Protein AF-A0A1K2IQ61-F1 (afdb_monomer)

Nearest PDB structures (foldseek):
  8gl6-assembly1_D  TM=7.340E-01  e=4.105E-03  Flavobacterium johnsoniae
  5nok-assembly1_A  TM=5.825E-01  e=3.377E+00  Bacteroides cellulosilyticus DSM 14838
  5nok-assembly2_B  TM=5.721E-01  e=3.239E+00  Bacteroides cellulosilyticus DSM 14838
  7yld-assembly3_G  TM=4.915E-01  e=2.522E+00  Homo sapiens
  3q48-assembly2_B  TM=4.250E-01  e=4.159E+00  Pseudomonas aeruginosa

Structure (mmCIF, N/CA/C/O backbone):
data_AF-A0A1K2IQ61-F1
#
_entry.id   AF-A0A1K2IQ61-F1
#
loop_
_atom_site.group_PDB
_atom_site.id
_atom_site.type_symbol
_atom_site.label_atom_id
_atom_site.label_alt_id
_atom_site.label_comp_id
_atom_site.label_asym_id
_atom_site.label_entity_id
_atom_site.label_seq_id
_atom_site.pdbx_PDB_ins_code
_atom_site.Cartn_x
_atom_site.Cartn_y
_atom_site.Cartn_z
_atom_site.occupancy
_atom_site.B_iso_or_equiv
_atom_site.auth_seq_id
_atom_site.auth_comp_id
_atom_site.auth_asym_id
_atom_site.auth_atom_id
_atom_site.pdbx_PDB_model_num
ATOM 1 N N . MET A 1 1 ? 7.776 -4.752 -47.776 1.00 35.06 1 MET A N 1
ATOM 2 C CA . MET A 1 1 ? 7.217 -4.998 -49.136 1.00 35.06 1 MET A CA 1
ATOM 3 C C . MET A 1 1 ? 5.738 -4.569 -49.254 1.00 35.06 1 MET A C 1
ATOM 5 O O . MET A 1 1 ? 5.005 -5.123 -50.063 1.00 35.06 1 MET A O 1
ATOM 9 N N . ILE A 1 2 ? 5.310 -3.518 -48.534 1.00 29.36 2 ILE A N 1
ATOM 10 C CA . ILE A 1 2 ? 3.933 -2.976 -48.512 1.00 29.36 2 ILE A CA 1
ATOM 11 C C . ILE A 1 2 ? 3.989 -1.465 -48.834 1.00 29.36 2 ILE A C 1
ATOM 13 O O . ILE A 1 2 ? 3.544 -0.620 -48.082 1.00 29.36 2 ILE A O 1
ATOM 17 N N . LYS A 1 3 ? 4.608 -1.090 -49.963 1.00 29.34 3 LYS A N 1
ATOM 18 C CA . LYS A 1 3 ? 4.584 0.298 -50.493 1.00 29.34 3 LYS A CA 1
ATOM 19 C C . LYS A 1 3 ? 3.993 0.370 -51.911 1.00 29.34 3 LYS A C 1
ATOM 21 O O . LYS A 1 3 ? 4.302 1.260 -52.692 1.00 29.34 3 LYS A O 1
ATOM 26 N N . LYS A 1 4 ? 3.153 -0.603 -52.291 1.00 29.73 4 LYS A N 1
ATOM 27 C CA . LYS A 1 4 ? 2.570 -0.682 -53.649 1.00 29.73 4 LYS A CA 1
ATOM 28 C C . LYS A 1 4 ? 1.059 -0.916 -53.728 1.00 29.73 4 LYS A C 1
ATOM 30 O O . LYS A 1 4 ? 0.571 -1.181 -54.823 1.00 29.73 4 LYS A O 1
ATOM 35 N N . LEU A 1 5 ? 0.311 -0.776 -52.628 1.00 32.09 5 LEU A N 1
ATOM 36 C CA . LEU A 1 5 ? -1.132 -1.067 -52.629 1.00 32.09 5 LEU A CA 1
ATOM 37 C C . LEU A 1 5 ? -2.067 0.061 -52.155 1.00 32.09 5 LEU A C 1
ATOM 39 O O . LEU A 1 5 ? -3.242 -0.205 -51.941 1.00 32.09 5 LEU A O 1
ATOM 43 N N . GLN A 1 6 ? -1.613 1.316 -52.080 1.00 29.64 6 GLN A N 1
ATOM 44 C CA . GLN A 1 6 ? -2.497 2.457 -51.761 1.00 29.64 6 GLN A CA 1
ATOM 45 C C . GLN A 1 6 ? -2.588 3.547 -52.849 1.00 29.64 6 GLN A C 1
ATOM 47 O O . GLN A 1 6 ? -3.267 4.547 -52.665 1.00 29.64 6 GLN A O 1
ATOM 52 N N . CYS A 1 7 ? -2.050 3.308 -54.052 1.00 26.91 7 CYS A N 1
ATOM 53 C CA . CYS A 1 7 ? -2.221 4.193 -55.222 1.00 26.91 7 CYS A CA 1
ATOM 54 C C . CYS A 1 7 ? -3.225 3.657 -56.265 1.00 26.91 7 CYS A C 1
ATOM 56 O O . CYS A 1 7 ? -3.014 3.809 -57.468 1.00 26.91 7 CYS A O 1
ATOM 58 N N . VAL A 1 8 ? -4.311 2.995 -55.840 1.00 30.38 8 VAL A N 1
ATOM 59 C CA . VAL A 1 8 ? -5.312 2.413 -56.771 1.00 30.38 8 VAL A CA 1
ATOM 60 C C . VAL A 1 8 ? -6.677 3.120 -56.754 1.00 30.38 8 VAL A C 1
ATOM 62 O O . VAL A 1 8 ? -7.480 2.876 -57.650 1.00 30.38 8 VAL A O 1
ATOM 65 N N . PHE A 1 9 ? -6.940 4.085 -55.865 1.00 29.73 9 PHE A N 1
ATOM 66 C CA . PHE A 1 9 ? -8.240 4.785 -55.852 1.00 29.73 9 PHE A CA 1
ATOM 67 C C . PHE A 1 9 ? -8.291 6.173 -56.515 1.00 29.73 9 PHE A C 1
ATOM 69 O O . PHE A 1 9 ? -9.363 6.769 -56.568 1.00 29.73 9 PHE A O 1
ATOM 76 N N . LEU A 1 10 ? -7.203 6.651 -57.136 1.00 31.75 10 LEU A N 1
ATOM 77 C CA . LEU A 1 10 ? -7.174 7.962 -57.808 1.00 31.75 10 LEU A CA 1
ATOM 78 C C . LEU A 1 10 ? -6.989 7.899 -59.338 1.00 31.75 10 LEU A C 1
ATOM 80 O O . LEU A 1 10 ? -6.319 8.737 -59.931 1.00 31.75 10 LEU A O 1
ATOM 84 N N . PHE A 1 11 ? -7.591 6.917 -60.014 1.00 32.94 11 PHE A N 1
ATOM 85 C CA . PHE A 1 11 ? -7.691 6.911 -61.483 1.00 32.94 11 PHE A CA 1
ATOM 86 C C . PHE A 1 11 ? -9.113 6.595 -61.945 1.00 32.94 11 PHE A C 1
ATOM 88 O O . PHE A 1 11 ? -9.375 5.560 -62.550 1.00 32.94 11 PHE A O 1
ATOM 95 N N . LEU A 1 12 ? -10.049 7.510 -61.679 1.00 34.06 12 LEU A N 1
ATOM 96 C CA . LEU A 1 12 ? -11.372 7.466 -62.306 1.00 34.06 12 LEU A CA 1
ATOM 97 C C . LEU A 1 12 ? -12.008 8.842 -62.550 1.00 34.06 12 LEU A C 1
ATOM 99 O O . LEU A 1 12 ? -13.219 8.945 -62.534 1.00 34.06 12 LEU A O 1
ATOM 103 N N . PHE A 1 13 ? -11.236 9.887 -62.867 1.00 32.25 13 PHE A N 1
ATOM 104 C CA . PHE A 1 13 ? -11.772 11.061 -63.579 1.00 32.25 13 PHE A CA 1
ATOM 105 C C . PHE A 1 13 ? -10.695 11.699 -64.467 1.00 32.25 13 PHE A C 1
ATOM 107 O O . PHE A 1 13 ? -9.948 12.575 -64.049 1.00 32.25 13 PHE A O 1
ATOM 114 N N . ILE A 1 14 ? -10.630 11.275 -65.733 1.00 43.44 14 ILE A N 1
ATOM 115 C CA . ILE A 1 14 ? -10.022 12.091 -66.790 1.00 43.44 14 ILE A CA 1
ATOM 116 C C . ILE A 1 14 ? -11.156 12.888 -67.432 1.00 43.44 14 ILE A C 1
ATOM 118 O O . ILE A 1 14 ? -12.031 12.309 -68.073 1.00 43.44 14 ILE A O 1
ATOM 122 N N . GLY A 1 15 ? -11.093 14.214 -67.311 1.00 38.84 15 GLY A N 1
ATOM 123 C CA . GLY A 1 15 ? -11.747 15.120 -68.254 1.00 38.84 15 GLY A CA 1
ATOM 124 C C . GLY A 1 15 ? -12.815 16.040 -67.676 1.00 38.84 15 GLY A C 1
ATOM 125 O O . GLY A 1 15 ? -13.985 15.850 -67.964 1.00 38.84 15 GLY A O 1
ATOM 126 N N . THR A 1 16 ? -12.390 17.086 -66.967 1.00 33.09 16 THR A N 1
ATOM 127 C CA . THR A 1 16 ? -12.790 18.495 -67.171 1.00 33.09 16 THR A CA 1
ATOM 128 C C . THR A 1 16 ? -12.000 19.342 -66.183 1.00 33.09 16 THR A C 1
ATOM 130 O O . THR A 1 16 ? -11.941 18.997 -65.009 1.00 33.09 16 THR A O 1
ATOM 133 N N . GLY A 1 17 ? -11.371 20.422 -66.652 1.00 43.44 17 GLY A N 1
ATOM 134 C CA . GLY A 1 17 ? -10.613 21.334 -65.799 1.00 43.44 17 GLY A CA 1
ATOM 135 C C . GLY A 1 17 ? -11.488 21.914 -64.692 1.00 43.44 17 GLY A C 1
ATOM 136 O O . GLY A 1 17 ? -12.342 22.756 -64.956 1.00 43.44 17 GLY A O 1
ATOM 137 N N . ILE A 1 18 ? -11.256 21.451 -63.470 1.00 33.97 18 ILE A N 1
ATOM 138 C CA . ILE A 1 18 ? -11.694 22.073 -62.228 1.00 33.97 18 ILE A CA 1
ATOM 139 C C . ILE A 1 18 ? -10.451 22.052 -61.344 1.00 33.97 18 ILE A C 1
ATOM 141 O O . ILE A 1 18 ? -9.923 20.990 -61.032 1.00 33.97 18 ILE A O 1
ATOM 145 N N . THR A 1 19 ? -9.938 23.232 -61.019 1.00 42.03 19 THR A N 1
ATOM 146 C CA . THR A 1 19 ? -8.948 23.429 -59.962 1.00 42.03 19 THR A CA 1
ATOM 147 C C . THR A 1 19 ? -9.630 23.090 -58.640 1.00 42.03 19 THR A C 1
ATOM 149 O O . THR A 1 19 ? -10.346 23.922 -58.086 1.00 42.03 19 THR A O 1
ATOM 152 N N . THR A 1 20 ? -9.501 21.848 -58.183 1.00 39.09 20 THR A N 1
ATOM 153 C CA . THR A 1 20 ? -9.905 21.455 -56.834 1.00 39.09 20 THR A CA 1
ATOM 154 C C . THR A 1 20 ? -8.779 21.843 -55.888 1.00 39.09 20 THR A C 1
ATOM 156 O O . THR A 1 20 ? -7.676 21.313 -55.996 1.00 39.09 20 THR A O 1
ATOM 159 N N . GLN A 1 21 ? -9.061 22.808 -55.015 1.00 43.94 21 GLN A N 1
ATOM 160 C CA . GLN A 1 21 ? -8.278 23.115 -53.820 1.00 43.94 21 GLN A CA 1
ATOM 161 C C . GLN A 1 21 ? -8.022 21.795 -53.073 1.00 43.94 21 GLN A C 1
ATOM 163 O O . GLN A 1 21 ? -8.970 21.028 -52.882 1.00 43.94 21 GLN A O 1
ATOM 168 N N . ALA A 1 22 ? -6.769 21.485 -52.735 1.00 46.06 22 ALA A N 1
ATOM 169 C CA . ALA A 1 22 ? -6.463 20.304 -51.935 1.00 46.06 22 ALA A CA 1
ATOM 170 C C . ALA A 1 22 ? -7.167 20.459 -50.577 1.00 46.06 22 ALA A C 1
ATOM 172 O O . ALA A 1 22 ? -6.923 21.431 -49.866 1.00 46.06 22 ALA A O 1
ATOM 173 N N . GLN A 1 23 ? -8.106 19.566 -50.255 1.00 56.88 23 GLN A N 1
ATOM 174 C CA . GLN A 1 23 ? -8.672 19.494 -48.908 1.00 56.88 23 GLN A CA 1
ATOM 175 C C . GLN A 1 23 ? -7.599 18.937 -47.965 1.00 56.88 23 GLN A C 1
ATOM 177 O O . GLN A 1 23 ? -6.851 18.042 -48.363 1.00 56.88 23 GLN A O 1
ATOM 182 N N . CYS A 1 24 ? -7.529 19.482 -46.750 1.00 63.47 24 CYS A N 1
ATOM 183 C CA . CYS A 1 24 ? -6.672 18.988 -45.675 1.00 63.47 24 CYS A CA 1
ATOM 184 C C . CYS A 1 24 ? -6.886 17.487 -45.427 1.00 63.47 24 CYS A C 1
ATOM 186 O O . CYS A 1 24 ? -7.983 16.970 -45.654 1.00 63.47 24 CYS A O 1
ATOM 188 N N . LEU A 1 25 ? -5.818 16.795 -45.022 1.00 62.53 25 LEU A N 1
ATOM 189 C CA . LEU A 1 25 ? -5.772 15.337 -44.876 1.00 62.53 25 LEU A CA 1
ATOM 190 C C . LEU A 1 25 ? -6.834 14.801 -43.898 1.00 62.53 25 LEU A C 1
ATOM 192 O O . LEU A 1 25 ? -7.248 15.489 -42.967 1.00 62.53 25 LEU A O 1
ATOM 196 N N . PHE A 1 26 ? -7.263 13.554 -44.134 1.00 67.62 26 PHE A N 1
ATOM 197 C CA . PHE A 1 26 ? -8.270 12.839 -43.334 1.00 67.62 26 PHE A CA 1
ATOM 198 C C . PHE A 1 26 ? -7.672 11.711 -42.470 1.00 67.62 26 PHE A C 1
ATOM 200 O O . PHE A 1 26 ? -8.348 10.724 -42.181 1.00 67.62 26 PHE A O 1
ATOM 207 N N . SER A 1 27 ? -6.382 11.798 -42.156 1.00 76.69 27 SER A N 1
ATOM 208 C CA . SER A 1 27 ? -5.665 10.813 -41.350 1.00 76.69 27 SER A CA 1
ATOM 209 C C . SER A 1 27 ? -4.445 11.444 -40.695 1.00 76.69 27 SER A C 1
ATOM 211 O O . SER A 1 27 ? -3.959 12.477 -41.169 1.00 76.69 27 SER A O 1
ATOM 213 N N . ASP A 1 28 ? -3.906 10.758 -39.690 1.00 78.88 28 ASP A N 1
ATOM 214 C CA . ASP A 1 28 ? -2.618 11.087 -39.085 1.00 78.88 28 ASP A CA 1
ATOM 215 C C . ASP A 1 28 ? -1.526 11.230 -40.152 1.00 78.88 28 ASP A C 1
ATOM 217 O O . ASP A 1 28 ? -1.501 10.516 -41.165 1.00 78.88 28 ASP A O 1
ATOM 221 N N . THR A 1 29 ? -0.646 12.205 -39.946 1.00 85.50 29 THR A N 1
ATOM 222 C CA . THR A 1 29 ? 0.396 12.599 -40.893 1.00 85.50 29 THR A CA 1
ATOM 223 C C . THR A 1 29 ? 1.750 12.598 -40.202 1.00 85.50 29 THR A C 1
ATOM 225 O O . THR A 1 29 ? 1.953 13.342 -39.250 1.00 85.50 29 THR A O 1
ATOM 228 N N . THR A 1 30 ? 2.704 11.830 -40.726 1.00 88.31 30 THR A N 1
ATOM 229 C CA . THR A 1 30 ? 4.097 11.821 -40.254 1.00 88.31 30 THR A CA 1
ATOM 230 C C . THR A 1 30 ? 5.015 12.393 -41.332 1.00 88.31 30 THR A C 1
ATOM 232 O O . THR A 1 30 ? 5.005 11.926 -42.472 1.00 88.31 30 THR A O 1
ATOM 235 N N . LEU A 1 31 ? 5.800 13.409 -40.975 1.00 92.25 31 LEU A N 1
ATOM 236 C CA . LEU A 1 31 ? 6.810 14.051 -41.816 1.00 92.25 31 LEU A CA 1
ATOM 237 C C . LEU A 1 31 ? 8.199 13.621 -41.334 1.00 92.25 31 LEU A C 1
ATOM 239 O O . LEU A 1 31 ? 8.842 14.329 -40.565 1.00 92.25 31 LEU A O 1
ATOM 243 N N . GLU A 1 32 ? 8.629 12.436 -41.754 1.00 88.62 32 GLU A N 1
ATOM 244 C CA . GLU A 1 32 ? 9.798 11.736 -41.207 1.00 88.62 32 GLU A CA 1
ATOM 245 C C . GLU A 1 32 ? 11.143 12.318 -41.687 1.00 88.62 32 GLU A C 1
ATOM 247 O O . GLU A 1 32 ? 12.129 12.340 -40.946 1.00 88.62 32 GLU A O 1
ATOM 252 N N . THR A 1 33 ? 11.189 12.828 -42.919 1.00 90.94 33 THR A N 1
ATOM 253 C CA . THR A 1 33 ? 12.395 13.381 -43.556 1.00 90.94 33 THR A CA 1
ATOM 254 C C . THR A 1 33 ? 12.191 14.807 -44.055 1.00 90.94 33 THR A C 1
ATOM 256 O O . THR A 1 33 ? 11.065 15.271 -44.264 1.00 90.94 33 THR A O 1
ATOM 259 N N . GLN A 1 34 ? 13.287 15.518 -44.341 1.00 94.19 34 GLN A N 1
ATOM 260 C CA . GLN A 1 34 ? 13.197 16.849 -44.949 1.00 94.19 34 GLN A CA 1
ATOM 261 C C . GLN A 1 34 ? 12.491 16.825 -46.319 1.00 94.19 34 GLN A C 1
ATOM 263 O O . GLN A 1 34 ? 11.818 17.788 -46.704 1.00 94.19 34 GLN A O 1
ATOM 268 N N . ALA A 1 35 ? 12.619 15.726 -47.066 1.00 91.56 35 ALA A N 1
ATOM 269 C CA . ALA A 1 35 ? 11.886 15.522 -48.309 1.00 91.56 35 ALA A CA 1
ATOM 270 C C . ALA A 1 35 ? 10.364 15.469 -48.088 1.00 91.56 35 ALA A C 1
ATOM 272 O O . ALA A 1 35 ? 9.637 16.084 -48.870 1.00 91.56 35 ALA A O 1
ATOM 273 N N . ASP A 1 36 ? 9.897 14.827 -47.012 1.00 92.19 36 ASP A N 1
ATOM 274 C CA . ASP A 1 36 ? 8.468 14.727 -46.684 1.00 92.19 36 ASP A CA 1
ATOM 275 C C . ASP A 1 36 ? 7.877 16.096 -46.347 1.00 92.19 36 ASP A C 1
ATOM 277 O O . ASP A 1 36 ? 6.806 16.445 -46.841 1.00 92.19 36 ASP A O 1
ATOM 281 N N . VAL A 1 37 ? 8.607 16.923 -45.589 1.00 93.81 37 VAL A N 1
ATOM 282 C CA . VAL A 1 37 ? 8.202 18.311 -45.306 1.00 93.81 37 VAL A CA 1
ATOM 283 C C . VAL A 1 37 ? 8.076 19.110 -46.605 1.00 93.81 37 VAL A C 1
ATOM 285 O O . VAL A 1 37 ? 7.065 19.771 -46.842 1.00 93.81 37 VAL A O 1
ATOM 288 N N . ASN A 1 38 ? 9.072 19.022 -47.489 1.00 93.38 38 ASN A N 1
ATOM 289 C CA . ASN A 1 38 ? 9.058 19.732 -48.768 1.00 93.38 38 ASN A CA 1
ATOM 290 C C . ASN A 1 38 ? 7.908 19.270 -49.681 1.00 93.38 38 ASN A C 1
ATOM 292 O O . ASN A 1 38 ? 7.267 20.093 -50.343 1.00 93.38 38 ASN A O 1
ATOM 296 N N . GLU A 1 39 ? 7.639 17.962 -49.724 1.00 90.38 39 GLU A N 1
ATOM 297 C CA . GLU A 1 39 ? 6.533 17.388 -50.490 1.00 90.38 39 GLU A CA 1
ATOM 298 C C . GLU A 1 39 ? 5.183 17.825 -49.912 1.00 90.38 39 GLU A C 1
ATOM 300 O O . GLU A 1 39 ? 4.340 18.327 -50.662 1.00 90.38 39 GLU A O 1
ATOM 305 N N . PHE A 1 40 ? 5.011 17.742 -48.591 1.00 89.44 40 PHE A N 1
ATOM 306 C CA . PHE A 1 40 ? 3.809 18.181 -47.889 1.00 89.44 40 PHE A CA 1
ATOM 307 C C . PHE A 1 40 ? 3.491 19.651 -48.180 1.00 89.44 40 PHE A C 1
ATOM 309 O O . PHE A 1 40 ? 2.382 19.974 -48.609 1.00 89.44 40 PHE A O 1
ATOM 316 N N . VAL A 1 41 ? 4.482 20.538 -48.061 1.00 90.75 41 VAL A N 1
ATOM 317 C CA . VAL A 1 41 ? 4.333 21.969 -48.371 1.00 90.75 41 VAL A CA 1
ATOM 318 C C . VAL A 1 41 ? 3.923 22.181 -49.831 1.00 90.75 41 VAL A C 1
ATOM 320 O O . VAL A 1 41 ? 3.089 23.036 -50.118 1.00 90.75 41 VAL A O 1
ATOM 323 N N . SER A 1 42 ? 4.462 21.396 -50.769 1.00 87.38 42 SER A N 1
ATOM 324 C CA . SER A 1 42 ? 4.126 21.529 -52.194 1.00 87.38 42 SER A CA 1
ATOM 325 C C . SER A 1 42 ? 2.695 21.097 -52.541 1.00 87.38 42 SER A C 1
ATOM 327 O O . SER A 1 42 ? 2.127 21.589 -53.519 1.00 87.38 42 SER A O 1
ATOM 329 N N . LEU A 1 43 ? 2.122 20.181 -51.754 1.00 84.25 43 LEU A N 1
ATOM 330 C CA . LEU A 1 43 ? 0.809 19.581 -51.996 1.00 84.25 43 LEU A CA 1
ATOM 331 C C . LEU A 1 43 ? -0.312 20.250 -51.191 1.00 84.25 43 LEU A C 1
ATOM 333 O O . LEU A 1 43 ? -1.443 20.318 -51.676 1.00 84.25 43 LEU A O 1
ATOM 337 N N . TYR A 1 44 ? -0.002 20.758 -49.996 1.00 84.06 44 TYR A N 1
ATOM 338 C CA . TYR A 1 44 ? -0.985 21.203 -49.005 1.00 84.06 44 TYR A CA 1
ATOM 339 C C . TYR A 1 44 ? -0.779 22.650 -48.535 1.00 84.06 44 TYR A C 1
ATOM 341 O O . TYR A 1 44 ? -1.291 23.016 -47.486 1.00 84.06 44 TYR A O 1
ATOM 349 N N . SER A 1 45 ? -0.104 23.506 -49.314 1.00 81.94 45 SER A N 1
ATOM 350 C CA . SER A 1 45 ? 0.201 24.908 -48.947 1.00 81.94 45 SER A CA 1
ATOM 351 C C . SER A 1 45 ? -1.000 25.793 -48.572 1.00 81.94 45 SER A C 1
ATOM 353 O O . SER A 1 45 ? -0.810 26.885 -48.044 1.00 81.94 45 SER A O 1
ATOM 355 N N . ASP A 1 46 ? -2.224 25.355 -48.879 1.00 81.12 46 ASP A N 1
ATOM 356 C CA . ASP A 1 46 ? -3.476 26.054 -48.562 1.00 81.12 46 ASP A CA 1
ATOM 357 C C . ASP A 1 46 ? -4.187 25.470 -47.314 1.00 81.12 46 ASP A C 1
ATOM 359 O O . ASP A 1 46 ? -5.308 25.873 -47.000 1.00 81.12 46 ASP A O 1
ATOM 363 N N . CYS A 1 47 ? -3.574 24.505 -46.617 1.00 81.88 47 CYS A N 1
ATOM 364 C CA . CYS A 1 47 ? -4.174 23.765 -45.508 1.00 81.88 47 CYS A CA 1
ATOM 365 C C . CYS A 1 47 ? -3.853 24.388 -44.139 1.00 81.88 47 CYS A C 1
ATOM 367 O O . CYS A 1 47 ? -2.904 23.996 -43.467 1.00 81.88 47 CYS A O 1
ATOM 369 N N . SER A 1 48 ? -4.654 25.363 -43.707 1.00 87.81 48 SER A N 1
ATOM 370 C CA . SER A 1 48 ? -4.436 26.032 -42.415 1.00 87.81 48 SER A CA 1
ATOM 371 C C . SER A 1 48 ? -4.865 25.212 -41.191 1.00 87.81 48 SER A C 1
ATOM 373 O O . SER A 1 48 ? -4.416 25.503 -40.086 1.00 87.81 48 SER A O 1
ATOM 375 N N . THR A 1 49 ? -5.722 24.203 -41.362 1.00 89.06 49 THR A N 1
ATOM 376 C CA . THR A 1 49 ? -6.263 23.386 -40.263 1.00 89.06 49 THR A CA 1
ATOM 377 C C . THR A 1 49 ? -6.032 21.907 -40.544 1.00 89.06 49 THR A C 1
ATOM 379 O O . THR A 1 49 ? -6.557 21.377 -41.521 1.00 89.06 49 THR A O 1
ATOM 382 N N . MET A 1 50 ? -5.253 21.248 -39.692 1.00 87.25 50 MET A N 1
ATOM 383 C CA . MET A 1 50 ? -5.037 19.803 -39.719 1.00 87.25 50 MET A CA 1
ATOM 384 C C . MET A 1 50 ? -6.061 19.131 -38.809 1.00 87.25 50 MET A C 1
ATOM 386 O O . MET A 1 50 ? -6.124 19.468 -37.636 1.00 87.25 50 MET A O 1
ATOM 390 N N . ASN A 1 51 ? -6.848 18.191 -39.330 1.00 81.88 51 ASN A N 1
ATOM 391 C CA . ASN A 1 51 ? -7.942 17.571 -38.566 1.00 81.88 51 ASN A CA 1
ATOM 392 C C . ASN A 1 51 ? -7.506 16.354 -37.723 1.00 81.88 51 ASN A C 1
ATOM 394 O O . ASN A 1 51 ? -8.350 15.753 -37.081 1.00 81.88 51 ASN A O 1
ATOM 398 N N . TYR A 1 52 ? -6.240 15.938 -37.823 1.00 83.31 52 TYR A N 1
ATOM 399 C CA . TYR A 1 52 ? -5.698 14.702 -37.242 1.00 83.31 52 TYR A CA 1
ATOM 400 C C . TYR A 1 52 ? -4.272 14.933 -36.735 1.00 83.31 52 TYR A C 1
ATOM 402 O O . TYR A 1 52 ? -3.729 16.030 -36.927 1.00 83.31 52 TYR A O 1
ATOM 410 N N . ASN A 1 53 ? -3.648 13.904 -36.150 1.00 85.19 53 ASN A N 1
ATOM 411 C CA . ASN A 1 53 ? -2.310 14.021 -35.583 1.00 85.19 53 ASN A CA 1
ATOM 412 C C . ASN A 1 53 ? -1.273 14.432 -36.632 1.00 85.19 53 ASN A C 1
ATOM 414 O O . ASN A 1 53 ? -1.241 13.910 -37.754 1.00 85.19 53 ASN A O 1
ATOM 418 N N . LEU A 1 54 ? -0.385 15.346 -36.248 1.00 91.38 54 LEU A N 1
ATOM 419 C CA . LEU A 1 54 ? 0.795 15.705 -37.025 1.00 91.38 54 LEU A CA 1
ATOM 420 C C . LEU A 1 54 ? 2.052 15.321 -36.249 1.00 91.38 54 LEU A C 1
ATOM 422 O O . LEU A 1 54 ? 2.329 15.875 -35.190 1.00 91.38 54 LEU A O 1
ATOM 426 N N . THR A 1 55 ? 2.852 14.428 -36.817 1.00 91.25 55 THR A N 1
ATOM 427 C CA . THR A 1 55 ? 4.185 14.090 -36.318 1.00 91.25 55 THR A CA 1
ATOM 428 C C . THR A 1 55 ? 5.242 14.687 -37.242 1.00 91.25 55 THR A C 1
ATOM 430 O O . THR A 1 55 ? 5.208 14.471 -38.453 1.00 91.25 55 THR A O 1
ATOM 433 N N . ILE A 1 56 ? 6.192 15.433 -36.687 1.00 93.94 56 ILE A N 1
ATOM 434 C CA . ILE A 1 56 ? 7.341 16.000 -37.395 1.00 93.94 56 ILE A CA 1
ATOM 435 C C . ILE A 1 56 ? 8.600 15.300 -36.889 1.00 93.94 56 ILE A C 1
ATOM 437 O O . ILE A 1 56 ? 8.927 15.384 -35.708 1.00 93.94 56 ILE A O 1
ATOM 441 N N . GLY A 1 57 ? 9.315 14.654 -37.805 1.00 85.56 57 GLY A N 1
ATOM 442 C CA . GLY A 1 57 ? 10.502 13.860 -37.523 1.00 85.56 57 GLY A CA 1
ATOM 443 C C . GLY A 1 57 ? 10.232 12.360 -37.418 1.00 85.56 57 GLY A C 1
ATOM 444 O O . GLY A 1 57 ? 9.175 11.868 -37.819 1.00 85.56 57 GLY A O 1
ATOM 445 N N . SER A 1 58 ? 11.249 11.624 -36.982 1.00 78.00 58 SER A N 1
ATOM 446 C CA . SER A 1 58 ? 11.307 10.162 -37.079 1.00 78.00 58 SER A CA 1
ATOM 447 C C . SER A 1 58 ? 10.536 9.481 -35.954 1.00 78.00 58 SER A C 1
ATOM 449 O O . SER A 1 58 ? 10.651 9.891 -34.813 1.00 78.00 58 SER A O 1
ATOM 451 N N . ASN A 1 59 ? 9.815 8.394 -36.245 1.00 69.31 59 ASN A N 1
ATOM 452 C CA . ASN A 1 59 ? 9.262 7.513 -35.200 1.00 69.31 59 ASN A CA 1
ATOM 453 C C . ASN A 1 59 ? 10.289 6.473 -34.708 1.00 69.31 59 ASN A C 1
ATOM 455 O O . ASN A 1 59 ? 9.980 5.659 -33.846 1.00 69.31 59 ASN A O 1
ATOM 459 N N . SER A 1 60 ? 11.488 6.461 -35.298 1.00 65.75 60 SER A N 1
ATOM 460 C CA . SER A 1 60 ? 12.614 5.603 -34.926 1.00 65.75 60 SER A CA 1
ATOM 461 C C . SER A 1 60 ? 13.642 6.386 -34.118 1.00 65.75 60 SER A C 1
ATOM 463 O O . SER A 1 60 ? 14.062 7.469 -34.548 1.00 65.75 60 SER A O 1
ATOM 465 N N . ALA A 1 61 ? 14.120 5.781 -33.027 1.00 54.28 61 ALA A N 1
ATOM 466 C CA . ALA A 1 61 ? 15.124 6.360 -32.142 1.00 54.28 61 ALA A CA 1
ATOM 467 C C . ALA A 1 61 ? 16.509 6.551 -32.771 1.00 54.28 61 ALA A C 1
ATOM 469 O O . ALA A 1 61 ? 17.344 7.293 -32.260 1.00 54.28 61 ALA A O 1
ATOM 470 N N . GLN A 1 62 ? 16.732 5.929 -33.925 1.00 52.19 62 GLN A N 1
ATOM 471 C CA . GLN A 1 62 ? 17.970 6.022 -34.698 1.00 52.19 62 GLN A CA 1
ATOM 472 C C . GLN A 1 62 ? 18.037 7.296 -35.557 1.00 52.19 62 GLN A C 1
ATOM 474 O O . GLN A 1 62 ? 19.052 7.565 -36.202 1.00 52.19 62 GLN A O 1
ATOM 479 N N . GLY A 1 63 ? 16.936 8.057 -35.616 1.00 59.22 63 GLY A N 1
ATOM 480 C CA . GLY A 1 63 ? 16.746 9.139 -36.574 1.00 59.22 63 GLY A CA 1
ATOM 481 C C . GLY A 1 63 ? 16.677 8.635 -38.020 1.00 59.22 63 GLY A C 1
ATOM 482 O O . GLY A 1 63 ? 16.593 7.438 -38.301 1.00 59.22 63 GLY A O 1
ATOM 483 N N . THR A 1 64 ? 16.715 9.562 -38.973 1.00 68.00 64 THR A N 1
ATOM 484 C CA . THR A 1 64 ? 16.835 9.236 -40.399 1.00 68.00 64 THR A CA 1
ATOM 485 C C . THR A 1 64 ? 18.138 9.796 -40.962 1.00 68.00 64 THR A C 1
ATOM 487 O O . THR A 1 64 ? 18.711 10.740 -40.425 1.00 68.00 64 THR A O 1
ATOM 490 N N . ALA A 1 65 ? 18.622 9.245 -42.082 1.00 73.94 65 ALA A N 1
ATOM 491 C CA . ALA A 1 65 ? 19.801 9.784 -42.774 1.00 73.94 65 ALA A CA 1
ATOM 492 C C . ALA A 1 65 ? 19.579 11.199 -43.361 1.00 73.94 65 ALA A C 1
ATOM 494 O O . ALA A 1 65 ? 20.539 11.833 -43.800 1.00 73.94 65 ALA A O 1
ATOM 495 N N . ASP A 1 66 ? 18.327 11.666 -43.403 1.00 83.19 66 ASP A N 1
ATOM 496 C CA . ASP A 1 66 ? 17.904 12.988 -43.876 1.00 83.19 66 ASP A CA 1
ATOM 497 C C . ASP A 1 66 ? 16.883 13.587 -42.887 1.00 83.19 66 ASP A C 1
ATOM 499 O O . ASP A 1 66 ? 15.688 13.678 -43.201 1.00 83.19 66 ASP A O 1
ATOM 503 N N . PRO A 1 67 ? 17.324 13.928 -41.660 1.00 89.81 67 PRO A N 1
ATOM 504 C CA . PRO A 1 67 ? 16.421 14.380 -40.614 1.00 89.81 67 PRO A CA 1
ATOM 505 C C . PRO A 1 67 ? 15.786 15.717 -40.999 1.00 89.81 67 PRO A C 1
ATOM 507 O O . PRO A 1 67 ? 16.367 16.533 -41.722 1.00 89.81 67 PRO A O 1
ATOM 510 N N . VAL A 1 68 ? 14.588 15.970 -40.479 1.00 94.88 68 VAL A N 1
ATOM 511 C CA . VAL A 1 68 ? 13.927 17.267 -40.644 1.00 94.88 68 VAL A CA 1
ATOM 512 C C . VAL A 1 68 ? 14.784 18.353 -39.990 1.00 94.88 68 VAL A C 1
ATOM 514 O O . VAL A 1 68 ? 15.055 18.299 -38.795 1.00 94.88 68 VAL A O 1
ATOM 517 N N . THR A 1 69 ? 15.224 19.335 -40.775 1.00 95.56 69 THR A N 1
ATOM 518 C CA . THR A 1 69 ? 16.100 20.443 -40.340 1.00 95.56 69 THR A CA 1
ATOM 519 C C . THR A 1 69 ? 15.515 21.821 -40.657 1.00 95.56 69 THR A C 1
ATOM 521 O O . THR A 1 69 ? 15.983 22.826 -40.122 1.00 95.56 69 THR A O 1
ATOM 524 N N . ASP A 1 70 ? 14.476 21.887 -41.492 1.00 95.88 70 ASP A N 1
ATOM 525 C CA . ASP A 1 70 ? 13.779 23.110 -41.883 1.00 95.88 70 ASP A CA 1
ATOM 526 C C . ASP A 1 70 ? 12.272 22.851 -42.038 1.00 95.88 70 ASP A C 1
ATOM 528 O O . ASP A 1 70 ? 11.828 22.170 -42.964 1.00 95.88 70 ASP A O 1
ATOM 532 N N . ILE A 1 71 ? 11.471 23.441 -41.149 1.00 97.44 71 ILE A N 1
ATOM 533 C CA . ILE A 1 71 ? 10.002 23.410 -41.214 1.00 97.44 71 ILE A CA 1
ATOM 534 C C . ILE A 1 71 ? 9.390 24.759 -41.600 1.00 97.44 71 ILE A C 1
ATOM 536 O O . ILE A 1 71 ? 8.175 24.928 -41.523 1.00 97.44 71 ILE A O 1
ATOM 540 N N . SER A 1 72 ? 10.186 25.723 -42.070 1.00 95.31 72 SER A N 1
ATOM 541 C CA . SER A 1 72 ? 9.725 27.088 -42.374 1.00 95.31 72 SER A CA 1
ATOM 542 C C . SER A 1 72 ? 8.562 27.137 -43.378 1.00 95.31 72 SER A C 1
ATOM 544 O O . SER A 1 72 ? 7.706 28.031 -43.328 1.00 95.31 72 SER A O 1
ATOM 546 N N . GLY A 1 73 ? 8.489 26.137 -44.261 1.00 92.31 73 GLY A N 1
ATOM 547 C CA . GLY A 1 73 ? 7.403 25.952 -45.218 1.00 92.31 73 GLY A CA 1
ATOM 548 C C . GLY A 1 73 ? 6.038 25.641 -44.593 1.00 92.31 73 GLY A C 1
ATOM 549 O O . GLY A 1 73 ? 5.035 25.904 -45.249 1.00 92.31 73 GLY A O 1
ATOM 550 N N . LEU A 1 74 ? 5.970 25.156 -43.346 1.00 94.88 74 LEU A N 1
ATOM 551 C CA . LEU A 1 74 ? 4.724 24.806 -42.640 1.00 94.88 74 LEU A CA 1
ATOM 552 C C . LEU A 1 74 ? 3.982 26.013 -42.045 1.00 94.88 74 LEU A C 1
ATOM 554 O O . LEU A 1 74 ? 2.921 25.859 -41.446 1.00 94.88 74 LEU A O 1
ATOM 558 N N . SER A 1 75 ? 4.483 27.230 -42.267 1.00 94.81 75 SER A N 1
ATOM 559 C CA . SER A 1 75 ? 3.943 28.461 -41.668 1.00 94.81 75 SER A CA 1
ATOM 560 C C . SER A 1 75 ? 2.503 28.803 -42.040 1.00 94.81 75 SER A C 1
ATOM 562 O O . SER A 1 75 ? 1.937 29.736 -41.479 1.00 94.81 75 SER A O 1
ATOM 564 N N . PHE A 1 76 ? 1.888 28.086 -42.975 1.00 92.44 76 PHE A N 1
ATOM 565 C CA . PHE A 1 76 ? 0.471 28.237 -43.289 1.00 92.44 76 PHE A CA 1
ATOM 566 C C . PHE A 1 76 ? -0.454 27.519 -42.287 1.00 92.44 76 PHE A C 1
ATOM 568 O O . PHE A 1 76 ? -1.640 27.842 -42.264 1.00 92.44 76 PHE A O 1
ATOM 575 N N . ILE A 1 77 ? 0.058 26.589 -41.467 1.00 93.12 77 ILE A N 1
ATOM 576 C CA . ILE A 1 77 ? -0.721 25.861 -40.455 1.00 93.12 77 ILE A CA 1
ATOM 577 C C . ILE A 1 77 ? -1.021 26.790 -39.275 1.00 93.12 77 ILE A C 1
ATOM 579 O O . ILE A 1 77 ? -0.119 27.391 -38.691 1.00 93.12 77 ILE A O 1
ATOM 583 N N . THR A 1 78 ? -2.302 26.893 -38.926 1.00 94.50 78 THR A N 1
ATOM 584 C CA . THR A 1 78 ? -2.803 27.677 -37.792 1.00 94.50 78 THR A CA 1
ATOM 585 C C . THR A 1 78 ? -3.442 26.817 -36.708 1.00 94.50 78 THR A C 1
ATOM 587 O O . THR A 1 78 ? -3.447 27.215 -35.550 1.00 94.50 78 THR A O 1
ATOM 590 N N . THR A 1 79 ? -3.971 25.640 -37.044 1.00 93.62 79 THR A N 1
ATOM 591 C CA . THR A 1 79 ? -4.670 24.770 -36.084 1.00 93.62 79 THR A CA 1
ATOM 592 C C . THR A 1 79 ? -4.386 23.302 -36.372 1.00 93.62 79 THR A C 1
ATOM 594 O O . THR A 1 79 ? -4.366 22.902 -37.537 1.00 93.62 79 THR A O 1
ATOM 597 N N . ILE A 1 80 ? -4.218 22.511 -35.315 1.00 92.75 80 ILE A N 1
ATOM 598 C CA . ILE A 1 80 ? -4.208 21.045 -35.347 1.00 92.75 80 ILE A CA 1
ATOM 599 C C . ILE A 1 80 ? -5.324 20.579 -34.399 1.00 92.75 80 ILE A C 1
ATOM 601 O O . ILE A 1 80 ? -5.329 20.987 -33.244 1.00 92.75 80 ILE A O 1
ATOM 605 N N . GLU A 1 81 ? -6.309 19.826 -34.892 1.00 86.88 81 GLU A N 1
ATOM 606 C CA . GLU A 1 81 ? -7.514 19.430 -34.135 1.00 86.88 81 GLU A CA 1
ATOM 607 C C . GLU A 1 81 ? -7.310 18.208 -33.226 1.00 86.88 81 GLU A C 1
ATOM 609 O O . GLU A 1 81 ? -8.091 18.049 -32.292 1.00 86.88 81 GLU A O 1
ATOM 614 N N . ASP A 1 82 ? -6.255 17.415 -33.448 1.00 86.88 82 ASP A N 1
ATOM 615 C CA . ASP A 1 82 ? -5.819 16.326 -32.557 1.00 86.88 82 ASP A CA 1
ATOM 616 C C . ASP A 1 82 ? -4.439 16.690 -31.958 1.00 86.88 82 ASP A C 1
ATOM 618 O O . ASP A 1 82 ? -4.253 17.820 -31.493 1.00 86.88 82 ASP A O 1
ATOM 622 N N . GLY A 1 83 ? -3.456 15.786 -31.955 1.00 88.81 83 GLY A N 1
ATOM 623 C CA . GLY A 1 83 ? -2.132 15.988 -31.364 1.00 88.81 83 GLY A CA 1
ATOM 624 C C . GLY A 1 83 ? -1.042 16.494 -32.319 1.00 88.81 83 GLY A C 1
ATOM 625 O O . GLY A 1 83 ? -1.069 16.289 -33.536 1.00 88.81 83 GLY A O 1
ATOM 626 N N . LEU A 1 84 ? -0.025 17.142 -31.748 1.00 93.94 84 LEU A N 1
ATOM 627 C CA . LEU A 1 84 ? 1.226 17.503 -32.420 1.00 93.94 84 LEU A CA 1
ATOM 628 C C . LEU A 1 84 ? 2.391 16.802 -31.723 1.00 93.94 84 LEU A C 1
ATOM 630 O O . LEU A 1 84 ? 2.560 16.910 -30.513 1.00 93.94 84 LEU A O 1
ATOM 634 N N . THR A 1 85 ? 3.234 16.116 -32.483 1.00 91.31 85 THR A N 1
ATOM 635 C CA . THR A 1 85 ? 4.460 15.497 -31.971 1.00 91.31 85 THR A CA 1
ATOM 636 C C . THR A 1 85 ? 5.664 15.953 -32.780 1.00 91.31 85 THR A C 1
ATOM 638 O O . THR A 1 85 ? 5.626 15.936 -34.008 1.00 91.31 85 THR A O 1
ATOM 641 N N . ILE A 1 86 ? 6.742 16.354 -32.110 1.00 94.19 86 ILE A N 1
ATOM 642 C CA . ILE A 1 86 ? 8.013 16.733 -32.734 1.00 94.19 86 ILE A CA 1
ATOM 643 C C . ILE A 1 86 ? 9.118 15.892 -32.109 1.00 94.19 86 ILE A C 1
ATOM 645 O O . ILE A 1 86 ? 9.443 16.077 -30.936 1.00 94.19 86 ILE A O 1
ATOM 649 N N . GLN A 1 87 ? 9.698 14.979 -32.884 1.00 88.75 87 GLN A N 1
ATOM 650 C CA . GLN A 1 87 ? 10.654 14.013 -32.350 1.00 88.75 87 GLN A CA 1
ATOM 651 C C . GLN A 1 87 ? 11.795 13.670 -33.299 1.00 88.75 87 GLN A C 1
ATOM 653 O O . GLN A 1 87 ? 11.600 13.622 -34.513 1.00 88.75 87 GLN A O 1
ATOM 658 N N . TYR A 1 88 ? 12.988 13.415 -32.755 1.00 84.38 88 TYR A N 1
ATOM 659 C CA . TYR A 1 88 ? 14.158 12.963 -33.520 1.00 84.38 88 TYR A CA 1
ATOM 660 C C . TYR A 1 88 ? 14.462 13.833 -34.755 1.00 84.38 88 TYR A C 1
ATOM 662 O O . TYR A 1 88 ? 14.739 13.333 -35.852 1.00 84.38 88 TYR A O 1
ATOM 670 N N . THR A 1 89 ? 14.368 15.157 -34.602 1.00 91.56 89 THR A N 1
ATOM 671 C CA . THR A 1 89 ? 14.656 16.125 -35.670 1.00 91.56 89 THR A CA 1
ATOM 672 C C . THR A 1 89 ? 16.067 16.710 -35.552 1.00 91.56 89 THR A C 1
ATOM 674 O O . THR A 1 89 ? 16.676 16.730 -34.486 1.00 91.56 89 THR A O 1
ATOM 677 N N . GLY A 1 90 ? 16.580 17.260 -36.655 1.00 92.94 90 GLY A N 1
ATOM 678 C CA . GLY A 1 90 ? 17.775 18.111 -36.668 1.00 92.94 90 GLY A CA 1
ATOM 679 C C . GLY A 1 90 ? 17.447 19.602 -36.516 1.00 92.94 90 GLY A C 1
ATOM 680 O O . GLY A 1 90 ? 18.225 20.453 -36.954 1.00 92.94 90 GLY A O 1
ATOM 681 N N . LEU A 1 91 ? 16.268 19.942 -35.983 1.00 95.94 91 LEU A N 1
ATOM 682 C CA . LEU A 1 91 ? 15.831 21.324 -35.816 1.00 95.94 91 LEU A CA 1
ATOM 683 C C . LEU A 1 91 ? 16.605 21.999 -34.683 1.00 95.94 91 LEU A C 1
ATOM 685 O O . LEU A 1 91 ? 16.796 21.434 -33.616 1.00 95.94 91 LEU A O 1
ATOM 689 N N . THR A 1 92 ? 16.996 23.254 -34.905 1.00 95.56 92 THR A N 1
ATOM 690 C CA . THR A 1 92 ? 17.533 24.136 -33.848 1.00 95.56 92 THR A CA 1
ATOM 691 C C . THR A 1 92 ? 16.479 25.091 -33.291 1.00 95.56 92 THR A C 1
ATOM 693 O O . THR A 1 92 ? 16.652 25.664 -32.220 1.00 95.56 92 THR A O 1
ATOM 696 N N . SER A 1 93 ? 15.374 25.264 -34.023 1.00 96.19 93 SER A N 1
ATOM 697 C CA . SER A 1 93 ? 14.191 26.022 -33.619 1.00 96.19 93 SER A CA 1
ATOM 698 C C . SER A 1 93 ? 12.957 25.514 -34.360 1.00 96.19 93 SER A C 1
ATOM 700 O O . SER A 1 93 ? 13.086 24.833 -35.376 1.00 96.19 93 SER A O 1
ATOM 702 N N . LEU A 1 94 ? 11.769 25.914 -33.915 1.00 97.44 94 LEU A N 1
ATOM 703 C CA . LEU A 1 94 ? 10.483 25.555 -34.521 1.00 97.44 94 LEU A CA 1
ATOM 704 C C . LEU A 1 94 ? 9.965 26.620 -35.507 1.00 97.44 94 LEU A C 1
ATOM 706 O O . LEU A 1 94 ? 8.764 26.725 -35.771 1.00 97.44 94 LEU A O 1
ATOM 710 N N . ASN A 1 95 ? 10.873 27.430 -36.064 1.00 95.88 95 ASN A N 1
ATOM 711 C CA . ASN A 1 95 ? 10.552 28.439 -37.070 1.00 95.88 95 ASN A CA 1
ATOM 712 C C . ASN A 1 95 ? 9.926 27.763 -38.297 1.00 95.88 95 ASN A C 1
ATOM 714 O O . ASN A 1 95 ? 10.583 27.037 -39.038 1.00 95.88 95 ASN A O 1
ATOM 718 N N . GLY A 1 96 ? 8.642 28.022 -38.507 1.00 93.94 96 GLY A N 1
ATOM 719 C CA . GLY A 1 96 ? 7.759 27.238 -39.362 1.00 93.94 96 GLY A CA 1
ATOM 720 C C . GLY A 1 96 ? 6.385 27.036 -38.740 1.00 93.94 96 GLY A C 1
ATOM 721 O O . GLY A 1 96 ? 5.418 26.916 -39.477 1.00 93.94 96 GLY A O 1
ATOM 722 N N . LEU A 1 97 ? 6.271 27.097 -37.411 1.00 96.81 97 LEU A N 1
ATOM 723 C CA . LEU A 1 97 ? 4.998 26.994 -36.690 1.00 96.81 97 LEU A CA 1
ATOM 724 C C . LEU A 1 97 ? 4.479 28.340 -36.158 1.00 96.81 97 LEU A C 1
ATOM 726 O O . LEU A 1 97 ? 3.504 28.368 -35.419 1.00 96.81 97 LEU A O 1
ATOM 730 N N . GLN A 1 98 ? 5.062 29.475 -36.566 1.00 95.06 98 GLN A N 1
ATOM 731 C CA . GLN A 1 98 ? 4.784 30.800 -35.975 1.00 95.06 98 GLN A CA 1
ATOM 732 C C . GLN A 1 98 ? 3.330 31.283 -36.064 1.00 95.06 98 GLN A C 1
ATOM 734 O O . GLN A 1 98 ? 2.973 32.250 -35.393 1.00 95.06 98 GLN A O 1
ATOM 739 N N . ASN A 1 99 ? 2.513 30.654 -36.909 1.00 95.38 99 ASN A N 1
ATOM 740 C CA . ASN A 1 99 ? 1.095 30.968 -37.058 1.00 95.38 99 ASN A CA 1
ATOM 741 C C . ASN A 1 99 ? 0.175 29.938 -36.377 1.00 95.38 99 ASN A C 1
ATOM 743 O O . ASN A 1 99 ? -1.038 30.141 -36.400 1.00 95.38 99 ASN A O 1
ATOM 747 N N . LEU A 1 100 ? 0.718 28.870 -35.777 1.00 97.25 100 LEU A N 1
ATOM 748 C CA . LEU A 1 100 ? -0.031 27.863 -35.027 1.00 97.25 100 LEU A CA 1
ATOM 749 C C . LEU A 1 100 ? -0.600 28.495 -33.753 1.00 97.25 100 LEU A C 1
ATOM 751 O O . LEU A 1 100 ? 0.153 29.028 -32.944 1.00 97.25 100 LEU A O 1
ATOM 755 N N . THR A 1 101 ? -1.920 28.437 -33.580 1.00 97.06 101 THR A N 1
ATOM 756 C CA . THR A 1 101 ? -2.636 29.036 -32.446 1.00 97.06 101 THR A CA 1
ATOM 757 C C . THR A 1 101 ? -3.229 28.018 -31.484 1.00 97.06 101 THR A C 1
ATOM 759 O O . THR A 1 101 ? -3.410 28.353 -30.313 1.00 97.06 101 THR A O 1
ATOM 762 N N . SER A 1 102 ? -3.540 26.800 -31.942 1.00 95.50 102 SER A N 1
ATOM 763 C CA . SER A 1 102 ? -4.136 25.760 -31.096 1.00 95.50 102 SER A CA 1
ATOM 764 C C . SER A 1 102 ? -3.793 24.334 -31.533 1.00 95.50 102 SER A C 1
ATOM 766 O O . SER A 1 102 ? -3.713 24.054 -32.734 1.00 95.50 102 SER A O 1
ATOM 768 N N . VAL A 1 103 ? -3.656 23.456 -30.537 1.00 94.81 103 VAL A N 1
ATOM 769 C CA . VAL A 1 103 ? -3.577 21.990 -30.655 1.00 94.81 103 VAL A CA 1
ATOM 770 C C . VAL A 1 103 ? -4.776 21.384 -29.909 1.00 94.81 103 VAL A C 1
ATOM 772 O O . VAL A 1 103 ? -5.234 21.928 -28.898 1.00 94.81 103 VAL A O 1
ATOM 775 N N . GLY A 1 104 ? -5.361 20.318 -30.441 1.00 86.75 104 GLY A N 1
ATOM 776 C CA . GLY A 1 104 ? -6.595 19.739 -29.925 1.00 86.75 104 GLY A CA 1
ATOM 777 C C . GLY A 1 104 ? -6.405 18.767 -28.778 1.00 86.75 104 GLY A C 1
ATOM 778 O O . GLY A 1 104 ? -7.127 18.873 -27.796 1.00 86.75 104 GLY A O 1
ATOM 779 N N . GLU A 1 105 ? -5.422 17.883 -28.877 1.00 85.88 105 GLU A N 1
ATOM 780 C CA . GLU A 1 105 ? -5.062 16.911 -27.843 1.00 85.88 105 GLU A CA 1
ATOM 781 C C . GLU A 1 105 ? -3.710 17.295 -27.226 1.00 85.88 105 GLU A C 1
ATOM 783 O O . GLU A 1 105 ? -3.583 18.397 -26.690 1.00 85.88 105 GLU A O 1
ATOM 788 N N . SER A 1 106 ? -2.706 16.417 -27.307 1.00 85.31 106 SER A N 1
ATOM 789 C CA . SER A 1 106 ? -1.377 16.612 -26.726 1.00 85.31 106 SER A CA 1
ATOM 790 C C . SER A 1 106 ? -0.401 17.264 -27.699 1.00 85.31 106 SER A C 1
ATOM 792 O O . SER A 1 106 ? -0.398 16.992 -28.901 1.00 85.31 106 SER A O 1
ATOM 794 N N . PHE A 1 107 ? 0.471 18.109 -27.161 1.00 93.44 107 PHE A N 1
ATOM 795 C CA . PHE A 1 107 ? 1.626 18.650 -27.849 1.00 93.44 107 PHE A CA 1
ATOM 796 C C . PHE A 1 107 ? 2.910 18.152 -27.183 1.00 93.44 107 PHE A C 1
ATOM 798 O O . PHE A 1 107 ? 3.265 18.602 -26.096 1.00 93.44 107 PHE A O 1
ATOM 805 N N . ASN A 1 108 ? 3.614 17.253 -27.870 1.00 88.38 108 ASN A N 1
ATOM 806 C CA . ASN A 1 108 ? 4.819 16.599 -27.376 1.00 88.38 108 ASN A CA 1
ATOM 807 C C . ASN A 1 108 ? 6.052 16.981 -28.210 1.00 88.38 108 ASN A C 1
ATOM 809 O O . ASN A 1 108 ? 6.019 16.944 -29.442 1.00 88.38 108 ASN A O 1
ATOM 813 N N . ILE A 1 109 ? 7.152 17.318 -27.541 1.00 91.56 109 ILE A N 1
ATOM 814 C CA . ILE A 1 109 ? 8.458 17.625 -28.127 1.00 91.56 109 ILE A CA 1
ATOM 815 C C . ILE A 1 109 ? 9.503 16.787 -27.403 1.00 91.56 109 ILE A C 1
ATOM 817 O O . ILE A 1 109 ? 9.790 17.045 -26.232 1.00 91.56 109 ILE A O 1
ATOM 821 N N . TYR A 1 110 ? 10.096 15.810 -28.087 1.00 85.75 110 TYR A N 1
ATOM 822 C CA . TYR A 1 110 ? 11.040 14.922 -27.419 1.00 85.75 110 TYR A CA 1
ATOM 823 C C . TYR A 1 110 ? 12.128 14.310 -28.297 1.00 85.75 110 TYR A C 1
ATOM 825 O O . TYR A 1 110 ? 11.973 14.199 -29.506 1.00 85.75 110 TYR A O 1
ATOM 833 N N . TYR A 1 111 ? 13.265 13.958 -27.693 1.00 80.38 111 TYR A N 1
ATOM 834 C CA . TYR A 1 111 ? 14.474 13.478 -28.383 1.00 80.38 111 TYR A CA 1
ATOM 835 C C . TYR A 1 111 ? 14.941 14.397 -29.531 1.00 80.38 111 TYR A C 1
ATOM 837 O O . TYR A 1 111 ? 15.199 13.941 -30.646 1.00 80.38 111 TYR A O 1
ATOM 845 N N . ASN A 1 112 ? 15.034 15.712 -29.295 1.00 85.31 112 ASN A N 1
ATOM 846 C CA . ASN A 1 112 ? 15.587 16.658 -30.275 1.00 85.31 112 ASN A CA 1
ATOM 847 C C . ASN A 1 112 ? 16.920 17.241 -29.787 1.00 85.31 112 ASN A C 1
ATOM 849 O O . ASN A 1 112 ? 16.987 18.367 -29.294 1.00 85.31 112 ASN A O 1
ATOM 853 N N . ASP A 1 113 ? 18.006 16.496 -29.993 1.00 88.75 113 ASP A N 1
ATOM 854 C CA . ASP A 1 113 ? 19.352 16.808 -29.477 1.00 88.75 113 ASP A CA 1
ATOM 855 C C . ASP A 1 113 ? 19.935 18.148 -29.957 1.00 88.75 113 ASP A C 1
ATOM 857 O O . ASP A 1 113 ? 20.880 18.671 -29.370 1.00 88.75 113 ASP A O 1
ATOM 861 N N . SER A 1 114 ? 19.408 18.705 -31.052 1.00 94.06 114 SER A N 1
ATOM 862 C CA . SER A 1 114 ? 19.854 19.984 -31.625 1.00 94.06 114 SER A CA 1
ATOM 863 C C . SER A 1 114 ? 18.955 21.173 -31.271 1.00 94.06 114 SER A C 1
ATOM 865 O O . SER A 1 114 ? 19.305 22.310 -31.604 1.00 94.06 114 SER A O 1
ATOM 867 N N . LEU A 1 115 ? 17.805 20.940 -30.630 1.00 95.75 115 LEU A N 1
ATOM 868 C CA . LEU A 1 115 ? 16.777 21.956 -30.422 1.00 95.75 115 LEU A CA 1
ATOM 869 C C . LEU A 1 115 ? 17.156 22.879 -29.264 1.00 95.75 115 LEU A C 1
ATOM 871 O O . LEU A 1 115 ? 16.968 22.551 -28.099 1.00 95.75 115 LEU A O 1
ATOM 875 N N . THR A 1 116 ? 17.672 24.064 -29.589 1.00 94.19 116 THR A N 1
ATOM 876 C CA . THR A 1 116 ? 18.105 25.039 -28.577 1.00 94.19 116 THR A CA 1
ATOM 877 C C . THR A 1 116 ? 16.999 25.994 -28.146 1.00 94.19 116 THR A C 1
ATOM 879 O O . THR A 1 116 ? 17.118 26.640 -27.109 1.00 94.19 116 THR A O 1
ATOM 882 N N . SER A 1 117 ? 15.925 26.123 -28.933 1.00 94.81 117 SER A N 1
ATOM 883 C CA . SER A 1 117 ? 14.850 27.080 -28.666 1.00 94.81 117 SER A CA 1
ATOM 884 C C . SER A 1 117 ? 13.507 26.649 -29.251 1.00 94.81 117 SER A C 1
ATOM 886 O O . SER A 1 117 ? 13.427 26.180 -30.383 1.00 94.81 117 SER A O 1
ATOM 888 N N . LEU A 1 118 ? 12.423 26.950 -28.536 1.00 97.06 118 LEU A N 1
ATOM 889 C CA . LEU A 1 118 ? 11.041 26.782 -29.003 1.00 97.06 118 LEU A CA 1
ATOM 890 C C . LEU A 1 118 ? 10.538 27.924 -29.912 1.00 97.06 118 LEU A C 1
ATOM 892 O O . LEU A 1 118 ? 9.348 28.011 -30.225 1.00 97.06 118 LEU A O 1
ATOM 896 N N . ASN A 1 119 ? 11.430 28.824 -30.346 1.00 95.38 119 ASN A N 1
ATOM 897 C CA . ASN A 1 119 ? 11.098 29.911 -31.267 1.00 95.38 119 ASN A CA 1
ATOM 898 C C . ASN A 1 119 ? 10.340 29.390 -32.493 1.00 95.38 119 ASN A C 1
ATOM 900 O O . ASN A 1 119 ? 10.816 28.492 -33.180 1.00 95.38 119 ASN A O 1
ATOM 904 N N . GLY A 1 120 ? 9.182 29.984 -32.771 1.00 93.94 120 GLY A N 1
ATOM 905 C CA . GLY A 1 120 ? 8.194 29.455 -33.704 1.00 93.94 120 GLY A CA 1
ATOM 906 C C . GLY A 1 120 ? 6.866 29.119 -33.029 1.00 93.94 120 GLY A C 1
ATOM 907 O O . GLY A 1 120 ? 5.875 29.006 -33.725 1.00 93.94 120 GLY A O 1
ATOM 908 N N . LEU A 1 121 ? 6.800 29.028 -31.698 1.00 96.75 121 LEU A N 1
ATOM 909 C CA . LEU A 1 121 ? 5.549 28.760 -30.972 1.00 96.75 121 LEU A CA 1
ATOM 910 C C . LEU A 1 121 ? 4.882 29.997 -30.363 1.00 96.75 121 LEU A C 1
ATOM 912 O O . LEU A 1 121 ? 3.874 29.872 -29.678 1.00 96.75 121 LEU A O 1
ATOM 916 N N . GLN A 1 122 ? 5.367 31.206 -30.659 1.00 95.19 122 GLN A N 1
ATOM 917 C CA . GLN A 1 122 ? 4.843 32.434 -30.045 1.00 95.19 122 GLN A CA 1
ATOM 918 C C . GLN A 1 122 ? 3.368 32.712 -30.381 1.00 95.19 122 GLN A C 1
ATOM 920 O O . GLN A 1 122 ? 2.751 33.563 -29.745 1.00 95.19 122 GLN A O 1
ATOM 925 N N . GLY A 1 123 ? 2.803 32.052 -31.395 1.00 95.00 123 GLY A N 1
ATOM 926 C CA . GLY A 1 123 ? 1.383 32.136 -31.734 1.00 95.00 123 GLY A CA 1
ATOM 927 C C . GLY A 1 123 ? 0.478 31.199 -30.928 1.00 95.00 123 GLY A C 1
ATOM 928 O O . GLY A 1 123 ? -0.733 31.415 -30.938 1.00 95.00 123 GLY A O 1
ATOM 929 N N . LEU A 1 124 ? 1.031 30.185 -30.249 1.00 97.38 124 LEU A N 1
ATOM 930 C CA . LEU A 1 124 ? 0.268 29.110 -29.616 1.00 97.38 124 LEU A CA 1
ATOM 931 C C . LEU A 1 124 ? -0.431 29.618 -28.350 1.00 97.38 124 LEU A C 1
ATOM 933 O O . LEU A 1 124 ? 0.209 30.180 -27.466 1.00 97.38 124 LEU A O 1
ATOM 937 N N . THR A 1 125 ? -1.749 29.417 -28.279 1.00 96.81 125 THR A N 1
ATOM 938 C CA . THR A 1 125 ? -2.606 29.924 -27.191 1.00 96.81 125 THR A CA 1
ATOM 939 C C . THR A 1 125 ? -3.371 28.840 -26.437 1.00 96.81 125 THR A C 1
ATOM 941 O O . THR A 1 125 ? -3.754 29.067 -25.292 1.00 96.81 125 THR A O 1
ATOM 944 N N . ALA A 1 126 ? -3.582 27.659 -27.025 1.00 95.12 126 ALA A N 1
ATOM 945 C CA . ALA A 1 126 ? -4.339 26.583 -26.384 1.00 95.12 126 ALA A CA 1
ATOM 946 C C . ALA A 1 126 ? -3.862 25.186 -26.808 1.00 95.12 126 ALA A C 1
ATOM 948 O O . ALA A 1 126 ? -3.581 24.954 -27.986 1.00 95.12 126 ALA A O 1
ATOM 949 N N . ILE A 1 127 ? -3.831 24.266 -25.848 1.00 94.00 127 ILE A N 1
ATOM 950 C CA . ILE A 1 127 ? -3.679 22.813 -26.020 1.00 94.00 127 ILE A CA 1
ATOM 951 C C . ILE A 1 127 ? -4.909 22.164 -25.358 1.00 94.00 127 ILE A C 1
ATOM 953 O O . ILE A 1 127 ? -5.504 22.771 -24.467 1.00 94.00 127 ILE A O 1
ATOM 957 N N . GLY A 1 128 ? -5.344 20.983 -25.805 1.00 83.69 128 GLY A N 1
ATOM 958 C CA . GLY A 1 128 ? -6.532 20.337 -25.232 1.00 83.69 128 GLY A CA 1
ATOM 959 C C . GLY A 1 128 ? -7.867 20.921 -25.715 1.00 83.69 128 GLY A C 1
ATOM 960 O O . GLY A 1 128 ? -8.880 20.807 -25.031 1.00 83.69 128 GLY A O 1
ATOM 961 N N . THR A 1 129 ? -7.908 21.580 -26.880 1.00 81.12 129 THR A N 1
ATOM 962 C CA . THR A 1 129 ? -9.161 22.167 -27.407 1.00 81.12 129 THR A CA 1
ATOM 963 C C . THR A 1 129 ? -10.210 21.135 -27.855 1.00 81.12 129 THR A C 1
ATOM 965 O O . THR A 1 129 ? -11.366 21.505 -28.078 1.00 81.12 129 THR A O 1
ATOM 968 N N . ASN A 1 130 ? -9.844 19.852 -27.944 1.00 75.56 130 ASN A N 1
ATOM 969 C CA . ASN A 1 130 ? -10.743 18.742 -28.237 1.00 75.56 130 ASN A CA 1
ATOM 970 C C . ASN A 1 130 ? -11.240 18.080 -26.934 1.00 75.56 130 ASN A C 1
ATOM 972 O O . ASN A 1 130 ? -10.495 17.405 -26.235 1.00 75.56 130 ASN A O 1
ATOM 976 N N . THR A 1 131 ? -12.522 18.255 -26.599 1.00 61.75 131 THR A N 1
ATOM 977 C CA . THR A 1 131 ? -13.097 17.811 -25.313 1.00 61.75 131 THR A CA 1
ATOM 978 C C . THR A 1 131 ? -13.537 16.342 -25.289 1.00 61.75 131 THR A C 1
ATOM 980 O O . THR A 1 131 ? -14.201 15.931 -24.338 1.00 61.75 131 THR A O 1
ATOM 983 N N . SER A 1 132 ? -13.301 15.558 -26.350 1.00 56.56 132 SER A N 1
ATOM 984 C CA . SER A 1 132 ? -13.755 14.157 -26.406 1.00 56.56 132 SER A CA 1
ATOM 985 C C . SER A 1 132 ? -12.830 13.158 -25.710 1.00 56.56 132 SER A C 1
ATOM 987 O O . SER A 1 132 ? -13.213 11.997 -25.579 1.00 56.56 132 SER A O 1
ATOM 989 N N . ILE A 1 133 ? -11.639 13.578 -25.280 1.00 52.25 133 ILE A N 1
ATOM 990 C CA . ILE A 1 133 ? -10.611 12.714 -24.693 1.00 52.25 133 ILE A CA 1
ATOM 991 C C . ILE A 1 133 ? -10.060 13.425 -23.451 1.00 52.25 133 ILE A C 1
ATOM 993 O O . ILE A 1 133 ? -9.633 14.573 -23.537 1.00 52.25 133 ILE A O 1
ATOM 997 N N . ALA A 1 134 ? -10.108 12.769 -22.291 1.00 49.00 134 ALA A N 1
ATOM 998 C CA . ALA A 1 134 ? -9.365 13.218 -21.114 1.00 49.00 134 ALA A CA 1
ATOM 999 C C . ALA A 1 134 ? -7.884 12.851 -21.317 1.00 49.00 134 ALA A C 1
ATOM 1001 O O . ALA A 1 134 ? -7.639 11.766 -21.840 1.00 49.00 134 ALA A O 1
ATOM 1002 N N . ASN A 1 135 ? -6.941 13.707 -20.884 1.00 56.69 135 ASN A N 1
ATOM 1003 C CA . ASN A 1 135 ? -5.465 13.534 -20.907 1.00 56.69 135 ASN A CA 1
ATOM 1004 C C . ASN A 1 135 ? -4.684 14.322 -21.993 1.00 56.69 135 ASN A C 1
ATOM 1006 O O . ASN A 1 135 ? -3.711 13.808 -22.545 1.00 56.69 135 ASN A O 1
ATOM 1010 N N . SER A 1 136 ? -5.051 15.572 -22.299 1.00 62.31 136 SER A N 1
ATOM 1011 C CA . SER A 1 136 ? -4.166 16.471 -23.065 1.00 62.31 136 SER A CA 1
ATOM 1012 C C . SER A 1 136 ? -2.842 16.704 -22.317 1.00 62.31 136 SER A C 1
ATOM 1014 O O . SER A 1 136 ? -2.821 16.808 -21.094 1.00 62.31 136 SER A O 1
ATOM 1016 N N . ALA A 1 137 ? -1.720 16.809 -23.028 1.00 77.06 137 ALA A N 1
ATOM 1017 C CA . ALA A 1 137 ? -0.411 17.060 -22.419 1.00 77.06 137 ALA A CA 1
ATOM 1018 C C . ALA A 1 137 ? 0.387 18.127 -23.176 1.00 77.06 137 ALA A C 1
ATOM 1020 O O . ALA A 1 137 ? 0.373 18.173 -24.404 1.00 77.06 137 ALA A O 1
ATOM 1021 N N . LEU A 1 138 ? 1.113 18.965 -22.441 1.00 93.50 138 LEU A N 1
ATOM 1022 C CA . LEU A 1 138 ? 2.273 19.699 -22.930 1.00 93.50 138 LEU A CA 1
ATOM 1023 C C . LEU A 1 138 ? 3.519 18.925 -22.487 1.00 93.50 138 LEU A C 1
ATOM 1025 O O . LEU A 1 138 ? 3.953 19.062 -21.345 1.00 93.50 138 LEU A O 1
ATOM 1029 N N . GLY A 1 139 ? 4.062 18.098 -23.379 1.00 89.88 139 GLY A N 1
ATOM 1030 C CA . GLY A 1 139 ? 5.248 17.283 -23.129 1.00 89.88 139 GLY A CA 1
ATOM 1031 C C . GLY A 1 139 ? 6.505 17.888 -23.744 1.00 89.88 139 GLY A C 1
ATOM 1032 O O . GLY A 1 139 ? 6.573 18.097 -24.953 1.00 89.88 139 GLY A O 1
ATOM 1033 N N . ILE A 1 140 ? 7.522 18.145 -22.929 1.00 91.81 140 ILE A N 1
ATOM 1034 C CA . ILE A 1 140 ? 8.855 18.594 -23.338 1.00 91.81 140 ILE A CA 1
ATOM 1035 C C . ILE A 1 140 ? 9.860 17.701 -22.625 1.00 91.81 140 ILE A C 1
ATOM 1037 O O . ILE A 1 140 ? 10.216 17.962 -21.481 1.00 91.81 140 ILE A O 1
ATOM 1041 N N . PHE A 1 141 ? 10.310 16.631 -23.272 1.00 84.75 141 PHE A N 1
ATOM 1042 C CA . PHE A 1 141 ? 11.210 15.684 -22.616 1.00 84.75 141 PHE A CA 1
ATOM 1043 C C . PHE A 1 141 ? 12.374 15.246 -23.493 1.00 84.75 141 PHE A C 1
ATOM 1045 O O . PHE A 1 141 ? 12.232 15.080 -24.694 1.00 84.75 141 PHE A O 1
ATOM 1052 N N . THR A 1 142 ? 13.561 15.105 -22.912 1.00 81.62 142 THR A N 1
ATOM 1053 C CA . THR A 1 142 ? 14.789 14.743 -23.640 1.00 81.62 142 THR A CA 1
ATOM 1054 C C . THR A 1 142 ? 15.130 15.741 -24.756 1.00 81.62 142 THR A C 1
ATOM 1056 O O . THR A 1 142 ? 15.199 15.412 -25.942 1.00 81.62 142 THR A O 1
ATOM 1059 N N . ASN A 1 143 ? 15.331 17.002 -24.367 1.00 85.81 143 ASN A N 1
ATOM 1060 C CA . ASN A 1 143 ? 15.816 18.074 -25.243 1.00 85.81 143 ASN A CA 1
ATOM 1061 C C . ASN A 1 143 ? 17.043 18.734 -24.579 1.00 85.81 143 ASN A C 1
ATOM 1063 O O . ASN A 1 143 ? 16.943 19.846 -24.056 1.00 85.81 143 ASN A O 1
ATOM 1067 N N . PRO A 1 144 ? 18.206 18.057 -24.563 1.00 86.75 144 PRO A N 1
ATOM 1068 C CA . PRO A 1 144 ? 19.306 18.352 -23.635 1.00 86.75 144 PRO A CA 1
ATOM 1069 C C . PRO A 1 144 ? 19.938 19.742 -23.810 1.00 86.75 144 PRO A C 1
ATOM 1071 O O . PRO A 1 144 ? 20.555 20.266 -22.888 1.00 86.75 144 PRO A O 1
ATOM 1074 N N . VAL A 1 145 ? 19.784 20.371 -24.980 1.00 93.38 145 VAL A N 1
ATOM 1075 C CA . VAL A 1 145 ? 20.347 21.703 -25.283 1.00 93.38 145 VAL A CA 1
ATOM 1076 C C . VAL A 1 145 ? 19.308 22.832 -25.292 1.00 93.38 145 VAL A C 1
ATOM 1078 O O . VAL A 1 145 ? 19.650 23.963 -25.648 1.00 93.38 145 VAL A O 1
ATOM 1081 N N . LEU A 1 146 ? 18.053 22.552 -24.923 1.00 96.06 146 LEU A N 1
ATOM 1082 C CA . LEU A 1 146 ? 16.980 23.546 -24.865 1.00 96.06 146 LEU A CA 1
ATOM 1083 C C . LEU A 1 146 ? 17.189 24.493 -23.677 1.00 96.06 146 LEU A C 1
ATOM 1085 O O . LEU A 1 146 ? 17.244 24.052 -22.535 1.00 96.06 146 LEU A O 1
ATOM 1089 N N . THR A 1 147 ? 17.290 25.801 -23.933 1.00 92.19 147 THR A N 1
ATOM 1090 C CA . THR A 1 147 ? 17.700 26.762 -22.890 1.00 92.19 147 THR A CA 1
ATOM 1091 C C . THR A 1 147 ? 16.556 27.489 -22.187 1.00 92.19 147 THR A C 1
ATOM 1093 O O . THR A 1 147 ? 16.745 27.971 -21.070 1.00 92.19 147 THR A O 1
ATOM 1096 N N . ASP A 1 148 ? 15.396 27.636 -22.835 1.00 93.62 148 ASP A N 1
ATOM 1097 C CA . ASP A 1 148 ? 14.238 28.344 -22.276 1.00 93.62 148 ASP A CA 1
ATOM 1098 C C . ASP A 1 148 ? 12.909 27.958 -22.953 1.00 93.62 148 ASP A C 1
ATOM 1100 O O . ASP A 1 148 ? 12.886 27.471 -24.088 1.00 93.62 148 ASP A O 1
ATOM 1104 N N . LEU A 1 149 ? 11.798 28.227 -22.256 1.00 96.69 149 LEU A N 1
ATOM 1105 C CA . LEU A 1 149 ? 10.428 27.978 -22.721 1.00 96.69 149 LEU A CA 1
ATOM 1106 C C . LEU A 1 149 ? 9.693 29.259 -23.151 1.00 96.69 149 LEU A C 1
ATOM 1108 O O . LEU A 1 149 ? 8.487 29.227 -23.392 1.00 96.69 149 LEU A O 1
ATOM 1112 N N . THR A 1 150 ? 10.385 30.396 -23.293 1.00 94.94 150 THR A N 1
ATOM 1113 C CA . THR A 1 150 ? 9.746 31.721 -23.435 1.00 94.94 150 THR A CA 1
ATOM 1114 C C . THR A 1 150 ? 8.844 31.850 -24.661 1.00 94.94 150 THR A C 1
ATOM 1116 O O . THR A 1 150 ? 7.933 32.676 -24.681 1.00 94.94 150 THR A O 1
ATOM 1119 N N . ALA A 1 151 ? 9.038 31.012 -25.681 1.00 96.12 151 ALA A N 1
ATOM 1120 C CA . ALA A 1 151 ? 8.159 30.973 -26.844 1.00 96.12 151 ALA A CA 1
ATOM 1121 C C . ALA A 1 151 ? 6.718 30.536 -26.513 1.00 96.12 151 ALA A C 1
ATOM 1123 O O . ALA A 1 151 ? 5.823 30.835 -27.298 1.00 96.12 151 ALA A O 1
ATOM 1124 N N . LEU A 1 152 ? 6.485 29.883 -25.370 1.00 97.06 152 LEU A N 1
ATOM 1125 C CA . LEU A 1 152 ? 5.169 29.436 -24.908 1.00 97.06 152 LEU A CA 1
ATOM 1126 C C . LEU A 1 152 ? 4.404 30.496 -24.105 1.00 97.06 152 LEU A C 1
ATOM 1128 O O . LEU A 1 152 ? 3.267 30.248 -23.723 1.00 97.06 152 LEU A O 1
ATOM 1132 N N . GLN A 1 153 ? 4.959 31.701 -23.919 1.00 95.56 153 GLN A N 1
ATOM 1133 C CA . GLN A 1 153 ? 4.382 32.745 -23.057 1.00 95.56 153 GLN A CA 1
ATOM 1134 C C . GLN A 1 153 ? 2.923 33.130 -23.369 1.00 95.56 153 GLN A C 1
ATOM 1136 O O . GLN A 1 153 ? 2.282 33.778 -22.551 1.00 95.56 153 GLN A O 1
ATOM 1141 N N . ASN A 1 154 ? 2.401 32.818 -24.559 1.00 96.25 154 ASN A N 1
ATOM 1142 C CA . ASN A 1 154 ? 1.026 33.137 -24.951 1.00 96.25 154 ASN A CA 1
ATOM 1143 C C . ASN A 1 154 ? 0.050 31.960 -24.766 1.00 96.25 154 ASN A C 1
ATOM 1145 O O . ASN A 1 154 ? -1.136 32.132 -25.044 1.00 96.25 154 ASN A O 1
ATOM 1149 N N . LEU A 1 155 ? 0.520 30.799 -24.301 1.00 97.06 155 LEU A N 1
ATOM 1150 C CA . LEU A 1 155 ? -0.298 29.630 -23.993 1.00 97.06 155 LEU A CA 1
ATOM 1151 C C . LEU A 1 155 ? -1.133 29.903 -22.737 1.00 97.06 155 LEU A C 1
ATOM 1153 O O . LEU A 1 155 ? -0.586 30.237 -21.689 1.00 97.06 155 LEU A O 1
ATOM 1157 N N . THR A 1 156 ? -2.458 29.771 -22.849 1.00 95.81 156 THR A N 1
ATOM 1158 C CA . THR A 1 156 ? -3.393 30.144 -21.775 1.00 95.81 156 THR A CA 1
ATOM 1159 C C . THR A 1 156 ? -4.185 28.990 -21.177 1.00 95.81 156 THR A C 1
ATOM 1161 O O . THR A 1 156 ? -4.795 29.172 -20.133 1.00 95.81 156 THR A O 1
ATOM 1164 N N . THR A 1 157 ? -4.236 27.816 -21.807 1.00 93.19 157 THR A N 1
ATOM 1165 C CA . THR A 1 157 ? -5.039 26.694 -21.293 1.00 93.19 157 THR A CA 1
ATOM 1166 C C . THR A 1 157 ? -4.531 25.348 -21.797 1.00 93.19 157 THR A C 1
ATOM 1168 O O . THR A 1 157 ? -4.030 25.266 -22.925 1.00 93.19 157 THR A O 1
ATOM 1171 N N . LEU A 1 158 ? -4.686 24.318 -20.959 1.00 90.44 158 LEU A N 1
ATOM 1172 C CA . LEU A 1 158 ? -4.446 22.908 -21.288 1.00 90.44 158 LEU A CA 1
ATOM 1173 C C . LEU A 1 158 ? -5.721 22.044 -21.245 1.00 90.44 158 LEU A C 1
ATOM 1175 O O . LEU A 1 158 ? -5.662 20.883 -21.636 1.00 90.44 158 LEU A O 1
ATOM 1179 N N . ASN A 1 159 ? -6.852 22.603 -20.791 1.00 85.81 159 ASN A N 1
ATOM 1180 C CA . ASN A 1 159 ? -8.143 21.921 -20.621 1.00 85.81 159 ASN A CA 1
ATOM 1181 C C . ASN A 1 159 ? -8.058 20.589 -19.836 1.00 85.81 159 ASN A C 1
ATOM 1183 O O . ASN A 1 159 ? -8.299 19.523 -20.393 1.00 85.81 159 ASN A O 1
ATOM 1187 N N . GLU A 1 160 ? -7.718 20.668 -18.545 1.00 83.31 160 GLU A N 1
ATOM 1188 C CA . GLU A 1 160 ? -7.447 19.514 -17.662 1.00 83.31 160 GLU A CA 1
ATOM 1189 C C . GLU A 1 160 ? -6.252 18.661 -18.126 1.00 83.31 160 GLU A C 1
ATOM 1191 O O . GLU A 1 160 ? -6.268 17.430 -18.046 1.00 83.31 160 GLU A O 1
ATOM 1196 N N . GLY A 1 161 ? -5.203 19.331 -18.610 1.00 79.25 161 GLY A N 1
ATOM 1197 C CA . GLY A 1 161 ? -4.025 18.686 -19.181 1.00 79.25 161 GLY A CA 1
ATOM 1198 C C . GLY A 1 161 ? -2.791 18.671 -18.278 1.00 79.25 161 GLY A C 1
ATOM 1199 O O . GLY A 1 161 ? -2.716 19.382 -17.274 1.00 79.25 161 GLY A O 1
ATOM 1200 N N . THR A 1 162 ? -1.805 17.863 -18.659 1.00 85.62 162 THR A N 1
ATOM 1201 C CA . THR A 1 162 ? -0.533 17.680 -17.945 1.00 85.62 162 THR A CA 1
ATOM 1202 C C . THR A 1 162 ? 0.545 18.629 -18.467 1.00 85.62 162 THR A C 1
ATOM 1204 O O . THR A 1 162 ? 0.727 18.750 -19.677 1.00 85.62 162 THR A O 1
ATOM 1207 N N . ILE A 1 163 ? 1.310 19.259 -17.573 1.00 93.00 163 ILE A N 1
ATOM 1208 C CA . ILE A 1 163 ? 2.610 19.863 -17.900 1.00 93.00 163 ILE A CA 1
ATOM 1209 C C . ILE A 1 163 ? 3.684 18.819 -17.611 1.00 93.00 163 ILE A C 1
ATOM 1211 O O . ILE A 1 163 ? 3.786 18.367 -16.478 1.00 93.00 163 ILE A O 1
ATOM 1215 N N . SER A 1 164 ? 4.482 18.448 -18.611 1.00 89.88 164 SER A N 1
ATOM 1216 C CA . SER A 1 164 ? 5.562 17.469 -18.475 1.00 89.88 164 SER A CA 1
ATOM 1217 C C . SER A 1 164 ? 6.866 18.047 -19.030 1.00 89.88 164 SER A C 1
ATOM 1219 O O . SER A 1 164 ? 6.961 18.303 -20.229 1.00 89.88 164 SER A O 1
ATOM 1221 N N . VAL A 1 165 ? 7.856 18.295 -18.166 1.00 92.38 165 VAL A N 1
ATOM 1222 C CA . VAL A 1 165 ? 9.184 18.831 -18.517 1.00 92.38 165 VAL A CA 1
ATOM 1223 C C . VAL A 1 165 ? 10.269 17.935 -17.930 1.00 92.38 165 VAL A C 1
ATOM 1225 O O . VAL A 1 165 ? 10.460 17.900 -16.716 1.00 92.38 165 VAL A O 1
ATOM 1228 N N . GLN A 1 166 ? 10.977 17.190 -18.778 1.00 88.38 166 GLN A N 1
ATOM 1229 C CA . GLN A 1 166 ? 11.923 16.171 -18.312 1.00 88.38 166 GLN A CA 1
ATOM 1230 C C . GLN A 1 166 ? 13.218 16.154 -19.130 1.00 88.38 166 GLN A C 1
ATOM 1232 O O . GLN A 1 166 ? 13.211 16.535 -20.302 1.00 88.38 166 GLN A O 1
ATOM 1237 N N . TYR A 1 167 ? 14.336 15.703 -18.557 1.00 81.00 167 TYR A N 1
ATOM 1238 C CA . TYR A 1 167 ? 15.599 15.480 -19.289 1.00 81.00 167 TYR A CA 1
ATOM 1239 C C . TYR A 1 167 ? 16.002 16.649 -20.218 1.00 81.00 167 TYR A C 1
ATOM 1241 O O . TYR A 1 167 ? 16.370 16.461 -21.384 1.00 81.00 167 TYR A O 1
ATOM 1249 N N . SER A 1 168 ? 15.814 17.886 -19.753 1.00 87.19 168 SER A N 1
ATOM 1250 C CA . SER A 1 168 ? 16.144 19.109 -20.491 1.00 87.19 168 SER A CA 1
ATOM 1251 C C . SER A 1 168 ? 17.340 19.790 -19.829 1.00 87.19 168 SER A C 1
ATOM 1253 O O . SER A 1 168 ? 17.210 20.838 -19.204 1.00 87.19 168 SER A O 1
ATOM 1255 N N . ASP A 1 169 ? 18.513 19.166 -19.952 1.00 89.69 169 ASP A N 1
ATOM 1256 C CA . ASP A 1 169 ? 19.717 19.444 -19.154 1.00 89.69 169 ASP A CA 1
ATOM 1257 C C . ASP A 1 169 ? 20.176 20.909 -19.130 1.00 89.69 169 ASP A C 1
ATOM 1259 O O . ASP A 1 169 ? 20.733 21.362 -18.132 1.00 89.69 169 ASP A O 1
ATOM 1263 N N . ALA A 1 170 ? 19.971 21.656 -20.218 1.00 92.88 170 ALA A N 1
ATOM 1264 C CA . ALA A 1 170 ? 20.345 23.068 -20.329 1.00 92.88 170 ALA A CA 1
ATOM 1265 C C . ALA A 1 170 ? 19.250 24.052 -19.865 1.00 92.88 170 ALA A C 1
ATOM 1267 O O . ALA A 1 170 ? 19.465 25.272 -19.897 1.00 92.88 170 ALA A O 1
ATOM 1268 N N . LEU A 1 171 ? 18.073 23.559 -19.471 1.00 95.44 171 LEU A N 1
ATOM 1269 C CA . LEU A 1 171 ? 16.944 24.388 -19.073 1.00 95.44 171 LEU A CA 1
ATOM 1270 C C . LEU A 1 171 ? 17.154 24.902 -17.650 1.00 95.44 171 LEU A C 1
ATOM 1272 O O . LEU A 1 171 ? 17.234 24.135 -16.699 1.00 95.44 171 LEU A O 1
ATOM 1276 N N . THR A 1 172 ? 17.201 26.225 -17.499 1.00 94.31 172 THR A N 1
ATOM 1277 C CA . THR A 1 172 ? 17.442 26.862 -16.189 1.00 94.31 172 THR A CA 1
ATOM 1278 C C . THR A 1 172 ? 16.176 27.386 -15.520 1.00 94.31 172 THR A C 1
ATOM 1280 O O . THR A 1 172 ? 16.177 27.681 -14.324 1.00 94.31 172 THR A O 1
ATOM 1283 N N . SER A 1 173 ? 15.081 27.524 -16.276 1.00 94.44 173 SER A N 1
ATOM 1284 C CA . SER A 1 173 ? 13.827 28.081 -15.773 1.00 94.44 173 SER A CA 1
ATOM 1285 C C . SER A 1 173 ? 12.606 27.646 -16.585 1.00 94.44 173 SER A C 1
ATOM 1287 O O . SER A 1 173 ? 12.683 27.546 -17.808 1.00 94.44 173 SER A O 1
ATOM 1289 N N . LEU A 1 174 ? 11.457 27.509 -15.911 1.00 94.56 174 LEU A N 1
ATOM 1290 C CA . LEU A 1 174 ? 10.135 27.296 -16.526 1.00 94.56 174 LEU A CA 1
ATOM 1291 C C . LEU A 1 174 ? 9.449 28.588 -17.014 1.00 94.56 174 LEU A C 1
ATOM 1293 O O . LEU A 1 174 ? 8.269 28.576 -17.375 1.00 94.56 174 LEU A O 1
ATOM 1297 N N . ASN A 1 175 ? 10.169 29.715 -17.036 1.00 91.94 175 ASN A N 1
ATOM 1298 C CA . ASN A 1 175 ? 9.667 30.963 -17.607 1.00 91.94 175 ASN A CA 1
ATOM 1299 C C . ASN A 1 175 ? 9.224 30.750 -19.065 1.00 91.94 175 ASN A C 1
ATOM 1301 O O . ASN A 1 175 ? 9.952 30.180 -19.881 1.00 91.94 175 ASN A O 1
ATOM 1305 N N . GLY A 1 176 ? 8.040 31.249 -19.400 1.00 92.00 176 GLY A N 1
ATOM 1306 C CA . GLY A 1 176 ? 7.291 30.932 -20.611 1.00 92.00 176 GLY A CA 1
ATOM 1307 C C . GLY A 1 176 ? 5.977 30.193 -20.352 1.00 92.00 176 GLY A C 1
ATOM 1308 O O . GLY A 1 176 ? 5.120 30.203 -21.228 1.00 92.00 176 GLY A O 1
ATOM 1309 N N . LEU A 1 177 ? 5.778 29.584 -19.179 1.00 95.62 177 LEU A N 1
ATOM 1310 C CA . LEU A 1 177 ? 4.528 28.890 -18.835 1.00 95.62 177 LEU A CA 1
ATOM 1311 C C . LEU A 1 177 ? 3.548 29.748 -18.020 1.00 95.62 177 LEU A C 1
ATOM 1313 O O . LEU A 1 177 ? 2.479 29.272 -17.654 1.00 95.62 177 LEU A O 1
ATOM 1317 N N . GLU A 1 178 ? 3.866 31.010 -17.732 1.00 93.75 178 GLU A N 1
ATOM 1318 C CA . GLU A 1 178 ? 3.238 31.805 -16.666 1.00 93.75 178 GLU A CA 1
ATOM 1319 C C . GLU A 1 178 ? 1.753 32.116 -16.883 1.00 93.75 178 GLU A C 1
ATOM 1321 O O . GLU A 1 178 ? 1.052 32.404 -15.919 1.00 93.75 178 GLU A O 1
ATOM 1326 N N . ASN A 1 179 ? 1.275 32.090 -18.129 1.00 95.12 179 ASN A N 1
ATOM 1327 C CA . ASN A 1 179 ? -0.066 32.562 -18.486 1.00 95.12 179 ASN A CA 1
ATOM 1328 C C . ASN A 1 179 ? -1.110 31.443 -18.631 1.00 95.12 179 ASN A C 1
ATOM 1330 O O . ASN A 1 179 ? -2.246 31.733 -19.011 1.00 95.12 179 ASN A O 1
ATOM 1334 N N . ILE A 1 180 ? -0.746 30.192 -18.332 1.00 96.12 180 ILE A N 1
ATOM 1335 C CA . ILE A 1 180 ? -1.671 29.053 -18.347 1.00 96.12 180 ILE A CA 1
ATOM 1336 C C . ILE A 1 180 ? -2.651 29.179 -17.174 1.00 96.12 180 ILE A C 1
ATOM 1338 O O . ILE A 1 180 ? -2.244 29.382 -16.034 1.00 96.12 180 ILE A O 1
ATOM 1342 N N . GLU A 1 181 ? -3.949 29.048 -17.442 1.00 94.88 181 GLU A N 1
ATOM 1343 C CA . GLU A 1 181 ? -4.981 29.037 -16.408 1.00 94.88 181 GLU A CA 1
ATOM 1344 C C . GLU A 1 181 ? -4.770 27.843 -15.465 1.00 94.88 181 GLU A C 1
ATOM 1346 O O . GLU A 1 181 ? -4.841 26.692 -15.898 1.00 94.88 181 GLU A O 1
ATOM 1351 N N . ALA A 1 182 ? -4.539 28.115 -14.179 1.00 92.94 182 ALA A N 1
ATOM 1352 C CA . ALA A 1 182 ? -4.223 27.108 -13.164 1.00 92.94 182 ALA A CA 1
ATOM 1353 C C . ALA A 1 182 ? -5.258 25.974 -13.070 1.00 92.94 182 ALA A C 1
ATOM 1355 O O . ALA A 1 182 ? -4.890 24.808 -12.999 1.00 92.94 182 ALA A O 1
ATOM 1356 N N . SER A 1 183 ? -6.553 26.299 -13.159 1.00 90.19 183 SER A N 1
ATOM 1357 C CA . SER A 1 183 ? -7.660 25.324 -13.147 1.00 90.19 183 SER A CA 1
ATOM 1358 C C . SER A 1 183 ? -7.666 24.384 -14.357 1.00 90.19 183 SER A C 1
ATOM 1360 O O . SER A 1 183 ? -8.357 23.369 -14.344 1.00 90.19 183 SER A O 1
ATOM 1362 N N . SER A 1 184 ? -6.928 24.727 -15.415 1.00 90.69 184 SER A N 1
ATOM 1363 C CA . SER A 1 184 ? -6.792 23.896 -16.609 1.00 90.69 184 SER A CA 1
ATOM 1364 C C . SER A 1 184 ? -5.615 22.920 -16.530 1.00 90.69 184 SER A C 1
ATOM 1366 O O . SER A 1 184 ? -5.474 22.097 -17.433 1.00 90.69 184 SER A O 1
ATOM 1368 N N . ILE A 1 185 ? -4.790 23.000 -15.480 1.00 90.56 185 ILE A N 1
ATOM 1369 C CA . ILE A 1 185 ? -3.669 22.094 -15.223 1.00 90.56 185 ILE A CA 1
ATOM 1370 C C . ILE A 1 185 ? -4.174 20.963 -14.330 1.00 90.56 185 ILE A C 1
ATOM 1372 O O . ILE A 1 185 ? -4.571 21.182 -13.188 1.00 90.56 185 ILE A O 1
ATOM 1376 N N . ARG A 1 186 ? -4.152 19.742 -14.858 1.00 85.56 186 ARG A N 1
ATOM 1377 C CA . ARG A 1 186 ? -4.507 18.535 -14.111 1.00 85.56 186 ARG A CA 1
ATOM 1378 C C . ARG A 1 186 ? -3.295 17.883 -13.466 1.00 85.56 186 ARG A C 1
ATOM 1380 O O . ARG A 1 186 ? -3.429 17.305 -12.399 1.00 85.56 186 ARG A O 1
ATOM 1387 N N . SER A 1 187 ? -2.127 17.919 -14.097 1.00 83.88 187 SER A N 1
ATOM 1388 C CA . SER A 1 187 ? -0.930 17.249 -13.572 1.00 83.88 187 SER A CA 1
ATOM 1389 C C . SER A 1 187 ? 0.337 18.020 -13.913 1.00 83.88 187 SER A C 1
ATOM 1391 O O . SER A 1 187 ? 0.385 18.752 -14.904 1.00 83.88 187 SER A O 1
ATOM 1393 N N . ILE A 1 188 ? 1.354 17.855 -13.077 1.00 88.00 188 ILE A N 1
ATOM 1394 C CA . ILE A 1 188 ? 2.650 18.517 -13.160 1.00 88.00 188 ILE A CA 1
ATOM 1395 C C . ILE A 1 188 ? 3.717 17.434 -13.029 1.00 88.00 188 ILE A C 1
ATOM 1397 O O . ILE A 1 188 ? 3.799 16.769 -12.007 1.00 88.00 188 ILE A O 1
ATOM 1401 N N . VAL A 1 189 ? 4.552 17.278 -14.048 1.00 84.81 189 VAL A N 1
ATOM 1402 C CA . VAL A 1 189 ? 5.689 16.357 -14.049 1.00 84.81 189 VAL A CA 1
ATOM 1403 C C . VAL A 1 189 ? 6.931 17.149 -14.442 1.00 84.81 189 VAL A C 1
ATOM 1405 O O . VAL A 1 189 ? 7.049 17.594 -15.582 1.00 84.81 189 VAL A O 1
ATOM 1408 N N . ILE A 1 190 ? 7.843 17.382 -13.503 1.00 89.44 190 ILE A N 1
ATOM 1409 C CA . ILE A 1 190 ? 9.078 18.144 -13.711 1.00 89.44 190 ILE A CA 1
ATOM 1410 C C . ILE A 1 190 ? 10.224 17.359 -13.087 1.00 89.44 190 ILE A C 1
ATOM 1412 O O . ILE A 1 190 ? 10.411 17.407 -11.877 1.00 89.44 190 ILE A O 1
ATOM 1416 N N . ARG A 1 191 ? 11.000 16.633 -13.890 1.00 84.50 191 ARG A N 1
ATOM 1417 C CA . ARG A 1 191 ? 12.044 15.764 -13.335 1.00 84.50 191 ARG A CA 1
ATOM 1418 C C . ARG A 1 191 ? 13.271 15.606 -14.205 1.00 84.50 191 ARG A C 1
ATOM 1420 O O . ARG A 1 191 ? 13.182 15.740 -15.424 1.00 84.50 191 ARG A O 1
ATOM 1427 N N . TYR A 1 192 ? 14.406 15.301 -13.587 1.00 78.75 192 TYR A N 1
ATOM 1428 C CA . TYR A 1 192 ? 15.678 15.100 -14.284 1.00 78.75 192 TYR A CA 1
ATOM 1429 C C . TYR A 1 192 ? 16.100 16.315 -15.124 1.00 78.75 192 TYR A C 1
ATOM 1431 O O . TYR A 1 192 ? 16.524 16.177 -16.271 1.00 78.75 192 TYR A O 1
ATOM 1439 N N . ASN A 1 193 ? 15.965 17.527 -14.578 1.00 85.12 193 ASN A N 1
ATOM 1440 C CA . ASN A 1 193 ? 16.448 18.755 -15.218 1.00 85.12 193 ASN A CA 1
ATOM 1441 C C . ASN A 1 193 ? 17.586 19.363 -14.373 1.00 85.12 193 ASN A C 1
ATOM 1443 O O . ASN A 1 193 ? 17.352 20.283 -13.587 1.00 85.12 193 ASN A O 1
ATOM 1447 N N . PRO A 1 194 ? 18.836 18.887 -14.528 1.00 87.81 194 PRO A N 1
ATOM 1448 C CA . PRO A 1 194 ? 19.938 19.148 -13.591 1.00 87.81 194 PRO A CA 1
ATOM 1449 C C . PRO A 1 194 ? 20.423 20.606 -13.492 1.00 87.81 194 PRO A C 1
ATOM 1451 O O . PRO A 1 194 ? 21.289 20.894 -12.674 1.00 87.81 194 PRO A O 1
ATOM 1454 N N . GLN A 1 195 ? 19.937 21.526 -14.334 1.00 93.44 195 GLN A N 1
ATOM 1455 C CA . GLN A 1 195 ? 20.239 22.968 -14.241 1.00 93.44 195 GLN A CA 1
ATOM 1456 C C . GLN A 1 195 ? 19.004 23.819 -13.913 1.00 93.44 195 GLN A C 1
ATOM 1458 O O . GLN A 1 195 ? 19.091 25.053 -13.855 1.00 93.44 195 GLN A O 1
ATOM 1463 N N . LEU A 1 196 ? 17.845 23.182 -13.731 1.00 94.38 196 LEU A N 1
ATOM 1464 C CA . LEU A 1 196 ? 16.579 23.858 -13.514 1.00 94.38 196 LEU A CA 1
ATOM 1465 C C . LEU A 1 196 ? 16.502 24.330 -12.066 1.00 94.38 196 LEU A C 1
ATOM 1467 O O . LEU A 1 196 ? 16.277 23.535 -11.168 1.00 94.38 196 LEU A O 1
ATOM 1471 N N . THR A 1 197 ? 16.668 25.635 -11.855 1.00 91.06 197 THR A N 1
ATOM 1472 C CA . THR A 1 197 ? 16.670 26.262 -10.517 1.00 91.06 197 THR A CA 1
ATOM 1473 C C . THR A 1 197 ? 15.469 27.178 -10.284 1.00 91.06 197 THR A C 1
ATOM 1475 O O . THR A 1 197 ? 15.230 27.620 -9.162 1.00 91.06 197 THR A O 1
ATOM 1478 N N . ASN A 1 198 ? 14.712 27.522 -11.336 1.00 91.69 198 ASN A N 1
ATOM 1479 C CA . ASN A 1 198 ? 13.569 28.430 -11.239 1.00 91.69 198 ASN A CA 1
ATOM 1480 C C . ASN A 1 198 ? 12.277 27.853 -11.844 1.00 91.69 198 ASN A C 1
ATOM 1482 O O . ASN A 1 198 ? 12.035 27.972 -13.052 1.00 91.69 198 ASN A O 1
ATOM 1486 N N . CYS A 1 199 ? 11.407 27.358 -10.963 1.00 90.75 199 CYS A N 1
ATOM 1487 C CA . CYS A 1 199 ? 10.085 26.806 -11.270 1.00 90.75 199 CYS A CA 1
ATOM 1488 C C . CYS A 1 199 ? 8.942 27.732 -10.828 1.00 90.75 199 CYS A C 1
ATOM 1490 O O . CYS A 1 199 ? 7.789 27.327 -10.803 1.00 90.75 199 CYS A O 1
ATOM 1492 N N . SER A 1 200 ? 9.227 29.002 -10.519 1.00 88.31 200 SER A N 1
ATOM 1493 C CA . SER A 1 200 ? 8.236 29.970 -10.012 1.00 88.31 200 SER A CA 1
ATOM 1494 C C . SER A 1 200 ? 7.294 30.549 -11.088 1.00 88.31 200 SER A C 1
ATOM 1496 O O . SER A 1 200 ? 6.871 31.705 -11.013 1.00 88.31 200 SER A O 1
ATOM 1498 N N . ALA A 1 201 ? 6.962 29.766 -12.120 1.00 92.38 201 ALA A N 1
ATOM 1499 C CA . ALA A 1 201 ? 5.995 30.180 -13.132 1.00 92.38 201 ALA A CA 1
ATOM 1500 C C . ALA A 1 201 ? 4.622 30.412 -12.475 1.00 92.38 201 ALA A C 1
ATOM 1502 O O . ALA A 1 201 ? 4.137 29.559 -11.736 1.00 92.38 201 ALA A O 1
ATOM 1503 N N . GLN A 1 202 ? 3.985 31.560 -12.745 1.00 90.81 202 GLN A N 1
ATOM 1504 C CA . GLN A 1 202 ? 2.761 31.976 -12.039 1.00 90.81 202 GLN A CA 1
ATOM 1505 C C . GLN A 1 202 ? 1.637 30.932 -12.124 1.00 90.81 202 GLN A C 1
ATOM 1507 O O . GLN A 1 202 ? 1.012 30.632 -11.113 1.00 90.81 202 GLN A O 1
ATOM 1512 N N . SER A 1 203 ? 1.420 30.349 -13.300 1.00 93.25 203 SER A N 1
ATOM 1513 C CA . SER A 1 203 ? 0.459 29.264 -13.527 1.00 93.25 203 SER A CA 1
ATOM 1514 C C . SER A 1 203 ? 0.714 28.039 -12.648 1.00 93.25 203 SER A C 1
ATOM 1516 O O . SER A 1 203 ? -0.227 27.491 -12.082 1.00 93.25 203 SER A O 1
ATOM 1518 N N . LEU A 1 204 ? 1.980 27.643 -12.494 1.00 91.75 204 LEU A N 1
ATOM 1519 C CA . LEU A 1 204 ? 2.393 26.515 -11.668 1.00 91.75 204 LEU A CA 1
ATOM 1520 C C . LEU A 1 204 ? 2.173 26.822 -10.184 1.00 91.75 204 LEU A C 1
ATOM 1522 O O . LEU A 1 204 ? 1.570 26.031 -9.467 1.00 91.75 204 LEU A O 1
ATOM 1526 N N . CYS A 1 205 ? 2.580 28.015 -9.750 1.00 90.00 205 CYS A N 1
ATOM 1527 C CA . CYS A 1 205 ? 2.355 28.493 -8.390 1.00 90.00 205 CYS A CA 1
ATOM 1528 C C . CYS A 1 205 ? 0.865 28.568 -8.030 1.00 90.00 205 CYS A C 1
ATOM 1530 O O . CYS A 1 205 ? 0.471 28.227 -6.916 1.00 90.00 205 CYS A O 1
ATOM 1532 N N . GLU A 1 206 ? 0.024 29.045 -8.948 1.00 91.06 206 GLU A N 1
ATOM 1533 C CA . GLU A 1 206 ? -1.424 29.112 -8.748 1.00 91.06 206 GLU A CA 1
ATOM 1534 C C . GLU A 1 206 ? -2.056 27.714 -8.751 1.00 91.06 206 GLU A C 1
ATOM 1536 O O . GLU A 1 206 ? -2.914 27.461 -7.909 1.00 91.06 206 GLU A O 1
ATOM 1541 N N . ALA A 1 207 ? -1.607 26.805 -9.626 1.00 89.50 207 ALA A N 1
ATOM 1542 C CA . ALA A 1 207 ? -2.094 25.426 -9.712 1.00 89.50 207 ALA A CA 1
ATOM 1543 C C . ALA A 1 207 ? -1.794 24.621 -8.443 1.00 89.50 207 ALA A C 1
ATOM 1545 O O . ALA A 1 207 ? -2.703 24.019 -7.878 1.00 89.50 207 ALA A O 1
ATOM 1546 N N . LEU A 1 208 ? -0.557 24.685 -7.940 1.00 87.69 208 LEU A N 1
ATOM 1547 C CA . LEU A 1 208 ? -0.182 24.044 -6.677 1.00 87.69 208 LEU A CA 1
ATOM 1548 C C . LEU A 1 208 ? -1.002 24.605 -5.503 1.00 87.69 208 LEU A C 1
ATOM 1550 O O . LEU A 1 208 ? -1.466 23.848 -4.660 1.00 87.69 208 LEU A O 1
ATOM 1554 N N . ASN A 1 209 ? -1.264 25.919 -5.474 1.00 83.81 209 ASN A N 1
ATOM 1555 C CA . ASN A 1 209 ? -2.053 26.556 -4.410 1.00 83.81 209 ASN A CA 1
ATOM 1556 C C . ASN A 1 209 ? -3.540 26.171 -4.395 1.00 83.81 209 ASN A C 1
ATOM 1558 O O . ASN A 1 209 ? -4.139 26.143 -3.320 1.00 83.81 209 ASN A O 1
ATOM 1562 N N . ILE A 1 210 ? -4.163 25.954 -5.558 1.00 83.06 210 ILE A N 1
ATOM 1563 C CA . ILE A 1 210 ? -5.568 25.513 -5.630 1.00 83.06 210 ILE A CA 1
ATOM 1564 C C . ILE A 1 210 ? -5.715 23.988 -5.534 1.00 83.06 210 ILE A C 1
ATOM 1566 O O . ILE A 1 210 ? -6.843 23.514 -5.407 1.00 83.06 210 ILE A O 1
ATOM 1570 N N . GLY A 1 211 ? -4.597 23.257 -5.577 1.00 78.50 211 GLY A N 1
ATOM 1571 C CA . GLY A 1 211 ? -4.548 21.812 -5.757 1.00 78.50 211 GLY A CA 1
ATOM 1572 C C . GLY A 1 211 ? -4.806 21.422 -7.214 1.00 78.50 211 GLY A C 1
ATOM 1573 O O . GLY A 1 211 ? -5.713 21.945 -7.866 1.00 78.50 211 GLY A O 1
ATOM 1574 N N . VAL A 1 212 ? -4.020 20.483 -7.734 1.00 78.62 212 VAL A N 1
ATOM 1575 C CA . VAL A 1 212 ? -4.292 19.854 -9.034 1.00 78.62 212 VAL A CA 1
ATOM 1576 C C . VAL A 1 212 ? -5.017 18.525 -8.823 1.00 78.62 212 VAL A C 1
ATOM 1578 O O . VAL A 1 212 ? -4.850 17.871 -7.801 1.00 78.62 212 VAL A O 1
ATOM 1581 N N . SER A 1 213 ? -5.859 18.124 -9.776 1.00 73.56 213 SER A N 1
ATOM 1582 C CA . SER A 1 213 ? -6.677 16.902 -9.673 1.00 73.56 213 SER A CA 1
ATOM 1583 C C . SER A 1 213 ? -5.967 15.620 -10.131 1.00 73.56 213 SER A C 1
ATOM 1585 O O . SER A 1 213 ? -6.576 14.552 -10.167 1.00 73.56 213 SER A O 1
ATOM 1587 N N . GLY A 1 214 ? -4.707 15.717 -10.543 1.00 66.81 214 GLY A N 1
ATOM 1588 C CA . GLY A 1 214 ? -3.861 14.607 -10.972 1.00 66.81 214 GLY A CA 1
ATOM 1589 C C . GLY A 1 214 ? -2.462 14.697 -10.356 1.00 66.81 214 GLY A C 1
ATOM 1590 O O . GLY A 1 214 ? -2.275 15.350 -9.340 1.00 66.81 214 GLY A O 1
ATOM 1591 N N . ASN A 1 215 ? -1.483 14.013 -10.948 1.00 70.19 215 ASN A N 1
ATOM 1592 C CA . ASN A 1 215 ? -0.179 13.777 -10.320 1.00 70.19 215 ASN A CA 1
ATOM 1593 C C . ASN A 1 215 ? 0.702 15.047 -10.267 1.00 70.19 215 ASN A C 1
ATOM 1595 O O . ASN A 1 215 ? 0.771 15.789 -11.253 1.00 70.19 215 ASN A O 1
ATOM 1599 N N . ILE A 1 216 ? 1.378 15.267 -9.134 1.00 77.88 216 ILE A N 1
ATOM 1600 C CA . ILE A 1 216 ? 2.524 16.173 -8.994 1.00 77.88 216 ILE A CA 1
ATOM 1601 C C . ILE A 1 216 ? 3.770 15.302 -8.791 1.00 77.88 216 ILE A C 1
ATOM 1603 O O . ILE A 1 216 ? 3.923 14.668 -7.752 1.00 77.88 216 ILE A O 1
ATOM 1607 N N . ASN A 1 217 ? 4.666 15.289 -9.772 1.00 76.94 217 ASN A N 1
ATOM 1608 C CA . ASN A 1 217 ? 5.950 14.608 -9.689 1.00 76.94 217 ASN A CA 1
ATOM 1609 C C . ASN A 1 217 ? 7.055 15.617 -9.993 1.00 76.94 217 ASN A C 1
ATOM 1611 O O . ASN A 1 217 ? 7.258 16.002 -11.147 1.00 76.94 217 ASN A O 1
ATOM 1615 N N . ILE A 1 218 ? 7.719 16.087 -8.941 1.00 84.88 218 ILE A N 1
ATOM 1616 C CA . ILE A 1 218 ? 8.831 17.025 -9.027 1.00 84.88 218 ILE A CA 1
ATOM 1617 C C . ILE A 1 218 ? 9.996 16.399 -8.269 1.00 84.88 218 ILE A C 1
ATOM 1619 O O . ILE A 1 218 ? 9.923 16.322 -7.047 1.00 84.88 218 ILE A O 1
ATOM 1623 N N . THR A 1 219 ? 11.006 15.912 -8.991 1.00 79.88 219 THR A N 1
ATOM 1624 C CA . THR A 1 219 ? 12.178 15.217 -8.425 1.00 79.88 219 THR A CA 1
ATOM 1625 C C . THR A 1 219 ? 13.417 15.437 -9.289 1.00 79.88 219 THR A C 1
ATOM 1627 O O . THR A 1 219 ? 13.300 15.689 -10.489 1.00 79.88 219 THR A O 1
ATOM 1630 N N . ASP A 1 220 ? 14.614 15.287 -8.726 1.00 74.56 220 ASP A N 1
ATOM 1631 C CA . ASP A 1 220 ? 15.876 15.242 -9.478 1.00 74.56 220 ASP A CA 1
ATOM 1632 C C . ASP A 1 220 ? 16.106 16.486 -10.365 1.00 74.56 220 ASP A C 1
ATOM 1634 O O . ASP A 1 220 ? 16.520 16.400 -11.530 1.00 74.56 220 ASP A O 1
ATOM 1638 N N . ASN A 1 221 ? 15.800 17.668 -9.831 1.00 84.50 221 ASN A N 1
ATOM 1639 C CA . ASN A 1 221 ? 16.127 18.952 -10.457 1.00 84.50 221 ASN A CA 1
ATOM 1640 C C . ASN A 1 221 ? 17.186 19.684 -9.615 1.00 84.50 221 ASN A C 1
ATOM 1642 O O . ASN A 1 221 ? 17.634 19.205 -8.581 1.00 84.50 221 ASN A O 1
ATOM 1646 N N . ASP A 1 222 ? 17.635 20.859 -10.056 1.00 88.06 222 ASP A N 1
ATOM 1647 C CA . ASP A 1 222 ? 18.579 21.637 -9.248 1.00 88.06 222 ASP A CA 1
ATOM 1648 C C . ASP A 1 222 ? 17.856 22.349 -8.083 1.00 88.06 222 ASP A C 1
ATOM 1650 O O . ASP A 1 222 ? 16.634 22.552 -8.083 1.00 88.06 222 ASP A O 1
ATOM 1654 N N . ALA A 1 223 ? 18.627 22.764 -7.077 1.00 83.44 223 ALA A N 1
ATOM 1655 C CA . ALA A 1 223 ? 18.105 23.388 -5.867 1.00 83.44 223 ALA A CA 1
ATOM 1656 C C . ALA A 1 223 ? 17.202 24.598 -6.188 1.00 83.44 223 ALA A C 1
ATOM 1658 O O . ALA A 1 223 ? 17.598 25.534 -6.892 1.00 83.44 223 ALA A O 1
ATOM 1659 N N . GLY A 1 224 ? 15.987 24.595 -5.629 1.00 81.44 224 GLY A N 1
ATOM 1660 C CA . GLY A 1 224 ? 14.909 25.550 -5.929 1.00 81.44 224 GLY A CA 1
ATOM 1661 C C . GLY A 1 224 ? 13.772 24.964 -6.778 1.00 81.44 224 GLY A C 1
ATOM 1662 O O . GLY A 1 224 ? 12.695 25.560 -6.844 1.00 81.44 224 GLY A O 1
ATOM 1663 N N . CYS A 1 225 ? 13.992 23.794 -7.381 1.00 87.88 225 CYS A N 1
ATOM 1664 C CA . CYS A 1 225 ? 13.021 23.043 -8.178 1.00 87.88 225 CYS A CA 1
ATOM 1665 C C . CYS A 1 225 ? 13.006 21.544 -7.873 1.00 87.88 225 CYS A C 1
ATOM 1667 O O . CYS A 1 225 ? 12.341 20.800 -8.587 1.00 87.88 225 CYS A O 1
ATOM 1669 N N . ASP A 1 226 ? 13.773 21.085 -6.890 1.00 81.81 226 ASP A N 1
ATOM 1670 C CA . ASP A 1 226 ? 14.068 19.661 -6.742 1.00 81.81 226 ASP A CA 1
ATOM 1671 C C . ASP A 1 226 ? 12.873 18.858 -6.219 1.00 81.81 226 ASP A C 1
ATOM 1673 O O . ASP A 1 226 ? 12.695 17.709 -6.586 1.00 81.81 226 ASP A O 1
ATOM 1677 N N . ASN A 1 227 ? 11.990 19.488 -5.445 1.00 81.31 227 ASN A N 1
ATOM 1678 C CA . ASN A 1 227 ? 10.750 18.880 -4.976 1.00 81.31 227 ASN A CA 1
ATOM 1679 C C . ASN A 1 227 ? 9.606 19.902 -4.905 1.00 81.31 227 ASN A C 1
ATOM 1681 O O . ASN A 1 227 ? 9.812 21.116 -5.034 1.00 81.31 227 ASN A O 1
ATOM 1685 N N . GLU A 1 228 ? 8.384 19.416 -4.678 1.00 86.44 228 GLU A N 1
ATOM 1686 C CA . GLU A 1 228 ? 7.189 20.260 -4.562 1.00 86.44 228 GLU A CA 1
ATOM 1687 C C . GLU A 1 228 ? 7.352 21.359 -3.499 1.00 86.44 228 GLU A C 1
ATOM 1689 O O . GLU A 1 228 ? 7.043 22.524 -3.763 1.00 86.44 228 GLU A O 1
ATOM 1694 N N . LEU A 1 229 ? 7.909 21.029 -2.328 1.00 83.31 229 LEU A N 1
ATOM 1695 C CA . LEU A 1 229 ? 8.093 21.981 -1.227 1.00 83.31 229 LEU A CA 1
ATOM 1696 C C . LEU A 1 229 ? 9.004 23.152 -1.626 1.00 83.31 229 LEU A C 1
ATOM 1698 O O . LEU A 1 229 ? 8.695 24.310 -1.332 1.00 83.31 229 LEU A O 1
ATOM 1702 N N . GLN A 1 230 ? 10.099 22.888 -2.341 1.00 86.06 230 GLN A N 1
ATOM 1703 C CA . GLN A 1 230 ? 11.001 23.925 -2.845 1.00 86.06 230 GLN A CA 1
ATOM 1704 C C . GLN A 1 230 ? 10.342 24.804 -3.912 1.00 86.06 230 GLN A C 1
ATOM 1706 O O . GLN A 1 230 ? 10.534 26.029 -3.910 1.00 86.06 230 GLN A O 1
ATOM 1711 N N . VAL A 1 231 ? 9.539 24.211 -4.803 1.00 88.06 231 VAL A N 1
ATOM 1712 C CA . VAL A 1 231 ? 8.798 24.959 -5.828 1.00 88.06 231 VAL A CA 1
ATOM 1713 C C . VAL A 1 231 ? 7.775 25.881 -5.172 1.00 88.06 231 VAL A C 1
ATOM 1715 O O . VAL A 1 231 ? 7.752 27.078 -5.464 1.00 88.06 231 VAL A O 1
ATOM 1718 N N . VAL A 1 232 ? 6.987 25.377 -4.222 1.00 85.12 232 VAL A N 1
ATOM 1719 C CA . VAL A 1 232 ? 5.998 26.186 -3.497 1.00 85.12 232 VAL A CA 1
ATOM 1720 C C . VAL A 1 232 ? 6.670 27.264 -2.648 1.00 85.12 232 VAL A C 1
ATOM 1722 O O . VAL A 1 232 ? 6.219 28.413 -2.629 1.00 85.12 232 VAL A O 1
ATOM 1725 N N . GLY A 1 233 ? 7.793 26.948 -2.002 1.00 82.56 233 GLY A N 1
ATOM 1726 C CA . GLY A 1 233 ? 8.600 27.942 -1.299 1.00 82.56 233 GLY A CA 1
ATOM 1727 C C . GLY A 1 233 ? 9.061 29.072 -2.224 1.00 82.56 233 GLY A C 1
ATOM 1728 O O . GLY A 1 233 ? 8.925 30.254 -1.895 1.00 82.56 233 GLY A O 1
ATOM 1729 N N . SER A 1 234 ? 9.502 28.728 -3.435 1.00 83.56 234 SER A N 1
ATOM 1730 C CA . SER A 1 234 ? 9.847 29.697 -4.484 1.00 83.56 234 SER A CA 1
ATOM 1731 C C . SER A 1 234 ? 8.636 30.500 -4.984 1.00 83.56 234 SER A C 1
ATOM 1733 O O . SER A 1 234 ? 8.791 31.642 -5.420 1.00 83.56 234 SER A O 1
ATOM 1735 N N . CYS A 1 235 ? 7.426 29.948 -4.861 1.00 85.19 235 CYS A N 1
ATOM 1736 C CA . CYS A 1 235 ? 6.150 30.608 -5.150 1.00 85.19 235 CYS A CA 1
ATOM 1737 C C . CYS A 1 235 ? 5.644 31.537 -4.026 1.00 85.19 235 CYS A C 1
ATOM 1739 O O . CYS A 1 235 ? 4.588 32.155 -4.172 1.00 85.19 235 CYS A O 1
ATOM 1741 N N . GLY A 1 236 ? 6.385 31.684 -2.921 1.00 81.19 236 GLY A N 1
ATOM 1742 C CA . GLY A 1 236 ? 5.990 32.509 -1.775 1.00 81.19 236 GLY A CA 1
ATOM 1743 C C . GLY A 1 236 ? 5.209 31.763 -0.688 1.00 81.19 236 GLY A C 1
ATOM 1744 O O . GLY A 1 236 ? 4.712 32.417 0.234 1.00 81.19 236 GLY A O 1
ATOM 1745 N N . GLY A 1 237 ? 5.147 30.431 -0.778 1.00 82.75 237 GLY A N 1
ATOM 1746 C CA . GLY A 1 237 ? 4.514 29.537 0.190 1.00 82.75 237 GLY A CA 1
ATOM 1747 C C . GLY A 1 237 ? 2.985 29.473 0.093 1.00 82.75 237 GLY A C 1
ATOM 1748 O O . GLY A 1 237 ? 2.330 30.353 -0.471 1.00 82.75 237 GLY A O 1
ATOM 1749 N N . TYR A 1 238 ? 2.409 28.427 0.681 1.00 80.75 238 TYR A N 1
ATOM 1750 C CA . TYR A 1 238 ? 0.973 28.246 0.842 1.00 80.75 238 TYR A CA 1
ATOM 1751 C C . TYR A 1 238 ? 0.379 29.249 1.838 1.00 80.75 238 TYR A C 1
ATOM 1753 O O . TYR A 1 238 ? 1.012 29.694 2.800 1.00 80.75 238 TYR A O 1
ATOM 1761 N N . SER A 1 239 ? -0.900 29.579 1.637 1.00 74.38 239 SER A N 1
ATOM 1762 C CA . SER A 1 239 ? -1.638 30.484 2.532 1.00 74.38 239 SER A CA 1
ATOM 1763 C C . SER A 1 239 ? -2.101 29.855 3.858 1.00 74.38 239 SER A C 1
ATOM 1765 O O . SER A 1 239 ? -2.564 30.586 4.735 1.00 74.38 239 SER A O 1
ATOM 1767 N N . GLY A 1 240 ? -1.984 28.532 4.014 1.00 76.44 240 GLY A N 1
ATOM 1768 C CA . GLY A 1 240 ? -2.460 27.766 5.172 1.00 76.44 240 GLY A CA 1
ATOM 1769 C C . GLY A 1 240 ? -1.505 26.635 5.554 1.00 76.44 240 GLY A C 1
ATOM 1770 O O . GLY A 1 240 ? -0.436 26.522 4.970 1.00 76.44 240 GLY A O 1
ATOM 1771 N N . CYS A 1 241 ? -1.883 25.833 6.548 1.00 79.81 241 CYS A N 1
ATOM 1772 C CA . CYS A 1 241 ? -1.163 24.619 6.938 1.00 79.81 241 CYS A CA 1
ATOM 1773 C C . CYS A 1 241 ? -1.519 23.432 6.027 1.00 79.81 241 CYS A C 1
ATOM 1775 O O . CYS A 1 241 ? -2.612 23.432 5.457 1.00 79.81 241 CYS A O 1
ATOM 1777 N N . PRO A 1 242 ? -0.643 22.418 5.926 1.00 78.62 242 PRO A N 1
ATOM 1778 C CA . PRO A 1 242 ? -0.953 21.181 5.217 1.00 78.62 242 PRO A CA 1
ATOM 1779 C C . PRO A 1 242 ? -2.178 20.487 5.828 1.00 78.62 242 PRO A C 1
ATOM 1781 O O . PRO A 1 242 ? -2.357 20.488 7.048 1.00 78.62 242 PRO A O 1
ATOM 1784 N N . THR A 1 243 ? -3.013 19.900 4.968 1.00 71.56 243 THR A N 1
ATOM 1785 C CA . THR A 1 243 ? -4.198 19.109 5.354 1.00 71.56 243 THR A CA 1
ATOM 1786 C C . THR A 1 243 ? -4.028 17.609 5.113 1.00 71.56 243 THR A C 1
ATOM 1788 O O . THR A 1 243 ? -4.861 16.830 5.565 1.00 71.56 243 THR A O 1
ATOM 1791 N N . GLU A 1 244 ? -2.967 17.207 4.412 1.00 74.88 244 GLU A N 1
ATOM 1792 C CA . GLU A 1 244 ? -2.641 15.821 4.053 1.00 74.88 244 GLU A CA 1
ATOM 1793 C C . GLU A 1 244 ? -1.399 15.328 4.803 1.00 74.88 244 GLU A C 1
ATOM 1795 O O . GLU A 1 244 ? -0.654 16.128 5.364 1.00 74.88 244 GLU A O 1
ATOM 1800 N N . ASN A 1 245 ? -1.168 14.013 4.812 1.00 81.88 245 ASN A N 1
ATOM 1801 C CA . ASN A 1 245 ? 0.000 13.413 5.461 1.00 81.88 245 ASN A CA 1
ATOM 1802 C C . ASN A 1 245 ? 1.303 13.900 4.821 1.00 81.88 245 ASN A C 1
ATOM 1804 O O . ASN A 1 245 ? 1.378 14.082 3.610 1.00 81.88 245 ASN A O 1
ATOM 1808 N N . ILE A 1 246 ? 2.345 14.049 5.634 1.00 84.19 246 ILE A N 1
ATOM 1809 C CA . ILE A 1 246 ? 3.653 14.516 5.177 1.00 84.19 246 ILE A CA 1
ATOM 1810 C C . ILE A 1 246 ? 4.685 13.418 5.359 1.00 84.19 246 ILE A C 1
ATOM 1812 O O . ILE A 1 246 ? 4.823 12.880 6.457 1.00 84.19 246 ILE A O 1
ATOM 1816 N N . ALA A 1 247 ? 5.440 13.146 4.297 1.00 85.81 247 ALA A N 1
ATOM 1817 C CA . ALA A 1 247 ? 6.680 12.387 4.337 1.00 85.81 247 ALA A CA 1
ATOM 1818 C C . ALA A 1 247 ? 7.856 13.322 4.025 1.00 85.81 247 ALA A C 1
ATOM 1820 O O . ALA A 1 247 ? 7.822 14.057 3.043 1.00 85.81 247 ALA A O 1
ATOM 1821 N N . LEU A 1 248 ? 8.860 13.325 4.900 1.00 88.19 248 LEU A N 1
ATOM 1822 C CA . LEU A 1 248 ? 10.129 14.028 4.737 1.00 88.19 248 LEU A CA 1
ATOM 1823 C C . LEU A 1 248 ? 11.218 12.960 4.699 1.00 88.19 248 LEU A C 1
ATOM 1825 O O . LEU A 1 248 ? 11.396 12.235 5.686 1.00 88.19 248 LEU A O 1
ATOM 1829 N N . GLU A 1 249 ? 11.911 12.847 3.572 1.00 84.88 249 GLU A N 1
ATOM 1830 C CA . GLU A 1 249 ? 12.862 11.759 3.331 1.00 84.88 249 GLU A CA 1
ATOM 1831 C C . GLU A 1 249 ? 14.313 12.241 3.258 1.00 84.88 249 GLU A C 1
ATOM 1833 O O . GLU A 1 249 ? 15.238 11.507 3.609 1.00 84.88 249 GLU A O 1
ATOM 1838 N N . THR A 1 250 ? 14.500 13.509 2.898 1.00 85.06 250 THR A N 1
ATOM 1839 C CA . THR A 1 250 ? 15.801 14.165 2.741 1.00 85.06 250 THR A CA 1
ATOM 1840 C C . THR A 1 250 ? 15.922 15.397 3.639 1.00 85.06 250 THR A C 1
ATOM 1842 O O . THR A 1 250 ? 14.926 15.958 4.114 1.00 85.06 250 THR A O 1
ATOM 1845 N N . GLN A 1 251 ? 17.150 15.882 3.858 1.00 86.31 251 GLN A N 1
ATOM 1846 C CA . GLN A 1 251 ? 17.345 17.160 4.557 1.00 86.31 251 GLN A CA 1
ATOM 1847 C C . GLN A 1 251 ? 16.713 18.328 3.777 1.00 86.31 251 GLN A C 1
ATOM 1849 O O . GLN A 1 251 ? 16.201 19.278 4.374 1.00 86.31 251 GLN A O 1
ATOM 1854 N N . ALA A 1 252 ? 16.691 18.237 2.446 1.00 82.25 252 ALA A N 1
ATOM 1855 C CA . ALA A 1 252 ? 16.067 19.226 1.578 1.00 82.25 252 ALA A CA 1
ATOM 1856 C C . ALA A 1 252 ? 14.544 19.334 1.785 1.00 82.25 252 ALA A C 1
ATOM 1858 O O . ALA A 1 252 ? 13.998 20.435 1.674 1.00 82.25 252 ALA A O 1
ATOM 1859 N N . ASP A 1 253 ? 13.860 18.239 2.128 1.00 84.56 253 ASP A N 1
ATOM 1860 C CA . ASP A 1 253 ? 12.423 18.255 2.438 1.00 84.56 253 ASP A CA 1
ATOM 1861 C C . ASP A 1 253 ? 12.142 19.018 3.735 1.00 84.56 253 ASP A C 1
ATOM 1863 O O . ASP A 1 253 ? 11.248 19.867 3.794 1.00 84.56 253 ASP A O 1
ATOM 1867 N N . VAL A 1 254 ? 12.948 18.763 4.770 1.00 88.25 254 VAL A N 1
ATOM 1868 C CA . VAL A 1 254 ? 12.835 19.440 6.069 1.00 88.25 254 VAL A CA 1
ATOM 1869 C C . VAL A 1 254 ? 13.088 20.942 5.928 1.00 88.25 254 VAL A C 1
ATOM 1871 O O . VAL A 1 254 ? 12.318 21.758 6.444 1.00 88.25 254 VAL A O 1
ATOM 1874 N N . ASP A 1 255 ? 14.134 21.318 5.193 1.00 85.38 255 ASP A N 1
ATOM 1875 C CA . ASP A 1 255 ? 14.485 22.716 4.939 1.00 85.38 255 ASP A CA 1
ATOM 1876 C C . ASP A 1 255 ? 13.449 23.406 4.032 1.00 85.38 255 ASP A C 1
ATOM 1878 O O . ASP A 1 255 ? 13.142 24.590 4.206 1.00 85.38 255 ASP A O 1
ATOM 1882 N N . GLY A 1 256 ? 12.876 22.669 3.076 1.00 83.06 256 GLY A N 1
ATOM 1883 C CA . GLY A 1 256 ? 11.831 23.146 2.171 1.00 83.06 256 GLY A CA 1
ATOM 1884 C C . GLY A 1 256 ? 10.493 23.389 2.870 1.00 83.06 256 GLY A C 1
ATOM 1885 O O . GLY A 1 256 ? 9.769 24.322 2.510 1.00 83.06 256 GLY A O 1
ATOM 1886 N N . PHE A 1 257 ? 10.182 22.619 3.915 1.00 86.69 257 PHE A N 1
ATOM 1887 C CA . PHE A 1 257 ? 8.904 22.692 4.621 1.00 86.69 257 PHE A CA 1
ATOM 1888 C C . PHE A 1 257 ? 8.583 24.099 5.156 1.00 86.69 257 PHE A C 1
ATOM 1890 O O . PHE A 1 257 ? 7.476 24.606 4.959 1.00 86.69 257 PHE A O 1
ATOM 1897 N N . VAL A 1 258 ? 9.550 24.783 5.780 1.00 82.88 258 VAL A N 1
ATOM 1898 C CA . VAL A 1 258 ? 9.343 26.144 6.321 1.00 82.88 258 VAL A CA 1
ATOM 1899 C C . VAL A 1 258 ? 9.133 27.187 5.221 1.00 82.88 258 VAL A C 1
ATOM 1901 O O . VAL A 1 258 ? 8.410 28.165 5.416 1.00 82.88 258 VAL A O 1
ATOM 1904 N N . ALA A 1 259 ? 9.749 26.987 4.053 1.00 80.88 259 ALA A N 1
ATOM 1905 C CA . ALA A 1 259 ? 9.569 27.865 2.905 1.00 80.88 259 ALA A CA 1
ATOM 1906 C C . ALA A 1 259 ? 8.192 27.658 2.259 1.00 80.88 259 ALA A C 1
ATOM 1908 O O . ALA A 1 259 ? 7.549 28.636 1.875 1.00 80.88 259 ALA A O 1
ATOM 1909 N N . ALA A 1 260 ? 7.729 26.407 2.184 1.00 83.69 260 ALA A N 1
ATOM 1910 C CA . ALA A 1 260 ? 6.415 26.050 1.663 1.00 83.69 260 ALA A CA 1
ATOM 1911 C C . ALA A 1 260 ? 5.277 26.492 2.594 1.00 83.69 260 ALA A C 1
ATOM 1913 O O . ALA A 1 260 ? 4.249 26.962 2.117 1.00 83.69 260 ALA A O 1
ATOM 1914 N N . TYR A 1 261 ? 5.463 26.418 3.914 1.00 85.25 261 TYR A N 1
ATOM 1915 C CA . TYR A 1 261 ? 4.423 26.710 4.906 1.00 85.25 261 TYR A CA 1
ATOM 1916 C C . TYR A 1 261 ? 4.842 27.793 5.916 1.00 85.25 261 TYR A C 1
ATOM 1918 O O . TYR A 1 261 ? 4.812 27.549 7.122 1.00 85.25 261 TYR A O 1
ATOM 1926 N N . PRO A 1 262 ? 5.187 29.020 5.480 1.00 82.94 262 PRO A N 1
ATOM 1927 C CA . PRO A 1 262 ? 5.835 30.031 6.327 1.00 82.94 262 PRO A CA 1
ATOM 1928 C C . PRO A 1 262 ? 4.932 30.632 7.418 1.00 82.94 262 PRO A C 1
ATOM 1930 O O . PRO A 1 262 ? 5.403 31.382 8.273 1.00 82.94 262 PRO A O 1
ATOM 1933 N N . ASN A 1 263 ? 3.623 30.361 7.374 1.00 80.75 263 ASN A N 1
ATOM 1934 C CA . ASN A 1 263 ? 2.632 30.844 8.339 1.00 80.75 263 ASN A CA 1
ATOM 1935 C C . ASN A 1 263 ? 1.866 29.687 9.004 1.00 80.75 263 ASN A C 1
ATOM 1937 O O . ASN A 1 263 ? 0.680 29.845 9.298 1.00 80.75 263 ASN A O 1
ATOM 1941 N N . CYS A 1 264 ? 2.517 28.539 9.230 1.00 80.62 264 CYS A N 1
ATOM 1942 C CA . CYS A 1 264 ? 1.883 27.355 9.811 1.00 80.62 264 CYS A CA 1
ATOM 1943 C C . CYS A 1 264 ? 2.334 27.081 11.264 1.00 80.62 264 CYS A C 1
ATOM 1945 O O . CYS A 1 264 ? 3.235 26.278 11.495 1.00 80.62 264 CYS A O 1
ATOM 1947 N N . PRO A 1 265 ? 1.725 27.736 12.275 1.00 76.12 265 PRO A N 1
ATOM 1948 C CA . PRO A 1 265 ? 2.093 27.528 13.675 1.00 76.12 265 PRO A CA 1
ATOM 1949 C C . PRO A 1 265 ? 1.418 26.310 14.324 1.00 76.12 265 PRO A C 1
ATOM 1951 O O . PRO A 1 265 ? 1.830 25.897 15.408 1.00 76.12 265 PRO A O 1
ATOM 1954 N N . SER A 1 266 ? 0.348 25.781 13.729 1.00 73.44 266 SER A N 1
ATOM 1955 C CA . SER A 1 266 ? -0.437 24.659 14.257 1.00 73.44 266 SER A CA 1
ATOM 1956 C C . SER A 1 266 ? -1.296 24.051 13.154 1.00 73.44 266 SER A C 1
ATOM 1958 O O . SER A 1 266 ? -1.926 24.798 12.406 1.00 73.44 266 SER A O 1
ATOM 1960 N N . ILE A 1 267 ? -1.391 22.727 13.109 1.00 71.50 267 ILE A N 1
ATOM 1961 C CA . ILE A 1 267 ? -2.351 22.006 12.268 1.00 71.50 267 ILE A CA 1
ATOM 1962 C C . ILE A 1 267 ? -3.565 21.748 13.166 1.00 71.50 267 ILE A C 1
ATOM 1964 O O . ILE A 1 267 ? -3.432 21.073 14.185 1.00 71.50 267 ILE A O 1
ATOM 1968 N N . GLU A 1 268 ? -4.713 22.378 12.884 1.00 58.28 268 GLU A N 1
ATOM 1969 C CA . GLU A 1 268 ? -5.930 22.134 13.672 1.00 58.28 268 GLU A CA 1
ATOM 1970 C C . GLU A 1 268 ? -6.297 20.651 13.545 1.00 58.28 268 GLU A C 1
ATOM 1972 O O . GLU A 1 268 ? -6.440 20.152 12.432 1.00 58.28 268 GLU A O 1
ATOM 1977 N N . ALA A 1 269 ? -6.382 19.966 14.688 1.00 48.09 269 ALA A N 1
ATOM 1978 C CA . ALA A 1 269 ? -6.512 18.522 14.840 1.00 48.09 269 ALA A CA 1
ATOM 1979 C C . ALA A 1 269 ? -7.584 17.897 13.926 1.00 48.09 269 ALA A C 1
ATOM 1981 O O . ALA A 1 269 ? -8.748 17.749 14.298 1.00 48.09 269 ALA A O 1
ATOM 1982 N N . ALA A 1 270 ? -7.173 17.480 12.729 1.00 49.22 270 ALA A N 1
ATOM 1983 C CA . ALA A 1 270 ? -7.780 16.353 12.051 1.00 49.22 270 ALA A CA 1
ATOM 1984 C C . ALA A 1 270 ? -7.168 15.113 12.705 1.00 49.22 270 ALA A C 1
ATOM 1986 O O . ALA A 1 270 ? -5.951 14.938 12.669 1.00 49.22 270 ALA A O 1
ATOM 1987 N N . SER A 1 271 ? -7.991 14.254 13.303 1.00 52.94 271 SER A N 1
ATOM 1988 C CA . SER A 1 271 ? -7.614 13.018 14.013 1.00 52.94 271 SER A CA 1
ATOM 1989 C C . SER A 1 271 ? -6.877 11.965 13.157 1.00 52.94 271 SER A C 1
ATOM 1991 O O . SER A 1 271 ? -6.797 10.802 13.545 1.00 52.94 271 SER A O 1
ATOM 1993 N N . LEU A 1 272 ? -6.355 12.358 11.990 1.00 66.69 272 LEU A N 1
ATOM 1994 C CA . LEU A 1 272 ? -5.778 11.519 10.945 1.00 66.69 272 LEU A CA 1
ATOM 1995 C C . LEU A 1 272 ? -4.442 12.043 10.384 1.00 66.69 272 LEU A C 1
ATOM 1997 O O . LEU A 1 272 ? -3.869 11.356 9.544 1.00 66.69 272 LEU A O 1
ATOM 2001 N N . PHE A 1 273 ? -3.932 13.214 10.797 1.00 80.44 273 PHE A N 1
ATOM 2002 C CA . PHE A 1 273 ? -2.706 13.772 10.202 1.00 80.44 273 PHE A CA 1
ATOM 2003 C C . PHE A 1 273 ? -1.451 12.989 10.627 1.00 80.44 273 PHE A C 1
ATOM 2005 O O . PHE A 1 273 ? -1.184 12.824 11.821 1.00 80.44 273 PHE A O 1
ATOM 2012 N N . ARG A 1 274 ? -0.660 12.521 9.656 1.00 87.06 274 ARG A N 1
ATOM 2013 C CA . ARG A 1 274 ? 0.557 11.724 9.877 1.00 87.06 274 ARG A CA 1
ATOM 2014 C C 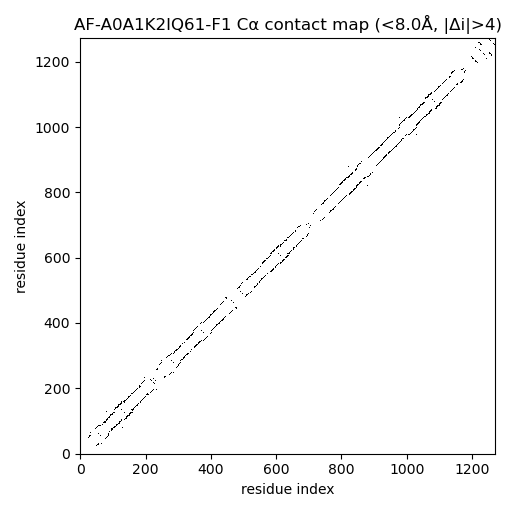. ARG A 1 274 ? 1.801 12.460 9.393 1.00 87.06 274 ARG A C 1
ATOM 2016 O O . ARG A 1 274 ? 1.811 12.995 8.288 1.00 87.06 274 ARG A O 1
ATOM 2023 N N . LEU A 1 275 ? 2.849 12.430 10.211 1.00 90.50 275 LEU A N 1
ATOM 2024 C CA . LEU A 1 275 ? 4.170 12.967 9.909 1.00 90.50 275 LEU A CA 1
ATOM 2025 C C . LEU A 1 275 ? 5.196 11.828 9.906 1.00 90.50 275 LEU A C 1
ATOM 2027 O O . LEU A 1 275 ? 5.475 11.219 10.941 1.00 90.50 275 LEU A O 1
ATOM 2031 N N . TYR A 1 276 ? 5.755 11.554 8.735 1.00 90.44 276 TYR A N 1
ATOM 2032 C CA . TYR A 1 276 ? 6.799 10.566 8.507 1.00 90.44 276 TYR A CA 1
ATOM 2033 C C . TYR A 1 276 ? 8.121 11.286 8.241 1.00 90.44 276 TYR A C 1
ATOM 2035 O O . TYR A 1 276 ? 8.218 12.098 7.330 1.00 90.44 276 TYR A O 1
ATOM 2043 N N . ILE A 1 277 ? 9.136 10.996 9.047 1.00 92.88 277 ILE A N 1
ATOM 2044 C CA . ILE A 1 277 ? 10.505 11.495 8.921 1.00 92.88 277 ILE A CA 1
ATOM 2045 C C . ILE A 1 277 ? 11.381 10.254 8.761 1.00 92.88 277 ILE A C 1
ATOM 2047 O O . ILE A 1 277 ? 11.607 9.523 9.726 1.00 92.88 277 ILE A O 1
ATOM 2051 N N . SER A 1 278 ? 11.808 9.951 7.540 1.00 85.25 278 SER A N 1
ATOM 2052 C CA . SER A 1 278 ? 12.457 8.672 7.246 1.00 85.25 278 SER A CA 1
ATOM 2053 C C . SER A 1 278 ? 13.617 8.847 6.284 1.00 85.25 278 SER A C 1
ATOM 2055 O O . SER A 1 278 ? 13.384 9.120 5.119 1.00 85.25 278 SER A O 1
ATOM 2057 N N . GLY A 1 279 ? 14.852 8.606 6.726 1.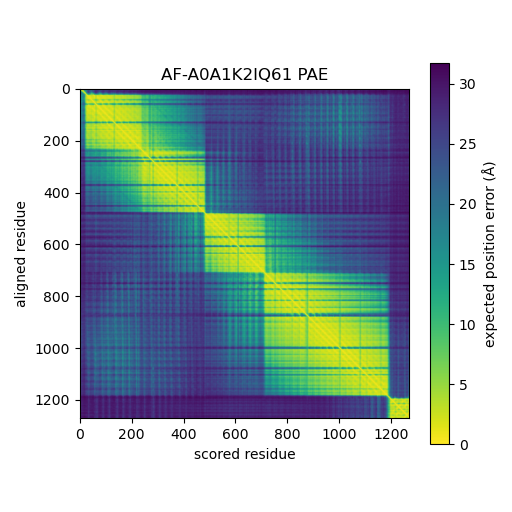00 70.69 279 GLY A N 1
ATOM 2058 C CA . GLY A 1 279 ? 15.979 8.550 5.791 1.00 70.69 279 GLY A CA 1
ATOM 2059 C C . GLY A 1 279 ? 15.887 7.319 4.880 1.00 70.69 279 GLY A C 1
ATOM 2060 O O . GLY A 1 279 ? 15.522 6.229 5.332 1.00 70.69 279 GLY A O 1
ATOM 2061 N N . GLN A 1 280 ? 16.211 7.471 3.597 1.00 56.94 280 GLN A N 1
ATOM 2062 C CA . GLN A 1 280 ? 16.333 6.344 2.667 1.00 56.94 280 GLN A CA 1
ATOM 2063 C C . GLN A 1 280 ? 17.679 5.626 2.871 1.00 56.94 280 GLN A C 1
ATOM 2065 O O . GLN A 1 280 ? 18.717 6.252 3.053 1.00 56.94 280 GLN A O 1
ATOM 2070 N N . TYR A 1 281 ? 17.689 4.289 2.812 1.00 44.59 281 TYR A N 1
ATOM 2071 C CA . TYR A 1 281 ? 18.904 3.466 2.994 1.00 44.59 281 TYR A CA 1
ATOM 2072 C C . TYR A 1 281 ? 19.880 3.538 1.798 1.00 44.59 281 TYR A C 1
ATOM 2074 O O . TYR A 1 281 ? 20.886 2.825 1.778 1.00 44.59 281 TYR A O 1
ATOM 2082 N N . VAL A 1 282 ? 19.541 4.324 0.773 1.00 42.59 282 VAL A N 1
ATOM 2083 C CA . VAL A 1 282 ? 20.121 4.250 -0.575 1.00 42.59 282 VAL A CA 1
ATOM 2084 C C . VAL A 1 282 ? 20.924 5.482 -0.993 1.00 42.59 282 VAL A C 1
ATOM 2086 O O . VAL A 1 282 ? 21.761 5.327 -1.877 1.00 42.59 282 VAL A O 1
ATOM 2089 N N . ASP A 1 283 ? 20.793 6.623 -0.307 1.00 46.75 283 ASP A N 1
ATOM 2090 C CA . ASP A 1 283 ? 21.504 7.863 -0.647 1.00 46.75 283 ASP A CA 1
ATOM 2091 C C . ASP A 1 283 ? 22.247 8.448 0.567 1.00 46.75 283 ASP A C 1
ATOM 2093 O O . ASP A 1 283 ? 21.772 8.384 1.698 1.00 46.75 283 ASP A O 1
ATOM 2097 N N . ASP A 1 284 ? 23.422 9.045 0.342 1.00 52.94 284 ASP A N 1
ATOM 2098 C CA . ASP A 1 284 ? 24.270 9.678 1.373 1.00 52.94 284 ASP A CA 1
ATOM 2099 C C . ASP A 1 284 ? 23.651 10.974 1.987 1.00 52.94 284 ASP A C 1
ATOM 2101 O O . ASP A 1 284 ? 24.359 11.734 2.654 1.00 52.94 284 ASP A O 1
ATOM 2105 N N . ASP A 1 285 ? 22.354 11.249 1.779 1.00 64.12 285 ASP A N 1
ATOM 2106 C CA . ASP A 1 285 ? 21.641 12.473 2.199 1.00 64.12 285 ASP A CA 1
ATOM 2107 C C . ASP A 1 285 ? 20.702 12.239 3.397 1.00 64.12 285 ASP A C 1
ATOM 2109 O O . ASP A 1 285 ? 19.483 12.410 3.339 1.00 64.12 285 ASP A O 1
ATOM 2113 N N . PHE A 1 286 ? 21.275 11.798 4.518 1.00 77.88 286 PHE A N 1
ATOM 2114 C CA . PHE A 1 286 ? 20.511 11.576 5.745 1.00 77.88 286 PHE A CA 1
ATOM 2115 C C . PHE A 1 286 ? 19.960 12.886 6.329 1.00 77.88 286 PHE A C 1
ATOM 2117 O O . PHE A 1 286 ? 20.651 13.904 6.400 1.00 77.88 286 PHE A O 1
ATOM 2124 N N . ILE A 1 287 ? 18.743 12.824 6.875 1.00 90.12 287 ILE A N 1
ATOM 2125 C CA . ILE A 1 287 ? 18.185 13.898 7.705 1.00 90.12 287 ILE A CA 1
ATOM 2126 C C . ILE A 1 287 ? 19.057 14.051 8.961 1.00 90.12 287 ILE A C 1
ATOM 2128 O O . ILE A 1 287 ? 19.196 13.111 9.749 1.00 90.12 287 ILE A O 1
ATOM 2132 N N . THR A 1 288 ? 19.633 15.239 9.144 1.00 92.12 288 THR A N 1
ATOM 2133 C CA . THR A 1 288 ? 20.575 15.576 10.229 1.00 92.12 288 THR A CA 1
ATOM 2134 C C . THR A 1 288 ? 20.086 16.716 11.123 1.00 92.12 288 THR A C 1
ATOM 2136 O O . THR A 1 288 ? 20.600 16.877 12.233 1.00 92.12 288 THR A O 1
ATOM 2139 N N . ASP A 1 289 ? 19.088 17.487 10.684 1.00 91.88 289 ASP A N 1
ATOM 2140 C CA . ASP A 1 289 ? 18.516 18.614 11.422 1.00 91.88 289 ASP A CA 1
ATOM 2141 C C . ASP A 1 289 ? 17.002 18.733 11.180 1.00 91.88 289 ASP A C 1
ATOM 2143 O O . ASP A 1 289 ? 16.554 18.728 10.037 1.00 91.88 289 ASP A O 1
ATOM 2147 N N . LEU A 1 290 ? 16.212 18.887 12.252 1.00 95.12 290 LEU A N 1
ATOM 2148 C CA . LEU A 1 290 ? 14.760 19.114 12.192 1.00 95.12 290 LEU A CA 1
ATOM 2149 C C . LEU A 1 290 ? 14.365 20.580 12.419 1.00 95.12 290 LEU A C 1
ATOM 2151 O O . LEU A 1 290 ? 13.177 20.887 12.550 1.00 95.12 290 LEU A O 1
ATOM 2155 N N . SER A 1 291 ? 15.320 21.513 12.451 1.00 91.62 291 SER A N 1
ATOM 2156 C CA . SER A 1 291 ? 15.050 22.922 12.760 1.00 91.62 291 SER A CA 1
ATOM 2157 C C . SER A 1 291 ? 14.011 23.584 11.839 1.00 91.62 291 SER A C 1
ATOM 2159 O O . SER A 1 291 ? 13.284 24.478 12.293 1.00 91.62 291 SER A O 1
ATOM 2161 N N . GLY A 1 292 ? 13.851 23.098 10.601 1.00 87.44 292 GLY A N 1
ATOM 2162 C CA . GLY A 1 292 ? 12.793 23.501 9.664 1.00 87.44 292 GLY A CA 1
ATOM 2163 C C . GLY A 1 292 ? 11.360 23.265 10.170 1.00 87.44 292 GLY A C 1
ATOM 2164 O O . GLY A 1 292 ? 10.427 23.930 9.723 1.00 87.44 292 GLY A O 1
ATOM 2165 N N . LEU A 1 293 ? 11.171 22.395 11.166 1.00 90.75 293 LEU A N 1
ATOM 2166 C CA . LEU A 1 293 ? 9.867 22.079 11.765 1.00 90.75 293 LEU A CA 1
ATOM 2167 C C . LEU A 1 293 ? 9.566 22.889 13.039 1.00 90.75 293 LEU A C 1
ATOM 2169 O O . LEU A 1 293 ? 8.443 22.865 13.541 1.00 90.75 293 LEU A O 1
ATOM 2173 N N . SER A 1 294 ? 10.526 23.689 13.522 1.00 89.19 294 SER A N 1
ATOM 2174 C CA . SER A 1 294 ? 10.426 24.433 14.793 1.00 89.19 294 SER A CA 1
ATOM 2175 C C . SER A 1 294 ? 9.332 25.509 14.841 1.00 89.19 294 SER A C 1
ATOM 2177 O O . SER A 1 294 ? 9.099 26.114 15.890 1.00 89.19 294 SER A O 1
ATOM 2179 N N . GLN A 1 295 ? 8.653 25.768 13.720 1.00 85.69 295 GLN A N 1
ATOM 2180 C CA . GLN A 1 295 ? 7.511 26.678 13.661 1.00 85.69 295 GLN A CA 1
ATOM 2181 C C . GLN A 1 295 ? 6.247 26.124 14.332 1.00 85.69 295 GLN A C 1
ATOM 2183 O O . GLN A 1 295 ? 5.375 26.912 14.707 1.00 85.69 295 GLN A O 1
ATOM 2188 N N . PHE A 1 296 ? 6.139 24.802 14.513 1.00 85.56 296 PHE A N 1
ATOM 2189 C CA . PHE A 1 296 ? 4.998 24.211 15.201 1.00 85.56 296 PHE A CA 1
ATOM 2190 C C . PHE A 1 296 ? 4.980 24.612 16.679 1.00 85.56 296 PHE A C 1
ATOM 2192 O O . PHE A 1 296 ? 5.985 24.533 17.382 1.00 85.56 296 PHE A O 1
ATOM 2199 N N . THR A 1 297 ? 3.812 25.030 17.164 1.00 83.38 297 THR A N 1
ATOM 2200 C CA . THR A 1 297 ? 3.612 25.446 18.561 1.00 83.38 297 THR A CA 1
ATOM 2201 C C . THR A 1 297 ? 2.689 24.512 19.325 1.00 83.38 297 THR A C 1
ATOM 2203 O O . THR A 1 297 ? 2.923 24.300 20.508 1.00 83.38 297 THR A O 1
ATOM 2206 N N . ASN A 1 298 ? 1.686 23.945 18.649 1.00 82.81 298 ASN A N 1
ATOM 2207 C CA . ASN A 1 298 ? 0.756 22.959 19.188 1.00 82.81 298 ASN A CA 1
ATOM 2208 C C . ASN A 1 298 ? 0.372 21.998 18.051 1.00 82.81 298 ASN A C 1
ATOM 2210 O O . ASN A 1 298 ? -0.370 22.390 17.148 1.00 82.81 298 ASN A O 1
ATOM 2214 N N . LEU A 1 299 ? 0.903 20.781 18.062 1.00 86.44 299 LEU A N 1
ATOM 2215 C CA . LEU A 1 299 ? 0.705 19.781 17.021 1.00 86.44 299 LEU A CA 1
ATOM 2216 C C . LEU A 1 299 ? 0.166 18.491 17.648 1.00 86.44 299 LEU A C 1
ATOM 2218 O O . LEU A 1 299 ? 0.797 17.917 18.538 1.00 86.44 299 LEU A O 1
ATOM 2222 N N . GLU A 1 300 ? -1.006 18.073 17.178 1.00 87.56 300 GLU A N 1
ATOM 2223 C CA . GLU A 1 300 ? -1.660 16.812 17.533 1.00 87.56 300 GLU A CA 1
ATOM 2224 C C . GLU A 1 300 ? -1.644 15.902 16.297 1.00 87.56 300 GLU A C 1
ATOM 2226 O O . GLU A 1 300 ? -2.037 16.336 15.213 1.00 87.56 300 GLU A O 1
ATOM 2231 N N . LEU A 1 301 ? -1.148 14.670 16.434 1.00 87.31 301 LEU A N 1
ATOM 2232 C CA . LEU A 1 301 ? -0.883 13.764 15.307 1.00 87.31 301 LEU A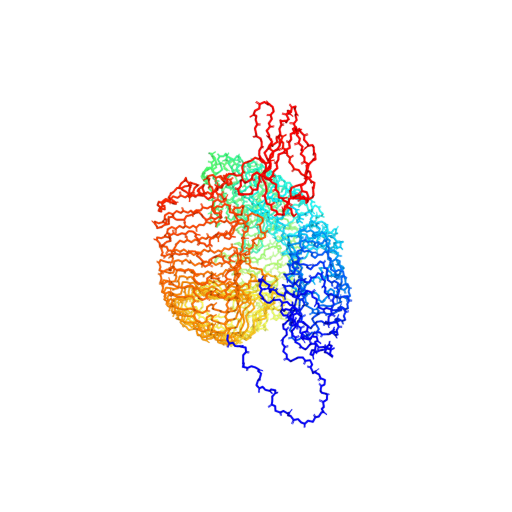 CA 1
ATOM 2233 C C . LEU A 1 301 ? -1.695 12.463 15.410 1.00 87.31 301 LEU A C 1
ATOM 2235 O O . LEU A 1 301 ? -1.941 11.949 16.495 1.00 87.31 301 LEU A O 1
ATOM 2239 N N . ASP A 1 302 ? -2.047 11.845 14.286 1.00 87.06 302 ASP A N 1
ATOM 2240 C CA . ASP A 1 302 ? -2.390 10.416 14.287 1.00 87.06 302 ASP A CA 1
ATOM 2241 C C . ASP A 1 302 ? -1.111 9.578 14.401 1.00 87.06 302 ASP A C 1
ATOM 2243 O O . ASP A 1 302 ? -1.018 8.683 15.234 1.00 87.06 302 ASP A O 1
ATOM 2247 N N . ASN A 1 303 ? -0.080 9.888 13.615 1.00 88.62 303 ASN A N 1
ATOM 2248 C CA . ASN A 1 303 ? 1.180 9.149 13.658 1.00 88.62 303 ASN A CA 1
ATOM 2249 C C . ASN A 1 303 ? 2.388 10.073 13.474 1.00 88.62 303 ASN A C 1
ATOM 2251 O O . ASN A 1 303 ? 2.418 10.858 12.530 1.00 88.62 303 ASN A O 1
ATOM 2255 N N . LEU A 1 304 ? 3.388 9.934 14.343 1.00 94.75 304 LEU A N 1
ATOM 2256 C CA . LEU A 1 304 ? 4.739 10.453 14.162 1.00 94.75 304 LEU A CA 1
ATOM 2257 C C . LEU A 1 304 ? 5.695 9.275 13.987 1.00 94.75 304 LEU A C 1
ATOM 2259 O O . LEU A 1 304 ? 5.912 8.517 14.926 1.00 94.75 304 LEU A O 1
ATOM 2263 N N . THR A 1 305 ? 6.298 9.121 12.815 1.00 94.31 305 THR A N 1
ATOM 2264 C CA . THR A 1 305 ? 7.336 8.106 12.591 1.00 94.31 305 THR A CA 1
ATOM 2265 C C . THR A 1 305 ? 8.666 8.787 12.302 1.00 94.31 305 THR A C 1
ATOM 2267 O O . THR A 1 305 ? 8.727 9.637 11.424 1.00 94.31 305 THR A O 1
ATOM 2270 N N . ILE A 1 306 ? 9.718 8.418 13.035 1.00 95.88 306 ILE A N 1
ATOM 2271 C CA . ILE A 1 306 ? 11.092 8.899 12.865 1.00 95.88 306 ILE A CA 1
ATOM 2272 C C . ILE A 1 306 ? 12.013 7.690 12.752 1.00 95.88 306 ILE A C 1
ATOM 2274 O O . ILE A 1 306 ? 12.215 6.966 13.733 1.00 95.88 306 ILE A O 1
ATOM 2278 N N . GLN A 1 307 ? 12.579 7.459 11.571 1.00 92.69 307 GLN A N 1
ATOM 2279 C CA . GLN A 1 307 ? 13.423 6.290 11.348 1.00 92.69 307 GLN A CA 1
ATOM 2280 C C . GLN A 1 307 ? 14.564 6.512 10.362 1.00 92.69 307 GLN A C 1
ATOM 2282 O O . GLN A 1 307 ? 14.481 7.360 9.481 1.00 92.69 307 GLN A O 1
ATOM 2287 N N . TYR A 1 308 ? 15.632 5.725 10.509 1.00 89.88 308 TYR A N 1
ATOM 2288 C CA . TYR A 1 308 ? 16.778 5.725 9.591 1.00 89.88 308 TYR A CA 1
ATOM 2289 C C . TYR A 1 308 ? 17.415 7.114 9.380 1.00 89.88 308 TYR A C 1
ATOM 2291 O O . TYR A 1 308 ? 17.937 7.407 8.309 1.00 89.88 308 TYR A O 1
ATOM 2299 N N . THR A 1 309 ? 17.380 7.977 10.400 1.00 91.69 309 THR A N 1
ATOM 2300 C CA . THR A 1 309 ? 17.969 9.326 10.348 1.00 91.69 309 THR A CA 1
ATOM 2301 C C . THR A 1 309 ? 19.382 9.363 10.940 1.00 91.69 309 THR A C 1
ATOM 2303 O O . THR A 1 309 ? 19.773 8.479 11.711 1.00 91.69 309 THR A O 1
ATOM 2306 N N . ASP A 1 310 ? 20.132 10.428 10.638 1.00 92.25 310 ASP A N 1
ATOM 2307 C CA . ASP A 1 310 ? 21.430 10.738 11.258 1.00 92.25 310 ASP A CA 1
ATOM 2308 C C . ASP A 1 310 ? 21.300 11.817 12.359 1.00 92.25 310 ASP A C 1
ATOM 2310 O O . ASP A 1 310 ? 22.229 12.562 12.678 1.00 92.25 310 ASP A O 1
ATOM 2314 N N . LEU A 1 311 ? 20.109 11.915 12.959 1.00 94.56 311 LEU A N 1
ATOM 2315 C CA . LEU A 1 311 ? 19.798 12.859 14.028 1.00 94.56 311 LEU A CA 1
ATOM 2316 C C . LEU A 1 311 ? 20.515 12.501 15.336 1.00 94.56 311 LEU A C 1
ATOM 2318 O O . LEU A 1 311 ? 20.657 11.333 15.696 1.00 94.56 311 LEU A O 1
ATOM 2322 N N . THR A 1 312 ? 20.899 13.528 16.101 1.00 93.88 312 THR A N 1
ATOM 2323 C CA . THR A 1 312 ? 21.459 13.373 17.464 1.00 93.88 312 THR A CA 1
ATOM 2324 C C . THR A 1 312 ? 20.474 13.747 18.576 1.00 93.88 312 THR A C 1
ATOM 2326 O O . THR A 1 312 ? 20.588 13.217 19.689 1.00 93.88 312 THR A O 1
ATOM 2329 N N . SER A 1 313 ? 19.493 14.595 18.251 1.00 95.31 313 SER A N 1
ATOM 2330 C CA . SER A 1 313 ? 18.296 14.955 19.021 1.00 95.31 313 SER A CA 1
ATOM 2331 C C . SER A 1 313 ? 17.119 15.159 18.051 1.00 95.31 313 SER A C 1
ATOM 2333 O O . SER A 1 313 ? 17.296 15.114 16.835 1.00 95.31 313 SER A O 1
ATOM 2335 N N . LEU A 1 314 ? 15.920 15.396 18.575 1.00 96.94 314 LEU A N 1
ATOM 2336 C CA . LEU A 1 314 ? 14.701 15.697 17.813 1.00 96.94 314 LEU A CA 1
ATOM 2337 C C . LEU A 1 314 ? 14.376 17.204 17.811 1.00 96.94 314 LEU A C 1
ATOM 2339 O O . LEU A 1 314 ? 13.216 17.606 17.661 1.00 96.94 314 LEU A O 1
ATOM 2343 N N . ASP A 1 315 ? 15.389 18.050 18.030 1.00 95.00 315 ASP A N 1
ATOM 2344 C CA . ASP A 1 315 ? 15.225 19.497 18.114 1.00 95.00 315 ASP A CA 1
ATOM 2345 C C . ASP A 1 315 ? 14.615 20.046 16.819 1.00 95.00 315 ASP A C 1
ATOM 2347 O O . ASP A 1 315 ? 15.197 19.960 15.744 1.00 95.00 315 ASP A O 1
ATOM 2351 N N . GLY A 1 316 ? 13.425 20.628 16.940 1.00 92.12 316 GLY A N 1
ATOM 2352 C CA . GLY A 1 316 ? 12.567 20.995 15.815 1.00 92.12 316 GLY A CA 1
ATOM 2353 C C . GLY A 1 316 ? 11.119 20.565 16.033 1.00 92.12 316 GLY A C 1
ATOM 2354 O O . GLY A 1 316 ? 10.208 21.195 15.512 1.00 92.12 316 GLY A O 1
ATOM 2355 N N . LEU A 1 317 ? 10.887 19.546 16.867 1.00 94.75 317 LEU A N 1
ATOM 2356 C CA . LEU A 1 317 ? 9.552 19.003 17.145 1.00 94.75 317 LEU A CA 1
ATOM 2357 C C . LEU A 1 317 ? 8.906 19.529 18.437 1.00 94.75 317 LEU A C 1
ATOM 2359 O O . LEU A 1 317 ? 7.939 18.942 18.924 1.00 94.75 317 LEU A O 1
ATOM 2363 N N . GLN A 1 318 ? 9.386 20.650 18.991 1.00 91.81 318 GLN A N 1
ATOM 2364 C CA . GLN A 1 318 ? 8.973 21.122 20.327 1.00 91.81 318 GLN A CA 1
ATOM 2365 C C . GLN A 1 318 ? 7.477 21.444 20.431 1.00 91.81 318 GLN A C 1
ATOM 2367 O O . GLN A 1 318 ? 6.939 21.503 21.537 1.00 91.81 318 GLN A O 1
ATOM 2372 N N . GLY A 1 319 ? 6.812 21.652 19.293 1.00 90.00 319 GLY A N 1
ATOM 2373 C CA . GLY A 1 319 ? 5.375 21.872 19.205 1.00 90.00 319 GLY A CA 1
ATOM 2374 C C . GLY A 1 319 ? 4.509 20.615 19.292 1.00 90.00 319 GLY A C 1
ATOM 2375 O O . GLY A 1 319 ? 3.298 20.775 19.365 1.00 90.00 319 GLY A O 1
ATOM 2376 N N . VAL A 1 320 ? 5.057 19.393 19.265 1.00 92.12 320 VAL A N 1
ATOM 2377 C CA . VAL A 1 320 ? 4.261 18.153 19.368 1.00 92.12 320 VAL A CA 1
ATOM 2378 C C . VAL A 1 320 ? 3.709 18.007 20.786 1.00 92.12 320 VAL A C 1
ATOM 2380 O O . VAL A 1 320 ? 4.481 17.929 21.737 1.00 92.12 320 VAL A O 1
ATOM 2383 N N . ILE A 1 321 ? 2.379 17.962 20.926 1.00 91.25 321 ILE A N 1
ATOM 2384 C CA . ILE A 1 321 ? 1.679 17.894 22.224 1.00 91.25 321 ILE A CA 1
ATOM 2385 C C . ILE A 1 321 ? 1.032 16.533 22.460 1.00 91.25 321 ILE A C 1
ATOM 2387 O O . ILE A 1 321 ? 1.032 16.048 23.596 1.00 91.25 321 ILE A O 1
ATOM 2391 N N . SER A 1 322 ? 0.502 15.903 21.414 1.00 90.94 322 SER A N 1
ATOM 2392 C CA . SER A 1 322 ? -0.102 14.574 21.498 1.00 90.94 322 SER A CA 1
ATOM 2393 C C . SER A 1 322 ? -0.004 13.823 20.171 1.00 90.94 322 SER A C 1
ATOM 2395 O O . SER A 1 322 ? 0.134 14.433 19.108 1.00 90.94 322 SER A O 1
ATOM 2397 N N . ALA A 1 323 ? -0.065 12.491 20.223 1.00 91.06 323 ALA A N 1
ATOM 2398 C CA . ALA A 1 323 ? -0.177 11.662 19.024 1.00 91.06 323 ALA A CA 1
ATOM 2399 C C . ALA A 1 323 ? -0.946 10.355 19.287 1.00 91.06 323 ALA A C 1
ATOM 2401 O O . ALA A 1 323 ? -0.872 9.830 20.395 1.00 91.06 323 ALA A O 1
ATOM 2402 N N . ASN A 1 324 ? -1.623 9.752 18.302 1.00 88.38 324 ASN A N 1
ATOM 2403 C CA . ASN A 1 324 ? -2.102 8.373 18.486 1.00 88.38 324 ASN A CA 1
ATOM 2404 C C . ASN A 1 324 ? -0.917 7.396 18.501 1.00 88.38 324 ASN A C 1
ATOM 2406 O O . ASN A 1 324 ? -0.847 6.537 19.376 1.00 88.38 324 ASN A O 1
ATOM 2410 N N . ARG A 1 325 ? 0.037 7.537 17.579 1.00 91.38 325 ARG A N 1
ATOM 2411 C CA . ARG A 1 325 ? 1.241 6.700 17.496 1.00 91.38 325 ARG A CA 1
ATOM 2412 C C . ARG A 1 325 ? 2.508 7.542 17.389 1.00 91.38 325 ARG A C 1
ATOM 2414 O O . ARG A 1 325 ? 2.525 8.533 16.665 1.00 91.38 325 ARG A O 1
ATOM 2421 N N . ILE A 1 326 ? 3.564 7.137 18.087 1.00 96.00 326 ILE A N 1
ATOM 2422 C CA . ILE A 1 326 ? 4.918 7.676 17.945 1.00 96.00 326 ILE A CA 1
ATOM 2423 C C . ILE A 1 326 ? 5.886 6.505 17.813 1.00 96.00 326 ILE A C 1
ATOM 2425 O O . ILE A 1 326 ? 6.046 5.733 18.755 1.00 96.00 326 ILE A O 1
ATOM 2429 N N . ASN A 1 327 ? 6.562 6.417 16.673 1.00 94.69 327 ASN A N 1
ATOM 2430 C CA . ASN A 1 327 ? 7.534 5.377 16.361 1.00 94.69 327 ASN A CA 1
ATOM 2431 C C . ASN A 1 327 ? 8.901 6.012 16.103 1.00 94.69 327 ASN A C 1
ATOM 2433 O O . ASN A 1 327 ? 9.092 6.668 15.085 1.00 94.69 327 ASN A O 1
ATOM 2437 N N . ILE A 1 328 ? 9.858 5.809 17.005 1.00 97.06 328 ILE A N 1
ATOM 2438 C CA . ILE A 1 328 ? 11.240 6.290 16.894 1.00 97.06 328 ILE A CA 1
ATOM 2439 C C . ILE A 1 328 ? 12.144 5.064 16.797 1.00 97.06 328 ILE A C 1
ATOM 2441 O O . ILE A 1 328 ? 12.467 4.426 17.803 1.00 97.06 328 ILE A O 1
ATOM 2445 N N . LEU A 1 329 ? 12.507 4.704 15.569 1.00 91.62 329 LEU A N 1
ATOM 2446 C CA . LEU A 1 329 ? 13.073 3.400 15.239 1.00 91.62 329 LEU A CA 1
ATOM 2447 C C . LEU A 1 329 ? 14.359 3.521 14.424 1.00 91.62 329 LEU A C 1
ATOM 2449 O O . LEU A 1 329 ? 14.415 4.298 13.485 1.00 91.62 329 LEU A O 1
ATOM 2453 N N . ASN A 1 330 ? 15.368 2.693 14.691 1.00 87.69 330 ASN A N 1
ATOM 2454 C CA . ASN A 1 330 ? 16.558 2.586 13.831 1.00 87.69 330 ASN A CA 1
ATOM 2455 C C . ASN A 1 330 ? 17.316 3.915 13.606 1.00 87.69 330 ASN A C 1
ATOM 2457 O O . ASN A 1 330 ? 17.782 4.170 12.496 1.00 87.69 330 ASN A O 1
ATOM 2461 N N . ASN A 1 331 ? 17.466 4.758 14.635 1.00 91.88 331 ASN A N 1
ATOM 2462 C CA . ASN A 1 331 ? 18.262 5.990 14.552 1.00 91.88 331 ASN A CA 1
ATOM 2463 C C . ASN A 1 331 ? 19.597 5.793 15.299 1.00 91.88 331 ASN A C 1
ATOM 2465 O O . ASN A 1 331 ? 19.662 5.963 16.523 1.00 91.88 331 ASN A O 1
ATOM 2469 N N . PRO A 1 332 ? 20.679 5.384 14.606 1.00 90.25 332 PRO A N 1
ATOM 2470 C CA . PRO A 1 332 ? 21.908 4.921 15.251 1.00 90.25 332 PRO A CA 1
ATOM 2471 C C . PRO A 1 332 ? 22.645 6.000 16.049 1.00 90.25 332 PRO A C 1
ATOM 2473 O O . PRO A 1 332 ? 23.362 5.654 16.990 1.00 90.25 332 PRO A O 1
ATOM 2476 N N . ASN A 1 333 ? 22.466 7.278 15.704 1.00 94.12 333 ASN A N 1
ATOM 2477 C CA . ASN A 1 333 ? 23.183 8.405 16.307 1.00 94.12 333 ASN A CA 1
ATOM 2478 C C . ASN A 1 333 ? 22.338 9.242 17.281 1.00 94.12 333 ASN A C 1
ATOM 2480 O O . ASN A 1 333 ? 22.870 10.160 17.906 1.00 94.12 333 ASN A O 1
ATOM 2484 N N . LEU A 1 334 ? 21.066 8.882 17.487 1.00 95.88 334 LEU A N 1
ATOM 2485 C CA . LEU A 1 334 ? 20.162 9.594 18.387 1.00 95.88 334 LEU A CA 1
ATOM 2486 C C . LEU A 1 334 ? 20.582 9.378 19.847 1.00 95.88 334 LEU A C 1
ATOM 2488 O O . LEU A 1 334 ? 20.693 8.239 20.300 1.00 95.88 334 LEU A O 1
ATOM 2492 N N . THR A 1 335 ? 20.831 10.464 20.584 1.00 94.06 335 THR A N 1
ATOM 2493 C CA . THR A 1 335 ? 21.352 10.414 21.968 1.00 94.06 335 THR A CA 1
ATOM 2494 C C . THR A 1 335 ? 20.343 10.832 23.035 1.00 94.06 335 THR A C 1
ATOM 2496 O O . THR A 1 335 ? 20.465 10.387 24.182 1.00 94.06 335 THR A O 1
ATOM 2499 N N . SER A 1 336 ? 19.343 11.637 22.663 1.00 94.25 336 SER A N 1
ATOM 2500 C CA . SER A 1 336 ? 18.195 12.037 23.487 1.00 94.25 336 SER A CA 1
ATOM 2501 C C . SER A 1 336 ? 16.946 12.229 22.617 1.00 94.25 336 SER A C 1
ATOM 2503 O O . SER A 1 336 ? 17.034 12.265 21.390 1.00 94.25 336 SER A O 1
ATOM 2505 N N . LEU A 1 337 ? 15.783 12.375 23.256 1.00 97.38 337 LEU A N 1
ATOM 2506 C CA . LEU A 1 337 ? 14.515 12.740 22.609 1.00 97.38 337 LEU A CA 1
ATOM 2507 C C . LEU A 1 337 ? 14.224 14.243 22.757 1.00 97.38 337 LEU A C 1
ATOM 2509 O O . LEU A 1 337 ? 13.073 14.675 22.635 1.00 97.38 337 LEU A O 1
ATOM 2513 N N . ASP A 1 338 ? 15.256 15.041 23.064 1.00 95.50 338 ASP A N 1
ATOM 2514 C CA . ASP A 1 338 ? 15.126 16.489 23.189 1.00 95.50 338 ASP A CA 1
ATOM 2515 C C . ASP A 1 338 ? 14.561 17.031 21.879 1.00 95.50 338 ASP A C 1
ATOM 2517 O O . ASP A 1 338 ? 15.083 16.737 20.812 1.00 95.50 338 ASP A O 1
ATOM 2521 N N . GLY A 1 339 ? 13.452 17.753 21.962 1.00 93.94 339 GLY A N 1
ATOM 2522 C CA . GLY A 1 339 ? 12.586 18.027 20.828 1.00 93.94 339 GLY A CA 1
ATOM 2523 C C . GLY A 1 339 ? 11.139 17.671 21.123 1.00 93.94 339 GLY A C 1
ATOM 2524 O O . GLY A 1 339 ? 10.261 18.351 20.631 1.00 93.94 339 GLY A O 1
ATOM 2525 N N . LEU A 1 340 ? 10.862 16.686 21.982 1.00 96.56 340 LEU A N 1
ATOM 2526 C CA . LEU A 1 340 ? 9.490 16.289 22.335 1.00 96.56 340 LEU A CA 1
ATOM 2527 C C . LEU A 1 340 ? 8.986 16.872 23.663 1.00 96.56 340 LEU A C 1
ATOM 2529 O O . LEU A 1 340 ? 8.023 16.365 24.230 1.00 96.56 340 LEU A O 1
ATOM 2533 N N . GLN A 1 341 ? 9.585 17.960 24.167 1.00 93.75 341 GLN A N 1
ATOM 2534 C CA . GLN A 1 341 ? 9.262 18.493 25.503 1.00 93.75 341 GLN A CA 1
ATOM 2535 C C . GLN A 1 341 ? 7.807 18.961 25.645 1.00 93.75 341 GLN A C 1
ATOM 2537 O O . GLN A 1 341 ? 7.325 19.106 26.770 1.00 93.75 341 GLN A O 1
ATOM 2542 N N . GLY A 1 342 ? 7.115 19.222 24.533 1.00 93.12 342 GLY A N 1
ATOM 2543 C CA . GLY A 1 342 ? 5.690 19.543 24.509 1.00 93.12 342 GLY A CA 1
ATOM 2544 C C . GLY A 1 342 ? 4.764 18.336 24.692 1.00 93.12 342 GLY A C 1
ATOM 2545 O O . GLY A 1 342 ? 3.597 18.540 25.017 1.00 93.12 342 GLY A O 1
ATOM 2546 N N . LEU A 1 343 ? 5.258 17.104 24.520 1.00 95.50 343 LEU A N 1
ATOM 2547 C CA . LEU A 1 343 ? 4.442 15.894 24.466 1.00 95.50 343 LEU A CA 1
ATOM 2548 C C . LEU A 1 343 ? 3.837 15.573 25.839 1.00 95.50 343 LEU A C 1
ATOM 2550 O O . LEU A 1 343 ? 4.553 15.404 26.826 1.00 95.50 343 LEU A O 1
ATOM 2554 N N . THR A 1 344 ? 2.510 15.454 25.889 1.00 93.75 344 THR A N 1
ATOM 2555 C CA . THR A 1 344 ? 1.736 15.223 27.121 1.00 93.75 344 THR A CA 1
ATOM 2556 C C . THR A 1 344 ? 0.906 13.940 27.107 1.00 93.75 344 THR A C 1
ATOM 2558 O O . THR A 1 344 ? 0.666 13.381 28.184 1.00 93.75 344 THR A O 1
ATOM 2561 N N . SER A 1 345 ? 0.504 13.431 25.935 1.00 91.94 345 SER A N 1
ATOM 2562 C CA . SER A 1 345 ? -0.276 12.190 25.804 1.00 91.94 345 SER A CA 1
ATOM 2563 C C . SER A 1 345 ? 0.016 11.419 24.512 1.00 91.94 345 SER A C 1
ATOM 2565 O O . SER A 1 345 ? 0.293 12.016 23.472 1.00 91.94 345 SER A O 1
ATOM 2567 N N . VAL A 1 346 ? -0.101 10.089 24.570 1.00 92.88 346 VAL A N 1
ATOM 2568 C CA . VAL A 1 346 ? -0.113 9.198 23.397 1.00 92.88 346 VAL A CA 1
ATOM 2569 C C . VAL A 1 346 ? -1.346 8.284 23.449 1.00 92.88 346 VAL A C 1
ATOM 2571 O O . VAL A 1 346 ? -1.635 7.717 24.497 1.00 92.88 346 VAL A O 1
ATOM 2574 N N . ASN A 1 347 ? -2.092 8.111 22.355 1.00 86.88 347 ASN A N 1
ATOM 2575 C CA . ASN A 1 347 ? -3.394 7.412 22.409 1.00 86.88 347 ASN A CA 1
ATOM 2576 C C . ASN A 1 347 ? -3.383 5.949 21.911 1.00 86.88 347 ASN A C 1
ATOM 2578 O O . ASN A 1 347 ? -4.421 5.293 21.872 1.00 86.88 347 ASN A O 1
ATOM 2582 N N . LYS A 1 348 ? -2.258 5.411 21.438 1.00 87.12 348 LYS A N 1
ATOM 2583 C CA . LYS A 1 348 ? -2.150 4.004 21.003 1.00 87.12 348 LYS A CA 1
ATOM 2584 C C . LYS A 1 348 ? -0.758 3.460 21.285 1.00 87.12 348 LYS A C 1
ATOM 2586 O O . LYS A 1 348 ? -0.608 2.604 22.147 1.00 87.12 348 LYS A O 1
ATOM 2591 N N . GLU A 1 349 ? 0.262 3.944 20.588 1.00 90.69 349 GLU A N 1
ATOM 2592 C CA . GLU A 1 349 ? 1.577 3.289 20.566 1.00 90.69 349 GLU A CA 1
ATOM 2593 C C . GLU A 1 349 ? 2.699 4.312 20.754 1.00 90.69 349 GLU A C 1
ATOM 2595 O O . GLU A 1 349 ? 2.758 5.308 20.040 1.00 90.69 349 GLU A O 1
ATOM 2600 N N . LEU A 1 350 ? 3.596 4.063 21.706 1.00 95.50 350 LEU A N 1
ATOM 2601 C CA . LEU A 1 350 ? 4.883 4.737 21.833 1.00 95.50 350 LEU A CA 1
ATOM 2602 C C . LEU A 1 350 ? 5.979 3.678 21.713 1.00 95.50 350 LEU A C 1
ATOM 2604 O O . LEU A 1 350 ? 6.200 2.899 22.641 1.00 95.50 350 LEU A O 1
ATOM 2608 N N . ILE A 1 351 ? 6.645 3.652 20.565 1.00 94.25 351 ILE A N 1
ATOM 2609 C CA . ILE A 1 351 ? 7.723 2.719 20.253 1.00 94.25 351 ILE A CA 1
ATOM 2610 C C . ILE A 1 351 ? 9.024 3.511 20.144 1.00 94.25 351 ILE A C 1
ATOM 2612 O O . ILE A 1 351 ? 9.153 4.388 19.292 1.00 94.25 351 ILE A O 1
ATOM 2616 N N . ILE A 1 352 ? 9.997 3.205 21.000 1.00 96.88 352 ILE A N 1
ATOM 2617 C CA . ILE A 1 352 ? 11.335 3.804 20.991 1.00 96.88 352 ILE A CA 1
ATOM 2618 C C . ILE A 1 352 ? 12.342 2.659 20.986 1.00 96.88 352 ILE A C 1
ATOM 2620 O O . ILE A 1 352 ? 12.816 2.234 22.042 1.00 96.88 352 ILE A O 1
ATOM 2624 N N . SER A 1 353 ? 12.663 2.148 19.798 1.00 90.81 353 SER A N 1
ATOM 2625 C CA . SER A 1 353 ? 13.389 0.879 19.672 1.00 90.81 353 SER A CA 1
ATOM 2626 C C . SER A 1 353 ? 14.509 0.932 18.635 1.00 90.81 353 SER A C 1
ATOM 2628 O O . SER A 1 353 ? 14.452 1.688 17.672 1.00 90.81 353 SER A O 1
ATOM 2630 N N . TYR A 1 354 ? 15.562 0.136 18.823 1.00 88.88 354 TYR A N 1
ATOM 2631 C CA . TYR A 1 354 ? 16.739 0.118 17.939 1.00 88.88 354 TYR A CA 1
ATOM 2632 C C . TYR A 1 354 ? 17.467 1.477 17.811 1.00 88.88 354 TYR A C 1
ATOM 2634 O O . TYR A 1 354 ? 17.957 1.823 16.735 1.00 88.88 354 TYR A O 1
ATOM 2642 N N . ASN A 1 355 ? 17.594 2.238 18.907 1.00 92.50 355 ASN A N 1
ATOM 2643 C CA . ASN A 1 355 ? 18.370 3.488 18.954 1.00 92.50 355 ASN A CA 1
ATOM 2644 C C . ASN A 1 355 ? 19.631 3.293 19.828 1.00 92.50 355 ASN A C 1
ATOM 2646 O O . ASN A 1 355 ? 19.649 3.651 21.008 1.00 92.50 355 ASN A O 1
ATOM 2650 N N . PRO A 1 356 ? 20.710 2.683 19.296 1.00 92.06 356 PRO A N 1
ATOM 2651 C CA . PRO A 1 356 ? 21.842 2.201 20.092 1.00 92.06 356 PRO A CA 1
ATOM 2652 C C . PRO A 1 356 ? 22.636 3.274 20.846 1.00 92.06 356 PRO A C 1
ATOM 2654 O O . PRO A 1 356 ? 23.309 2.931 21.819 1.00 92.06 356 PRO A O 1
ATOM 2657 N N . SER A 1 357 ? 22.567 4.540 20.424 1.00 95.75 357 SER A N 1
ATOM 2658 C CA . SER A 1 357 ? 23.265 5.664 21.069 1.00 95.75 357 SER A CA 1
ATOM 2659 C C . SER A 1 357 ? 22.429 6.400 22.122 1.00 95.75 357 SER A C 1
ATOM 2661 O O . SER A 1 357 ? 22.955 7.289 22.795 1.00 95.75 357 SER A O 1
ATOM 2663 N N . LEU A 1 358 ? 21.157 6.028 22.291 1.00 96.38 358 LEU A N 1
ATOM 2664 C CA . LEU A 1 358 ? 20.217 6.720 23.164 1.00 96.38 358 LEU A CA 1
ATOM 2665 C C . LEU A 1 358 ? 20.596 6.500 24.633 1.00 96.38 358 LEU A C 1
ATOM 2667 O O . LEU A 1 358 ? 20.672 5.364 25.104 1.00 96.38 358 LEU A O 1
ATOM 2671 N N . LEU A 1 359 ? 20.866 7.591 25.356 1.00 91.75 359 LEU A N 1
ATOM 2672 C CA . LEU A 1 359 ? 21.349 7.533 26.742 1.00 91.75 359 LEU A CA 1
ATOM 2673 C C . LEU A 1 359 ? 20.219 7.676 27.761 1.00 91.75 359 LEU A C 1
ATOM 2675 O O . LEU A 1 359 ? 20.261 7.053 28.822 1.00 91.75 359 LEU A O 1
ATOM 2679 N N . THR A 1 360 ? 19.228 8.512 27.458 1.00 90.31 360 THR A N 1
ATOM 2680 C CA . THR A 1 360 ? 18.050 8.776 28.292 1.00 90.31 360 THR A CA 1
ATOM 2681 C C . THR A 1 360 ? 16.850 9.079 27.397 1.00 90.31 360 THR A C 1
ATOM 2683 O O . THR A 1 360 ? 17.009 9.430 26.228 1.00 90.31 360 THR A O 1
ATOM 2686 N N . PHE A 1 361 ? 15.645 9.023 27.963 1.00 94.75 361 PHE A N 1
ATOM 2687 C CA . PHE A 1 361 ? 14.438 9.561 27.327 1.00 94.75 361 PHE A CA 1
ATOM 2688 C C . PHE A 1 361 ? 14.194 11.043 27.662 1.00 94.75 361 PHE A C 1
ATOM 2690 O O . PHE A 1 361 ? 13.051 11.494 27.650 1.00 94.75 361 PHE A O 1
ATOM 2697 N N . SER A 1 362 ? 15.252 11.810 27.970 1.00 90.69 362 SER A N 1
ATOM 2698 C CA . SER A 1 362 ? 15.148 13.275 28.104 1.00 90.69 362 SER A CA 1
ATOM 2699 C C . SER A 1 362 ? 14.424 13.835 26.892 1.00 90.69 362 SER A C 1
ATOM 2701 O O . SER A 1 362 ? 14.764 13.469 25.766 1.00 90.69 362 SER A O 1
ATOM 2703 N N . GLY A 1 363 ? 13.418 14.671 27.129 1.00 92.44 363 GLY A N 1
ATOM 2704 C CA . GLY A 1 363 ? 12.560 15.188 26.075 1.00 92.44 363 GLY A CA 1
ATOM 2705 C C . GLY A 1 363 ? 11.102 14.784 26.230 1.00 92.44 363 GLY A C 1
ATOM 2706 O O . GLY A 1 363 ? 10.257 15.591 25.893 1.00 92.44 363 GLY A O 1
ATOM 2707 N N . ILE A 1 364 ? 10.774 13.622 26.805 1.00 96.19 364 ILE A N 1
ATOM 2708 C CA . ILE A 1 364 ? 9.370 13.212 27.045 1.00 96.19 364 ILE A CA 1
ATOM 2709 C C . ILE A 1 364 ? 8.947 13.335 28.515 1.00 96.19 364 ILE A C 1
ATOM 2711 O O . ILE A 1 364 ? 7.972 12.726 28.945 1.00 96.19 364 ILE A O 1
ATOM 2715 N N . ASP A 1 365 ? 9.654 14.161 29.289 1.00 93.81 365 ASP A N 1
ATOM 2716 C CA . ASP A 1 365 ? 9.449 14.339 30.731 1.00 93.81 365 ASP A CA 1
ATOM 2717 C C . ASP A 1 365 ? 8.030 14.795 31.112 1.00 93.81 365 ASP A C 1
ATOM 2719 O O . ASP A 1 365 ? 7.603 14.605 32.247 1.00 93.81 365 ASP A O 1
ATOM 2723 N N . ASN A 1 366 ? 7.291 15.411 30.186 1.00 94.56 366 ASN A N 1
ATOM 2724 C CA . ASN A 1 366 ? 5.929 15.904 30.409 1.00 94.56 366 ASN A CA 1
ATOM 2725 C C . ASN A 1 366 ? 4.833 14.902 30.003 1.00 94.56 366 ASN A C 1
ATOM 2727 O O . ASN A 1 366 ? 3.650 15.225 30.132 1.00 94.56 366 ASN A O 1
ATOM 2731 N N . LEU A 1 367 ? 5.195 13.699 29.546 1.00 95.12 367 LEU A N 1
ATOM 2732 C CA . LEU A 1 367 ? 4.238 12.669 29.154 1.00 95.12 367 LEU A CA 1
ATOM 2733 C C . LEU A 1 367 ? 3.474 12.155 30.383 1.00 95.12 367 LEU A C 1
ATOM 2735 O O . LEU A 1 367 ? 4.068 11.664 31.341 1.00 95.12 367 LEU A O 1
ATOM 2739 N N . THR A 1 368 ? 2.144 12.252 30.348 1.00 92.25 368 THR A N 1
ATOM 2740 C CA . THR A 1 368 ? 1.263 11.890 31.476 1.00 92.25 368 THR A CA 1
ATOM 2741 C C . THR A 1 368 ? 0.371 10.683 31.209 1.00 92.25 368 THR A C 1
ATOM 2743 O O . THR A 1 368 ? -0.112 10.060 32.163 1.00 92.25 368 THR A O 1
ATOM 2746 N N . SER A 1 369 ? 0.151 10.330 29.938 1.00 89.69 369 SER A N 1
ATOM 2747 C CA . SER A 1 369 ? -0.749 9.238 29.565 1.00 89.69 369 SER A CA 1
ATOM 2748 C C . SER A 1 369 ? -0.349 8.487 28.295 1.00 89.69 369 SER A C 1
ATOM 2750 O O . SER A 1 369 ? 0.149 9.089 27.343 1.00 89.69 369 SER A O 1
ATOM 2752 N N . ILE A 1 370 ? -0.605 7.171 28.300 1.00 89.81 370 ILE A N 1
ATOM 2753 C CA . ILE A 1 370 ? -0.577 6.292 27.122 1.00 89.81 370 ILE A CA 1
ATOM 2754 C C . ILE A 1 370 ? -1.853 5.433 27.153 1.00 89.81 370 ILE A C 1
ATOM 2756 O O . ILE A 1 370 ? -1.935 4.482 27.932 1.00 89.81 370 ILE A O 1
ATOM 2760 N N . ASN A 1 371 ? -2.871 5.782 26.362 1.00 80.12 371 ASN A N 1
ATOM 2761 C CA . ASN A 1 371 ? -4.232 5.244 26.516 1.00 80.12 371 ASN A CA 1
ATOM 2762 C C . ASN A 1 371 ? -4.842 4.806 25.196 1.00 80.12 371 ASN A C 1
ATOM 2764 O O . ASN A 1 371 ? -5.023 5.662 24.351 1.00 80.12 371 ASN A O 1
ATOM 2768 N N . ALA A 1 372 ? -5.300 3.563 25.064 1.00 67.06 372 ALA A N 1
ATOM 2769 C CA . ALA A 1 372 ? -6.035 3.146 23.874 1.00 67.06 372 ALA A CA 1
ATOM 2770 C C . ALA A 1 372 ? -7.464 3.729 23.812 1.00 67.06 372 ALA A C 1
ATOM 2772 O O . ALA A 1 372 ? -8.192 3.722 24.809 1.00 67.06 372 ALA A O 1
ATOM 2773 N N . GLU A 1 373 ? -7.901 4.170 22.629 1.00 59.44 373 GLU A N 1
ATOM 2774 C CA . GLU A 1 373 ? -9.311 4.493 22.370 1.00 59.44 373 GLU A CA 1
ATOM 2775 C C . GLU A 1 373 ? -10.133 3.214 22.114 1.00 59.44 373 GLU A C 1
ATOM 2777 O O . GLU A 1 373 ? -9.835 2.430 21.208 1.00 59.44 373 GLU A O 1
ATOM 2782 N N . GLY A 1 374 ? -11.190 3.007 22.907 1.00 53.84 374 GLY A N 1
ATOM 2783 C CA . GLY A 1 374 ? -12.114 1.871 22.785 1.00 53.84 374 GLY A CA 1
ATOM 2784 C C . GLY A 1 374 ? -11.838 0.721 23.764 1.00 53.84 374 GLY A C 1
ATOM 2785 O O . GLY A 1 374 ? -10.721 0.508 24.223 1.00 53.84 374 GLY A O 1
ATOM 2786 N N . THR A 1 375 ? -12.875 -0.050 24.106 1.00 44.72 375 THR A N 1
ATOM 2787 C CA . THR A 1 375 ? -12.823 -1.079 25.169 1.00 44.72 375 THR A CA 1
ATOM 2788 C C . THR A 1 375 ? -12.048 -2.351 24.798 1.00 44.72 375 THR A C 1
ATOM 2790 O O . THR A 1 375 ? -11.836 -3.188 25.669 1.00 44.72 375 THR A O 1
ATOM 2793 N N . ASN A 1 376 ? -11.628 -2.501 23.533 1.00 51.78 376 ASN A N 1
ATOM 2794 C CA . ASN A 1 376 ? -10.909 -3.675 23.008 1.00 51.78 376 ASN A CA 1
ATOM 2795 C C . ASN A 1 376 ? -9.548 -3.335 22.365 1.00 51.78 376 ASN A C 1
ATOM 2797 O O . ASN A 1 376 ? -8.883 -4.227 21.843 1.00 51.78 376 ASN A O 1
ATOM 2801 N N . SER A 1 377 ? -9.135 -2.067 22.377 1.00 60.00 377 SER A N 1
ATOM 2802 C CA . SER A 1 377 ? -7.869 -1.615 21.789 1.00 60.00 377 SER A CA 1
ATOM 2803 C C . SER A 1 377 ? -6.773 -1.670 22.849 1.00 60.00 377 SER A C 1
ATOM 2805 O O . SER A 1 377 ? -7.012 -1.208 23.961 1.00 60.00 377 SER A O 1
ATOM 2807 N N . SER A 1 378 ? -5.602 -2.237 22.549 1.00 71.31 378 SER A N 1
ATOM 2808 C CA . SER A 1 378 ? -4.452 -2.249 23.467 1.00 71.31 378 SER A CA 1
ATOM 2809 C C . SER A 1 378 ? -3.471 -1.135 23.131 1.00 71.31 378 SER A C 1
ATOM 2811 O O . SER A 1 378 ? -3.120 -0.970 21.964 1.00 71.31 378 SER A O 1
ATOM 2813 N N . ALA A 1 379 ? -3.003 -0.414 24.146 1.00 84.94 379 ALA A N 1
ATOM 2814 C CA . ALA A 1 379 ? -1.910 0.529 23.996 1.00 84.94 379 ALA A CA 1
ATOM 2815 C C . ALA A 1 379 ? -0.556 -0.186 24.126 1.00 84.94 379 ALA A C 1
ATOM 2817 O O . ALA A 1 379 ? -0.463 -1.234 24.769 1.00 84.94 379 ALA A O 1
ATOM 2818 N N . LEU A 1 380 ? 0.502 0.376 23.548 1.00 88.75 380 LEU A N 1
ATOM 2819 C CA . LEU A 1 380 ? 1.849 -0.196 23.574 1.00 88.75 380 LEU A CA 1
ATOM 2820 C C . LEU A 1 380 ? 2.879 0.852 24.001 1.00 88.75 380 LEU A C 1
ATOM 2822 O O . LEU A 1 380 ? 2.947 1.927 23.414 1.00 88.75 380 LEU A O 1
ATOM 2826 N N . LEU A 1 381 ? 3.697 0.506 24.991 1.00 94.38 381 LEU A N 1
ATOM 2827 C CA . LEU A 1 381 ? 4.952 1.170 25.322 1.00 94.38 381 LEU A CA 1
ATOM 2828 C C . LEU A 1 381 ? 6.088 0.172 25.081 1.00 94.38 381 LEU A C 1
ATOM 2830 O O . LEU A 1 381 ? 6.319 -0.727 25.892 1.00 94.38 381 LEU A O 1
ATOM 2834 N N . ASP A 1 382 ? 6.771 0.325 23.956 1.00 91.62 382 ASP A N 1
ATOM 2835 C CA . ASP A 1 382 ? 7.848 -0.557 23.507 1.00 91.62 382 ASP A CA 1
ATOM 2836 C C . ASP A 1 382 ? 9.180 0.198 23.561 1.00 91.62 382 ASP A C 1
ATOM 2838 O O . ASP A 1 382 ? 9.325 1.282 22.996 1.00 91.62 382 ASP A O 1
ATOM 2842 N N . MET A 1 383 ? 10.131 -0.349 24.317 1.00 94.69 383 MET A N 1
ATOM 2843 C CA . MET A 1 383 ? 11.441 0.250 24.570 1.00 94.69 383 MET A CA 1
ATOM 2844 C C . MET A 1 383 ? 12.544 -0.787 24.341 1.00 94.69 383 MET A C 1
ATOM 2846 O O . MET A 1 383 ? 13.376 -1.037 25.221 1.00 94.69 383 MET A O 1
ATOM 2850 N N . GLU A 1 384 ? 12.518 -1.457 23.191 1.00 90.12 384 GLU A N 1
ATOM 2851 C CA . GLU A 1 384 ? 13.429 -2.558 22.880 1.00 90.12 384 GLU A CA 1
ATOM 2852 C C . GLU A 1 384 ? 14.749 -2.120 22.216 1.00 90.12 384 GLU A C 1
ATOM 2854 O O . GLU A 1 384 ? 14.803 -1.210 21.395 1.00 90.12 384 GLU A O 1
ATOM 2859 N N . TYR A 1 385 ? 15.852 -2.816 22.510 1.00 87.56 385 TYR A N 1
ATOM 2860 C CA . TYR A 1 385 ? 17.140 -2.640 21.816 1.00 87.56 385 TYR A CA 1
ATOM 2861 C C . TYR A 1 385 ? 17.744 -1.217 21.892 1.00 87.56 385 TYR A C 1
ATOM 2863 O O . TYR A 1 385 ? 18.302 -0.722 20.908 1.00 87.56 385 TYR A O 1
ATOM 2871 N N . ASN A 1 386 ? 17.727 -0.583 23.072 1.00 91.00 386 ASN A N 1
ATOM 2872 C CA . ASN A 1 386 ? 18.484 0.649 23.357 1.00 91.00 386 ASN A CA 1
ATOM 2873 C C . ASN A 1 386 ? 19.623 0.358 24.363 1.00 91.00 386 ASN A C 1
ATOM 2875 O O . ASN A 1 386 ? 19.548 0.722 25.539 1.00 91.00 386 ASN A O 1
ATOM 2879 N N . PRO A 1 387 ? 20.703 -0.337 23.949 1.00 89.88 387 PRO A N 1
ATOM 2880 C CA . PRO A 1 387 ? 21.701 -0.911 24.856 1.00 89.88 387 PRO A CA 1
ATOM 2881 C C . PRO A 1 387 ? 22.408 0.088 25.786 1.00 89.88 387 PRO A C 1
ATOM 2883 O O . PRO A 1 387 ? 22.875 -0.327 26.847 1.00 89.88 387 PRO A O 1
ATOM 2886 N N . LEU A 1 388 ? 22.502 1.374 25.422 1.00 93.12 388 LEU A N 1
ATOM 2887 C CA . LEU A 1 388 ? 23.160 2.415 26.227 1.00 93.12 388 LEU A CA 1
ATOM 2888 C C . LEU A 1 388 ? 22.214 3.209 27.146 1.00 93.12 388 LEU A C 1
ATOM 2890 O O . LEU A 1 388 ? 22.694 4.081 27.875 1.00 93.12 388 LEU A O 1
ATOM 2894 N N . LEU A 1 389 ? 20.918 2.886 27.164 1.00 95.38 389 LEU A N 1
ATOM 2895 C CA . LEU A 1 389 ? 19.918 3.570 27.981 1.00 95.38 389 LEU A CA 1
ATOM 2896 C C . LEU A 1 389 ? 20.231 3.412 29.479 1.00 95.38 389 LEU A C 1
ATOM 2898 O O . LEU A 1 389 ? 20.313 2.299 30.002 1.00 95.38 389 LEU A O 1
ATOM 2902 N N . LEU A 1 390 ? 20.432 4.534 30.175 1.00 89.25 390 LEU A N 1
ATOM 2903 C CA . LEU A 1 390 ? 20.908 4.563 31.563 1.00 89.25 390 LEU A CA 1
ATOM 2904 C C . LEU A 1 390 ? 19.773 4.461 32.590 1.00 89.25 390 LEU A C 1
ATOM 2906 O O . LEU A 1 390 ? 19.914 3.772 33.606 1.00 89.25 390 LEU A O 1
ATOM 2910 N N . GLU A 1 391 ? 18.672 5.170 32.334 1.00 89.88 391 GLU A N 1
ATOM 2911 C CA . GLU A 1 391 ? 17.546 5.365 33.252 1.00 89.88 391 GLU A CA 1
ATOM 2912 C C . GLU A 1 391 ? 16.256 5.723 32.496 1.00 89.88 391 GLU A C 1
ATOM 2914 O O . GLU A 1 391 ? 16.296 6.125 31.333 1.00 89.88 391 GLU A O 1
ATOM 2919 N N . LEU A 1 392 ? 15.113 5.582 33.175 1.00 93.50 392 LEU A N 1
ATOM 2920 C CA . LEU A 1 392 ? 13.772 5.843 32.628 1.00 93.50 392 LEU A CA 1
ATOM 2921 C C . LEU A 1 392 ? 13.107 7.091 33.232 1.00 93.50 392 LEU A C 1
ATOM 2923 O O . LEU A 1 392 ? 11.904 7.265 33.080 1.00 93.50 392 LEU A O 1
ATOM 2927 N N . ASP A 1 393 ? 13.849 7.938 33.949 1.00 89.56 393 ASP A N 1
ATOM 2928 C CA . ASP A 1 393 ? 13.300 8.992 34.821 1.00 89.56 393 ASP A CA 1
ATOM 2929 C C . ASP A 1 393 ? 12.353 9.980 34.114 1.00 89.56 393 ASP A C 1
ATOM 2931 O O . ASP A 1 393 ? 11.422 10.489 34.744 1.00 89.56 393 ASP A O 1
ATOM 2935 N N . ALA A 1 394 ? 12.518 10.186 32.805 1.00 91.50 394 ALA A N 1
ATOM 2936 C CA . ALA A 1 394 ? 11.611 11.002 31.995 1.00 91.50 394 ALA A CA 1
ATOM 2937 C C . ALA A 1 394 ? 10.167 10.460 31.954 1.00 91.50 394 ALA A C 1
ATOM 2939 O O . ALA A 1 394 ? 9.222 11.217 31.782 1.00 91.50 394 ALA A O 1
ATOM 2940 N N . LEU A 1 395 ? 9.952 9.164 32.190 1.00 93.56 395 LEU A N 1
ATOM 2941 C CA . LEU A 1 395 ? 8.613 8.567 32.246 1.00 93.56 395 LEU A CA 1
ATOM 2942 C C . LEU A 1 395 ? 7.928 8.739 33.610 1.00 93.56 395 LEU A C 1
ATOM 2944 O O . LEU A 1 395 ? 6.796 8.302 33.788 1.00 93.56 395 LEU A O 1
ATOM 2948 N N . SER A 1 396 ? 8.572 9.395 34.581 1.00 90.38 396 SER A N 1
ATOM 2949 C CA . SER A 1 396 ? 8.057 9.502 35.955 1.00 90.38 396 SER A CA 1
ATOM 2950 C C . SER A 1 396 ? 6.728 10.252 36.089 1.00 90.38 396 SER A C 1
ATOM 2952 O O . SER A 1 396 ? 6.037 10.071 37.092 1.00 90.38 396 SER A O 1
ATOM 2954 N N . ASN A 1 397 ? 6.333 11.055 35.100 1.00 89.12 397 ASN A N 1
ATOM 2955 C CA . ASN A 1 397 ? 5.031 11.724 35.081 1.00 89.12 397 ASN A CA 1
ATOM 2956 C C . ASN A 1 397 ? 3.910 10.885 34.440 1.00 89.12 397 ASN A C 1
ATOM 2958 O O . ASN A 1 397 ? 2.745 11.275 34.541 1.00 89.12 397 ASN A O 1
ATOM 2962 N N . LEU A 1 398 ? 4.226 9.724 33.853 1.00 89.56 398 LEU A N 1
ATOM 2963 C CA . LEU A 1 398 ? 3.250 8.817 33.251 1.00 89.56 398 LEU A CA 1
ATOM 2964 C C . LEU A 1 398 ? 2.397 8.157 34.345 1.00 89.56 398 LEU A C 1
ATOM 2966 O O . LEU A 1 398 ? 2.916 7.428 35.191 1.00 89.56 398 LEU A O 1
ATOM 2970 N N . GLN A 1 399 ? 1.088 8.424 34.327 1.00 83.81 399 GLN A N 1
ATOM 2971 C CA . GLN A 1 399 ? 0.150 7.969 35.362 1.00 83.81 399 GLN A CA 1
ATOM 2972 C C . GLN A 1 399 ? -1.069 7.248 34.788 1.00 83.81 399 GLN A C 1
ATOM 2974 O O . GLN A 1 399 ? -1.426 6.174 35.267 1.00 83.81 399 GLN A O 1
ATOM 2979 N N . THR A 1 400 ? -1.714 7.826 33.770 1.00 74.06 400 THR A N 1
ATOM 2980 C CA . THR A 1 400 ? -2.979 7.300 33.230 1.00 74.06 400 THR A CA 1
ATOM 2981 C C . THR A 1 400 ? -2.700 6.347 32.077 1.00 74.06 400 THR A C 1
ATOM 2983 O O . THR A 1 400 ? -2.096 6.757 31.084 1.00 74.06 400 THR A O 1
ATOM 2986 N N . VAL A 1 401 ? -3.132 5.093 32.208 1.00 76.31 401 VAL A N 1
ATOM 2987 C CA . VAL A 1 401 ? -2.983 4.067 31.170 1.00 76.31 401 VAL A CA 1
ATOM 2988 C C . VAL A 1 401 ? -4.257 3.229 31.059 1.00 76.31 401 VAL A C 1
ATOM 2990 O O . VAL A 1 401 ? -4.947 3.008 32.054 1.00 76.31 401 VAL A O 1
ATOM 2993 N N . ASN A 1 402 ? -4.571 2.748 29.857 1.00 74.19 402 ASN A N 1
ATOM 2994 C CA . ASN A 1 402 ? -5.684 1.832 29.610 1.00 74.19 402 ASN A CA 1
ATOM 2995 C C . ASN A 1 402 ? -5.267 0.772 28.586 1.00 74.19 402 ASN A C 1
ATOM 2997 O O . ASN A 1 402 ? -4.815 1.114 27.492 1.00 74.19 402 ASN A O 1
ATOM 3001 N N . ASN A 1 403 ? -5.435 -0.502 28.948 1.00 80.56 403 ASN A N 1
ATOM 3002 C CA . ASN A 1 403 ? -5.085 -1.669 28.137 1.00 80.56 403 ASN A CA 1
ATOM 3003 C C . ASN A 1 403 ? -3.634 -1.652 27.592 1.00 80.56 403 ASN A C 1
ATOM 3005 O O . ASN A 1 403 ? -3.376 -2.024 26.450 1.00 80.56 403 ASN A O 1
ATOM 3009 N N . LEU A 1 404 ? -2.683 -1.171 28.393 1.00 86.00 404 LEU A N 1
ATOM 3010 C CA . LEU A 1 404 ? -1.283 -0.953 28.053 1.00 86.00 404 LEU A CA 1
ATOM 3011 C C . LEU A 1 404 ? -0.447 -2.234 28.162 1.00 86.00 404 LEU A C 1
ATOM 3013 O O . LEU A 1 404 ? -0.452 -2.945 29.168 1.00 86.00 404 LEU A O 1
ATOM 3017 N N . THR A 1 405 ? 0.342 -2.478 27.127 1.00 89.00 405 THR A N 1
ATOM 3018 C CA . THR A 1 405 ? 1.435 -3.445 27.102 1.00 89.00 405 THR A CA 1
ATOM 3019 C C . THR A 1 405 ? 2.761 -2.706 27.226 1.00 89.00 405 THR A C 1
ATOM 3021 O O . THR A 1 405 ? 3.004 -1.768 26.476 1.00 89.00 405 THR A O 1
ATOM 3024 N N . ILE A 1 406 ? 3.616 -3.123 28.160 1.00 92.12 406 ILE A N 1
ATOM 3025 C CA . ILE A 1 406 ? 4.935 -2.529 28.405 1.00 92.12 406 ILE A CA 1
ATOM 3026 C C . ILE A 1 406 ? 6.021 -3.565 28.108 1.00 92.12 406 ILE A C 1
ATOM 3028 O O . ILE A 1 406 ? 6.048 -4.623 28.746 1.00 92.12 406 ILE A O 1
ATOM 3032 N N . TRP A 1 407 ? 6.948 -3.231 27.208 1.00 91.81 407 TRP A N 1
ATOM 3033 C CA . TRP A 1 407 ? 8.142 -4.025 26.910 1.00 91.81 407 TRP A CA 1
ATOM 3034 C C . TRP A 1 407 ? 9.418 -3.236 27.204 1.00 91.81 407 TRP A C 1
ATOM 3036 O O . TRP A 1 407 ? 9.675 -2.191 26.612 1.00 91.81 407 TRP A O 1
ATOM 3046 N N . VAL A 1 408 ? 10.241 -3.759 28.118 1.00 93.31 408 VAL A N 1
ATOM 3047 C CA . VAL A 1 408 ? 11.588 -3.245 28.418 1.00 93.31 408 VAL A CA 1
ATOM 3048 C C . VAL A 1 408 ? 12.597 -4.353 28.145 1.00 93.31 408 VAL A C 1
ATOM 3050 O O . VAL A 1 408 ? 12.928 -5.146 29.034 1.00 93.31 408 VAL A O 1
ATOM 3053 N N . VAL A 1 409 ? 13.064 -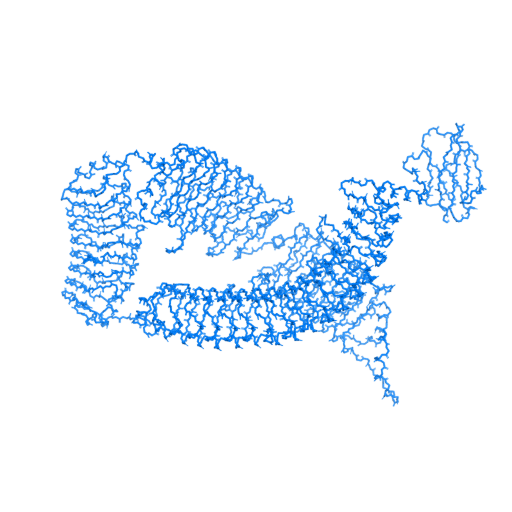4.442 26.900 1.00 89.81 409 VAL A N 1
ATOM 3054 C CA . VAL A 1 409 ? 13.880 -5.575 26.442 1.00 89.81 409 VAL A CA 1
ATOM 3055 C C . VAL A 1 409 ? 15.208 -5.113 25.845 1.00 89.81 409 VAL A C 1
ATOM 3057 O O . VAL A 1 409 ? 15.267 -4.122 25.129 1.00 89.81 409 VAL A O 1
ATOM 3060 N N . ALA A 1 410 ? 16.294 -5.836 26.127 1.00 86.12 410 ALA A N 1
ATOM 3061 C CA . ALA A 1 410 ? 17.615 -5.601 25.531 1.00 86.12 410 ALA A CA 1
ATOM 3062 C C . ALA A 1 410 ? 18.193 -4.183 25.774 1.00 86.12 410 ALA A C 1
ATOM 3064 O O . ALA A 1 410 ? 18.836 -3.595 24.903 1.00 86.12 410 ALA A O 1
ATOM 3065 N N . ASN A 1 411 ? 18.002 -3.648 26.986 1.00 89.25 411 ASN A N 1
ATOM 3066 C CA . ASN A 1 411 ? 18.611 -2.400 27.464 1.00 89.25 411 ASN A CA 1
ATOM 3067 C C . ASN A 1 411 ? 19.767 -2.725 28.427 1.00 89.25 411 ASN A C 1
ATOM 3069 O O . ASN A 1 411 ? 19.609 -2.723 29.648 1.00 89.25 411 ASN A O 1
ATOM 3073 N N . ASP A 1 412 ? 20.929 -3.078 27.874 1.00 87.62 412 ASP A N 1
ATOM 3074 C CA . ASP A 1 412 ? 22.045 -3.690 28.611 1.00 87.62 412 ASP A CA 1
ATOM 3075 C C . ASP A 1 412 ? 22.562 -2.874 29.803 1.00 87.62 412 ASP A C 1
ATOM 3077 O O . ASP A 1 412 ? 22.940 -3.453 30.828 1.00 87.62 412 ASP A O 1
ATOM 3081 N N . VAL A 1 413 ? 22.610 -1.544 29.678 1.00 91.81 413 VAL A N 1
ATOM 3082 C CA . VAL A 1 413 ? 23.155 -0.658 30.719 1.00 91.81 413 VAL A CA 1
ATOM 3083 C C . VAL A 1 413 ? 22.114 -0.274 31.778 1.00 91.81 413 VAL A C 1
ATOM 3085 O O . VAL A 1 413 ? 22.507 0.048 32.905 1.00 91.81 413 VAL A O 1
ATOM 3088 N N . LEU A 1 414 ? 20.819 -0.383 31.467 1.00 93.88 414 LEU A N 1
ATOM 3089 C CA . LEU A 1 414 ? 19.724 0.028 32.341 1.00 93.88 414 LEU A CA 1
ATOM 3090 C C . LEU A 1 414 ? 19.789 -0.715 33.679 1.00 93.88 414 LEU A C 1
ATOM 3092 O O . LEU A 1 414 ? 19.780 -1.943 33.728 1.00 93.88 414 LEU A O 1
ATOM 3096 N N . SER A 1 415 ? 19.854 0.035 34.781 1.00 89.06 415 SER A N 1
ATOM 3097 C CA . SER A 1 415 ? 20.040 -0.542 36.124 1.00 89.06 415 SER A CA 1
ATOM 3098 C C . SER A 1 415 ? 18.773 -0.568 36.983 1.00 89.06 415 SER A C 1
ATOM 3100 O O . SER A 1 415 ? 18.681 -1.361 37.928 1.00 89.06 415 SER A O 1
ATOM 3102 N N . SER A 1 416 ? 17.795 0.278 36.650 1.00 89.56 416 SER A N 1
ATOM 3103 C CA . SER A 1 416 ? 16.575 0.503 37.422 1.00 89.56 416 SER A CA 1
ATOM 3104 C C . SER A 1 416 ? 15.404 0.886 36.520 1.00 89.56 416 SER A C 1
ATOM 3106 O O . SER A 1 416 ? 15.587 1.604 35.543 1.00 89.56 416 SER A O 1
ATOM 3108 N N . MET A 1 417 ? 14.194 0.473 36.895 1.00 89.75 417 MET A N 1
ATOM 3109 C CA . MET A 1 417 ? 12.939 0.867 36.241 1.00 89.75 417 MET A CA 1
ATOM 3110 C C . MET A 1 417 ? 12.240 2.069 36.897 1.00 89.75 417 MET A C 1
ATOM 3112 O O . MET A 1 417 ? 11.087 2.338 36.575 1.00 89.75 417 MET A O 1
ATOM 3116 N N . ALA A 1 418 ? 12.885 2.769 37.838 1.00 85.25 418 ALA A N 1
ATOM 3117 C CA . ALA A 1 418 ? 12.255 3.766 38.721 1.00 85.25 418 ALA A CA 1
ATOM 3118 C C . ALA A 1 418 ? 11.335 4.793 38.025 1.00 85.25 418 ALA A C 1
ATOM 3120 O O . ALA A 1 418 ? 10.323 5.181 38.604 1.00 85.25 418 ALA A O 1
ATOM 3121 N N . GLY A 1 419 ? 11.632 5.183 36.785 1.00 84.19 419 GLY A N 1
ATOM 3122 C CA . GLY A 1 419 ? 10.778 6.070 35.993 1.00 84.19 419 GLY A CA 1
ATOM 3123 C C . GLY A 1 419 ? 9.362 5.552 35.711 1.00 84.19 419 GLY A C 1
ATOM 3124 O O . GLY A 1 419 ? 8.468 6.348 35.489 1.00 84.19 419 GLY A O 1
ATOM 3125 N N . LEU A 1 420 ? 9.106 4.245 35.791 1.00 90.31 420 LEU A N 1
ATOM 3126 C CA . LEU A 1 420 ? 7.781 3.655 35.547 1.00 90.31 420 LEU A CA 1
ATOM 3127 C C . LEU A 1 420 ? 6.918 3.557 36.815 1.00 90.31 420 LEU A C 1
ATOM 3129 O O . LEU A 1 420 ? 5.842 2.966 36.788 1.00 90.31 420 LEU A O 1
ATOM 3133 N N . ASN A 1 421 ? 7.381 4.078 37.954 1.00 83.50 421 ASN A N 1
ATOM 3134 C CA . ASN A 1 421 ? 6.790 3.809 39.267 1.00 83.50 421 ASN A CA 1
ATOM 3135 C C . ASN A 1 421 ? 5.358 4.341 39.457 1.00 83.50 421 ASN A C 1
ATOM 3137 O O . ASN A 1 421 ? 4.648 3.826 40.313 1.00 83.50 421 ASN A O 1
ATOM 3141 N N . ASN A 1 422 ? 4.946 5.350 38.686 1.00 80.50 422 ASN A N 1
ATOM 3142 C CA . ASN A 1 422 ? 3.695 6.085 38.905 1.00 80.50 422 ASN A CA 1
ATOM 3143 C C . ASN A 1 422 ? 2.533 5.646 37.993 1.00 80.50 422 ASN A C 1
ATOM 3145 O O . ASN A 1 422 ? 1.464 6.248 38.055 1.00 80.50 422 ASN A O 1
ATOM 3149 N N . ILE A 1 423 ? 2.729 4.603 37.181 1.00 84.75 423 ILE A N 1
ATOM 3150 C CA . ILE A 1 423 ? 1.730 4.082 36.238 1.00 84.75 423 ILE A CA 1
ATOM 3151 C C . ILE A 1 423 ? 0.612 3.329 36.980 1.00 84.75 423 ILE A C 1
ATOM 3153 O O . ILE A 1 423 ? 0.901 2.489 37.836 1.00 84.75 423 ILE A O 1
ATOM 3157 N N . ASP A 1 424 ? -0.652 3.582 36.616 1.00 78.19 424 ASP A N 1
ATOM 3158 C CA . ASP A 1 424 ? -1.818 2.809 37.071 1.00 78.19 424 ASP A CA 1
ATOM 3159 C C . ASP A 1 424 ? -1.726 1.333 36.632 1.00 78.19 424 ASP A C 1
ATOM 3161 O O . ASP A 1 424 ? -1.817 1.005 35.450 1.00 78.19 424 ASP A O 1
ATOM 3165 N N . ALA A 1 425 ? -1.573 0.425 37.600 1.00 76.06 425 ALA A N 1
ATOM 3166 C CA . ALA A 1 425 ? -1.442 -1.011 37.365 1.00 76.06 425 ALA A CA 1
ATOM 3167 C C . ALA A 1 425 ? -2.688 -1.672 36.741 1.00 76.06 425 ALA A C 1
ATOM 3169 O O . ALA A 1 425 ? -2.549 -2.699 36.079 1.00 76.06 425 ALA A O 1
ATOM 3170 N N . ASN A 1 426 ? -3.891 -1.110 36.911 1.00 71.88 426 ASN A N 1
ATOM 3171 C CA . ASN A 1 426 ? -5.125 -1.693 36.363 1.00 71.88 426 ASN A CA 1
ATOM 3172 C C . ASN A 1 426 ? -5.246 -1.522 34.856 1.00 71.88 426 ASN A C 1
ATOM 3174 O O . ASN A 1 426 ? -5.938 -2.294 34.194 1.00 71.88 426 ASN A O 1
ATOM 3178 N N . GLY A 1 427 ? -4.599 -0.495 34.316 1.00 75.44 427 GLY A N 1
ATOM 3179 C CA . GLY A 1 427 ? -4.547 -0.292 32.885 1.00 75.44 427 GLY A CA 1
ATOM 3180 C C . GLY A 1 427 ? -3.467 -1.125 32.206 1.00 75.44 427 GLY A C 1
ATOM 3181 O O . GLY A 1 427 ? -3.326 -0.977 31.004 1.00 75.44 427 GLY A O 1
ATOM 3182 N N . ILE A 1 428 ? -2.708 -1.974 32.914 1.00 82.88 428 ILE A N 1
ATOM 3183 C CA . ILE A 1 428 ? -1.634 -2.797 32.336 1.00 82.88 428 ILE A CA 1
ATOM 3184 C C . ILE A 1 428 ? -2.144 -4.214 32.050 1.00 82.88 428 ILE A C 1
ATOM 3186 O O . ILE A 1 428 ? -2.620 -4.903 32.947 1.00 82.88 428 ILE A O 1
ATOM 3190 N N . VAL A 1 429 ? -1.975 -4.687 30.813 1.00 82.44 429 VAL A N 1
ATOM 3191 C CA . VAL A 1 429 ? -2.353 -6.052 30.388 1.00 82.44 429 VAL A CA 1
ATOM 3192 C C . VAL A 1 429 ? -1.145 -6.946 30.153 1.00 82.44 429 VAL A C 1
ATOM 3194 O O . VAL A 1 429 ? -1.216 -8.156 30.374 1.00 82.44 429 VAL A O 1
ATOM 3197 N N . THR A 1 430 ? -0.007 -6.376 29.765 1.00 84.75 430 THR A N 1
ATOM 3198 C CA . THR A 1 430 ? 1.258 -7.114 29.687 1.00 84.75 430 THR A CA 1
ATOM 3199 C C . THR A 1 430 ? 2.396 -6.259 30.224 1.00 84.75 430 THR A C 1
ATOM 3201 O O . THR A 1 430 ? 2.509 -5.091 29.867 1.00 84.75 430 THR A O 1
ATOM 3204 N N . TYR A 1 431 ? 3.248 -6.840 31.070 1.00 89.25 431 TYR A N 1
ATOM 3205 C CA . TYR A 1 431 ? 4.465 -6.192 31.565 1.00 89.25 431 TYR A CA 1
ATOM 3206 C C . TYR A 1 431 ? 5.639 -7.160 31.418 1.00 89.25 431 TYR A C 1
ATOM 3208 O O . TYR A 1 431 ? 5.775 -8.137 32.164 1.00 89.25 431 TYR A O 1
ATOM 3216 N N . GLY A 1 432 ? 6.475 -6.902 30.417 1.00 88.94 432 GLY A N 1
ATOM 3217 C CA . GLY A 1 432 ? 7.622 -7.727 30.078 1.00 88.94 432 GLY A CA 1
ATOM 3218 C C . GLY A 1 432 ? 8.944 -6.999 30.264 1.00 88.94 432 GLY A C 1
ATOM 3219 O O . GLY A 1 432 ? 9.157 -5.920 29.715 1.00 88.94 432 GLY A O 1
ATOM 3220 N N . ILE A 1 433 ? 9.857 -7.625 31.003 1.00 91.44 433 ILE A N 1
ATOM 3221 C CA . ILE A 1 433 ? 11.259 -7.214 31.096 1.00 91.44 433 ILE A CA 1
ATOM 3222 C C . ILE A 1 433 ? 12.160 -8.363 30.655 1.00 91.44 433 ILE A C 1
ATOM 3224 O O . ILE A 1 433 ? 11.962 -9.509 31.063 1.00 91.44 433 ILE A O 1
ATOM 3228 N N . GLY A 1 434 ? 13.170 -8.102 29.833 1.00 87.75 434 GLY A N 1
ATOM 3229 C CA . GLY A 1 434 ? 14.005 -9.195 29.342 1.00 87.75 434 GLY A CA 1
ATOM 3230 C C . GLY A 1 434 ? 15.352 -8.774 28.795 1.00 87.75 434 GLY A C 1
ATOM 3231 O O . GLY A 1 434 ? 15.480 -7.708 28.209 1.00 87.75 434 GLY A O 1
ATOM 3232 N N . PHE A 1 435 ? 16.357 -9.637 28.927 1.00 85.50 435 PHE A N 1
ATOM 3233 C CA . PHE A 1 435 ? 17.668 -9.427 28.302 1.00 85.50 435 PHE A CA 1
ATOM 3234 C C . PHE A 1 435 ? 18.346 -8.093 28.697 1.00 85.50 435 PHE A C 1
ATOM 3236 O O . PHE A 1 435 ? 19.168 -7.574 27.947 1.00 85.50 435 PHE A O 1
ATOM 3243 N N . CYS A 1 436 ? 18.021 -7.521 29.864 1.00 88.12 436 CYS A N 1
ATOM 3244 C CA . CYS A 1 436 ? 18.625 -6.293 30.391 1.00 88.12 436 CYS A CA 1
ATOM 3245 C C . CYS A 1 436 ? 19.711 -6.655 31.420 1.00 88.12 436 CYS A C 1
ATOM 3247 O O . CYS A 1 436 ? 19.445 -6.817 32.616 1.00 88.12 436 CYS A O 1
ATOM 3249 N N . ASN A 1 437 ? 20.956 -6.796 30.955 1.00 86.06 437 ASN A N 1
ATOM 3250 C CA . ASN A 1 437 ? 22.061 -7.391 31.720 1.00 86.06 437 ASN A CA 1
ATOM 3251 C C . ASN A 1 437 ? 22.390 -6.708 33.067 1.00 86.06 437 ASN A C 1
ATOM 3253 O O . ASN A 1 437 ? 22.866 -7.385 33.982 1.00 86.06 437 ASN A O 1
ATOM 3257 N N . ASN A 1 438 ? 22.142 -5.400 33.214 1.00 90.06 438 ASN A N 1
ATOM 3258 C CA . ASN A 1 438 ? 22.399 -4.647 34.451 1.00 90.06 438 ASN A CA 1
ATOM 3259 C C . ASN A 1 438 ? 21.148 -4.359 35.296 1.00 90.06 438 ASN A C 1
ATOM 3261 O O . ASN A 1 438 ? 21.280 -3.799 36.390 1.00 90.06 438 ASN A O 1
ATOM 3265 N N . LEU A 1 439 ? 19.955 -4.744 34.835 1.00 91.62 439 LEU A N 1
ATOM 3266 C CA . LEU A 1 439 ? 18.699 -4.392 35.490 1.00 91.62 439 LEU A CA 1
ATOM 3267 C C . LEU A 1 439 ? 18.528 -5.201 36.778 1.00 91.62 439 LEU A C 1
ATOM 3269 O O . LEU A 1 439 ? 18.147 -6.368 36.735 1.00 91.62 439 LEU A O 1
ATOM 3273 N N . ALA A 1 440 ? 18.828 -4.580 37.922 1.00 85.12 440 ALA A N 1
ATOM 3274 C CA . ALA A 1 440 ? 18.771 -5.208 39.247 1.00 85.12 440 ALA A CA 1
ATOM 3275 C C . ALA A 1 440 ? 17.690 -4.603 40.163 1.00 85.12 440 ALA A C 1
ATOM 3277 O O . ALA A 1 440 ? 17.423 -5.148 41.235 1.00 85.12 440 ALA A O 1
ATOM 3278 N N . VAL A 1 441 ? 17.079 -3.480 39.761 1.00 86.69 441 VAL A N 1
ATOM 3279 C CA . VAL A 1 441 ? 16.020 -2.777 40.504 1.00 86.69 441 VAL A CA 1
ATOM 3280 C C . VAL A 1 441 ? 14.766 -2.643 39.631 1.00 86.69 441 VAL A C 1
ATOM 3282 O O . VAL A 1 441 ? 14.608 -1.698 38.866 1.00 86.69 441 VAL A O 1
ATOM 3285 N N . CYS A 1 442 ? 13.863 -3.609 39.745 1.00 84.31 442 CYS A N 1
ATOM 3286 C CA . CYS A 1 442 ? 12.594 -3.696 39.001 1.00 84.31 442 CYS A CA 1
ATOM 3287 C C . CYS A 1 442 ? 11.376 -3.740 39.931 1.00 84.31 442 CYS A C 1
ATOM 3289 O O . CYS A 1 442 ? 10.246 -3.849 39.467 1.00 84.31 442 CYS A O 1
ATOM 3291 N N . ASN A 1 443 ? 11.590 -3.646 41.247 1.00 81.00 443 ASN A N 1
ATOM 3292 C CA . ASN A 1 443 ? 10.547 -3.583 42.269 1.00 81.00 443 ASN A CA 1
ATOM 3293 C C . ASN A 1 443 ? 9.900 -2.189 42.335 1.00 81.00 443 ASN A C 1
ATOM 3295 O O . ASN A 1 443 ? 9.775 -1.597 43.407 1.00 81.00 443 ASN A O 1
ATOM 3299 N N . VAL A 1 444 ? 9.548 -1.643 41.176 1.00 84.25 444 VAL A N 1
ATOM 3300 C CA . VAL A 1 444 ? 8.773 -0.407 41.078 1.00 84.25 444 VAL A CA 1
ATOM 3301 C C . VAL A 1 444 ? 7.315 -0.699 41.391 1.00 84.25 444 VAL A C 1
ATOM 3303 O O . VAL A 1 444 ? 6.818 -1.779 41.077 1.00 84.25 444 VAL A O 1
ATOM 3306 N N . GLN A 1 445 ? 6.637 0.263 42.004 1.00 77.50 445 GLN A N 1
ATOM 3307 C CA . GLN A 1 445 ? 5.280 0.127 42.517 1.00 77.50 445 GLN A CA 1
ATOM 3308 C C . GLN A 1 445 ? 4.308 -0.349 41.433 1.00 77.50 445 GLN A C 1
ATOM 3310 O O . GLN A 1 445 ? 3.592 -1.310 41.672 1.00 77.50 445 GLN A O 1
ATOM 3315 N N . SER A 1 446 ? 4.371 0.209 40.221 1.00 81.44 446 SER A N 1
ATOM 3316 C CA . SER A 1 446 ? 3.543 -0.231 39.087 1.00 81.44 446 SER A CA 1
ATOM 3317 C C . SER A 1 446 ? 3.740 -1.704 38.710 1.00 81.44 446 SER A C 1
ATOM 3319 O O . SER A 1 446 ? 2.770 -2.395 38.432 1.00 81.44 446 SER A O 1
ATOM 3321 N N . PHE A 1 447 ? 4.969 -2.232 38.748 1.00 84.19 447 PHE A N 1
ATOM 3322 C CA . PHE A 1 447 ? 5.223 -3.657 38.506 1.00 84.19 447 PHE A CA 1
ATOM 3323 C C . PHE A 1 447 ? 4.756 -4.492 39.706 1.00 84.19 447 PHE A C 1
ATOM 3325 O O . PHE A 1 447 ? 4.113 -5.528 39.543 1.00 84.19 447 PHE A O 1
ATOM 3332 N N . CYS A 1 448 ? 5.058 -4.040 40.925 1.00 79.75 448 CYS A N 1
ATOM 3333 C CA . CYS A 1 448 ? 4.691 -4.730 42.157 1.00 79.75 448 CYS A CA 1
ATOM 3334 C C . CYS A 1 448 ? 3.173 -4.820 42.364 1.00 79.75 448 CYS A C 1
ATOM 3336 O O . CYS A 1 448 ? 2.709 -5.847 42.851 1.00 79.75 448 CYS A O 1
ATOM 3338 N N . ASP A 1 449 ? 2.414 -3.802 41.957 1.00 76.75 449 ASP A N 1
ATOM 3339 C CA . ASP A 1 449 ? 0.954 -3.736 42.067 1.00 76.75 449 ASP A CA 1
ATOM 3340 C C . ASP A 1 449 ? 0.240 -4.635 41.048 1.00 76.75 449 ASP A C 1
ATOM 3342 O O . ASP A 1 449 ? -0.897 -5.032 41.291 1.00 76.75 449 ASP A O 1
ATOM 3346 N N . VAL A 1 450 ? 0.914 -5.044 39.964 1.00 76.38 450 VAL A N 1
ATOM 3347 C CA . VAL A 1 450 ? 0.388 -6.025 38.996 1.00 76.38 450 VAL A CA 1
ATOM 3348 C C . VAL A 1 450 ? 0.545 -7.473 39.493 1.00 76.38 450 VAL A C 1
ATOM 3350 O O . VAL A 1 450 ? -0.258 -8.343 39.157 1.00 76.38 450 VAL A O 1
ATOM 3353 N N . ILE A 1 451 ? 1.542 -7.763 40.342 1.00 72.38 451 ILE A N 1
ATOM 3354 C CA . ILE A 1 451 ? 1.824 -9.129 40.837 1.00 72.38 451 ILE A CA 1
ATOM 3355 C C . ILE A 1 451 ? 0.630 -9.767 41.590 1.00 72.38 451 ILE A C 1
ATOM 3357 O O . ILE A 1 451 ? 0.395 -10.961 41.410 1.00 72.38 451 ILE A O 1
ATOM 3361 N N . PRO A 1 452 ? -0.150 -9.056 42.427 1.00 59.19 452 PRO A N 1
ATOM 3362 C CA . PRO A 1 452 ? -1.340 -9.614 43.075 1.00 59.19 452 PRO A CA 1
ATOM 3363 C C . PRO A 1 452 ? -2.529 -9.864 42.133 1.00 59.19 452 PRO A C 1
ATOM 3365 O O . PRO A 1 452 ? -3.419 -10.629 42.495 1.00 59.19 452 PRO A O 1
ATOM 3368 N N . VAL A 1 453 ? -2.555 -9.246 40.945 1.00 55.03 453 VAL A N 1
ATOM 3369 C CA . VAL A 1 453 ? -3.691 -9.251 39.994 1.00 55.03 453 VAL A CA 1
ATOM 3370 C C . VAL A 1 453 ? -3.622 -10.440 39.011 1.00 55.03 453 VAL A C 1
ATOM 3372 O O . VAL A 1 453 ? -4.450 -10.584 38.118 1.00 55.03 453 VAL A O 1
ATOM 3375 N N . LEU A 1 454 ? -2.672 -11.363 39.215 1.00 51.66 454 LEU A N 1
ATOM 3376 C CA . LEU A 1 454 ? -2.354 -12.514 38.349 1.00 51.66 454 LEU A CA 1
ATOM 3377 C C . LEU A 1 454 ? -3.505 -13.503 38.053 1.00 51.66 454 LEU A C 1
ATOM 3379 O O . LEU A 1 454 ? -3.310 -14.423 37.260 1.00 51.66 454 LEU A O 1
ATOM 3383 N N . GLU A 1 455 ? -4.683 -13.357 38.666 1.00 48.25 455 GLU A N 1
ATOM 3384 C CA . GLU A 1 455 ? -5.848 -14.210 38.387 1.00 48.25 455 GLU A CA 1
ATOM 3385 C C . GLU A 1 455 ? -6.793 -13.651 37.300 1.00 48.25 455 GLU A C 1
ATOM 3387 O O . GLU A 1 455 ? -7.657 -14.388 36.825 1.00 48.25 455 GLU A O 1
ATOM 3392 N N . GLU A 1 456 ? -6.609 -12.406 36.835 1.00 50.62 456 GLU A N 1
ATOM 3393 C CA . GLU A 1 456 ? -7.447 -11.782 35.797 1.00 50.62 456 GLU A CA 1
ATOM 3394 C C . GLU A 1 456 ? -6.598 -11.182 34.652 1.00 50.62 456 GLU A C 1
ATOM 3396 O O . GLU A 1 456 ? -6.180 -10.035 34.708 1.00 50.62 456 GLU A O 1
ATOM 3401 N N . ASN A 1 457 ? -6.366 -11.948 33.578 1.00 59.09 457 ASN A N 1
ATOM 3402 C CA . ASN A 1 457 ? -5.941 -11.478 32.241 1.00 59.09 457 ASN A CA 1
ATOM 3403 C C . ASN A 1 457 ? -4.613 -10.690 32.078 1.00 59.09 457 ASN A C 1
ATOM 3405 O O . ASN A 1 457 ? -4.335 -10.265 30.958 1.00 59.09 457 ASN A O 1
ATOM 3409 N N . VAL A 1 458 ? -3.764 -10.538 33.103 1.00 67.62 458 VAL A N 1
ATOM 3410 C CA . VAL A 1 458 ? -2.455 -9.859 32.972 1.00 67.62 458 VAL A CA 1
ATOM 3411 C C . VAL A 1 458 ? -1.300 -10.844 32.742 1.00 67.62 458 VAL A C 1
ATOM 3413 O O . VAL A 1 458 ? -1.132 -11.809 33.491 1.00 67.62 458 VAL A O 1
ATOM 3416 N N . THR A 1 459 ? -0.463 -10.589 31.730 1.00 79.75 459 THR A N 1
ATOM 3417 C CA . THR A 1 459 ? 0.726 -11.403 31.416 1.00 79.75 459 THR A CA 1
ATOM 3418 C C . THR A 1 459 ? 2.005 -10.732 31.923 1.00 79.75 459 THR A C 1
ATOM 3420 O O . THR A 1 459 ? 2.381 -9.657 31.465 1.00 79.75 459 THR A O 1
ATOM 3423 N N . LEU A 1 460 ? 2.713 -11.385 32.851 1.00 83.19 460 LEU A N 1
ATOM 3424 C CA . LEU A 1 460 ? 4.016 -10.931 33.348 1.00 83.19 460 LEU A CA 1
ATOM 3425 C C . LEU A 1 460 ? 5.157 -11.783 32.789 1.00 83.19 460 LEU A C 1
ATOM 3427 O O . LEU A 1 460 ? 5.106 -13.014 32.844 1.00 83.19 460 LEU A O 1
ATOM 3431 N N . PHE A 1 461 ? 6.227 -11.133 32.335 1.00 82.81 461 PHE A N 1
ATOM 3432 C CA . PHE A 1 461 ? 7.436 -11.808 31.872 1.00 82.81 461 PHE A CA 1
ATOM 3433 C C . PHE A 1 461 ? 8.698 -11.146 32.435 1.00 82.81 461 PHE A C 1
ATOM 3435 O O . PHE A 1 461 ? 8.843 -9.929 32.402 1.00 82.81 461 PHE A O 1
ATOM 3442 N N . ALA A 1 462 ? 9.613 -11.960 32.965 1.00 87.06 462 ALA A N 1
ATOM 3443 C CA . ALA A 1 462 ? 10.946 -11.536 33.381 1.00 87.06 462 ALA A CA 1
ATOM 3444 C C . ALA A 1 462 ? 11.944 -12.652 33.071 1.00 87.06 462 ALA A C 1
ATOM 3446 O O . ALA A 1 462 ? 11.783 -13.766 33.581 1.00 87.06 462 ALA A O 1
ATOM 3447 N N . VAL A 1 463 ? 12.945 -12.369 32.238 1.00 87.44 463 VAL A N 1
ATOM 3448 C CA . VAL A 1 463 ? 13.967 -13.344 31.828 1.00 87.44 463 VAL A CA 1
ATOM 3449 C C . VAL A 1 463 ? 15.317 -12.670 31.606 1.00 87.44 463 VAL A C 1
ATOM 3451 O O . VAL A 1 463 ? 15.366 -11.534 31.150 1.00 87.44 463 VAL A O 1
ATOM 3454 N N . ASP A 1 464 ? 16.411 -13.382 31.869 1.00 83.75 464 ASP A N 1
ATOM 3455 C CA . ASP A 1 464 ? 17.768 -12.990 31.462 1.00 83.75 464 ASP A CA 1
ATOM 3456 C C . ASP A 1 464 ? 18.143 -11.534 31.831 1.00 83.75 464 ASP A C 1
ATOM 3458 O O . ASP A 1 464 ? 18.753 -10.810 31.047 1.00 83.75 464 ASP A O 1
ATOM 3462 N N . ASN A 1 465 ? 17.783 -11.113 33.050 1.00 88.31 465 ASN A N 1
ATOM 3463 C CA . ASN A 1 465 ? 18.160 -9.822 33.647 1.00 88.31 465 ASN A CA 1
ATOM 3464 C C . ASN A 1 465 ? 19.172 -10.025 34.795 1.00 88.31 465 ASN A C 1
ATOM 3466 O O . ASN A 1 465 ? 19.509 -11.156 35.163 1.00 88.31 465 ASN A O 1
ATOM 3470 N N . ALA A 1 466 ? 19.648 -8.944 35.423 1.00 86.50 466 ALA A N 1
ATOM 3471 C CA . ALA A 1 466 ? 20.513 -9.067 36.598 1.00 86.50 466 ALA A CA 1
ATOM 3472 C C . ALA A 1 466 ? 19.773 -9.697 37.808 1.00 86.50 466 ALA A C 1
ATOM 3474 O O . ALA A 1 466 ? 18.543 -9.606 37.919 1.00 86.50 466 ALA A O 1
ATOM 3475 N N . PRO A 1 467 ? 20.501 -10.324 38.760 1.00 85.19 467 PRO A N 1
ATOM 3476 C CA . PRO A 1 467 ? 19.901 -10.873 39.976 1.00 85.19 467 PRO A CA 1
ATOM 3477 C C . PRO A 1 467 ? 19.082 -9.828 40.746 1.00 85.19 467 PRO A C 1
ATOM 3479 O O . PRO A 1 467 ? 19.586 -8.749 41.053 1.00 85.19 467 PRO A O 1
ATOM 3482 N N . GLY A 1 468 ? 17.845 -10.177 41.094 1.00 79.44 468 GLY A N 1
ATOM 3483 C CA . GLY A 1 468 ? 16.826 -9.265 41.623 1.00 79.44 468 GLY A CA 1
ATOM 3484 C C . GLY A 1 468 ? 15.663 -9.055 40.648 1.00 79.44 468 GLY A C 1
ATOM 3485 O O . GLY A 1 468 ? 14.545 -8.821 41.098 1.00 79.44 468 GLY A O 1
ATOM 3486 N N . CYS A 1 469 ? 15.907 -9.226 39.342 1.00 88.81 469 CYS A N 1
ATOM 3487 C CA . CYS A 1 469 ? 14.933 -9.020 38.262 1.00 88.81 469 CYS A CA 1
ATOM 3488 C C . CYS A 1 469 ? 14.932 -10.124 37.199 1.00 88.81 469 CYS A C 1
ATOM 3490 O O . CYS A 1 469 ? 14.249 -10.017 36.181 1.00 88.81 469 CYS A O 1
ATOM 3492 N N . ASN A 1 470 ? 15.702 -11.193 37.409 1.00 84.12 470 ASN A N 1
ATOM 3493 C CA . ASN A 1 470 ? 15.952 -12.222 36.399 1.00 84.12 470 ASN A CA 1
ATOM 3494 C C . ASN A 1 470 ? 14.785 -13.207 36.205 1.00 84.12 470 ASN A C 1
ATOM 3496 O O . ASN A 1 470 ? 14.776 -14.020 35.287 1.00 84.12 470 ASN A O 1
ATOM 3500 N N . SER A 1 471 ? 13.803 -13.185 37.101 1.00 86.94 471 SER A N 1
ATOM 3501 C CA . SER A 1 471 ? 12.579 -13.970 36.979 1.00 86.94 471 SER A CA 1
ATOM 3502 C C . SER A 1 471 ? 11.471 -13.322 37.787 1.00 86.94 471 SER A C 1
ATOM 3504 O O . SER A 1 471 ? 11.752 -12.653 38.780 1.00 86.94 471 SER A O 1
ATOM 3506 N N . ILE A 1 472 ? 10.213 -13.607 37.447 1.00 84.81 472 ILE A N 1
ATOM 3507 C CA . ILE A 1 472 ? 9.062 -13.107 38.213 1.00 84.81 472 ILE A CA 1
ATOM 3508 C C . ILE A 1 472 ? 9.173 -13.481 39.696 1.00 84.81 472 ILE A C 1
ATOM 3510 O O . ILE A 1 472 ? 8.820 -12.687 40.554 1.00 84.81 472 ILE A O 1
ATOM 3514 N N . THR A 1 473 ? 9.762 -14.636 40.027 1.00 82.62 473 THR A N 1
ATOM 3515 C CA . THR A 1 473 ? 10.004 -15.030 41.426 1.00 82.62 473 THR A CA 1
ATOM 3516 C C . THR A 1 473 ? 10.960 -14.083 42.160 1.00 82.62 473 THR A C 1
ATOM 3518 O O . THR A 1 473 ? 10.743 -13.788 43.334 1.00 82.62 473 THR A O 1
ATOM 3521 N N . GLU A 1 474 ? 12.016 -13.610 41.495 1.00 84.56 474 GLU A N 1
ATOM 3522 C CA . GLU A 1 474 ? 12.944 -12.630 42.071 1.00 84.56 474 GLU A CA 1
ATOM 3523 C C . GLU A 1 474 ? 12.279 -11.259 42.214 1.00 84.56 474 GLU A C 1
ATOM 3525 O O . GLU A 1 474 ? 12.376 -10.663 43.287 1.00 84.56 474 GLU A O 1
ATOM 3530 N N . VAL A 1 475 ? 11.520 -10.825 41.199 1.00 83.50 475 VAL A N 1
ATOM 3531 C CA . VAL A 1 475 ? 10.762 -9.565 41.249 1.00 83.50 475 VAL A CA 1
ATOM 3532 C C . VAL A 1 475 ? 9.752 -9.584 42.401 1.00 83.50 475 VAL A C 1
ATOM 3534 O O . VAL A 1 475 ? 9.749 -8.686 43.240 1.00 83.50 475 VAL A O 1
ATOM 3537 N N . SER A 1 476 ? 8.958 -10.654 42.533 1.00 77.50 476 SER A N 1
ATOM 3538 C CA . SER A 1 476 ? 8.008 -10.822 43.643 1.00 77.50 476 SER A CA 1
ATOM 3539 C C . SER A 1 476 ? 8.690 -10.832 45.016 1.00 77.50 476 SER A C 1
ATOM 3541 O O . SER A 1 476 ? 8.108 -10.378 46.000 1.00 77.50 476 SER A O 1
ATOM 3543 N N . ALA A 1 477 ? 9.921 -11.342 45.118 1.00 72.88 477 ALA A N 1
ATOM 3544 C CA . ALA A 1 477 ? 10.688 -11.300 46.361 1.00 72.88 477 ALA A CA 1
ATOM 3545 C C . ALA A 1 477 ? 11.217 -9.888 46.676 1.00 72.88 477 ALA A C 1
ATOM 3547 O O . ALA A 1 477 ? 11.285 -9.522 47.849 1.00 72.88 477 ALA A O 1
ATOM 3548 N N . ALA A 1 478 ? 11.564 -9.102 45.653 1.00 73.12 478 ALA A N 1
ATOM 3549 C CA . ALA A 1 478 ? 12.042 -7.726 45.777 1.00 73.12 478 ALA A CA 1
ATOM 3550 C C . ALA A 1 478 ? 10.917 -6.715 46.079 1.00 73.12 478 ALA A C 1
ATOM 3552 O O . ALA A 1 478 ? 11.152 -5.749 46.800 1.00 73.12 478 ALA A O 1
ATOM 3553 N N . CYS A 1 479 ? 9.687 -6.968 45.616 1.00 75.31 479 CYS A N 1
ATOM 3554 C CA . CYS A 1 479 ? 8.490 -6.174 45.933 1.00 75.31 479 CYS A CA 1
ATOM 3555 C C . CYS A 1 479 ? 8.030 -6.269 47.405 1.00 75.31 479 CYS A C 1
ATOM 3557 O O . CYS A 1 479 ? 7.152 -5.528 47.836 1.00 75.31 479 CYS A O 1
ATOM 3559 N N . ASN A 1 480 ? 8.613 -7.165 48.209 1.00 65.06 480 ASN A N 1
ATOM 3560 C CA . ASN A 1 480 ? 8.203 -7.409 49.596 1.00 65.06 480 ASN A CA 1
ATOM 3561 C C . ASN A 1 480 ? 8.880 -6.478 50.620 1.00 65.06 480 ASN A C 1
ATOM 3563 O O . ASN A 1 480 ? 9.547 -6.937 51.554 1.00 65.06 480 ASN A O 1
ATOM 3567 N N . THR A 1 481 ? 8.648 -5.171 50.504 1.00 51.50 481 THR A N 1
ATOM 3568 C CA . THR A 1 481 ? 8.889 -4.219 51.600 1.00 51.50 481 THR A CA 1
ATOM 3569 C C . THR A 1 481 ? 7.638 -3.373 51.843 1.00 51.50 481 THR A C 1
ATOM 3571 O O . THR A 1 481 ? 7.361 -2.455 51.084 1.00 51.50 481 THR A O 1
ATOM 3574 N N . ASP A 1 482 ? 6.926 -3.709 52.929 1.00 53.84 482 ASP A N 1
ATOM 3575 C CA . ASP A 1 482 ? 5.762 -3.029 53.532 1.00 53.84 482 ASP A CA 1
ATOM 3576 C C . ASP A 1 482 ? 4.382 -3.246 52.863 1.00 53.84 482 ASP A C 1
ATOM 3578 O O . ASP A 1 482 ? 3.730 -2.324 52.387 1.00 53.84 482 ASP A O 1
ATOM 3582 N N . LEU A 1 483 ? 3.904 -4.499 52.910 1.00 63.22 483 LEU A N 1
ATOM 3583 C CA . LEU A 1 483 ? 2.578 -4.940 52.449 1.00 63.22 483 LEU A CA 1
ATOM 3584 C C . LEU A 1 483 ? 1.399 -4.259 53.169 1.00 63.22 483 LEU A C 1
ATOM 3586 O O . LEU A 1 483 ? 1.317 -4.264 54.403 1.00 63.22 483 LEU A O 1
ATOM 3590 N N . CYS A 1 484 ? 0.415 -3.832 52.370 1.00 71.94 484 CYS A N 1
ATOM 3591 C CA . CYS A 1 484 ? -0.984 -3.714 52.775 1.00 71.94 484 CYS A CA 1
ATOM 3592 C C . CYS A 1 484 ? -1.463 -4.990 53.496 1.00 71.94 484 CYS A C 1
ATOM 3594 O O . CYS A 1 484 ? -1.001 -6.093 53.185 1.00 71.94 484 CYS A O 1
ATOM 3596 N N . PRO A 1 485 ? -2.397 -4.889 54.453 1.00 79.62 485 PRO A N 1
ATOM 3597 C CA . PRO A 1 485 ? -2.954 -6.073 55.095 1.00 79.62 485 PRO A CA 1
ATOM 3598 C C . PRO A 1 485 ? -3.615 -7.003 54.054 1.00 79.62 485 PRO A C 1
ATOM 3600 O O . PRO A 1 485 ? -4.344 -6.523 53.187 1.00 79.62 485 PRO A O 1
ATOM 3603 N N . PRO A 1 486 ? -3.370 -8.328 54.116 1.00 73.00 486 PRO A N 1
ATOM 3604 C CA . PRO A 1 486 ? -3.983 -9.276 53.192 1.00 73.00 486 PRO A CA 1
ATOM 3605 C C . PRO A 1 486 ? -5.477 -9.460 53.496 1.00 73.00 486 PRO A C 1
ATOM 3607 O O . PRO A 1 486 ? -5.858 -9.592 54.662 1.00 73.00 486 PRO A O 1
ATOM 3610 N N . GLY A 1 487 ? -6.297 -9.567 52.448 1.00 81.12 487 GLY A N 1
ATOM 3611 C CA . GLY A 1 487 ? -7.747 -9.758 52.545 1.00 81.12 487 GLY A CA 1
ATOM 3612 C C . GLY A 1 487 ? -8.524 -8.480 52.882 1.00 81.12 487 GLY A C 1
ATOM 3613 O O . GLY A 1 487 ? -8.101 -7.378 52.539 1.00 81.12 487 GLY A O 1
ATOM 3614 N N . ASP A 1 488 ? -9.681 -8.651 53.526 1.00 86.62 488 ASP A N 1
ATOM 3615 C CA . ASP A 1 488 ? -10.607 -7.558 53.838 1.00 86.62 488 ASP A CA 1
ATOM 3616 C C . ASP A 1 488 ? -10.074 -6.631 54.941 1.00 86.62 488 ASP A C 1
ATOM 3618 O O . ASP A 1 488 ? -9.558 -7.073 55.975 1.00 86.62 488 ASP A O 1
ATOM 3622 N N . VAL A 1 489 ? -10.290 -5.331 54.760 1.00 93.81 489 VAL A N 1
ATOM 3623 C CA . VAL A 1 489 ? -9.978 -4.275 55.723 1.00 93.81 489 VAL A CA 1
ATOM 3624 C C . VAL A 1 489 ? -11.276 -3.749 56.319 1.00 93.81 489 VAL A C 1
ATOM 3626 O O . VAL A 1 489 ? -12.098 -3.158 55.626 1.00 93.81 489 VAL A O 1
ATOM 3629 N N . ILE A 1 490 ? -11.453 -3.940 57.627 1.00 94.88 490 ILE A N 1
ATOM 3630 C CA . ILE A 1 490 ? -12.643 -3.496 58.361 1.00 94.88 490 ILE A CA 1
ATOM 3631 C C . ILE A 1 490 ? -12.221 -2.472 59.417 1.00 94.88 490 ILE A C 1
ATOM 3633 O O . ILE A 1 490 ? -11.450 -2.796 60.319 1.00 94.88 490 ILE A O 1
ATOM 3637 N N . LEU A 1 491 ? -12.743 -1.250 59.316 1.00 96.19 491 LEU A N 1
ATOM 3638 C CA . LEU A 1 491 ? -12.426 -0.115 60.182 1.00 96.19 491 LEU A CA 1
ATOM 3639 C C . LEU A 1 491 ? -13.706 0.393 60.842 1.00 96.19 491 LEU A C 1
ATOM 3641 O O . LEU A 1 491 ? -14.642 0.815 60.169 1.00 96.19 491 LEU A O 1
ATOM 3645 N N . THR A 1 492 ? -13.754 0.353 62.170 1.00 95.88 492 THR A N 1
ATOM 3646 C CA . THR A 1 492 ? -14.971 0.605 62.956 1.00 95.88 492 THR A CA 1
ATOM 3647 C C . THR A 1 492 ? -14.913 1.827 63.868 1.00 95.88 492 THR A C 1
ATOM 3649 O O . THR A 1 492 ? -15.886 2.144 64.552 1.00 95.88 492 THR A O 1
ATOM 3652 N N . SER A 1 493 ? -13.780 2.532 63.889 1.00 96.62 493 SER A N 1
ATOM 3653 C CA . SER A 1 493 ? -13.593 3.762 64.665 1.00 96.62 493 SER A CA 1
ATOM 3654 C C . SER A 1 493 ? -12.572 4.695 64.019 1.00 96.62 493 SER A C 1
ATOM 3656 O O . SER A 1 493 ? -11.722 4.247 63.247 1.00 96.62 493 SER A O 1
ATOM 3658 N N . GLN A 1 494 ? -12.591 5.986 64.370 1.00 96.50 494 GLN A N 1
ATOM 3659 C CA . GLN A 1 494 ? -11.612 6.946 63.833 1.00 96.50 494 GLN A CA 1
ATOM 3660 C C . GLN A 1 494 ? -10.181 6.567 64.231 1.00 96.50 494 GLN A C 1
ATOM 3662 O O . GLN A 1 494 ? -9.250 6.734 63.452 1.00 96.50 494 GLN A O 1
ATOM 3667 N N . ALA A 1 495 ? -10.001 5.992 65.423 1.00 94.94 495 ALA A N 1
ATOM 3668 C CA . ALA A 1 495 ? -8.694 5.528 65.873 1.00 94.94 495 ALA A CA 1
ATOM 3669 C C . ALA A 1 495 ? -8.131 4.397 64.995 1.00 94.94 495 ALA A C 1
ATOM 3671 O O . ALA A 1 495 ? -6.918 4.316 64.831 1.00 94.94 495 ALA A O 1
ATOM 3672 N N . GLU A 1 496 ? -8.986 3.531 64.441 1.00 96.62 496 GLU A N 1
ATOM 3673 C CA . GLU A 1 496 ? -8.573 2.465 63.518 1.00 96.62 496 GLU A CA 1
ATOM 3674 C C . GLU A 1 496 ? -8.220 3.023 62.137 1.00 96.62 496 GLU A C 1
ATOM 3676 O O . GLU A 1 496 ? -7.220 2.600 61.566 1.00 96.62 496 GLU A O 1
ATOM 3681 N N . VAL A 1 497 ? -8.968 4.017 61.646 1.00 95.56 497 VAL A N 1
ATOM 3682 C CA . VAL A 1 497 ? -8.640 4.750 60.410 1.00 95.56 497 VAL A CA 1
ATOM 3683 C C . VAL A 1 497 ? -7.277 5.440 60.536 1.00 95.56 497 VAL A C 1
ATOM 3685 O O . VAL A 1 497 ? -6.401 5.249 59.694 1.00 95.56 497 VAL A O 1
ATOM 3688 N N . ASP A 1 498 ? -7.053 6.174 61.627 1.00 93.75 498 ASP A N 1
ATOM 3689 C CA . ASP A 1 498 ? -5.786 6.868 61.882 1.00 93.75 498 ASP A CA 1
ATOM 3690 C C . ASP A 1 498 ? -4.625 5.870 62.067 1.00 93.75 498 ASP A C 1
ATOM 3692 O O . ASP A 1 498 ? -3.504 6.094 61.599 1.00 93.75 498 ASP A O 1
ATOM 3696 N N . ALA A 1 499 ? -4.881 4.745 62.746 1.00 90.94 499 ALA A N 1
ATOM 3697 C CA . ALA A 1 499 ? -3.889 3.695 62.952 1.00 90.94 499 ALA A CA 1
ATOM 3698 C C . ALA A 1 499 ? -3.545 2.956 61.656 1.00 90.94 499 ALA A C 1
ATOM 3700 O O . ALA A 1 499 ? -2.391 2.553 61.503 1.00 90.94 499 ALA A O 1
ATOM 3701 N N . PHE A 1 500 ? -4.496 2.790 60.734 1.00 92.94 500 PHE A N 1
ATOM 3702 C CA . PHE A 1 500 ? -4.249 2.181 59.431 1.00 92.94 500 PHE A CA 1
ATOM 3703 C C . PHE A 1 500 ? -3.210 2.991 58.654 1.00 92.94 500 PHE A C 1
ATOM 3705 O O . PHE A 1 500 ? -2.165 2.443 58.313 1.00 92.94 500 PHE A O 1
ATOM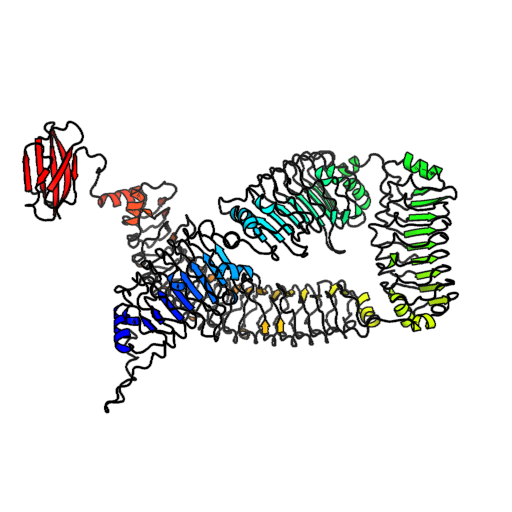 3712 N N . GLY A 1 501 ? -3.412 4.304 58.504 1.00 85.69 501 GLY A N 1
ATOM 3713 C CA . GLY A 1 501 ? -2.456 5.183 57.817 1.00 85.69 501 GLY A CA 1
ATOM 3714 C C . GLY A 1 501 ? -1.094 5.284 58.514 1.00 85.69 501 GLY A C 1
ATOM 3715 O O . GLY A 1 501 ? -0.071 5.478 57.863 1.00 85.69 501 GLY A O 1
ATOM 3716 N N . ALA A 1 502 ? -1.041 5.099 59.837 1.00 83.19 502 ALA A N 1
ATOM 3717 C CA . ALA A 1 502 ? 0.222 5.044 60.579 1.00 83.19 502 ALA A CA 1
ATOM 3718 C C . ALA A 1 502 ? 0.948 3.689 60.463 1.00 83.19 502 ALA A C 1
ATOM 3720 O O . ALA A 1 502 ? 2.174 3.640 60.572 1.00 83.19 502 ALA A O 1
ATOM 3721 N N . THR A 1 503 ? 0.202 2.594 60.295 1.00 82.44 503 THR A N 1
ATOM 3722 C CA . THR A 1 503 ? 0.731 1.217 60.250 1.00 82.44 503 THR A CA 1
ATOM 3723 C C . THR A 1 503 ? 1.092 0.796 58.828 1.00 82.44 503 THR A C 1
ATOM 3725 O O . THR A 1 503 ? 2.072 0.081 58.639 1.00 82.44 503 THR A O 1
ATOM 3728 N N . TYR A 1 504 ? 0.336 1.278 57.843 1.00 83.69 504 TYR A N 1
ATOM 3729 C CA . TYR A 1 504 ? 0.475 0.974 56.423 1.00 83.69 504 TYR A CA 1
ATOM 3730 C C . TYR A 1 504 ? 0.605 2.268 55.598 1.00 83.69 504 TYR A C 1
ATOM 3732 O O . TYR A 1 504 ? -0.210 2.521 54.712 1.00 83.69 504 TYR A O 1
ATOM 3740 N N . PRO A 1 505 ? 1.613 3.117 55.878 1.00 79.38 505 PRO A N 1
ATOM 3741 C CA . PRO A 1 505 ? 1.708 4.456 55.292 1.00 79.38 505 PRO A CA 1
ATOM 3742 C C . PRO A 1 505 ? 1.896 4.459 53.770 1.00 79.38 505 PRO A C 1
ATOM 3744 O O . PRO A 1 505 ? 1.577 5.456 53.134 1.00 79.38 505 PRO A O 1
ATOM 3747 N N . ASN A 1 506 ? 2.377 3.355 53.190 1.00 75.44 506 ASN A N 1
ATOM 3748 C CA . ASN A 1 506 ? 2.614 3.202 51.750 1.00 75.44 506 ASN A CA 1
ATOM 3749 C C . ASN A 1 506 ? 1.592 2.271 51.078 1.00 75.44 506 ASN A C 1
ATOM 3751 O O . ASN A 1 506 ? 1.832 1.798 49.974 1.00 75.44 506 ASN A O 1
ATOM 3755 N N . CYS A 1 507 ? 0.488 1.940 51.753 1.00 81.69 507 CYS A N 1
ATOM 3756 C CA . CYS A 1 507 ? -0.497 1.028 51.190 1.00 81.69 507 CYS A CA 1
ATOM 3757 C C . CYS A 1 507 ? -1.338 1.717 50.112 1.00 81.69 507 CYS A C 1
ATOM 3759 O O . CYS A 1 507 ? -1.994 2.714 50.410 1.00 81.69 507 CYS A O 1
ATOM 3761 N N . THR A 1 508 ? -1.324 1.158 48.897 1.00 81.94 508 THR A N 1
ATOM 3762 C CA . THR A 1 508 ? -2.045 1.674 47.722 1.00 81.94 508 THR A CA 1
ATOM 3763 C C . THR A 1 508 ? -3.183 0.779 47.235 1.00 81.94 508 THR A C 1
ATOM 3765 O O . THR A 1 508 ? -4.106 1.265 46.580 1.00 81.94 508 THR A O 1
ATOM 3768 N N . SER A 1 509 ? -3.166 -0.513 47.580 1.00 79.75 509 SER A N 1
ATOM 3769 C CA . SER A 1 509 ? -4.123 -1.504 47.075 1.00 79.75 509 SER A CA 1
ATOM 3770 C C . SER A 1 509 ? -4.601 -2.472 48.159 1.00 79.75 509 SER A C 1
ATOM 3772 O O . SER A 1 509 ? -3.807 -3.012 48.930 1.00 79.75 509 SER A O 1
ATOM 3774 N N . ILE A 1 510 ? -5.911 -2.725 48.215 1.00 82.88 510 ILE A N 1
ATOM 3775 C CA . ILE A 1 510 ? -6.519 -3.701 49.129 1.00 82.88 510 ILE A CA 1
ATOM 3776 C C . ILE A 1 510 ? -7.000 -4.911 48.322 1.00 82.88 510 ILE A C 1
ATOM 3778 O O . ILE A 1 510 ? -7.911 -4.822 47.503 1.00 82.88 510 ILE A O 1
ATOM 3782 N N . SER A 1 511 ? -6.410 -6.074 48.610 1.00 79.06 511 SER A N 1
ATOM 3783 C CA . SER A 1 511 ? -6.736 -7.361 47.963 1.00 79.06 511 SER A CA 1
ATOM 3784 C C . SER A 1 511 ? -8.133 -7.931 48.284 1.00 79.06 511 SER A C 1
ATOM 3786 O O . SER A 1 511 ? -8.508 -8.966 47.741 1.00 79.06 511 SER A O 1
ATOM 3788 N N . GLY A 1 512 ? -8.890 -7.297 49.184 1.00 83.50 512 GLY A N 1
ATOM 3789 C CA . GLY A 1 512 ? -10.251 -7.675 49.587 1.00 83.50 512 GLY A CA 1
ATOM 3790 C C . GLY A 1 512 ? -11.193 -6.469 49.669 1.00 83.50 512 GLY A C 1
ATOM 3791 O O . GLY A 1 512 ? -10.959 -5.444 49.030 1.00 83.50 512 GLY A O 1
ATOM 3792 N N . ALA A 1 513 ? -12.265 -6.579 50.453 1.00 88.31 513 ALA A N 1
ATOM 3793 C CA . ALA A 1 513 ? -13.217 -5.488 50.670 1.00 88.31 513 ALA A CA 1
ATOM 3794 C C . ALA A 1 513 ? -12.687 -4.437 51.664 1.00 88.31 513 ALA A C 1
ATOM 3796 O O . ALA A 1 513 ? -12.019 -4.777 52.641 1.00 88.31 513 ALA A O 1
ATOM 3797 N N . LEU A 1 514 ? -13.043 -3.166 51.465 1.00 93.69 514 LEU A N 1
ATOM 3798 C CA . LEU A 1 514 ? -12.844 -2.083 52.431 1.00 93.69 514 LEU A CA 1
ATOM 3799 C C . LEU A 1 514 ? -14.185 -1.715 53.065 1.00 93.69 514 LEU A C 1
ATOM 3801 O O . LEU A 1 514 ? -15.033 -1.092 52.428 1.00 93.69 514 LEU A O 1
ATOM 3805 N N . ALA A 1 515 ? -14.359 -2.067 54.337 1.00 95.50 515 ALA A N 1
ATOM 3806 C CA . ALA A 1 515 ? -15.549 -1.753 55.116 1.00 95.50 515 ALA A CA 1
ATOM 3807 C C . ALA A 1 515 ? -15.249 -0.716 56.205 1.00 95.50 515 ALA A C 1
ATOM 3809 O O . ALA A 1 515 ? -14.484 -0.967 57.134 1.00 95.50 515 ALA A O 1
ATOM 3810 N N . ILE A 1 516 ? -15.900 0.439 56.127 1.00 95.62 516 ILE A N 1
ATOM 3811 C CA . ILE A 1 516 ? -15.777 1.560 57.057 1.00 95.62 516 ILE A CA 1
ATOM 3812 C C . ILE A 1 516 ? -17.115 1.716 57.778 1.00 95.62 516 ILE A C 1
ATOM 3814 O O . ILE A 1 516 ? -18.110 2.071 57.155 1.00 95.62 516 ILE A O 1
ATOM 3818 N N . ASN A 1 517 ? -17.163 1.435 59.081 1.00 95.50 517 ASN A N 1
ATOM 3819 C CA . ASN A 1 517 ? -18.411 1.426 59.845 1.00 95.50 517 ASN A CA 1
ATOM 3820 C C . ASN A 1 517 ? -18.236 1.908 61.287 1.00 95.50 517 ASN A C 1
ATOM 3822 O O . ASN A 1 517 ? -17.979 1.110 62.188 1.00 95.50 517 ASN A O 1
ATOM 3826 N N . GLY A 1 518 ? -18.410 3.208 61.525 1.00 94.75 518 GLY A N 1
ATOM 3827 C CA . GLY A 1 518 ? -18.200 3.778 62.853 1.00 94.75 518 GLY A CA 1
ATOM 3828 C C . GLY A 1 518 ? -18.754 5.185 63.008 1.00 94.75 518 GLY A C 1
ATOM 3829 O O . GLY A 1 518 ? -18.372 6.106 62.291 1.00 94.75 518 GLY A O 1
ATOM 3830 N N . THR A 1 519 ? -19.607 5.377 64.015 1.00 92.25 519 THR A N 1
ATOM 3831 C CA . THR A 1 519 ? -20.251 6.676 64.269 1.00 92.25 519 THR A CA 1
ATOM 3832 C C . THR A 1 519 ? -19.285 7.760 64.735 1.00 92.25 519 THR A C 1
ATOM 3834 O O . THR A 1 519 ? -19.671 8.918 64.783 1.00 92.25 519 THR A O 1
ATOM 3837 N N . ASP A 1 520 ? -18.061 7.428 65.135 1.00 94.62 520 ASP A N 1
ATOM 3838 C CA . ASP A 1 520 ? -17.019 8.392 65.501 1.00 94.62 520 ASP A CA 1
ATOM 3839 C C . ASP A 1 520 ? -16.078 8.740 64.335 1.00 94.62 520 ASP A C 1
ATOM 3841 O O . ASP A 1 520 ? -15.244 9.629 64.498 1.00 94.62 520 ASP A O 1
ATOM 3845 N N . ILE A 1 521 ? -16.226 8.092 63.172 1.00 96.88 521 ILE A N 1
ATOM 3846 C CA . ILE A 1 521 ? -15.431 8.358 61.968 1.00 96.88 521 ILE A CA 1
ATOM 3847 C C . ILE A 1 521 ? -15.915 9.662 61.324 1.00 96.88 521 ILE A C 1
ATOM 3849 O O . ILE A 1 521 ? -17.068 9.769 60.901 1.00 96.88 521 ILE A O 1
ATOM 3853 N N . ILE A 1 522 ? -15.031 10.657 61.269 1.00 94.75 522 ILE A N 1
ATOM 3854 C CA . ILE A 1 522 ? -15.290 12.016 60.769 1.00 94.75 522 ILE A CA 1
ATOM 3855 C C . ILE A 1 522 ? -14.419 12.395 59.564 1.00 94.75 522 ILE A C 1
ATOM 3857 O O . ILE A 1 522 ? -14.710 13.395 58.914 1.00 94.75 522 ILE A O 1
ATOM 3861 N N . ASN A 1 523 ? -13.351 11.642 59.283 1.00 93.44 523 ASN A N 1
ATOM 3862 C CA . ASN A 1 523 ? -12.496 11.804 58.103 1.00 93.44 523 ASN A CA 1
ATOM 3863 C C . ASN A 1 523 ? -11.850 10.461 57.728 1.00 93.44 523 ASN A C 1
ATOM 3865 O O . ASN A 1 523 ? -11.725 9.584 58.588 1.00 93.44 523 ASN A O 1
ATOM 3869 N N . LEU A 1 524 ? -11.409 10.324 56.476 1.00 93.94 524 LEU A N 1
ATOM 3870 C CA . LEU A 1 524 ? -10.738 9.119 55.968 1.00 93.94 524 LEU A CA 1
ATOM 3871 C C . LEU A 1 524 ? -9.270 9.369 55.616 1.00 93.94 524 LEU A C 1
ATOM 3873 O O . LEU A 1 524 ? -8.680 8.594 54.876 1.00 93.94 524 LEU A O 1
ATOM 3877 N N . SER A 1 525 ? -8.655 10.418 56.168 1.00 91.06 525 SER A N 1
ATOM 3878 C CA . SER A 1 525 ? -7.283 10.824 55.820 1.00 91.06 525 SER A CA 1
ATOM 3879 C C . SER A 1 525 ? -6.231 9.719 56.007 1.00 91.06 525 SER A C 1
ATOM 3881 O O . SER A 1 525 ? -5.243 9.683 55.280 1.00 91.06 525 SER A O 1
ATOM 3883 N N . GLY A 1 526 ? -6.459 8.773 56.926 1.00 89.81 526 GLY A N 1
ATOM 3884 C CA . GLY A 1 526 ? -5.619 7.582 57.101 1.00 89.81 526 GLY A CA 1
ATOM 3885 C C . GLY A 1 526 ? -5.689 6.556 55.958 1.00 89.81 526 GLY A C 1
ATOM 3886 O O . GLY A 1 526 ? -4.910 5.609 55.964 1.00 89.81 526 GLY A O 1
ATOM 3887 N N . LEU A 1 527 ? -6.595 6.736 54.992 1.00 91.62 527 LEU A N 1
ATOM 3888 C CA . LEU A 1 527 ? -6.817 5.880 53.817 1.00 91.62 527 LEU A CA 1
ATOM 3889 C C . LEU A 1 527 ? -6.522 6.602 52.497 1.00 91.62 527 LEU A C 1
ATOM 3891 O O . LEU A 1 527 ? -6.789 6.051 51.434 1.00 91.62 527 LEU A O 1
ATOM 3895 N N . ALA A 1 528 ? -5.963 7.813 52.551 1.00 87.31 528 ALA A N 1
ATOM 3896 C CA . ALA A 1 528 ? -5.800 8.677 51.381 1.00 87.31 528 ALA A CA 1
ATOM 3897 C C . ALA A 1 528 ? -4.917 8.098 50.264 1.00 87.31 528 ALA A C 1
ATOM 3899 O O . ALA A 1 528 ? -5.013 8.545 49.126 1.00 87.31 528 ALA A O 1
ATOM 3900 N N . ASN A 1 529 ? -4.084 7.104 50.579 1.00 83.38 529 ASN A N 1
ATOM 3901 C CA . ASN A 1 529 ? -3.208 6.447 49.611 1.00 83.38 529 ASN A CA 1
ATOM 3902 C C . ASN A 1 529 ? -3.872 5.254 48.902 1.00 83.38 529 ASN A C 1
ATOM 3904 O O . ASN A 1 529 ? -3.263 4.692 48.004 1.00 83.38 529 ASN A O 1
ATOM 3908 N N . ILE A 1 530 ? -5.091 4.846 49.283 1.00 85.06 530 ILE A N 1
ATOM 3909 C CA . ILE A 1 530 ? -5.774 3.698 48.671 1.00 85.06 530 ILE A CA 1
ATOM 3910 C C . ILE A 1 530 ? -6.388 4.098 47.327 1.00 85.06 530 ILE A C 1
ATOM 3912 O O . ILE A 1 530 ? -7.304 4.922 47.278 1.00 85.06 530 ILE A O 1
ATOM 3916 N N . HIS A 1 531 ? -5.922 3.449 46.260 1.00 81.50 531 HIS A N 1
ATOM 3917 C CA . HIS A 1 531 ? -6.345 3.695 44.882 1.00 81.50 531 HIS A CA 1
ATOM 3918 C C . HIS A 1 531 ? -7.100 2.513 44.260 1.00 81.50 531 HIS A C 1
ATOM 3920 O O . HIS A 1 531 ? -7.962 2.732 43.407 1.00 81.50 531 HIS A O 1
ATOM 3926 N N . TYR A 1 532 ? -6.836 1.278 44.705 1.00 76.81 532 TYR A N 1
ATOM 3927 C CA . TYR A 1 532 ? -7.385 0.066 44.083 1.00 76.81 532 TYR A CA 1
ATOM 3928 C C . TYR A 1 532 ? -7.953 -0.926 45.093 1.00 76.81 532 TYR A C 1
ATOM 3930 O O . TYR A 1 532 ? -7.360 -1.166 46.149 1.00 76.81 532 TYR A O 1
ATOM 3938 N N . LEU A 1 533 ? -9.093 -1.532 44.744 1.00 81.56 533 LEU A N 1
ATOM 3939 C CA . LEU A 1 533 ? -9.726 -2.585 45.533 1.00 81.56 533 LEU A CA 1
ATOM 3940 C C . LEU A 1 533 ? -10.164 -3.761 44.664 1.00 81.56 533 LEU A C 1
ATOM 3942 O O . LEU A 1 533 ? -10.917 -3.601 43.702 1.00 81.56 533 LEU A O 1
ATOM 3946 N N . SER A 1 534 ? -9.757 -4.966 45.064 1.00 79.25 534 SER A N 1
ATOM 3947 C CA . SER A 1 534 ? -10.231 -6.212 44.449 1.00 79.25 534 SER A CA 1
ATOM 3948 C C . SER A 1 534 ? -11.624 -6.640 44.939 1.00 79.25 534 SER A C 1
ATOM 3950 O O . SER A 1 534 ? -12.200 -7.559 44.367 1.00 79.25 534 SER A O 1
ATOM 3952 N N . GLY A 1 535 ? -12.158 -6.016 45.997 1.00 83.06 535 GLY A N 1
ATOM 3953 C CA . GLY A 1 535 ? -13.465 -6.328 46.589 1.00 83.06 535 GLY A CA 1
ATOM 3954 C C . GLY A 1 535 ? -14.398 -5.119 46.707 1.00 83.06 535 GLY A C 1
ATOM 3955 O O . GLY A 1 535 ? -14.254 -4.129 45.993 1.00 83.06 535 GLY A O 1
ATOM 3956 N N . ASP A 1 536 ? -15.375 -5.209 47.613 1.00 87.94 536 ASP A N 1
ATOM 3957 C CA . ASP A 1 536 ? -16.394 -4.172 47.817 1.00 87.94 536 ASP A CA 1
ATOM 3958 C C . ASP A 1 536 ? -15.841 -2.927 48.537 1.00 87.94 536 ASP A C 1
ATOM 3960 O O . ASP A 1 536 ? -14.996 -3.027 49.430 1.00 87.94 536 ASP A O 1
ATOM 3964 N N . VAL A 1 537 ? -16.390 -1.753 48.221 1.00 91.69 537 VAL A N 1
ATOM 3965 C CA . VAL A 1 537 ? -16.235 -0.522 49.010 1.00 91.69 537 VAL A CA 1
ATOM 3966 C C . VAL A 1 537 ? -17.522 -0.288 49.790 1.00 91.69 537 VAL A C 1
ATOM 3968 O O . VAL A 1 537 ? -18.552 0.053 49.212 1.00 91.69 537 VAL A O 1
ATOM 3971 N N . ILE A 1 538 ? -17.463 -0.457 51.111 1.00 93.56 538 ILE A N 1
ATOM 3972 C CA . ILE A 1 538 ? -18.613 -0.371 52.016 1.00 93.56 538 ILE A CA 1
ATOM 3973 C C . ILE A 1 538 ? -18.371 0.765 53.016 1.00 93.56 538 ILE A C 1
ATOM 3975 O O . ILE A 1 538 ? -17.517 0.653 53.891 1.00 93.56 538 ILE A O 1
ATOM 3979 N N . ILE A 1 539 ? -19.128 1.859 52.933 1.00 94.81 539 ILE A N 1
ATOM 3980 C CA . ILE A 1 539 ? -19.009 3.019 53.832 1.00 94.81 539 ILE A CA 1
ATOM 3981 C C . ILE A 1 539 ? -20.337 3.252 54.533 1.00 94.81 539 ILE A C 1
ATOM 3983 O O . ILE A 1 539 ? -21.314 3.682 53.916 1.00 94.81 539 ILE A O 1
ATOM 3987 N N . GLN A 1 540 ? -20.379 2.988 55.839 1.00 95.44 540 GLN A N 1
ATOM 3988 C CA . GLN A 1 540 ? -21.623 2.970 56.589 1.00 95.44 540 GLN A CA 1
ATOM 3989 C C . GLN A 1 540 ? -21.577 3.671 57.947 1.00 95.44 540 GLN A C 1
ATOM 3991 O O . GLN A 1 540 ? -20.579 3.633 58.658 1.00 95.44 540 GLN A O 1
ATOM 3996 N N . ASN A 1 541 ? -22.708 4.250 58.358 1.00 95.31 541 ASN A N 1
ATOM 3997 C CA . ASN A 1 541 ? -22.933 4.784 59.710 1.00 95.31 541 ASN A CA 1
ATOM 3998 C C . ASN A 1 541 ? -21.839 5.746 60.219 1.00 95.31 541 ASN A C 1
ATOM 4000 O O . ASN A 1 541 ? -21.502 5.724 61.407 1.00 95.31 541 ASN A O 1
ATOM 4004 N N . THR A 1 542 ? -21.273 6.580 59.344 1.00 95.81 542 THR A N 1
ATOM 4005 C CA . THR A 1 542 ? -20.219 7.540 59.709 1.00 95.81 542 THR A CA 1
ATOM 4006 C C . THR A 1 542 ? -20.768 8.947 59.972 1.00 95.81 542 THR A C 1
ATOM 4008 O O . THR A 1 542 ? -21.936 9.251 59.721 1.00 95.81 542 THR A O 1
ATOM 4011 N N . GLN A 1 543 ? -19.909 9.838 60.473 1.00 95.25 543 GLN A N 1
ATOM 4012 C CA . GLN A 1 543 ? -20.155 11.283 60.540 1.00 95.25 543 GLN A CA 1
ATOM 4013 C C . GLN A 1 543 ? -19.421 12.052 59.424 1.00 95.25 543 GLN A C 1
ATOM 4015 O O . GLN A 1 543 ? -19.189 13.255 59.560 1.00 95.25 543 GLN A O 1
ATOM 4020 N N . LEU A 1 544 ? -19.051 11.376 58.329 1.00 93.94 544 LEU A N 1
ATOM 4021 C CA . LEU A 1 544 ? -18.397 12.000 57.180 1.00 93.94 544 LEU A CA 1
ATOM 4022 C C . LEU A 1 544 ? -19.316 13.036 56.526 1.00 93.94 544 LEU A C 1
ATOM 4024 O O . LEU A 1 544 ? -20.511 12.803 56.343 1.00 93.94 544 LEU A O 1
ATOM 4028 N N . THR A 1 545 ? -18.742 14.173 56.139 1.00 92.12 545 THR A N 1
ATOM 4029 C CA . THR A 1 545 ? -19.427 15.192 55.328 1.00 92.12 545 THR A CA 1
ATOM 4030 C C . THR A 1 545 ? -19.111 15.078 53.840 1.00 92.12 545 THR A C 1
ATOM 4032 O O . THR A 1 545 ? -19.831 15.642 53.013 1.00 92.12 545 THR A O 1
ATOM 4035 N N . SER A 1 546 ? -18.053 14.342 53.500 1.00 90.06 546 SER A N 1
ATOM 4036 C CA . SER A 1 546 ? -17.539 14.120 52.151 1.00 90.06 546 SER A CA 1
ATOM 4037 C C . SER A 1 546 ? -16.654 12.864 52.138 1.00 90.06 546 SER A C 1
ATOM 4039 O O . SER A 1 546 ? -16.091 12.500 53.171 1.00 90.06 546 SER A O 1
ATOM 4041 N N . LEU A 1 547 ? -16.536 12.213 50.975 1.00 89.44 547 LEU A N 1
ATOM 4042 C CA . LEU A 1 547 ? -15.607 11.098 50.739 1.00 89.44 547 LEU A CA 1
ATOM 4043 C C . LEU A 1 547 ? -14.278 11.538 50.103 1.00 89.44 547 LEU A C 1
ATOM 4045 O O . LEU A 1 547 ? -13.513 10.696 49.655 1.00 89.44 547 LEU A O 1
ATOM 4049 N N . ASN A 1 548 ? -13.983 12.840 50.061 1.00 84.00 548 ASN A N 1
ATOM 4050 C CA . ASN A 1 548 ? -12.856 13.374 49.291 1.00 84.00 548 ASN A CA 1
ATOM 4051 C C . ASN A 1 548 ? -11.467 12.941 49.781 1.00 84.00 548 ASN A C 1
ATOM 4053 O O . ASN A 1 548 ? -10.482 13.156 49.084 1.00 84.00 548 ASN A O 1
ATOM 4057 N N . ASP A 1 549 ? -11.394 12.359 50.974 1.00 85.19 549 ASP A N 1
ATOM 4058 C CA . ASP A 1 549 ? -10.179 11.752 51.507 1.00 85.19 549 ASP A CA 1
ATOM 4059 C C . ASP A 1 549 ? -9.869 10.381 50.861 1.00 85.19 549 ASP A C 1
ATOM 4061 O O . ASP A 1 549 ? -8.851 9.788 51.192 1.00 85.19 549 ASP A O 1
ATOM 4065 N N . LEU A 1 550 ? -10.734 9.860 49.980 1.00 84.69 550 LEU A N 1
ATOM 4066 C CA . LEU A 1 550 ? -10.492 8.678 49.145 1.00 84.69 550 LEU A CA 1
ATOM 4067 C C . LEU A 1 550 ? -10.221 9.105 47.696 1.00 84.69 550 LEU A C 1
ATOM 4069 O O . LEU A 1 550 ? -10.814 10.071 47.220 1.00 84.69 550 LEU A O 1
ATOM 4073 N N . ALA A 1 551 ? -9.366 8.359 46.995 1.00 77.75 551 ALA A N 1
ATOM 4074 C CA . ALA A 1 551 ? -9.037 8.568 45.583 1.00 77.75 551 ALA A CA 1
ATOM 4075 C C . ALA A 1 551 ? -9.010 7.216 44.852 1.00 77.75 551 ALA A C 1
ATOM 4077 O O . ALA A 1 551 ? -7.952 6.748 44.427 1.00 77.75 551 ALA A O 1
ATOM 4078 N N . ILE A 1 552 ? -10.169 6.551 44.796 1.00 79.31 552 ILE A N 1
ATOM 4079 C CA . ILE A 1 552 ? -10.289 5.191 44.271 1.00 79.31 552 ILE A CA 1
ATOM 4080 C C . ILE A 1 552 ? -10.465 5.247 42.753 1.00 79.31 552 ILE A C 1
ATOM 4082 O O . ILE A 1 552 ? -11.456 5.770 42.245 1.00 79.31 552 ILE A O 1
ATOM 4086 N N . ASN A 1 553 ? -9.512 4.650 42.043 1.00 72.31 553 ASN A N 1
ATOM 4087 C CA . ASN A 1 553 ? -9.460 4.607 40.585 1.00 72.31 553 ASN A CA 1
ATOM 4088 C C . ASN A 1 553 ? -10.000 3.283 40.015 1.00 72.31 553 ASN A C 1
ATOM 4090 O O . ASN A 1 553 ? -10.359 3.237 38.843 1.00 72.31 553 ASN A O 1
ATOM 4094 N N . GLY A 1 554 ? -10.103 2.218 40.825 1.00 74.38 554 GLY A N 1
ATOM 4095 C CA . GLY A 1 554 ? -10.620 0.917 40.382 1.00 74.38 554 GLY A CA 1
ATOM 4096 C C . GLY A 1 554 ? -11.242 0.074 41.498 1.00 74.38 554 GLY A C 1
ATOM 4097 O O . GLY A 1 554 ? -10.677 -0.040 42.589 1.00 74.38 554 GLY A O 1
ATOM 4098 N N . ILE A 1 555 ? -12.404 -0.528 41.208 1.00 80.12 555 ILE A N 1
ATOM 4099 C CA . ILE A 1 555 ? -13.181 -1.381 42.123 1.00 80.12 555 ILE A CA 1
ATOM 4100 C C . ILE A 1 555 ? -13.635 -2.644 41.378 1.00 80.12 555 ILE A C 1
ATOM 4102 O O . ILE A 1 555 ? -14.418 -2.559 40.434 1.00 80.12 555 ILE A O 1
ATOM 4106 N N . ASN A 1 556 ? -13.201 -3.821 41.837 1.00 76.88 556 ASN A N 1
ATOM 4107 C CA . ASN A 1 556 ? -13.606 -5.125 41.288 1.00 76.88 556 ASN A CA 1
ATOM 4108 C C . ASN A 1 556 ? -14.768 -5.773 42.081 1.00 76.88 556 ASN A C 1
ATOM 4110 O O . ASN A 1 556 ? -14.855 -6.991 42.221 1.00 76.88 556 ASN A O 1
ATOM 4114 N N . GLY A 1 557 ? -15.663 -4.948 42.630 1.00 82.88 557 GLY A N 1
ATOM 4115 C CA . GLY A 1 557 ? -16.754 -5.352 43.520 1.00 82.88 557 GLY A CA 1
ATOM 4116 C C . GLY A 1 557 ? -17.910 -4.348 43.537 1.00 82.88 557 GLY A C 1
ATOM 4117 O O . GLY A 1 557 ? -18.168 -3.660 42.548 1.00 82.88 557 GLY A O 1
ATOM 4118 N N . SER A 1 558 ? -18.632 -4.292 44.654 1.00 87.25 558 SER A N 1
ATOM 4119 C CA . SER A 1 558 ? -19.783 -3.413 44.885 1.00 87.25 558 SER A CA 1
ATOM 4120 C C . SER A 1 558 ? -19.369 -2.075 45.496 1.00 87.25 558 SER A C 1
ATOM 4122 O O . SER A 1 558 ? -18.406 -1.995 46.255 1.00 87.25 558 SER A O 1
ATOM 4124 N N . ILE A 1 559 ? -20.157 -1.035 45.238 1.00 91.25 559 ILE A N 1
ATOM 4125 C CA . ILE A 1 559 ? -20.115 0.234 45.967 1.00 91.25 559 ILE A CA 1
ATOM 4126 C C . ILE A 1 559 ? -21.358 0.300 46.856 1.00 91.25 559 ILE A C 1
ATOM 4128 O O . ILE A 1 559 ? -22.481 0.346 46.356 1.00 91.25 559 ILE A O 1
ATOM 4132 N N . GLU A 1 560 ? -21.166 0.333 48.173 1.00 92.69 560 GLU A N 1
ATOM 4133 C CA . GLU A 1 560 ? -22.234 0.485 49.159 1.00 92.69 560 GLU A CA 1
ATOM 4134 C C . GLU A 1 560 ? -21.954 1.676 50.080 1.00 92.69 560 GLU A C 1
ATOM 4136 O O . GLU A 1 560 ? -21.054 1.652 50.916 1.00 92.69 560 GLU A O 1
ATOM 4141 N N . ILE A 1 561 ? -22.757 2.731 49.958 1.00 94.12 561 ILE A N 1
ATOM 4142 C CA . ILE A 1 561 ? -22.665 3.934 50.788 1.00 94.12 561 ILE A CA 1
ATOM 4143 C C . ILE A 1 561 ? -23.977 4.065 51.550 1.00 94.12 561 ILE A C 1
ATOM 4145 O O . ILE A 1 561 ? -24.996 4.433 50.958 1.00 94.12 561 ILE A O 1
ATOM 4149 N N . SER A 1 562 ? -23.976 3.775 52.859 1.00 94.94 562 SER A N 1
ATOM 4150 C CA . SER A 1 562 ? -25.230 3.775 53.617 1.00 94.94 562 SER A CA 1
ATOM 4151 C C . SER A 1 562 ? -25.231 4.356 55.029 1.00 94.94 562 SER A C 1
ATOM 4153 O O . SER A 1 562 ? -24.411 3.996 55.862 1.00 94.94 562 SER A O 1
ATOM 4155 N N . GLY A 1 563 ? -26.231 5.161 55.383 1.00 94.38 563 GLY A N 1
ATOM 4156 C CA . GLY A 1 563 ? -26.386 5.660 56.756 1.00 94.38 563 GLY A CA 1
ATOM 4157 C C . GLY A 1 563 ? -25.391 6.756 57.141 1.00 94.38 563 GLY A C 1
ATOM 4158 O O . GLY A 1 563 ? -25.142 6.967 58.328 1.00 94.38 563 GLY A O 1
ATOM 4159 N N . ASN A 1 564 ? -24.815 7.457 56.160 1.00 95.12 564 ASN A N 1
ATOM 4160 C CA . ASN A 1 564 ? -23.919 8.591 56.380 1.00 95.12 564 ASN A CA 1
ATOM 4161 C C . ASN A 1 564 ? -24.727 9.893 56.284 1.00 95.12 564 ASN A C 1
ATOM 4163 O O . ASN A 1 564 ? -24.621 10.655 55.329 1.00 95.12 564 ASN A O 1
ATOM 4167 N N . THR A 1 565 ? -25.567 10.164 57.283 1.00 93.12 565 THR A N 1
ATOM 4168 C CA . THR A 1 565 ? -26.595 11.225 57.221 1.00 93.12 565 THR A CA 1
ATOM 4169 C C . THR A 1 565 ? -26.043 12.657 57.129 1.00 93.12 565 THR A C 1
ATOM 4171 O O . THR A 1 565 ? -26.813 13.599 56.964 1.00 93.12 565 THR A O 1
ATOM 4174 N N . GLN A 1 566 ? -24.729 12.853 57.293 1.00 94.56 566 GLN A N 1
ATOM 4175 C CA . GLN A 1 566 ? -24.051 14.150 57.142 1.00 94.56 566 GLN A CA 1
ATOM 4176 C C . GLN A 1 566 ? -23.327 14.304 55.793 1.00 94.56 566 GLN A C 1
ATOM 4178 O O . GLN A 1 566 ? -22.818 15.389 55.510 1.00 94.56 566 GLN A O 1
ATOM 4183 N N . LEU A 1 567 ? -23.294 13.254 54.963 1.00 94.31 567 LEU A N 1
ATOM 4184 C CA . LEU A 1 567 ? -22.546 13.203 53.711 1.00 94.31 567 LEU A CA 1
ATOM 4185 C C . LEU A 1 567 ? -23.219 14.065 52.639 1.00 94.31 567 LEU A C 1
ATOM 4187 O O . LEU A 1 567 ? -24.345 13.790 52.244 1.00 94.31 567 LEU A O 1
ATOM 4191 N N . THR A 1 568 ? -22.527 15.100 52.158 1.00 91.38 568 THR A N 1
ATOM 4192 C CA . THR A 1 568 ? -23.075 16.047 51.166 1.00 91.38 568 THR A CA 1
ATOM 4193 C C . THR A 1 568 ? -22.580 15.803 49.739 1.00 91.38 568 THR A C 1
ATOM 4195 O O . THR A 1 568 ? -23.195 16.306 48.801 1.00 91.38 568 THR A O 1
ATOM 4198 N N . SER A 1 569 ? -21.490 15.045 49.548 1.00 86.81 569 SER A N 1
ATOM 4199 C CA . SER A 1 569 ? -20.901 14.772 48.227 1.00 86.81 569 SER A CA 1
ATOM 4200 C C . SER A 1 569 ? -20.032 13.507 48.203 1.00 86.81 569 SER A C 1
ATOM 4202 O O . SER A 1 569 ? -19.349 13.208 49.188 1.00 86.81 569 SER A O 1
ATOM 4204 N N . ILE A 1 570 ? -20.016 12.826 47.049 1.00 87.56 570 ILE A N 1
ATOM 4205 C CA . ILE A 1 570 ? -19.133 11.694 46.703 1.00 87.56 570 ILE A CA 1
ATOM 4206 C C . ILE A 1 570 ? -18.166 12.021 45.533 1.00 87.56 570 ILE A C 1
ATOM 4208 O O . ILE A 1 570 ? -17.396 11.164 45.109 1.00 87.56 570 ILE A O 1
ATOM 4212 N N . ALA A 1 571 ? -18.157 13.277 45.057 1.00 72.69 571 ALA A N 1
ATOM 4213 C CA . ALA A 1 571 ? -17.657 13.714 43.741 1.00 72.69 571 ALA A CA 1
ATOM 4214 C C . ALA A 1 571 ? -16.146 13.653 43.477 1.00 72.69 571 ALA A C 1
ATOM 4216 O O . ALA A 1 571 ? -15.723 13.942 42.361 1.00 72.69 571 ALA A O 1
ATOM 4217 N N . THR A 1 572 ? -15.319 13.292 44.457 1.00 65.69 572 THR A N 1
ATOM 4218 C CA . THR A 1 572 ? -13.877 13.084 44.221 1.00 65.69 572 THR A CA 1
ATOM 4219 C C . THR A 1 572 ? -13.381 11.705 44.634 1.00 65.69 572 THR A C 1
ATOM 4221 O O . THR A 1 572 ? -12.220 11.405 44.401 1.00 65.69 572 THR A O 1
ATOM 4224 N N . ALA A 1 573 ? -14.230 10.868 45.235 1.00 62.34 573 ALA A N 1
ATOM 4225 C CA . ALA A 1 573 ? -13.812 9.551 45.708 1.00 62.34 573 ALA A CA 1
ATOM 4226 C C . ALA A 1 573 ? -13.780 8.486 44.606 1.00 62.34 573 ALA A C 1
ATOM 4228 O O . ALA A 1 573 ? -13.050 7.509 44.737 1.00 62.34 573 ALA A O 1
ATOM 4229 N N . LEU A 1 574 ? -14.603 8.665 43.567 1.00 69.56 574 LEU A N 1
ATOM 4230 C CA . LEU A 1 574 ? -14.946 7.646 42.566 1.00 69.56 574 LEU A CA 1
ATOM 4231 C C . LEU A 1 574 ? -14.855 8.177 41.118 1.00 69.56 574 LEU A C 1
ATOM 4233 O O . LEU A 1 574 ? -15.247 7.494 40.175 1.00 69.56 574 LEU A O 1
ATOM 4237 N N . SER A 1 575 ? -14.383 9.416 40.936 1.00 58.06 575 SER A N 1
ATOM 4238 C CA . SER A 1 575 ? -14.800 10.265 39.816 1.00 58.06 575 SER A CA 1
ATOM 4239 C C . SER A 1 575 ? -13.977 10.177 38.530 1.00 58.06 575 SER A C 1
ATOM 4241 O O . SER A 1 575 ? -14.339 10.858 37.574 1.00 58.06 575 SER A O 1
ATOM 4243 N N . THR A 1 576 ? -12.910 9.372 38.445 1.00 57.38 576 THR A N 1
ATOM 4244 C CA . THR A 1 576 ? -11.991 9.491 37.293 1.00 57.38 576 THR A CA 1
ATOM 4245 C C . THR A 1 576 ? -11.820 8.266 36.397 1.00 57.38 576 THR A C 1
ATOM 4247 O O . THR A 1 576 ? -11.684 8.501 35.207 1.00 57.38 576 THR A O 1
ATOM 4250 N N . ASN A 1 577 ? -11.924 7.004 36.854 1.00 64.62 577 ASN A N 1
ATOM 4251 C CA . ASN A 1 577 ? -11.549 5.849 35.996 1.00 64.62 577 ASN A CA 1
ATOM 4252 C C . ASN A 1 577 ? -12.436 4.576 36.075 1.00 64.62 577 ASN A C 1
ATOM 4254 O O . ASN A 1 577 ? -12.135 3.580 35.420 1.00 64.62 577 ASN A O 1
ATOM 4258 N N . ILE A 1 578 ? -13.545 4.559 36.828 1.00 75.31 578 ILE A N 1
ATOM 4259 C CA . ILE A 1 578 ? -14.347 3.328 37.008 1.00 75.31 578 ILE A CA 1
ATOM 4260 C C . ILE A 1 578 ? -15.409 3.189 35.903 1.00 75.31 578 ILE A C 1
ATOM 4262 O O . ILE A 1 578 ? -16.504 3.734 36.021 1.00 75.31 578 ILE A O 1
ATOM 4266 N N . ALA A 1 579 ? -15.109 2.425 34.845 1.00 77.88 579 ALA A N 1
ATOM 4267 C CA . ALA A 1 579 ? -16.040 2.188 33.730 1.00 77.88 579 ALA A CA 1
ATOM 4268 C C . ALA A 1 579 ? -17.055 1.048 33.969 1.00 77.88 579 ALA A C 1
ATOM 4270 O O . ALA A 1 579 ? -18.147 1.051 33.397 1.00 77.88 579 ALA A O 1
ATOM 4271 N N . SER A 1 580 ? -16.720 0.057 34.803 1.00 82.94 580 SER A N 1
ATOM 4272 C CA . SER A 1 580 ? -17.575 -1.106 35.081 1.00 82.94 580 SER A CA 1
ATOM 4273 C C . SER A 1 580 ? -17.430 -1.579 36.526 1.00 82.94 580 SER A C 1
ATOM 4275 O O . SER A 1 580 ? -16.320 -1.654 37.041 1.00 82.94 580 SER A O 1
ATOM 4277 N N . LEU A 1 581 ? -18.542 -1.990 37.141 1.00 83.94 581 LEU A N 1
ATOM 4278 C CA . LEU A 1 581 ? -18.581 -2.686 38.431 1.00 83.94 581 LEU A CA 1
ATOM 4279 C C . LEU A 1 581 ? -18.866 -4.180 38.226 1.00 83.94 581 LEU A C 1
ATOM 4281 O O . LEU A 1 581 ? -19.672 -4.536 37.365 1.00 83.94 581 LEU A O 1
ATOM 4285 N N . LYS A 1 582 ? -18.236 -5.050 39.030 1.00 79.69 582 LYS A N 1
ATOM 4286 C CA . LYS A 1 582 ? -18.563 -6.494 39.121 1.00 79.69 582 LYS A CA 1
ATOM 4287 C C . LYS A 1 582 ? -19.490 -6.836 40.300 1.00 79.69 582 LYS A C 1
ATOM 4289 O O . LYS A 1 582 ? -19.719 -8.011 40.602 1.00 79.69 582 LYS A O 1
ATOM 4294 N N . GLY A 1 583 ? -20.019 -5.808 40.960 1.00 80.88 583 GLY A N 1
ATOM 4295 C CA . GLY A 1 583 ? -20.996 -5.905 42.037 1.00 80.88 583 GLY A CA 1
ATOM 4296 C C . GLY A 1 583 ? -22.070 -4.823 41.941 1.00 80.88 583 GLY A C 1
ATOM 4297 O O . GLY A 1 583 ? -22.336 -4.283 40.870 1.00 80.88 583 GLY A O 1
ATOM 4298 N N . ASN A 1 584 ? -22.702 -4.511 43.070 1.00 86.06 584 ASN A N 1
ATOM 4299 C CA . ASN A 1 584 ? -23.887 -3.650 43.127 1.00 86.06 584 ASN A CA 1
ATOM 4300 C C . ASN A 1 584 ? -23.501 -2.174 43.298 1.00 86.06 584 ASN A C 1
ATOM 4302 O O . ASN A 1 584 ? -22.436 -1.870 43.830 1.00 86.06 584 ASN A O 1
ATOM 4306 N N . LEU A 1 585 ? -24.405 -1.257 42.947 1.00 91.12 585 LEU A N 1
ATOM 4307 C CA . LEU A 1 585 ? -24.291 0.160 43.305 1.00 91.12 585 LEU A CA 1
ATOM 4308 C C . LEU A 1 585 ? -25.450 0.532 44.235 1.00 91.12 585 LEU A C 1
ATOM 4310 O O . LEU A 1 585 ? -26.601 0.609 43.806 1.00 91.12 585 LEU A O 1
ATOM 4314 N N . SER A 1 586 ? -25.144 0.746 45.513 1.00 91.94 586 SER A N 1
ATOM 4315 C CA . SER A 1 586 ? -26.122 0.987 46.574 1.00 91.94 586 SER A CA 1
ATOM 4316 C C . SER A 1 586 ? -25.815 2.282 47.326 1.00 91.94 586 SER A C 1
ATOM 4318 O O . SER A 1 586 ? -24.774 2.409 47.970 1.00 91.94 586 SER A O 1
ATOM 4320 N N . ILE A 1 587 ? -26.731 3.250 47.261 1.00 94.12 587 ILE A N 1
ATOM 4321 C CA . ILE A 1 587 ? -26.646 4.539 47.958 1.00 94.12 587 ILE A CA 1
ATOM 4322 C C . ILE A 1 587 ? -27.918 4.715 48.785 1.00 94.12 587 ILE A C 1
ATOM 4324 O O . ILE A 1 587 ? -28.983 5.041 48.257 1.00 94.12 587 ILE A O 1
ATOM 4328 N N . VAL A 1 588 ? -27.812 4.467 50.092 1.00 95.25 588 VAL A N 1
ATOM 4329 C CA . VAL A 1 588 ? -28.975 4.323 50.981 1.00 95.25 588 VAL A CA 1
ATOM 4330 C C . VAL A 1 588 ? -28.861 5.195 52.233 1.00 95.25 588 VAL A C 1
ATOM 4332 O O . VAL A 1 588 ? -27.862 5.126 52.931 1.00 95.25 588 VAL A O 1
ATOM 4335 N N . ASN A 1 589 ? -29.885 5.949 52.632 1.00 95.19 589 ASN A N 1
ATOM 4336 C CA . ASN A 1 589 ? -29.893 6.670 53.920 1.00 95.19 589 ASN A CA 1
ATOM 4337 C C . ASN A 1 589 ? -28.737 7.694 54.058 1.00 95.19 589 ASN A C 1
ATOM 4339 O O . ASN A 1 589 ? -28.028 7.731 55.071 1.00 95.19 589 ASN A O 1
ATOM 4343 N N . ASN A 1 590 ? -28.504 8.505 53.020 1.00 95.19 590 ASN A N 1
ATOM 4344 C CA . ASN A 1 590 ? -27.536 9.610 53.027 1.00 95.19 590 ASN A CA 1
ATOM 4345 C C . ASN A 1 590 ? -28.262 10.951 52.824 1.00 95.19 590 ASN A C 1
ATOM 4347 O O . ASN A 1 590 ? -28.036 11.659 51.846 1.00 95.19 590 ASN A O 1
ATOM 4351 N N . ASP A 1 591 ? -29.142 11.305 53.766 1.00 92.25 591 ASP A N 1
ATOM 4352 C CA . ASP A 1 591 ? -30.078 12.440 53.682 1.00 92.25 591 ASP A CA 1
ATOM 4353 C C . ASP A 1 591 ? -29.482 13.772 53.206 1.00 92.25 591 ASP A C 1
ATOM 4355 O O . ASP A 1 591 ? -30.193 14.573 52.606 1.00 92.25 591 ASP A O 1
ATOM 4359 N N . ALA A 1 592 ? -28.209 14.061 53.493 1.00 94.75 592 ALA A N 1
ATOM 4360 C CA . ALA A 1 592 ? -27.563 15.327 53.144 1.00 94.75 592 ALA A CA 1
ATOM 4361 C C . ALA A 1 592 ? -27.023 15.394 51.696 1.00 94.75 592 ALA A C 1
ATOM 4363 O O . ALA A 1 592 ? -26.606 16.473 51.266 1.00 94.75 592 ALA A O 1
ATOM 4364 N N . LEU A 1 593 ? -27.042 14.286 50.948 1.00 93.94 593 LEU A N 1
ATOM 4365 C CA . LEU A 1 593 ? -26.515 14.185 49.586 1.00 93.94 593 LEU A CA 1
ATOM 4366 C C . LEU A 1 593 ? -27.470 14.848 48.582 1.00 93.94 593 LEU A C 1
ATOM 4368 O O . LEU A 1 593 ? -28.655 14.530 48.560 1.00 93.94 593 LEU A O 1
ATOM 4372 N N . THR A 1 594 ? -26.969 15.756 47.735 1.00 92.69 594 THR A N 1
ATOM 4373 C CA . THR A 1 594 ? -27.805 16.502 46.765 1.00 92.69 594 THR A CA 1
ATOM 4374 C C . THR A 1 594 ? -27.660 16.053 45.311 1.00 92.69 594 THR A C 1
ATOM 4376 O O . THR A 1 594 ? -28.551 16.329 44.502 1.00 92.69 594 THR A O 1
ATOM 4379 N N . SER A 1 595 ? -26.571 15.355 44.980 1.00 91.69 595 SER A N 1
ATOM 4380 C CA . SER A 1 595 ? -26.265 14.817 43.646 1.00 91.69 595 SER A CA 1
ATOM 4381 C C . SER A 1 595 ? -25.422 13.546 43.760 1.00 91.69 595 SER A C 1
ATOM 4383 O O . SER A 1 595 ? -24.786 13.330 44.793 1.00 91.69 595 SER A O 1
ATOM 4385 N N . LEU A 1 596 ? -25.373 12.754 42.690 1.00 91.94 596 LEU A N 1
ATOM 4386 C CA . LEU A 1 596 ? -24.506 11.573 42.570 1.00 91.94 596 LEU A CA 1
ATOM 4387 C C . LEU A 1 596 ? -23.212 11.861 41.800 1.00 91.94 596 LEU A C 1
ATOM 4389 O O . LEU A 1 596 ? -22.608 10.934 41.266 1.00 91.94 596 LEU A O 1
ATOM 4393 N N . SER A 1 597 ? -22.808 13.133 41.701 1.00 88.00 597 SER A N 1
ATOM 4394 C CA . SER A 1 597 ? -21.543 13.495 41.061 1.00 88.00 597 SER A CA 1
ATOM 4395 C C . SER A 1 597 ? -20.404 12.671 41.645 1.00 88.00 597 SER A C 1
ATOM 4397 O O . SER A 1 597 ? -20.334 12.514 42.866 1.00 88.00 597 SER A O 1
ATOM 4399 N N . GLY A 1 598 ? -19.536 12.155 40.781 1.00 81.19 598 GLY A N 1
ATOM 4400 C CA . GLY A 1 598 ? -18.534 11.133 41.073 1.00 81.19 598 GLY A CA 1
ATOM 4401 C C . GLY A 1 598 ? -18.817 9.757 40.464 1.00 81.19 598 GLY A C 1
ATOM 4402 O O . GLY A 1 598 ? -17.984 8.874 40.627 1.00 81.19 598 GLY A O 1
ATOM 4403 N N . LEU A 1 599 ? -19.956 9.554 39.793 1.00 88.94 599 LEU A N 1
ATOM 4404 C CA . LEU A 1 599 ? -20.333 8.290 39.137 1.00 88.94 599 LEU A CA 1
ATOM 4405 C C . LEU A 1 599 ? -20.403 8.385 37.598 1.00 88.94 599 LEU A C 1
ATOM 4407 O O . LEU A 1 599 ? -20.857 7.442 36.955 1.00 88.94 599 LEU A O 1
ATOM 4411 N N . GLU A 1 600 ? -19.940 9.495 37.011 1.00 88.31 600 GLU A N 1
ATOM 4412 C CA . GLU A 1 600 ? -20.132 9.886 35.602 1.00 88.31 600 GLU A CA 1
ATOM 4413 C C . GLU A 1 600 ? -19.624 8.864 34.581 1.00 88.31 600 GLU A C 1
ATOM 4415 O O . GLU A 1 600 ? -20.140 8.807 33.467 1.00 88.31 600 GLU A O 1
ATOM 4420 N N . ASN A 1 601 ? -18.631 8.059 34.956 1.00 83.12 601 ASN A N 1
ATOM 4421 C CA . ASN A 1 601 ? -17.952 7.136 34.049 1.00 83.12 601 ASN A CA 1
ATOM 4422 C C . ASN A 1 601 ? -18.486 5.697 34.114 1.00 83.12 601 ASN A C 1
ATOM 4424 O O . ASN A 1 601 ? -18.085 4.876 33.290 1.00 83.12 601 ASN A O 1
ATOM 4428 N N . ILE A 1 602 ? -19.384 5.367 35.053 1.00 86.00 602 ILE A N 1
ATOM 4429 C CA . ILE A 1 602 ? -19.863 3.989 35.228 1.00 86.00 602 ILE A CA 1
ATOM 4430 C C . ILE A 1 602 ? -20.834 3.633 34.097 1.00 86.00 602 ILE A C 1
ATOM 4432 O O . ILE A 1 602 ? -21.982 4.074 34.093 1.00 86.00 602 ILE A O 1
ATOM 4436 N N . LYS A 1 603 ? -20.383 2.777 33.174 1.00 86.81 603 LYS A N 1
ATOM 4437 C CA . LYS A 1 603 ? -21.183 2.263 32.054 1.00 86.81 603 LYS A CA 1
ATOM 4438 C C . LYS A 1 603 ? -21.907 0.962 32.365 1.00 86.81 603 LYS A C 1
ATOM 4440 O O . LYS A 1 603 ? -23.022 0.748 31.903 1.00 86.81 603 LYS A O 1
ATOM 4445 N N . ASN A 1 604 ? -21.291 0.079 33.149 1.00 84.50 604 ASN A N 1
ATOM 4446 C CA . ASN A 1 604 ? -21.798 -1.279 33.350 1.00 84.50 604 ASN A CA 1
ATOM 4447 C C . ASN A 1 604 ? -21.835 -1.669 34.831 1.00 84.50 604 ASN A C 1
ATOM 4449 O O . ASN A 1 604 ? -20.852 -1.497 35.551 1.00 84.50 604 ASN A O 1
ATOM 4453 N N . ILE A 1 605 ? -22.952 -2.250 35.273 1.00 86.25 605 ILE A N 1
ATOM 4454 C CA . ILE A 1 605 ? -23.108 -2.884 36.588 1.00 86.25 605 ILE A CA 1
ATOM 4455 C C . ILE A 1 605 ? -23.380 -4.370 36.350 1.00 86.25 605 ILE A C 1
ATOM 4457 O O . ILE A 1 605 ? -24.471 -4.762 35.934 1.00 86.25 605 ILE A O 1
ATOM 4461 N N . ASN A 1 606 ? -22.372 -5.200 36.608 1.00 75.44 606 ASN A N 1
ATOM 4462 C CA . ASN A 1 606 ? -22.427 -6.643 36.413 1.00 75.44 606 ASN A CA 1
ATOM 4463 C C . ASN A 1 606 ? -22.539 -7.332 37.766 1.00 75.44 606 ASN A C 1
ATOM 4465 O O . ASN A 1 606 ? -21.680 -7.129 38.611 1.00 75.44 606 ASN A O 1
ATOM 4469 N N . THR A 1 607 ? -23.544 -8.179 37.980 1.00 62.66 607 THR A N 1
ATOM 4470 C CA . THR A 1 607 ? -23.667 -8.946 39.228 1.00 62.66 607 THR A CA 1
ATOM 4471 C C . THR A 1 607 ? -23.428 -10.430 38.977 1.00 62.66 607 THR A C 1
ATOM 4473 O O . THR A 1 607 ? -23.766 -10.977 37.925 1.00 62.66 607 THR A O 1
ATOM 4476 N N . SER A 1 608 ? -22.820 -11.126 39.944 1.00 56.94 608 SER A N 1
ATOM 4477 C CA . SER A 1 608 ? -22.818 -12.591 39.907 1.00 56.94 608 SER A CA 1
ATOM 4478 C C . SER A 1 608 ? -24.249 -13.096 40.128 1.00 56.94 608 SER A C 1
ATOM 4480 O O . SER A 1 608 ? -24.976 -12.550 40.959 1.00 56.94 608 SER A O 1
ATOM 4482 N N . ALA A 1 609 ? -24.641 -14.171 39.435 1.00 51.62 609 ALA A N 1
ATOM 4483 C CA . ALA A 1 609 ? -26.003 -14.729 39.394 1.00 51.62 609 ALA A CA 1
ATOM 4484 C C . ALA A 1 609 ? -26.621 -15.160 40.755 1.00 51.62 609 ALA A C 1
ATOM 4486 O O . ALA A 1 609 ? -27.672 -15.802 40.782 1.00 51.62 609 ALA A O 1
ATOM 4487 N N . ALA A 1 610 ? -25.975 -14.859 41.886 1.00 46.66 610 ALA A N 1
ATOM 4488 C CA . ALA A 1 610 ? -26.346 -15.272 43.233 1.00 46.66 610 ALA A CA 1
ATOM 4489 C C . ALA A 1 610 ? -26.813 -14.131 44.169 1.00 46.66 610 ALA A C 1
ATOM 4491 O O . ALA A 1 610 ? -27.237 -14.441 45.284 1.00 46.66 610 ALA A O 1
ATOM 4492 N N . VAL A 1 611 ? -26.767 -12.850 43.767 1.00 51.62 611 VAL A N 1
ATOM 4493 C CA . VAL A 1 611 ? -27.121 -11.704 44.639 1.00 51.62 611 VAL A CA 1
ATOM 4494 C C . VAL A 1 611 ? -28.227 -10.841 44.016 1.00 51.62 611 VAL A C 1
ATOM 4496 O O . VAL A 1 611 ? -28.192 -10.527 42.835 1.00 51.62 611 VAL A O 1
ATOM 4499 N N . THR A 1 612 ? -29.233 -10.469 44.813 1.00 51.84 612 THR A N 1
ATOM 4500 C CA . THR A 1 612 ? -30.443 -9.735 44.392 1.00 51.84 612 THR A CA 1
ATOM 4501 C C . THR A 1 612 ? -30.359 -8.223 44.631 1.00 51.84 612 THR A C 1
ATOM 4503 O O . THR A 1 612 ? -31.261 -7.665 45.244 1.00 51.84 612 THR A O 1
ATOM 4506 N N . ALA A 1 613 ? -29.308 -7.527 44.203 1.00 56.62 613 ALA A N 1
ATOM 4507 C CA . ALA A 1 613 ? -29.352 -6.060 44.233 1.00 56.62 613 ALA A CA 1
ATOM 4508 C C . ALA A 1 613 ? -28.598 -5.465 43.047 1.00 56.62 613 ALA A C 1
ATOM 4510 O O . ALA A 1 613 ? -27.509 -5.906 42.742 1.00 56.62 613 ALA A O 1
ATOM 4511 N N . GLY A 1 614 ? -29.210 -4.503 42.356 1.00 80.06 614 GLY A N 1
ATOM 4512 C CA . GLY A 1 614 ? -28.619 -3.772 41.235 1.00 80.06 614 GLY A CA 1
ATOM 4513 C C . GLY A 1 614 ? -28.311 -2.340 41.613 1.00 80.06 614 GLY A C 1
ATOM 4514 O O . GLY A 1 614 ? -27.641 -2.094 42.613 1.00 80.06 614 GLY A O 1
ATOM 4515 N N . LEU A 1 615 ? -28.831 -1.398 40.831 1.00 91.81 615 LEU A N 1
ATOM 4516 C CA . LEU A 1 615 ? -28.803 0.015 41.183 1.00 91.81 615 LEU A CA 1
ATOM 4517 C C . LEU A 1 615 ? -29.878 0.295 42.243 1.00 91.81 615 LEU A C 1
ATOM 4519 O O . LEU A 1 615 ? -31.074 0.252 41.951 1.00 91.81 615 LEU A O 1
ATOM 4523 N N . THR A 1 616 ? -29.447 0.591 43.469 1.00 92.88 616 THR A N 1
ATOM 4524 C CA . THR A 1 616 ? -30.324 0.968 44.586 1.00 92.88 616 THR A CA 1
ATOM 4525 C C . THR A 1 616 ? -30.005 2.379 45.053 1.00 92.88 616 THR A C 1
ATOM 4527 O O . THR A 1 616 ? -28.898 2.659 45.505 1.00 92.88 616 THR A O 1
ATOM 4530 N N . ILE A 1 617 ? -30.995 3.263 44.983 1.00 94.88 617 ILE A N 1
ATOM 4531 C CA . ILE A 1 617 ? -30.925 4.623 45.513 1.00 94.88 617 ILE A CA 1
ATOM 4532 C C . ILE A 1 617 ? -32.138 4.807 46.413 1.00 94.88 617 ILE A C 1
ATOM 4534 O O . ILE A 1 617 ? -33.261 4.972 45.922 1.00 94.88 617 ILE A O 1
ATOM 4538 N N . SER A 1 618 ? -31.935 4.758 47.730 1.00 95.25 618 SER A N 1
ATOM 4539 C CA . SER A 1 618 ? -33.042 4.929 48.669 1.00 95.25 618 SER A CA 1
ATOM 4540 C C . SER A 1 618 ? -32.755 5.821 49.862 1.00 95.25 618 SER A C 1
ATOM 4542 O O . SER A 1 618 ? -31.621 5.936 50.308 1.00 95.25 618 SER A O 1
ATOM 4544 N N . ASP A 1 619 ? -33.794 6.454 50.403 1.00 95.31 619 ASP A N 1
ATOM 4545 C CA . ASP A 1 619 ? -33.692 7.255 51.629 1.00 95.31 619 ASP A CA 1
ATOM 4546 C C . ASP A 1 619 ? -32.621 8.368 51.531 1.00 95.31 619 ASP A C 1
ATOM 4548 O O . ASP A 1 619 ? -31.864 8.607 52.466 1.00 95.31 619 ASP A O 1
ATOM 4552 N N . ASN A 1 620 ? -32.490 9.032 50.376 1.00 96.06 620 ASN A N 1
ATOM 4553 C CA . ASN A 1 620 ? -31.610 10.197 50.212 1.00 96.06 620 ASN A CA 1
ATOM 4554 C C . ASN A 1 620 ? -32.473 11.453 50.028 1.00 96.06 620 ASN A C 1
ATOM 4556 O O . ASN A 1 620 ? -32.671 11.948 48.917 1.00 96.06 620 ASN A O 1
ATOM 4560 N N . ASP A 1 621 ? -33.037 11.958 51.128 1.00 92.75 621 ASP A N 1
ATOM 4561 C CA . ASP A 1 621 ? -34.116 12.956 51.109 1.00 92.75 621 ASP A CA 1
ATOM 4562 C C . ASP A 1 621 ? -33.797 14.257 50.348 1.00 92.75 621 ASP A C 1
ATOM 4564 O O . ASP A 1 621 ? -34.707 14.837 49.749 1.00 92.75 621 ASP A O 1
ATOM 4568 N N . ASN A 1 622 ? -32.538 14.717 50.336 1.00 95.56 622 ASN A N 1
ATOM 4569 C CA . ASN A 1 622 ? -32.124 15.936 49.625 1.00 95.56 622 ASN A CA 1
ATOM 4570 C C . ASN A 1 622 ? -31.571 15.694 48.206 1.00 95.56 622 ASN A C 1
ATOM 4572 O O . ASN A 1 622 ? -31.157 16.662 47.562 1.00 95.56 622 ASN A O 1
ATOM 4576 N N . LEU A 1 623 ? -31.582 14.456 47.696 1.00 96.12 623 LEU A N 1
ATOM 4577 C CA . LEU A 1 623 ? -31.057 14.131 46.368 1.00 96.12 623 LEU A CA 1
ATOM 4578 C C . LEU A 1 623 ? -31.947 14.738 45.276 1.00 96.12 623 LEU A C 1
ATOM 4580 O O . LEU A 1 623 ? -33.136 14.439 45.196 1.00 96.12 623 LEU A O 1
ATOM 4584 N N . THR A 1 624 ? -31.371 15.592 44.428 1.00 93.56 624 THR A N 1
ATOM 4585 C CA . THR A 1 624 ? -32.106 16.315 43.369 1.00 93.56 624 THR A CA 1
ATOM 4586 C C . THR A 1 624 ? -31.685 15.943 41.950 1.00 93.56 624 THR A C 1
ATOM 4588 O O . THR A 1 624 ? -32.459 16.183 41.024 1.00 93.56 624 THR A O 1
ATOM 4591 N N . ASP A 1 625 ? -30.495 15.360 41.780 1.00 87.62 625 ASP A N 1
ATOM 4592 C CA . ASP A 1 625 ? -29.852 15.152 40.481 1.00 87.62 625 ASP A CA 1
ATOM 4593 C C . ASP A 1 625 ? -29.219 13.752 40.372 1.00 87.62 625 ASP A C 1
ATOM 4595 O O . ASP A 1 625 ? -28.440 13.344 41.237 1.00 87.62 625 ASP A O 1
ATOM 4599 N N . MET A 1 626 ? -29.557 13.038 39.293 1.00 92.94 626 MET A N 1
ATOM 4600 C CA . MET A 1 626 ? -29.046 11.709 38.932 1.00 92.94 626 MET A CA 1
ATOM 4601 C C . MET A 1 626 ? -28.304 11.688 37.582 1.00 92.94 626 MET A C 1
ATOM 4603 O O . MET A 1 626 ? -27.943 10.618 37.100 1.00 92.94 626 MET A O 1
ATOM 4607 N N . THR A 1 627 ? -28.056 12.842 36.956 1.00 91.69 627 THR A N 1
ATOM 4608 C CA . THR A 1 627 ? -27.441 12.935 35.614 1.00 91.69 627 THR A CA 1
ATOM 4609 C C . THR A 1 627 ? -26.025 12.362 35.541 1.00 91.69 627 THR A C 1
ATOM 4611 O O . THR A 1 627 ? -25.589 11.941 34.470 1.00 91.69 627 THR A O 1
ATOM 4614 N N . ALA A 1 628 ? -25.350 12.237 36.686 1.00 90.50 628 ALA A N 1
ATOM 4615 C CA . ALA A 1 628 ? -24.085 11.520 36.813 1.00 90.50 628 ALA A CA 1
ATOM 4616 C C . ALA A 1 628 ? -24.177 10.028 36.435 1.00 90.50 628 ALA A C 1
ATOM 4618 O O . ALA A 1 628 ? -23.155 9.382 36.312 1.00 90.50 628 ALA A O 1
ATOM 4619 N N . LEU A 1 629 ? -25.368 9.464 36.220 1.00 92.56 629 LEU A N 1
ATOM 4620 C CA . LEU A 1 629 ? -25.531 8.094 35.719 1.00 92.56 629 LEU A CA 1
ATOM 4621 C C . LEU A 1 629 ? -25.710 8.015 34.197 1.00 92.56 629 LEU A C 1
ATOM 4623 O O . LEU A 1 629 ? -25.966 6.939 33.678 1.00 92.56 629 LEU A O 1
ATOM 4627 N N . SER A 1 630 ? -25.589 9.125 33.463 1.00 90.25 630 SER A N 1
ATOM 4628 C CA . SER A 1 630 ? -25.911 9.173 32.026 1.00 90.25 630 SER A CA 1
ATOM 4629 C C . SER A 1 630 ? -25.068 8.253 31.134 1.00 90.25 630 SER A C 1
ATOM 4631 O O . SER A 1 630 ? -25.528 7.898 30.050 1.00 90.25 630 SER A O 1
ATOM 4633 N N . ALA A 1 631 ? -23.880 7.832 31.576 1.00 87.06 631 ALA A N 1
ATOM 4634 C CA . ALA A 1 631 ? -23.070 6.831 30.882 1.00 87.06 631 ALA A CA 1
ATOM 4635 C C . ALA A 1 631 ? -23.533 5.381 31.123 1.00 87.06 631 ALA A C 1
ATOM 4637 O O . ALA A 1 631 ? -23.049 4.484 30.444 1.00 87.06 631 ALA A O 1
ATOM 4638 N N . LEU A 1 632 ? -24.441 5.136 32.075 1.00 89.06 632 LEU A N 1
ATOM 4639 C CA . LEU A 1 632 ? -24.872 3.798 32.475 1.00 89.06 632 LEU A CA 1
ATOM 4640 C C . LEU A 1 632 ? -25.739 3.140 31.391 1.00 89.06 632 LEU A C 1
ATOM 4642 O O . LEU A 1 632 ? -26.822 3.623 31.059 1.00 89.06 632 LEU A O 1
ATOM 4646 N N . GLU A 1 633 ? -25.280 1.992 30.902 1.00 87.19 633 GLU A N 1
ATOM 4647 C CA . GLU A 1 633 ? -25.877 1.213 29.817 1.00 87.19 633 GLU A CA 1
ATOM 4648 C C . GLU A 1 633 ? -26.462 -0.117 30.326 1.00 87.19 633 GLU A C 1
ATOM 4650 O O . GLU A 1 633 ? -27.593 -0.465 29.987 1.00 87.19 633 GLU A O 1
ATOM 4655 N N . THR A 1 634 ? -25.756 -0.871 31.182 1.00 83.81 634 THR A N 1
ATOM 4656 C CA . THR A 1 634 ? -26.191 -2.225 31.599 1.00 83.81 634 THR A CA 1
ATOM 4657 C C . THR A 1 634 ? -26.298 -2.418 33.119 1.00 83.81 634 THR A C 1
ATOM 4659 O O . THR A 1 634 ? -25.489 -1.906 33.891 1.00 83.81 634 THR A O 1
ATOM 4662 N N . LEU A 1 635 ? -27.295 -3.211 33.551 1.00 84.25 635 LEU A N 1
ATOM 4663 C CA . LEU A 1 635 ? -27.500 -3.672 34.942 1.00 84.25 635 LEU A CA 1
ATOM 4664 C C . LEU A 1 635 ? -27.440 -5.210 35.124 1.00 84.25 635 LEU A C 1
ATOM 4666 O O . LEU A 1 635 ? -27.631 -5.713 36.233 1.00 84.25 635 LEU A O 1
ATOM 4670 N N . ASN A 1 636 ? -27.260 -5.955 34.026 1.00 69.94 636 ASN A N 1
ATOM 4671 C CA . ASN A 1 636 ? -27.117 -7.414 33.907 1.00 69.94 636 ASN A CA 1
ATOM 4672 C C . ASN A 1 636 ? -27.785 -8.283 34.996 1.00 69.94 636 ASN A C 1
ATOM 4674 O O . ASN A 1 636 ? -27.124 -9.018 35.723 1.00 69.94 636 ASN A O 1
ATOM 4678 N N . GLY A 1 637 ? -29.124 -8.259 35.057 1.00 60.56 637 GLY A N 1
ATOM 4679 C CA . GLY A 1 637 ? -29.925 -9.189 35.871 1.00 60.56 637 GLY A CA 1
ATOM 4680 C C . GLY A 1 637 ? -30.350 -8.650 37.239 1.00 60.56 637 GLY A C 1
ATOM 4681 O O . GLY A 1 637 ? -30.930 -9.386 38.044 1.00 60.56 637 GLY A O 1
ATOM 4682 N N . SER A 1 638 ? -30.124 -7.364 37.493 1.00 70.38 638 SER A N 1
ATOM 4683 C CA . SER A 1 638 ? -30.227 -6.775 38.828 1.00 70.38 638 SER A CA 1
ATOM 4684 C C . SER A 1 638 ? -31.457 -5.863 38.991 1.00 70.38 638 SER A C 1
ATOM 4686 O O . SER A 1 638 ? -32.033 -5.387 38.011 1.00 70.38 638 SER A O 1
ATOM 4688 N N . GLU A 1 639 ? -31.911 -5.651 40.232 1.00 86.19 639 GLU A N 1
ATOM 4689 C CA . GLU A 1 639 ? -33.073 -4.793 40.522 1.00 86.19 639 GLU A CA 1
ATOM 4690 C C . GLU A 1 639 ? -32.719 -3.304 40.353 1.00 86.19 639 GLU A C 1
ATOM 4692 O O . GLU A 1 639 ? -31.639 -2.878 40.763 1.00 86.19 639 GLU A O 1
ATOM 4697 N N . LEU A 1 640 ? -33.638 -2.511 39.786 1.00 92.69 640 LEU A N 1
ATOM 4698 C CA . LEU A 1 640 ? -33.549 -1.048 39.745 1.00 92.69 640 LEU A CA 1
ATOM 4699 C C . LEU A 1 640 ? -34.516 -0.466 40.780 1.00 92.69 640 LEU A C 1
ATOM 4701 O O . LEU A 1 640 ? -35.735 -0.486 40.583 1.00 92.69 640 LEU A O 1
ATOM 4705 N N . ILE A 1 641 ? -33.972 0.040 41.886 1.00 93.44 641 ILE A N 1
ATOM 4706 C CA . ILE A 1 641 ? -34.743 0.513 43.040 1.00 93.44 641 ILE A CA 1
ATOM 4707 C C . ILE A 1 641 ? -34.458 1.992 43.284 1.00 93.44 641 ILE A C 1
ATOM 4709 O O . ILE A 1 641 ? -33.355 2.359 43.677 1.00 93.44 641 ILE A O 1
ATOM 4713 N N . ILE A 1 642 ? -35.486 2.825 43.122 1.00 95.56 642 ILE A N 1
ATOM 4714 C CA . ILE A 1 642 ? -35.496 4.241 43.493 1.00 95.56 642 ILE A CA 1
ATOM 4715 C C . ILE A 1 642 ? -36.617 4.451 44.517 1.00 95.56 642 ILE A C 1
ATOM 4717 O O . ILE A 1 642 ? -37.794 4.524 44.148 1.00 95.56 642 ILE A O 1
ATOM 4721 N N . ASP A 1 643 ? -36.284 4.516 45.807 1.00 95.38 643 ASP A N 1
ATOM 4722 C CA . ASP A 1 643 ? -37.282 4.569 46.889 1.00 95.38 643 ASP A CA 1
ATOM 4723 C C . ASP A 1 643 ? -37.023 5.697 47.896 1.00 95.38 643 ASP A C 1
ATOM 4725 O O . ASP A 1 643 ? -35.905 5.891 48.343 1.00 95.38 643 ASP A O 1
ATOM 4729 N N . ASN A 1 644 ? -38.055 6.430 48.302 1.00 95.44 644 ASN A N 1
ATOM 4730 C CA . ASN A 1 644 ? -37.970 7.430 49.375 1.00 95.44 644 ASN A CA 1
ATOM 4731 C C . ASN A 1 644 ? -36.866 8.503 49.185 1.00 95.44 644 ASN A C 1
ATOM 4733 O O . ASN A 1 644 ? -36.151 8.849 50.119 1.00 95.44 644 ASN A O 1
ATOM 4737 N N . ASN A 1 645 ? -36.719 9.060 47.979 1.00 96.19 645 ASN A N 1
ATOM 4738 C CA . ASN A 1 645 ? -35.841 10.209 47.721 1.00 96.19 645 ASN A CA 1
ATOM 4739 C C . ASN A 1 645 ? -36.704 11.462 47.518 1.00 96.19 645 ASN A C 1
ATOM 4741 O O . ASN A 1 645 ? -37.141 11.777 46.406 1.00 96.19 645 ASN A O 1
ATOM 4745 N N . ALA A 1 646 ? -37.030 12.153 48.613 1.00 94.50 646 ALA A N 1
ATOM 4746 C CA . ALA A 1 646 ? -38.078 13.172 48.618 1.00 94.50 646 ALA A CA 1
ATOM 4747 C C . ALA A 1 646 ? -37.828 14.355 47.664 1.00 94.50 646 ALA A C 1
ATOM 4749 O O . ALA A 1 646 ? -38.800 14.903 47.143 1.00 94.50 646 ALA A O 1
ATOM 4750 N N . ALA A 1 647 ? -36.579 14.762 47.421 1.00 96.12 647 ALA A N 1
ATOM 4751 C CA . ALA A 1 647 ? -36.242 15.917 46.584 1.00 96.12 647 ALA A CA 1
ATOM 4752 C C . ALA A 1 647 ? -36.096 15.621 45.075 1.00 96.12 647 ALA A C 1
ATOM 4754 O O . ALA A 1 647 ? -36.043 16.574 44.290 1.00 96.12 647 ALA A O 1
ATOM 4755 N N . LEU A 1 648 ? -36.097 14.352 44.641 1.00 96.00 648 LEU A N 1
ATOM 4756 C CA . LEU A 1 648 ? -35.997 14.004 43.219 1.00 96.00 648 LEU A CA 1
ATOM 4757 C C . LEU A 1 648 ? -37.240 14.470 42.457 1.00 96.00 648 LEU A C 1
ATOM 4759 O O . LEU A 1 648 ? -38.369 14.217 42.873 1.00 96.00 648 LEU A O 1
ATOM 4763 N N . THR A 1 649 ? -37.033 15.124 41.311 1.00 94.94 649 THR A N 1
ATOM 4764 C CA . THR A 1 649 ? -38.122 15.583 40.424 1.00 94.94 649 THR A CA 1
ATOM 4765 C C . THR A 1 649 ? -38.147 14.868 39.076 1.00 94.94 649 THR A C 1
ATOM 4767 O O . THR A 1 649 ? -39.217 14.780 38.462 1.00 94.94 649 THR A O 1
ATOM 4770 N N . THR A 1 650 ? -37.002 14.315 38.663 1.00 94.31 650 THR A N 1
ATOM 4771 C CA . THR A 1 650 ? -36.769 13.597 37.407 1.00 94.31 650 THR A CA 1
ATOM 4772 C C . THR A 1 650 ? -35.863 12.375 37.628 1.00 94.31 650 THR A C 1
ATOM 4774 O O . THR A 1 650 ? -35.086 12.372 38.580 1.00 94.31 650 THR A O 1
ATOM 4777 N N . LEU A 1 651 ? -35.944 11.365 36.753 1.00 94.19 651 LEU A N 1
ATOM 4778 C CA . LEU A 1 651 ? -34.988 10.241 36.666 1.00 94.19 651 LEU A CA 1
ATOM 4779 C C . LEU A 1 651 ? -34.036 10.366 35.458 1.00 94.19 651 LEU A C 1
ATOM 4781 O O . LEU A 1 651 ? -33.531 9.369 34.944 1.00 94.19 651 LEU A O 1
ATOM 4785 N N . SER A 1 652 ? -33.822 11.594 34.975 1.00 87.44 652 SER A N 1
ATOM 4786 C CA . SER A 1 652 ? -32.853 11.898 33.915 1.00 87.44 652 SER A CA 1
ATOM 4787 C C . SER A 1 652 ? -31.453 11.446 34.321 1.00 87.44 652 SER A C 1
ATOM 4789 O O . SER A 1 652 ? -31.021 11.720 35.442 1.00 87.44 652 SER A O 1
ATOM 4791 N N . GLY A 1 653 ? -30.758 10.783 33.401 1.00 88.69 653 GLY A N 1
ATOM 4792 C CA . GLY A 1 653 ? -29.514 10.065 33.688 1.00 88.69 653 GLY A CA 1
ATOM 4793 C C . GLY A 1 653 ? -29.666 8.549 33.599 1.00 88.69 653 GLY A C 1
ATOM 4794 O O . GLY A 1 653 ? -28.664 7.865 33.521 1.00 88.69 653 GLY A O 1
ATOM 4795 N N . LEU A 1 654 ? -30.888 8.010 33.539 1.00 92.44 654 LEU A N 1
ATOM 4796 C CA . LEU A 1 654 ? -31.121 6.581 33.281 1.00 92.44 654 LEU A CA 1
ATOM 4797 C C . LEU A 1 654 ? -31.490 6.282 31.821 1.00 92.44 654 LEU A C 1
ATOM 4799 O O . LEU A 1 654 ? -31.844 5.152 31.506 1.00 92.44 654 LEU A O 1
ATOM 4803 N N . ASP A 1 655 ? -31.459 7.271 30.929 1.00 87.56 655 ASP A N 1
ATOM 4804 C CA . ASP A 1 655 ? -31.979 7.161 29.560 1.00 87.56 655 ASP A CA 1
ATOM 4805 C C . ASP A 1 655 ? -31.298 6.076 28.717 1.00 87.56 655 ASP A C 1
ATOM 4807 O O . ASP A 1 655 ? -31.983 5.406 27.944 1.00 87.56 655 ASP A O 1
ATOM 4811 N N . ASN A 1 656 ? -29.998 5.863 28.928 1.00 86.19 656 ASN A N 1
ATOM 4812 C CA . ASN A 1 656 ? -29.174 4.932 28.156 1.00 86.19 656 ASN A CA 1
ATOM 4813 C C . ASN A 1 656 ? -29.191 3.490 28.695 1.00 86.19 656 ASN A C 1
ATOM 4815 O O . ASN A 1 656 ? -28.622 2.601 28.070 1.00 86.19 656 ASN A O 1
ATOM 4819 N N . VAL A 1 657 ? -29.882 3.228 29.812 1.00 87.69 657 VAL A N 1
ATOM 4820 C CA . VAL A 1 657 ? -29.942 1.883 30.401 1.00 87.69 657 VAL A CA 1
ATOM 4821 C C . VAL A 1 657 ? -30.783 0.941 29.528 1.00 87.69 657 VAL A C 1
ATOM 4823 O O . VAL A 1 657 ? -31.961 1.189 29.265 1.00 87.69 657 VAL A O 1
ATOM 4826 N N . PHE A 1 658 ? -30.234 -0.206 29.139 1.00 81.06 658 PHE A N 1
ATOM 4827 C CA . PHE A 1 658 ? -30.972 -1.243 28.423 1.00 81.06 658 PHE A CA 1
ATOM 4828 C C . PHE A 1 658 ? -32.063 -1.848 29.317 1.00 81.06 658 PHE A C 1
ATOM 4830 O O . PHE A 1 658 ? -31.784 -2.494 30.331 1.00 81.06 658 PHE A O 1
ATOM 4837 N N . ALA A 1 659 ? -33.331 -1.666 28.937 1.00 81.69 659 ALA A N 1
ATOM 4838 C CA . ALA A 1 659 ? -34.487 -2.006 29.771 1.00 81.69 659 ALA A CA 1
ATOM 4839 C C . ALA A 1 659 ? -34.533 -3.484 30.213 1.00 81.69 659 ALA A C 1
ATOM 4841 O O . ALA A 1 659 ? -34.924 -3.784 31.334 1.00 81.69 659 ALA A O 1
ATOM 4842 N N . ASN A 1 660 ? -34.114 -4.425 29.369 1.00 70.81 660 ASN A N 1
ATOM 4843 C CA . ASN A 1 660 ? -34.099 -5.859 29.685 1.00 70.81 660 ASN A CA 1
ATOM 4844 C C . ASN A 1 660 ? -32.997 -6.260 30.682 1.00 70.81 660 ASN A C 1
ATOM 4846 O O . ASN A 1 660 ? -33.035 -7.371 31.208 1.00 70.81 660 ASN A O 1
ATOM 4850 N N . THR A 1 661 ? -32.027 -5.381 30.952 1.00 79.62 661 THR A N 1
ATOM 4851 C CA . THR A 1 661 ? -31.020 -5.616 31.996 1.00 79.62 661 THR A CA 1
ATOM 4852 C C . THR A 1 661 ? -31.579 -5.383 33.403 1.00 79.62 661 THR A C 1
ATOM 4854 O O . THR A 1 661 ? -30.992 -5.858 34.377 1.00 79.62 661 THR A O 1
ATOM 4857 N N . ILE A 1 662 ? -32.744 -4.726 33.504 1.00 85.19 662 ILE A N 1
ATOM 4858 C CA . ILE A 1 662 ? -33.515 -4.536 34.735 1.00 85.19 662 ILE A CA 1
ATOM 4859 C C . ILE A 1 662 ? -34.349 -5.797 34.992 1.00 85.19 662 ILE A C 1
ATOM 4861 O O . ILE A 1 662 ? -35.266 -6.117 34.235 1.00 85.19 662 ILE A O 1
ATOM 4865 N N . SER A 1 663 ? -34.098 -6.512 36.089 1.00 82.81 663 SER A N 1
ATOM 4866 C CA . SER A 1 663 ? -34.907 -7.693 36.435 1.00 82.81 663 SER A CA 1
ATOM 4867 C C . SER A 1 663 ? -36.227 -7.334 37.127 1.00 82.81 663 SER A C 1
ATOM 4869 O O . SER A 1 663 ? -37.228 -8.036 36.964 1.00 82.81 663 SER A O 1
ATOM 4871 N N . ASN A 1 664 ? -36.254 -6.221 37.860 1.00 87.00 664 ASN A N 1
ATOM 4872 C CA . ASN A 1 664 ? -37.421 -5.710 38.572 1.00 87.00 664 ASN A CA 1
ATOM 4873 C C . ASN A 1 664 ? -37.294 -4.191 38.749 1.00 87.00 664 ASN A C 1
ATOM 4875 O O . ASN A 1 664 ? -36.244 -3.711 39.181 1.00 87.00 664 ASN A O 1
ATOM 4879 N N . LEU A 1 665 ? -38.354 -3.443 38.433 1.00 92.88 665 LEU A N 1
ATOM 4880 C CA . LEU A 1 665 ? -38.388 -1.986 38.581 1.00 92.88 665 LEU A CA 1
ATOM 4881 C C . LEU A 1 665 ? -39.192 -1.580 39.822 1.00 92.88 665 LEU A C 1
ATOM 4883 O O . LEU A 1 665 ? -40.383 -1.874 39.924 1.00 92.88 665 LEU A O 1
ATOM 4887 N N . SER A 1 666 ? -38.585 -0.827 40.737 1.00 93.88 666 SER A N 1
ATOM 4888 C CA . SER A 1 666 ? -39.266 -0.250 41.900 1.00 93.88 666 SER A CA 1
ATOM 4889 C C . SER A 1 666 ? -39.032 1.256 41.965 1.00 93.88 666 SER A C 1
ATOM 4891 O O . SER A 1 666 ? -37.920 1.696 42.231 1.00 93.88 666 SER A O 1
ATOM 4893 N N . ILE A 1 667 ? -40.089 2.048 41.767 1.00 96.25 667 ILE A N 1
ATOM 4894 C CA . ILE A 1 667 ? -40.058 3.513 41.904 1.00 96.25 667 ILE A CA 1
ATOM 4895 C C . ILE A 1 667 ? -41.110 3.906 42.936 1.00 96.25 667 ILE A C 1
ATOM 4897 O O . ILE A 1 667 ? -42.298 4.025 42.610 1.00 96.25 667 ILE A O 1
ATOM 4901 N N . GLN A 1 668 ? -40.700 4.073 44.192 1.00 95.94 668 GLN A N 1
ATOM 4902 C CA . GLN A 1 668 ? -41.631 4.234 45.307 1.00 95.94 668 GLN A CA 1
ATOM 4903 C C . GLN A 1 668 ? -41.322 5.447 46.192 1.00 95.94 668 GLN A C 1
ATOM 4905 O O . GLN A 1 668 ? -40.189 5.883 46.304 1.00 95.94 668 GLN A O 1
ATOM 4910 N N . ASN A 1 669 ? -42.350 6.032 46.806 1.00 96.12 669 ASN A N 1
ATOM 4911 C CA . ASN A 1 669 ? -42.235 7.067 47.846 1.00 96.12 669 ASN A CA 1
ATOM 4912 C C . ASN A 1 669 ? -41.380 8.312 47.496 1.00 96.12 669 ASN A C 1
ATOM 4914 O O . ASN A 1 669 ? -41.008 9.072 48.389 1.00 96.12 669 ASN A O 1
ATOM 4918 N N . ASN A 1 670 ? -41.110 8.594 46.217 1.00 96.44 670 ASN A N 1
ATOM 4919 C CA . ASN A 1 670 ? -40.358 9.777 45.793 1.00 96.44 670 ASN A CA 1
ATOM 4920 C C . ASN A 1 670 ? -41.324 10.963 45.652 1.00 96.44 670 ASN A C 1
ATOM 4922 O O . ASN A 1 670 ? -41.856 11.251 44.577 1.00 96.44 670 ASN A O 1
ATOM 4926 N N . SER A 1 671 ? -41.624 11.618 46.774 1.00 95.38 671 SER A N 1
ATOM 4927 C CA . SER A 1 671 ? -42.799 12.497 46.900 1.00 95.38 671 SER A CA 1
ATOM 4928 C C . SER A 1 671 ? -42.838 13.735 45.984 1.00 95.38 671 SER A C 1
ATOM 4930 O O . SER A 1 671 ? -43.931 14.261 45.773 1.00 95.38 671 SER A O 1
ATOM 4932 N N . ASN A 1 672 ? -41.706 14.178 45.413 1.00 96.62 672 ASN A N 1
ATOM 4933 C CA . ASN A 1 672 ? -41.639 15.267 44.422 1.00 96.62 672 ASN A CA 1
ATOM 4934 C C . ASN A 1 672 ? -41.367 14.790 42.981 1.00 96.62 672 ASN A C 1
ATOM 4936 O O . ASN A 1 672 ? -41.287 15.623 42.072 1.00 96.62 672 ASN A O 1
ATOM 4940 N N . LEU A 1 673 ? -41.261 13.477 42.745 1.00 96.50 673 LEU A N 1
ATOM 4941 C CA . LEU A 1 673 ? -40.935 12.922 41.433 1.00 96.50 673 LEU A CA 1
ATOM 4942 C C . LEU A 1 673 ? -42.130 13.089 40.495 1.00 96.50 673 LEU A C 1
ATOM 4944 O O . LEU A 1 673 ? -43.140 12.404 40.643 1.00 96.50 673 LEU A O 1
ATOM 4948 N N . THR A 1 674 ? -42.022 14.023 39.549 1.00 94.25 674 THR A N 1
ATOM 4949 C CA . THR A 1 674 ? -43.090 14.344 38.582 1.00 94.25 674 THR A CA 1
ATOM 4950 C C . THR A 1 674 ? -42.795 13.806 37.190 1.00 94.25 674 THR A C 1
ATOM 4952 O O . THR A 1 674 ? -43.722 13.632 36.404 1.00 94.25 674 THR A O 1
ATOM 4955 N N . ASN A 1 675 ? -41.530 13.505 36.887 1.00 92.44 675 ASN A N 1
ATOM 4956 C CA . ASN A 1 675 ? -41.122 12.923 35.620 1.00 92.44 675 ASN A CA 1
ATOM 4957 C C . ASN A 1 675 ? -40.257 11.673 35.848 1.00 92.44 675 ASN A C 1
ATOM 4959 O O . ASN A 1 675 ? -39.135 11.766 36.320 1.00 92.44 675 ASN A O 1
ATOM 4963 N N . ALA A 1 676 ? -40.759 10.497 35.489 1.00 93.31 676 ALA A N 1
ATOM 4964 C CA . ALA A 1 676 ? -39.976 9.258 35.493 1.00 93.31 676 ALA A CA 1
ATOM 4965 C C . ALA A 1 676 ? -39.864 8.644 34.087 1.00 93.31 676 ALA A C 1
ATOM 4967 O O . ALA A 1 676 ? -39.613 7.450 33.954 1.00 93.31 676 ALA A O 1
ATOM 4968 N N . SER A 1 677 ? -40.083 9.440 33.033 1.00 90.50 677 SER A N 1
ATOM 4969 C CA . SER A 1 677 ? -40.119 8.983 31.640 1.00 90.50 677 SER A CA 1
ATOM 4970 C C . SER A 1 677 ? -38.731 8.948 30.992 1.00 90.50 677 SER A C 1
ATOM 4972 O O . SER A 1 677 ? -38.581 9.367 29.845 1.00 90.50 677 SER A O 1
ATOM 4974 N N . ALA A 1 678 ? -37.718 8.476 31.726 1.00 91.00 678 ALA A N 1
ATOM 4975 C CA . ALA A 1 678 ? -36.434 8.144 31.114 1.00 91.00 678 ALA A CA 1
ATOM 4976 C C . ALA A 1 678 ? -36.652 7.062 30.043 1.00 91.00 678 ALA A C 1
ATOM 4978 O O . ALA A 1 678 ? -37.509 6.187 30.218 1.00 91.00 678 ALA A O 1
ATOM 4979 N N . THR A 1 679 ? -35.899 7.112 28.944 1.00 85.31 679 THR A N 1
ATOM 4980 C CA . THR A 1 679 ? -36.126 6.242 27.771 1.00 85.31 679 THR A CA 1
ATOM 4981 C C . THR A 1 679 ? -36.130 4.753 28.145 1.00 85.31 679 THR A C 1
ATOM 4983 O O . THR A 1 679 ? -37.066 4.028 27.800 1.00 85.31 679 THR A O 1
ATOM 4986 N N . SER A 1 680 ? -35.169 4.320 28.962 1.00 86.25 680 SER A N 1
ATOM 4987 C CA . SER A 1 680 ? -35.083 2.968 29.535 1.00 86.25 680 SER A CA 1
ATOM 4988 C C . SER A 1 680 ? -36.344 2.526 30.293 1.00 86.25 680 SER A C 1
ATOM 4990 O O . SER A 1 680 ? -36.864 1.430 30.078 1.00 86.25 680 SER A O 1
ATOM 4992 N N . ILE A 1 681 ? -36.894 3.398 31.142 1.00 90.69 681 ILE A N 1
ATOM 4993 C CA . ILE A 1 681 ? -38.093 3.146 31.952 1.00 90.69 681 ILE A CA 1
ATOM 4994 C C . ILE A 1 681 ? -39.337 3.102 31.063 1.00 90.69 681 ILE A C 1
ATOM 4996 O O . ILE A 1 681 ? -40.205 2.245 31.239 1.00 90.69 681 ILE A O 1
ATOM 5000 N N . CYS A 1 682 ? -39.417 3.997 30.079 1.00 88.19 682 CYS A N 1
ATOM 5001 C CA . CYS A 1 682 ? -40.474 4.003 29.075 1.00 88.19 682 CYS A CA 1
ATOM 5002 C C . CYS A 1 682 ? -40.532 2.678 28.312 1.00 88.19 682 CYS A C 1
ATOM 5004 O O . CYS A 1 682 ? -41.602 2.073 28.217 1.00 88.19 682 CYS A O 1
ATOM 5006 N N . ILE A 1 683 ? -39.384 2.193 27.833 1.00 81.12 683 ILE A N 1
ATOM 5007 C CA . ILE A 1 683 ? -39.271 0.900 27.151 1.00 81.12 683 ILE A CA 1
ATOM 5008 C C . ILE A 1 683 ? -39.647 -0.243 28.105 1.00 81.12 683 ILE A C 1
ATOM 5010 O O . ILE A 1 683 ? -40.445 -1.108 27.731 1.00 81.12 683 ILE A O 1
ATOM 5014 N N . TYR A 1 684 ? -39.144 -0.236 29.346 1.00 86.88 684 TYR A N 1
ATOM 5015 C CA . TYR A 1 684 ? -39.435 -1.264 30.354 1.00 86.88 684 TYR A CA 1
ATOM 5016 C C . TYR A 1 684 ? -40.939 -1.417 30.613 1.00 86.88 684 TYR A C 1
ATOM 5018 O O . TYR A 1 684 ? -41.496 -2.518 30.578 1.00 86.88 684 TYR A O 1
ATOM 5026 N N . LEU A 1 685 ? -41.619 -0.289 30.830 1.00 87.19 685 LEU A N 1
ATOM 5027 C CA . LEU A 1 685 ? -43.050 -0.254 31.113 1.00 87.19 685 LEU A CA 1
ATOM 5028 C C . LEU A 1 685 ? -43.899 -0.570 29.878 1.00 87.19 685 LEU A C 1
ATOM 5030 O O . LEU A 1 685 ? -44.928 -1.235 30.015 1.00 87.19 685 LEU A O 1
ATOM 5034 N N . ASN A 1 686 ? -43.480 -0.146 28.681 1.00 83.25 686 ASN A N 1
ATOM 5035 C CA . ASN A 1 686 ? -44.193 -0.445 27.436 1.00 83.25 686 ASN A CA 1
ATOM 5036 C C . ASN A 1 686 ? -44.206 -1.958 27.146 1.00 83.25 686 ASN A C 1
ATOM 5038 O O . ASN A 1 686 ? -45.203 -2.496 26.666 1.00 83.25 686 ASN A O 1
ATOM 5042 N N . ASN A 1 687 ? -43.144 -2.665 27.546 1.00 77.56 687 ASN A N 1
ATOM 5043 C CA . ASN A 1 687 ? -43.044 -4.124 27.465 1.00 77.56 687 ASN A CA 1
ATOM 5044 C C . ASN A 1 687 ? -43.797 -4.874 28.582 1.00 77.56 687 ASN A C 1
ATOM 5046 O O . ASN A 1 687 ? -43.783 -6.102 28.623 1.00 77.56 687 ASN A O 1
ATOM 5050 N N . SER A 1 688 ? -44.514 -4.165 29.465 1.00 80.31 688 SER A N 1
ATOM 5051 C CA . SER A 1 688 ? -45.293 -4.755 30.567 1.00 80.31 688 SER A CA 1
ATOM 5052 C C . SER A 1 688 ? -44.468 -5.626 31.527 1.00 80.31 688 SER A C 1
ATOM 5054 O O . SER A 1 688 ? -44.996 -6.578 32.112 1.00 80.31 688 SER A O 1
ATOM 5056 N N . PHE A 1 689 ? -43.183 -5.312 31.703 1.00 83.06 689 PHE A N 1
ATOM 5057 C CA . PHE A 1 689 ? -42.340 -5.988 32.682 1.00 83.06 689 PHE A CA 1
ATOM 5058 C C . PHE A 1 689 ? -42.764 -5.663 34.131 1.00 83.06 689 PHE A C 1
ATOM 5060 O O . PHE A 1 689 ? -43.439 -4.653 34.369 1.00 83.06 689 PHE A O 1
ATOM 5067 N N . PRO A 1 690 ? -42.430 -6.523 35.117 1.00 85.06 690 PRO A N 1
ATOM 5068 C CA . PRO A 1 690 ? -42.836 -6.326 36.507 1.00 85.06 690 PRO A CA 1
ATOM 5069 C C . PRO A 1 690 ? -42.319 -5.004 37.088 1.00 85.06 690 PRO A C 1
ATOM 5071 O O . PRO A 1 690 ? -41.117 -4.793 37.210 1.00 85.06 690 PRO A O 1
ATOM 5074 N N . ALA A 1 691 ? -43.239 -4.122 37.484 1.00 91.50 691 ALA A N 1
ATOM 5075 C CA . ALA A 1 691 ? -42.904 -2.844 38.097 1.00 91.50 691 ALA A CA 1
ATOM 5076 C C . ALA A 1 691 ? -43.770 -2.559 39.331 1.00 91.50 691 ALA A C 1
ATOM 5078 O O . ALA A 1 691 ? -44.987 -2.768 39.315 1.00 91.50 691 ALA A O 1
ATOM 5079 N N . THR A 1 692 ? -43.152 -2.022 40.382 1.00 94.31 692 THR A N 1
ATOM 5080 C CA . THR A 1 692 ? -43.833 -1.504 41.574 1.00 94.31 692 THR A CA 1
ATOM 5081 C C . THR A 1 692 ? -43.689 0.013 41.611 1.00 94.31 692 THR A C 1
ATOM 5083 O O . THR A 1 692 ? -42.601 0.534 41.839 1.00 94.31 692 THR A O 1
ATOM 5086 N N . ILE A 1 693 ? -44.790 0.731 41.369 1.00 96.12 693 ILE A N 1
ATOM 5087 C CA . ILE A 1 693 ? -44.804 2.199 41.295 1.00 96.12 693 ILE A CA 1
ATOM 5088 C C . ILE A 1 693 ? -45.897 2.741 42.210 1.00 96.12 693 ILE A C 1
ATOM 5090 O O . ILE A 1 693 ? -47.082 2.492 41.976 1.00 96.12 693 ILE A O 1
ATOM 5094 N N . SER A 1 694 ? -45.512 3.462 43.265 1.00 94.81 694 SER A N 1
ATOM 5095 C CA . SER A 1 694 ? -46.466 4.045 44.219 1.00 94.81 694 SER A CA 1
ATOM 5096 C C . SER A 1 694 ? -45.844 5.120 45.106 1.00 94.81 694 SER A C 1
ATOM 5098 O O . SER A 1 694 ? -44.675 5.037 45.439 1.00 94.81 694 SER A O 1
ATOM 5100 N N . GLY A 1 695 ? -46.623 6.104 45.562 1.00 92.69 695 GLY A N 1
ATOM 5101 C CA . GLY A 1 695 ? -46.127 7.121 46.506 1.00 92.69 695 GLY A CA 1
ATOM 5102 C C . GLY A 1 695 ? -45.305 8.256 45.875 1.00 92.69 695 GLY A C 1
ATOM 5103 O O . GLY A 1 695 ? -44.721 9.043 46.613 1.00 92.69 695 GLY A O 1
ATOM 5104 N N . ASN A 1 696 ? -45.295 8.369 44.541 1.00 96.19 696 ASN A N 1
ATOM 5105 C CA . ASN A 1 696 ? -44.660 9.469 43.799 1.00 96.19 696 ASN A CA 1
ATOM 5106 C C . ASN A 1 696 ? -45.664 10.598 43.469 1.00 96.19 696 ASN A C 1
ATOM 5108 O O . ASN A 1 696 ? -46.881 10.413 43.607 1.00 96.19 696 ASN A O 1
ATOM 5112 N N . ALA A 1 697 ? -45.178 11.759 43.013 1.00 94.81 697 ALA A N 1
ATOM 5113 C CA . ALA A 1 697 ? -46.033 12.876 42.598 1.00 94.81 697 ALA A CA 1
ATOM 5114 C C . ALA A 1 697 ? -46.754 12.619 41.259 1.00 94.81 697 ALA A C 1
ATOM 5116 O O . ALA A 1 697 ? -46.412 11.727 40.482 1.00 94.81 697 ALA A O 1
ATOM 5117 N N . THR A 1 698 ? -47.783 13.427 40.979 1.00 92.94 698 THR A N 1
ATOM 5118 C CA . THR A 1 698 ? -48.516 13.394 39.704 1.00 92.94 698 THR A CA 1
ATOM 5119 C C . THR A 1 698 ? -47.563 13.597 38.523 1.00 92.94 698 THR A C 1
ATOM 5121 O O . THR A 1 698 ? -46.782 14.546 38.520 1.00 92.94 698 THR A O 1
ATOM 5124 N N . GLY A 1 699 ? -47.662 12.719 37.524 1.00 87.31 699 GLY A N 1
ATOM 5125 C CA . GLY A 1 699 ? -46.737 12.601 36.393 1.00 87.31 699 GLY A CA 1
ATOM 5126 C C . GLY A 1 699 ? -45.812 11.376 36.488 1.00 87.31 699 GLY A C 1
ATOM 5127 O O . GLY A 1 699 ? -45.379 10.870 35.456 1.00 87.31 699 GLY A O 1
ATOM 5128 N N . ALA A 1 700 ? -45.602 10.831 37.696 1.00 93.50 700 ALA A N 1
ATOM 5129 C CA . ALA A 1 700 ? -44.885 9.572 37.936 1.00 93.50 700 ALA A CA 1
ATOM 5130 C C . ALA A 1 700 ? -45.587 8.646 38.959 1.00 93.50 700 ALA A C 1
ATOM 5132 O O . ALA A 1 700 ? -45.002 7.673 39.443 1.00 93.50 700 ALA A O 1
ATOM 5133 N N . ALA A 1 701 ? -46.848 8.929 39.317 1.00 91.62 701 ALA A N 1
ATOM 5134 C CA . ALA A 1 701 ? -47.558 8.216 40.383 1.00 91.62 701 ALA A CA 1
ATOM 5135 C C . ALA A 1 701 ? -47.980 6.788 39.996 1.00 91.62 701 ALA A C 1
ATOM 5137 O O . ALA A 1 701 ? -48.225 5.959 40.872 1.00 91.62 701 ALA A O 1
ATOM 5138 N N . THR A 1 702 ? -48.088 6.498 38.696 1.00 92.19 702 THR A N 1
ATOM 5139 C CA . THR A 1 702 ? -48.453 5.182 38.154 1.00 92.19 702 THR A CA 1
ATOM 5140 C C . THR A 1 702 ? -47.705 4.912 36.850 1.00 92.19 702 THR A C 1
ATOM 5142 O O . THR A 1 702 ? -47.318 5.853 36.158 1.00 92.19 702 THR A O 1
ATOM 5145 N N . SER A 1 703 ? -47.583 3.641 36.449 1.00 91.00 703 SER A N 1
ATOM 5146 C CA . SER A 1 703 ? -46.991 3.264 35.153 1.00 91.00 703 SER A CA 1
ATOM 5147 C C . SER A 1 703 ? -47.670 3.951 33.961 1.00 91.00 703 SER A C 1
ATOM 5149 O O . SER A 1 703 ? -47.011 4.286 32.987 1.00 91.00 703 SER A O 1
ATOM 5151 N N . ILE A 1 704 ? -48.981 4.200 34.048 1.00 85.88 704 ILE A N 1
ATOM 5152 C CA . ILE A 1 704 ? -49.757 4.869 32.992 1.00 85.88 704 ILE A CA 1
ATOM 5153 C C . ILE A 1 704 ? -49.379 6.350 32.882 1.00 85.88 704 ILE A C 1
ATOM 5155 O O . ILE A 1 704 ? -49.273 6.874 31.778 1.00 85.88 704 ILE A O 1
ATOM 5159 N N . GLU A 1 705 ? -49.188 7.038 34.010 1.00 90.94 705 GLU A N 1
ATOM 5160 C CA . GLU A 1 705 ? -48.762 8.443 34.004 1.00 90.94 705 GLU A CA 1
ATOM 5161 C C . GLU A 1 705 ? -47.365 8.603 33.401 1.00 90.94 705 GLU A C 1
ATOM 5163 O O . GLU A 1 705 ? -47.169 9.511 32.599 1.00 90.94 705 GLU A O 1
ATOM 5168 N N . ILE A 1 706 ? -46.449 7.678 33.709 1.00 92.44 706 ILE A N 1
ATOM 5169 C CA . ILE A 1 706 ? -45.102 7.651 33.123 1.00 92.44 706 ILE A CA 1
ATOM 5170 C C . ILE A 1 706 ? -45.181 7.412 31.612 1.00 92.44 706 ILE A C 1
ATOM 5172 O O . ILE A 1 706 ? -44.623 8.190 30.845 1.00 92.44 706 ILE A O 1
ATOM 5176 N N . LEU A 1 707 ? -45.935 6.392 31.177 1.00 87.50 707 LEU A N 1
ATOM 5177 C CA . LEU A 1 707 ? -46.097 6.054 29.758 1.00 87.50 707 LEU A CA 1
ATOM 5178 C C . LEU A 1 707 ? -46.695 7.196 28.925 1.00 87.50 707 LEU A C 1
ATOM 5180 O O . LEU A 1 707 ? -46.304 7.384 27.777 1.00 87.50 707 LEU A O 1
ATOM 5184 N N . ASN A 1 708 ? -47.603 7.994 29.494 1.00 86.06 708 ASN A N 1
ATOM 5185 C CA . ASN A 1 708 ? -48.182 9.150 28.800 1.00 86.06 708 ASN A CA 1
ATOM 5186 C C . ASN A 1 708 ? -47.172 10.282 28.535 1.00 86.06 708 ASN A C 1
ATOM 5188 O O . ASN A 1 708 ? -47.458 11.153 27.715 1.00 86.06 708 ASN A O 1
ATOM 5192 N N . ASN A 1 709 ? -46.027 10.279 29.222 1.00 85.62 709 ASN A N 1
ATOM 5193 C CA . ASN A 1 709 ? -44.957 11.263 29.067 1.00 85.62 709 ASN A CA 1
ATOM 5194 C C . ASN A 1 709 ? -43.775 10.733 28.227 1.00 85.62 709 ASN A C 1
ATOM 5196 O O . ASN A 1 709 ? -42.804 11.458 28.030 1.00 85.62 709 ASN A O 1
ATOM 5200 N N . CYS A 1 710 ? -43.847 9.496 27.722 1.00 85.25 710 CYS A N 1
ATOM 5201 C CA . CYS A 1 710 ? -42.778 8.878 26.940 1.00 85.25 710 CYS A CA 1
ATOM 5202 C C . CYS A 1 710 ? -42.708 9.407 25.499 1.00 85.25 710 CYS A C 1
ATOM 5204 O O . CYS A 1 710 ? -43.730 9.530 24.823 1.00 85.25 710 CYS A O 1
ATOM 5206 N N . ASN A 1 711 ? -41.487 9.642 25.011 1.00 77.69 711 ASN A N 1
ATOM 5207 C CA . ASN A 1 711 ? -41.175 9.942 23.613 1.00 77.69 711 ASN A CA 1
ATOM 5208 C C . ASN A 1 711 ? -40.061 8.992 23.150 1.00 77.69 711 ASN A C 1
ATOM 5210 O O . ASN A 1 711 ? -38.910 9.186 23.529 1.00 77.69 711 ASN A O 1
ATOM 5214 N N . LEU A 1 712 ? -40.410 7.941 22.401 1.00 70.50 712 LEU A N 1
ATOM 5215 C CA . LEU A 1 712 ? -39.441 6.942 21.938 1.00 70.50 712 LEU A CA 1
ATOM 5216 C C . LEU A 1 712 ? -38.788 7.409 20.622 1.00 70.50 712 LEU A C 1
ATOM 5218 O O . LEU A 1 712 ? -39.522 7.830 19.727 1.00 70.50 712 LEU A O 1
ATOM 5222 N N . PRO A 1 713 ? -37.452 7.351 20.488 1.00 72.62 713 PRO A N 1
ATOM 5223 C CA . PRO A 1 713 ? -36.758 7.663 19.237 1.00 72.62 713 PRO A CA 1
ATOM 5224 C C . PRO A 1 713 ? -36.974 6.573 18.169 1.00 72.62 713 PRO A C 1
ATOM 5226 O O . PRO A 1 713 ? -37.123 5.398 18.501 1.00 72.62 713 PRO A O 1
ATOM 5229 N N . ASP A 1 714 ? -36.987 6.963 16.887 1.00 82.00 714 ASP A N 1
ATOM 5230 C CA . ASP A 1 714 ? -37.196 6.033 15.760 1.00 82.00 714 ASP A CA 1
ATOM 5231 C C . ASP A 1 714 ? -35.974 5.133 15.500 1.00 82.00 714 ASP A C 1
ATOM 5233 O O . ASP A 1 714 ? -36.150 3.972 15.139 1.00 82.00 714 ASP A O 1
ATOM 5237 N N . CYS A 1 715 ? -34.765 5.648 15.741 1.00 84.25 715 CYS A N 1
ATOM 5238 C CA . CYS A 1 715 ? -33.481 4.948 15.646 1.00 84.25 715 CYS A CA 1
ATOM 5239 C C . CYS A 1 715 ? -32.590 5.301 16.852 1.00 84.25 715 CYS A C 1
ATOM 5241 O O . CYS A 1 715 ? -32.822 6.333 17.495 1.00 84.25 715 CYS A O 1
ATOM 5243 N N . PRO A 1 716 ? -31.580 4.471 17.173 1.00 84.31 716 PRO A N 1
ATOM 5244 C CA . PRO A 1 716 ? -30.560 4.834 18.154 1.00 84.31 716 PRO A CA 1
ATOM 5245 C C . PRO A 1 716 ? -29.782 6.098 17.729 1.00 84.31 716 PRO A C 1
ATOM 5247 O O . PRO A 1 716 ? -29.773 6.442 16.545 1.00 84.31 716 PRO A O 1
ATOM 5250 N N . PRO A 1 717 ? -29.126 6.799 18.674 1.00 80.00 717 PRO A N 1
ATOM 5251 C CA . PRO A 1 717 ? -28.151 7.841 18.351 1.00 80.00 717 PRO A CA 1
ATOM 5252 C C . PRO A 1 717 ? -27.018 7.303 17.466 1.00 80.00 717 PRO A C 1
ATOM 5254 O O . PRO A 1 717 ? -26.750 6.103 17.484 1.00 80.00 717 PRO A O 1
ATOM 5257 N N . SER A 1 718 ? -26.336 8.199 16.744 1.00 81.94 718 SER A N 1
ATOM 5258 C CA . SER A 1 718 ? -25.138 7.841 15.976 1.00 81.94 718 SER A CA 1
ATOM 5259 C C . SER A 1 718 ? -24.057 7.243 16.884 1.00 81.94 718 SER A C 1
ATOM 5261 O O . SER A 1 718 ? -23.847 7.722 18.004 1.00 81.94 718 SER A O 1
ATOM 5263 N N . GLY A 1 719 ? -23.406 6.185 16.407 1.00 78.56 719 GLY A N 1
ATOM 5264 C CA . GLY A 1 719 ? -22.382 5.430 17.124 1.00 78.56 719 GLY A CA 1
ATOM 5265 C C . GLY A 1 719 ? -22.238 4.008 16.583 1.00 78.56 719 GLY A C 1
ATOM 5266 O O . GLY A 1 719 ? -23.060 3.553 15.795 1.00 78.56 719 GLY A O 1
ATOM 5267 N N . ASP A 1 720 ? -21.199 3.297 17.013 1.00 84.56 720 ASP A N 1
ATOM 5268 C CA . ASP A 1 720 ? -20.943 1.933 16.545 1.00 84.56 720 ASP A CA 1
ATOM 5269 C C . ASP A 1 720 ? -21.835 0.903 17.256 1.00 84.56 720 ASP A C 1
ATOM 5271 O O . ASP A 1 720 ? -22.024 0.928 18.476 1.00 84.56 720 ASP A O 1
ATOM 5275 N N . PHE A 1 721 ? -22.360 -0.045 16.483 1.00 84.50 721 PHE A N 1
ATOM 5276 C CA . PHE A 1 721 ? -23.312 -1.063 16.908 1.00 84.50 721 PHE A CA 1
ATOM 5277 C C . PHE A 1 721 ? -22.671 -2.450 16.878 1.00 84.50 721 PHE A C 1
ATOM 5279 O O . PHE A 1 721 ? -22.415 -3.011 15.812 1.00 84.50 721 PHE A O 1
ATOM 5286 N N . VAL A 1 722 ? -22.463 -3.044 18.055 1.00 85.19 722 VAL A N 1
ATOM 5287 C CA . VAL A 1 722 ? -21.962 -4.420 18.181 1.00 85.19 722 VAL A CA 1
ATOM 5288 C C . VAL A 1 722 ? -23.112 -5.365 18.517 1.00 85.19 722 VAL A C 1
ATOM 5290 O O . VAL A 1 722 ? -23.564 -5.431 19.657 1.00 85.19 722 VAL A O 1
ATOM 5293 N N . PHE A 1 723 ? -23.571 -6.129 17.530 1.00 82.38 723 PHE A N 1
ATOM 5294 C CA . PHE A 1 723 ? -24.686 -7.056 17.681 1.00 82.38 723 PHE A CA 1
ATOM 5295 C C . PHE A 1 723 ? -24.228 -8.440 18.150 1.00 82.38 723 PHE A C 1
ATOM 5297 O O . PHE A 1 723 ? -23.599 -9.194 17.402 1.00 82.38 723 PHE A O 1
ATOM 5304 N N . ASP A 1 724 ? -24.631 -8.795 19.370 1.00 77.25 724 ASP A N 1
ATOM 5305 C CA . ASP A 1 724 ? -24.682 -10.170 19.867 1.00 77.25 724 ASP A CA 1
ATOM 5306 C C . ASP A 1 724 ? -26.127 -10.727 19.820 1.00 77.25 724 ASP A C 1
ATOM 5308 O O . ASP A 1 724 ? -27.056 -10.086 19.312 1.00 77.25 724 ASP A O 1
ATOM 5312 N N . ARG A 1 725 ? -26.343 -11.951 20.333 1.00 74.69 725 ARG A N 1
ATOM 5313 C CA . ARG A 1 725 ? -27.664 -12.607 20.293 1.00 74.69 725 ARG A CA 1
ATOM 5314 C C . ARG A 1 725 ? -28.713 -11.816 21.068 1.00 74.69 725 ARG A C 1
ATOM 5316 O O . ARG A 1 725 ? -29.864 -11.737 20.644 1.00 74.69 725 ARG A O 1
ATOM 5323 N N . VAL A 1 726 ? -28.308 -11.274 22.210 1.00 72.12 726 VAL A N 1
ATOM 5324 C CA . VAL A 1 726 ? -29.159 -10.509 23.116 1.00 72.12 726 VAL A CA 1
ATOM 5325 C C . VAL A 1 726 ? -29.560 -9.230 22.387 1.00 72.12 726 VAL A C 1
ATOM 5327 O O . VAL A 1 726 ? -30.745 -9.014 22.154 1.00 72.12 726 VAL A O 1
ATOM 5330 N N . MET A 1 727 ? -28.597 -8.438 21.923 1.00 76.19 727 MET A N 1
ATOM 5331 C CA . MET A 1 727 ? -28.841 -7.164 21.258 1.00 76.19 727 MET A CA 1
ATOM 5332 C C . MET A 1 727 ? -29.713 -7.308 20.002 1.00 76.19 727 MET A C 1
ATOM 5334 O O . MET A 1 727 ? -30.620 -6.499 19.821 1.00 76.19 727 MET A O 1
ATOM 5338 N N . LEU A 1 728 ? -29.530 -8.354 19.186 1.00 80.06 728 LEU A N 1
ATOM 5339 C CA . LEU A 1 728 ? -30.380 -8.625 18.014 1.00 80.06 728 LEU A CA 1
ATOM 5340 C C . LEU A 1 728 ? -31.859 -8.820 18.370 1.00 80.06 728 LEU A C 1
ATOM 5342 O O . LEU A 1 728 ? -32.729 -8.200 17.757 1.00 80.06 728 LEU A O 1
ATOM 5346 N N . ASP A 1 729 ? -32.151 -9.659 19.368 1.00 73.12 729 ASP A N 1
ATOM 5347 C CA . ASP A 1 729 ? -33.528 -9.943 19.787 1.00 73.12 729 ASP A CA 1
ATOM 5348 C C . ASP A 1 729 ? -34.219 -8.680 20.357 1.00 73.12 729 ASP A C 1
ATOM 5350 O O . ASP A 1 729 ? -35.442 -8.537 20.249 1.00 73.12 729 ASP A O 1
ATOM 5354 N N . TYR A 1 730 ? -33.452 -7.735 20.922 1.00 70.75 730 TYR A N 1
ATOM 5355 C CA . TYR A 1 730 ? -33.987 -6.509 21.531 1.00 70.75 730 TYR A CA 1
ATOM 5356 C C . TYR A 1 730 ? -33.986 -5.284 20.626 1.00 70.75 730 TYR A C 1
ATOM 5358 O O . TYR A 1 730 ? -34.838 -4.416 20.817 1.00 70.75 730 TYR A O 1
ATOM 5366 N N . PHE A 1 731 ? -33.098 -5.202 19.636 1.00 81.31 731 PHE A N 1
ATOM 5367 C CA . PHE A 1 731 ? -32.999 -4.039 18.755 1.00 81.31 731 PHE A CA 1
ATOM 5368 C C . PHE A 1 731 ? -34.345 -3.720 18.103 1.00 81.31 731 PHE A C 1
ATOM 5370 O O . PHE A 1 731 ? -34.838 -2.597 18.179 1.00 81.31 731 PHE A O 1
ATOM 5377 N N . LYS A 1 732 ? -35.023 -4.751 17.594 1.00 77.12 732 LYS A N 1
ATOM 5378 C CA . LYS A 1 732 ? -36.366 -4.647 17.014 1.00 77.12 732 LYS A CA 1
ATOM 5379 C C . LYS A 1 732 ? -37.445 -4.205 18.002 1.00 77.12 732 LYS A C 1
ATOM 5381 O O . LYS A 1 732 ? -38.452 -3.626 17.604 1.00 77.12 732 LYS A O 1
ATOM 5386 N N . ILE A 1 733 ? -37.272 -4.512 19.286 1.00 73.12 733 ILE A N 1
ATOM 5387 C CA . ILE A 1 733 ? -38.202 -4.116 20.350 1.00 73.12 733 ILE A CA 1
ATOM 5388 C C . ILE A 1 733 ? -37.980 -2.646 20.718 1.00 73.12 733 ILE A C 1
ATOM 5390 O O . ILE A 1 733 ? -38.948 -1.922 20.952 1.00 73.12 733 ILE A O 1
ATOM 5394 N N . GLN A 1 734 ? -36.719 -2.218 20.782 1.00 74.06 734 GLN A N 1
ATOM 5395 C CA . GLN A 1 734 ? -36.330 -0.874 21.196 1.00 74.06 734 GLN A CA 1
ATOM 5396 C C . GLN A 1 734 ? -36.525 0.160 20.081 1.00 74.06 734 GLN A C 1
ATOM 5398 O O . GLN A 1 734 ? -37.016 1.254 20.354 1.00 74.06 734 GLN A O 1
ATOM 5403 N N . TYR A 1 735 ? -36.223 -0.216 18.838 1.00 81.50 735 TYR A N 1
ATOM 5404 C CA . TYR A 1 735 ? -36.272 0.650 17.661 1.00 81.50 735 TYR A CA 1
ATOM 5405 C C . TYR A 1 735 ? -37.108 0.018 16.531 1.00 81.50 735 TYR A C 1
ATOM 5407 O O . TYR A 1 735 ? -36.607 -0.241 15.436 1.00 81.50 735 TYR A O 1
ATOM 5415 N N . PRO A 1 736 ? -38.412 -0.244 16.759 1.00 80.31 736 PRO A N 1
ATOM 5416 C CA . PRO A 1 736 ? -39.255 -1.000 15.828 1.00 80.31 736 PRO A CA 1
ATOM 5417 C C . PRO A 1 736 ? -39.477 -0.312 14.474 1.00 80.31 736 PRO A C 1
ATOM 5419 O O . PRO A 1 736 ? -39.934 -0.967 13.540 1.00 80.31 736 PRO A O 1
ATOM 5422 N N . ASN A 1 737 ? -39.185 0.988 14.371 1.00 85.56 737 ASN A N 1
ATOM 5423 C CA . ASN A 1 737 ? -39.346 1.782 13.153 1.00 85.56 737 ASN A CA 1
ATOM 5424 C C . ASN A 1 737 ? -38.006 2.159 12.502 1.00 85.56 737 ASN A C 1
ATOM 5426 O O . ASN A 1 737 ? -38.022 2.918 11.534 1.00 85.56 737 ASN A O 1
ATOM 5430 N N . CYS A 1 738 ? -36.871 1.681 13.021 1.00 91.12 738 CYS A N 1
ATOM 5431 C CA . CYS A 1 738 ? -35.577 2.095 12.499 1.00 91.12 738 CYS A CA 1
ATOM 5432 C C . CYS A 1 738 ? -35.306 1.478 11.127 1.00 91.12 738 CYS A C 1
ATOM 5434 O O . CYS A 1 738 ? -35.506 0.278 10.939 1.00 91.12 738 CYS A O 1
ATOM 5436 N N . THR A 1 739 ? -34.844 2.301 10.183 1.00 95.44 739 THR A N 1
ATOM 5437 C CA . THR A 1 739 ? -34.516 1.884 8.810 1.00 95.44 739 THR A CA 1
ATOM 5438 C C . THR A 1 739 ? -33.091 2.226 8.387 1.00 95.44 739 THR A C 1
ATOM 5440 O O . THR A 1 739 ? -32.652 1.767 7.334 1.00 95.44 739 THR A O 1
ATOM 5443 N N . GLU A 1 740 ? -32.374 3.034 9.165 1.00 96.12 740 GLU A N 1
ATOM 5444 C CA . GLU A 1 740 ? -31.027 3.516 8.853 1.00 96.12 740 GLU A CA 1
ATOM 5445 C C . GLU A 1 740 ? -30.182 3.539 10.129 1.00 96.12 740 GLU A C 1
ATOM 5447 O O . GLU A 1 740 ? -30.639 4.034 11.158 1.00 96.12 740 GLU A O 1
ATOM 5452 N N . LEU A 1 741 ? -28.972 2.981 10.064 1.00 95.12 741 LEU A N 1
ATOM 5453 C CA . LEU A 1 741 ? -27.997 3.009 11.154 1.00 95.12 741 LEU A CA 1
ATOM 5454 C C . LEU A 1 741 ? -26.864 3.979 10.811 1.00 95.12 741 LEU A C 1
ATOM 5456 O O . LEU A 1 741 ? -26.206 3.827 9.782 1.00 95.12 741 LEU A O 1
ATOM 5460 N N . ASP A 1 742 ? -26.649 4.960 11.686 1.00 92.88 742 ASP A N 1
ATOM 5461 C CA . ASP A 1 742 ? -25.616 5.992 11.553 1.00 92.88 742 ASP A CA 1
ATOM 5462 C C . ASP A 1 742 ? -24.373 5.630 12.382 1.00 92.88 742 ASP A C 1
ATOM 5464 O O . ASP A 1 742 ? -24.203 6.088 13.513 1.00 92.88 742 ASP A O 1
ATOM 5468 N N . GLY A 1 743 ? -23.555 4.729 11.842 1.00 89.06 743 GLY A N 1
ATOM 5469 C CA . GLY A 1 743 ? -22.335 4.212 12.464 1.00 89.06 743 GLY A CA 1
ATOM 5470 C C . GLY A 1 743 ? -21.986 2.819 11.946 1.00 89.06 743 GLY A C 1
ATOM 5471 O O . GLY A 1 743 ? -22.676 2.294 11.063 1.00 89.06 743 GLY A O 1
ATOM 5472 N N . ASN A 1 744 ? -20.925 2.220 12.488 1.00 92.50 744 ASN A N 1
ATOM 5473 C CA . ASN A 1 744 ? -20.449 0.910 12.046 1.00 92.50 744 ASN A CA 1
ATOM 5474 C C . ASN A 1 744 ? -21.272 -0.218 12.667 1.00 92.50 744 ASN A C 1
ATOM 5476 O O . ASN A 1 744 ? -21.691 -0.142 13.818 1.00 92.50 744 ASN A O 1
ATOM 5480 N N . VAL A 1 745 ? -21.487 -1.301 11.926 1.00 93.56 745 VAL A N 1
ATOM 5481 C CA . VAL A 1 745 ? -22.237 -2.478 12.371 1.00 93.56 745 VAL A CA 1
ATOM 5482 C C . VAL A 1 745 ? -21.303 -3.676 12.423 1.00 93.56 745 VAL A C 1
ATOM 5484 O O . VAL A 1 745 ? -20.822 -4.151 11.398 1.00 93.56 745 VAL A O 1
ATOM 5487 N N . VAL A 1 746 ? -21.080 -4.206 13.622 1.00 89.25 746 VAL A N 1
ATOM 5488 C CA . VAL A 1 746 ? -20.209 -5.358 13.868 1.00 89.25 746 VAL A CA 1
ATOM 5489 C C . VAL A 1 746 ? -21.027 -6.502 14.449 1.00 89.25 746 VAL A C 1
ATOM 5491 O O . VAL A 1 746 ? -21.633 -6.367 15.510 1.00 89.25 746 VAL A O 1
ATOM 5494 N N . PHE A 1 747 ? -20.995 -7.674 13.822 1.00 84.75 747 PHE A N 1
ATOM 5495 C CA . PHE A 1 747 ? -21.521 -8.896 14.434 1.00 84.75 747 PHE A CA 1
ATOM 5496 C C . PHE A 1 747 ? -20.404 -9.647 15.148 1.00 84.75 747 PHE A C 1
ATOM 5498 O O . PHE A 1 747 ? -19.400 -9.996 14.532 1.00 84.75 747 PHE A O 1
ATOM 5505 N N . SER A 1 748 ? -20.573 -9.922 16.443 1.00 69.75 748 SER A N 1
ATOM 5506 C CA . SER A 1 748 ? -19.618 -10.717 17.224 1.00 69.75 748 SER A CA 1
ATOM 5507 C C . SER A 1 748 ? -20.338 -11.646 18.210 1.00 69.75 748 SER A C 1
ATOM 5509 O O . SER A 1 748 ? -21.445 -11.362 18.657 1.00 69.75 748 SER A O 1
ATOM 5511 N N . ASN A 1 749 ? -19.714 -12.776 18.556 1.00 65.62 749 ASN A N 1
ATOM 5512 C CA . ASN A 1 749 ? -20.185 -13.727 19.577 1.00 65.62 749 ASN A CA 1
ATOM 5513 C C . ASN A 1 749 ? -21.579 -14.357 19.342 1.00 65.62 749 ASN A C 1
ATOM 5515 O O . ASN A 1 749 ? -22.293 -14.684 20.290 1.00 65.62 749 ASN A O 1
ATOM 5519 N N . LEU A 1 750 ? -21.959 -14.610 18.087 1.00 70.56 750 LEU A N 1
ATOM 5520 C CA . LEU A 1 750 ? -23.219 -15.258 17.698 1.00 70.56 750 LEU A CA 1
ATOM 5521 C C . LEU A 1 750 ? -23.065 -16.785 17.561 1.00 70.56 750 LEU A C 1
ATOM 5523 O O . LEU A 1 750 ? -23.366 -17.358 16.518 1.00 70.56 750 LEU A O 1
ATOM 5527 N N . ASN A 1 751 ? -22.582 -17.465 18.604 1.00 65.50 751 ASN A N 1
ATOM 5528 C CA . ASN A 1 751 ? -22.192 -18.887 18.540 1.00 65.50 751 ASN A CA 1
ATOM 5529 C C . ASN A 1 751 ? -23.342 -19.899 18.745 1.00 65.50 751 ASN A C 1
ATOM 5531 O O . ASN A 1 751 ? -23.113 -21.111 18.737 1.00 65.50 751 ASN A O 1
ATOM 5535 N N . ASP A 1 752 ? -24.580 -19.435 18.928 1.00 64.12 752 ASP A N 1
ATOM 5536 C CA . ASP A 1 752 ? -25.724 -20.317 19.157 1.00 64.12 752 ASP A CA 1
ATOM 5537 C C . ASP A 1 752 ? -26.240 -20.920 17.843 1.00 64.12 752 ASP A C 1
ATOM 5539 O O . ASP A 1 752 ? -26.748 -20.230 16.956 1.00 64.12 752 ASP A O 1
ATOM 5543 N N . ALA A 1 753 ? -26.155 -22.247 17.731 1.00 53.69 753 ALA A N 1
ATOM 5544 C CA . ALA A 1 753 ? -26.659 -22.982 16.577 1.00 53.69 753 ALA A CA 1
ATOM 5545 C C . ALA A 1 753 ? -28.181 -22.777 16.406 1.00 53.69 753 ALA A C 1
ATOM 5547 O O . ALA A 1 753 ? -28.977 -23.306 17.186 1.00 53.69 753 ALA A O 1
ATOM 5548 N N . GLY A 1 754 ? -28.581 -22.057 15.348 1.00 57.75 754 GLY A N 1
ATOM 5549 C CA . GLY A 1 754 ? -29.979 -21.903 14.917 1.00 57.75 754 GLY A CA 1
ATOM 5550 C C . GLY A 1 754 ? -30.602 -20.507 15.055 1.00 57.75 754 GLY A C 1
ATOM 5551 O O . GLY A 1 754 ? -31.817 -20.403 14.885 1.00 57.75 754 GLY A O 1
ATOM 5552 N N . GLY A 1 755 ? -29.824 -19.463 15.365 1.00 66.75 755 GLY A N 1
ATOM 5553 C CA . GLY A 1 755 ? -30.294 -18.071 15.333 1.00 66.75 755 GLY A CA 1
ATOM 5554 C C . GLY A 1 755 ? -30.303 -17.439 13.930 1.00 66.75 755 GLY A C 1
ATOM 5555 O O . GLY A 1 755 ? -29.715 -17.978 12.994 1.00 66.75 755 GLY A O 1
ATOM 5556 N N . ASP A 1 756 ? -30.993 -16.303 13.797 1.00 77.00 756 ASP A N 1
ATOM 5557 C CA . ASP A 1 756 ? -31.027 -15.440 12.607 1.00 77.00 756 ASP A CA 1
ATOM 5558 C C . ASP A 1 756 ? -30.778 -13.963 12.985 1.00 77.00 756 ASP A C 1
ATOM 5560 O O . ASP A 1 756 ? -30.660 -13.629 14.171 1.00 77.00 756 ASP A O 1
ATOM 5564 N N . LEU A 1 757 ? -30.688 -13.091 11.975 1.00 88.44 757 LEU A N 1
ATOM 5565 C CA . LEU A 1 757 ? -30.530 -11.638 12.102 1.00 88.44 757 LEU A CA 1
ATOM 5566 C C . LEU A 1 757 ? -31.874 -10.898 11.988 1.00 88.44 757 LEU A C 1
ATOM 5568 O O . LEU A 1 757 ? -31.893 -9.701 11.716 1.00 88.44 757 LEU A O 1
ATOM 5572 N N . SER A 1 758 ? -33.017 -11.571 12.180 1.00 85.06 758 SER A N 1
ATOM 5573 C CA . SER A 1 758 ? -34.359 -11.002 11.931 1.00 85.06 758 SER A CA 1
ATOM 5574 C C . SER A 1 758 ? -34.724 -9.799 12.810 1.00 85.06 758 SER A C 1
ATOM 5576 O O . SER A 1 758 ? -35.736 -9.134 12.568 1.00 85.06 758 SER A O 1
ATOM 5578 N N . GLY A 1 759 ? -33.901 -9.498 13.818 1.00 85.31 759 GLY A N 1
ATOM 5579 C CA . GLY A 1 759 ? -33.937 -8.246 14.570 1.00 85.31 759 GLY A CA 1
ATOM 5580 C C . GLY A 1 759 ? -33.635 -7.001 13.726 1.00 85.31 759 GLY A C 1
ATOM 5581 O O . GLY A 1 759 ? -34.012 -5.903 14.126 1.00 85.31 759 GLY A O 1
ATOM 5582 N N . LEU A 1 760 ? -33.007 -7.168 12.559 1.00 91.62 760 LEU A N 1
ATOM 5583 C CA . LEU A 1 760 ? -32.586 -6.093 11.655 1.00 91.62 760 LEU A CA 1
ATOM 5584 C C . LEU A 1 760 ? -33.410 -6.025 10.364 1.00 91.62 760 LEU A C 1
ATOM 5586 O O . LEU A 1 760 ? -33.061 -5.283 9.452 1.00 91.62 760 LEU A O 1
ATOM 5590 N N . ASP A 1 761 ? -34.537 -6.735 10.296 1.00 90.75 761 ASP A N 1
ATOM 5591 C CA . ASP A 1 761 ? -35.340 -6.856 9.075 1.00 90.75 761 ASP A CA 1
ATOM 5592 C C . ASP A 1 761 ? -35.964 -5.542 8.582 1.00 90.75 761 ASP A C 1
ATOM 5594 O O . ASP A 1 761 ? -36.434 -5.491 7.452 1.00 90.75 761 ASP A O 1
ATOM 5598 N N . ASN A 1 762 ? -35.954 -4.469 9.374 1.00 92.31 762 ASN A N 1
ATOM 5599 C CA . ASN A 1 762 ? -36.378 -3.136 8.931 1.00 92.31 762 ASN A CA 1
ATOM 5600 C C . ASN A 1 762 ? -35.227 -2.260 8.407 1.00 92.31 762 ASN A C 1
ATOM 5602 O O . ASN A 1 762 ? -35.499 -1.213 7.819 1.00 92.31 762 ASN A O 1
ATOM 5606 N N . ILE A 1 763 ? -33.966 -2.660 8.601 1.00 96.44 763 ILE A N 1
ATOM 5607 C CA . ILE A 1 763 ? -32.806 -1.862 8.201 1.00 96.44 763 ILE A CA 1
ATOM 5608 C C . ILE A 1 763 ? -32.637 -1.906 6.682 1.00 96.44 763 ILE A C 1
ATOM 5610 O O . ILE A 1 763 ? -32.612 -2.967 6.062 1.00 96.44 763 ILE A O 1
ATOM 5614 N N . THR A 1 764 ? -32.519 -0.717 6.096 1.00 97.25 764 THR A N 1
ATOM 5615 C CA . THR A 1 764 ? -32.368 -0.487 4.654 1.00 97.25 764 THR A CA 1
ATOM 5616 C C . THR A 1 764 ? -31.047 0.178 4.287 1.00 97.25 764 THR A C 1
ATOM 5618 O O . THR A 1 764 ? -30.610 0.044 3.149 1.00 97.25 764 THR A O 1
ATOM 5621 N N . SER A 1 765 ? -30.382 0.855 5.225 1.00 97.50 765 SER A N 1
ATOM 5622 C CA . SER A 1 765 ? -29.092 1.505 4.988 1.00 97.50 765 SER A CA 1
ATOM 5623 C C . SER A 1 765 ? -28.219 1.460 6.240 1.00 97.50 765 SER A C 1
ATOM 5625 O O . SER A 1 765 ? -28.721 1.612 7.356 1.00 97.50 765 SER A O 1
ATOM 5627 N N . ILE A 1 766 ? -26.921 1.259 6.041 1.00 97.56 766 ILE A N 1
ATOM 5628 C CA . ILE A 1 766 ? -25.875 1.462 7.045 1.00 97.56 766 ILE A CA 1
ATOM 5629 C C . ILE A 1 766 ? -24.978 2.571 6.499 1.00 97.56 766 ILE A C 1
ATOM 5631 O O . ILE A 1 766 ? -24.445 2.438 5.399 1.00 97.56 766 ILE A O 1
ATOM 5635 N N . ILE A 1 767 ? -24.855 3.680 7.227 1.00 94.38 767 ILE A N 1
ATOM 5636 C CA . ILE A 1 767 ? -24.034 4.822 6.795 1.00 94.38 767 ILE A CA 1
ATOM 5637 C C . ILE A 1 767 ? -22.542 4.494 6.921 1.00 94.38 767 ILE A C 1
ATOM 5639 O O . ILE A 1 767 ? -21.771 4.880 6.048 1.00 94.38 767 ILE A O 1
ATOM 5643 N N . GLY A 1 768 ? -22.152 3.783 7.983 1.00 92.50 768 GLY A N 1
ATOM 5644 C CA . GLY A 1 768 ? -20.781 3.327 8.201 1.00 92.50 768 GLY A CA 1
ATOM 5645 C C . GLY A 1 768 ? -20.496 1.962 7.573 1.00 92.50 768 GLY A C 1
ATOM 5646 O O . GLY A 1 768 ? -21.028 1.609 6.515 1.00 92.50 768 GLY A O 1
ATOM 5647 N N . ASP A 1 769 ? -19.667 1.196 8.269 1.00 94.38 769 ASP A N 1
ATOM 5648 C CA . ASP A 1 769 ? -19.146 -0.099 7.842 1.00 94.38 769 ASP A CA 1
ATOM 5649 C C . ASP A 1 769 ? -20.051 -1.269 8.259 1.00 94.38 769 ASP A C 1
ATOM 5651 O O . ASP A 1 769 ? -20.790 -1.199 9.245 1.00 94.38 769 ASP A O 1
ATOM 5655 N N . LEU A 1 770 ? -19.958 -2.392 7.547 1.00 95.81 770 LEU A N 1
ATOM 5656 C CA . LEU A 1 770 ? -20.580 -3.664 7.908 1.00 95.81 770 LEU A CA 1
ATOM 5657 C C . LEU A 1 770 ? -19.519 -4.760 8.056 1.00 95.81 770 LEU A C 1
ATOM 5659 O O . LEU A 1 770 ? -18.994 -5.267 7.066 1.00 95.81 770 LEU A O 1
ATOM 5663 N N . TYR A 1 771 ? -19.291 -5.199 9.294 1.00 92.88 771 TYR A N 1
ATOM 5664 C CA . TYR A 1 771 ? -18.343 -6.254 9.647 1.00 92.88 771 TYR A CA 1
ATOM 5665 C C . TYR A 1 771 ? -19.062 -7.514 10.156 1.00 92.88 771 TYR A C 1
ATOM 5667 O O . TYR A 1 771 ? -19.622 -7.551 11.257 1.00 92.88 771 TYR A O 1
ATOM 5675 N N . ILE A 1 772 ? -18.996 -8.596 9.380 1.00 89.62 772 ILE A N 1
ATOM 5676 C CA . ILE A 1 772 ? -19.496 -9.931 9.730 1.00 89.62 772 ILE A CA 1
ATOM 5677 C C . ILE A 1 772 ? -18.282 -10.843 9.965 1.00 89.62 772 ILE A C 1
ATOM 5679 O O . ILE A 1 772 ? -17.644 -11.276 9.011 1.00 89.62 772 ILE A O 1
ATOM 5683 N N . ASN A 1 773 ? -17.918 -11.116 11.224 1.00 82.75 773 ASN A N 1
ATOM 5684 C CA . ASN A 1 773 ? -16.655 -11.797 11.560 1.00 82.75 773 ASN A CA 1
ATOM 5685 C C . ASN A 1 773 ? -16.813 -13.231 12.114 1.00 82.75 773 ASN A C 1
ATOM 5687 O O . ASN A 1 773 ? -17.922 -13.728 12.328 1.00 82.75 773 ASN A O 1
ATOM 5691 N N . SER A 1 774 ? -15.669 -13.877 12.389 1.00 65.56 774 SER A N 1
ATOM 5692 C CA . SER A 1 774 ? -15.496 -15.317 12.645 1.00 65.56 774 SER A CA 1
ATOM 5693 C C . SER A 1 774 ? -16.261 -15.899 13.831 1.00 65.56 774 SER A C 1
ATOM 5695 O O . SER A 1 774 ? -16.271 -17.109 14.039 1.00 65.56 774 SER A O 1
ATOM 5697 N N . ASN A 1 775 ? -16.904 -15.048 14.623 1.00 57.09 775 ASN A N 1
ATOM 5698 C CA . ASN A 1 775 ? -17.711 -15.451 15.765 1.00 57.09 775 ASN A CA 1
ATOM 5699 C C . ASN A 1 775 ? -19.198 -15.619 15.404 1.00 57.09 775 ASN A C 1
ATOM 5701 O O . ASN A 1 775 ? -20.045 -15.634 16.298 1.00 57.09 775 ASN A O 1
ATOM 5705 N N . MET A 1 776 ? -19.541 -15.703 14.112 1.00 68.06 776 MET A N 1
ATOM 5706 C CA . MET A 1 776 ? -20.896 -15.997 13.646 1.00 68.06 776 MET A CA 1
ATOM 5707 C C . MET A 1 776 ? -21.098 -17.508 13.435 1.00 68.06 776 MET A C 1
ATOM 5709 O O . MET A 1 776 ? -20.694 -18.087 12.429 1.00 68.06 776 MET A O 1
ATOM 5713 N N . GLY A 1 777 ? -21.797 -18.148 14.374 1.00 68.25 777 GLY A N 1
ATOM 5714 C CA . GLY A 1 777 ? -22.261 -19.539 14.290 1.00 68.25 777 GLY A CA 1
ATOM 5715 C C . GLY A 1 777 ? -23.547 -19.726 13.473 1.00 68.25 777 GLY A C 1
ATOM 5716 O O . GLY A 1 777 ? -24.092 -20.832 13.411 1.00 68.25 777 GLY A O 1
ATOM 5717 N N . TYR A 1 778 ? -24.070 -18.660 12.861 1.00 76.62 778 TYR A N 1
ATOM 5718 C CA . TYR A 1 778 ? -25.261 -18.713 12.016 1.00 76.62 778 TYR A CA 1
ATOM 5719 C C . TYR A 1 778 ? -24.914 -19.191 10.608 1.00 76.62 778 TYR A C 1
ATOM 5721 O O . TYR A 1 778 ? -23.936 -18.769 10.002 1.00 76.62 778 TYR A O 1
ATOM 5729 N N . SER A 1 779 ? -25.757 -20.061 10.054 1.00 79.88 779 SER A N 1
ATOM 5730 C CA . SER A 1 779 ? -25.581 -20.580 8.694 1.00 79.88 779 SER A CA 1
ATOM 5731 C C . SER A 1 779 ? -26.226 -19.706 7.611 1.00 79.88 779 SER A C 1
ATOM 5733 O O . SER A 1 779 ? -26.271 -20.112 6.450 1.00 79.88 779 SER A O 1
ATOM 5735 N N . SER A 1 780 ? -26.818 -18.566 7.983 1.00 83.12 780 SER A N 1
ATOM 5736 C CA . SER A 1 780 ? -27.588 -17.687 7.097 1.00 83.12 780 SER A CA 1
ATOM 5737 C C . SER A 1 780 ? -27.561 -16.241 7.595 1.00 83.12 780 SER A C 1
ATOM 5739 O O . SER A 1 780 ? -27.548 -16.010 8.802 1.00 83.12 780 SER A O 1
ATOM 5741 N N . LEU A 1 781 ? -27.618 -15.290 6.656 1.00 90.31 781 LEU A N 1
ATOM 5742 C CA . LEU A 1 781 ? -27.728 -13.849 6.909 1.00 90.31 781 LEU A CA 1
ATOM 5743 C C . LEU A 1 781 ? -29.188 -13.359 6.865 1.00 90.31 781 LEU A C 1
ATOM 5745 O O . LEU A 1 781 ? -29.447 -12.174 6.652 1.00 90.31 781 LEU A O 1
ATOM 5749 N N . ALA A 1 782 ? -30.152 -14.273 7.013 1.00 89.00 782 ALA A N 1
ATOM 5750 C CA . ALA A 1 782 ? -31.571 -13.940 7.032 1.00 89.00 782 ALA A CA 1
ATOM 5751 C C . ALA A 1 782 ? -31.870 -12.894 8.115 1.00 89.00 782 ALA A C 1
ATOM 5753 O O . ALA A 1 782 ? -31.441 -13.049 9.258 1.00 89.00 782 ALA A O 1
ATOM 5754 N N . GLY A 1 783 ? -32.605 -11.846 7.754 1.00 89.56 783 GLY A N 1
ATOM 5755 C CA . GLY A 1 783 ? -32.796 -10.621 8.526 1.00 89.56 783 GLY A CA 1
ATOM 5756 C C . GLY A 1 783 ? -32.155 -9.374 7.913 1.00 89.56 783 GLY A C 1
ATOM 5757 O O . GLY A 1 783 ? -32.531 -8.274 8.296 1.00 89.56 783 GLY A O 1
ATOM 5758 N N . LEU A 1 784 ? -31.236 -9.514 6.950 1.00 94.25 784 LEU A N 1
ATOM 5759 C CA . LEU A 1 784 ? -30.644 -8.387 6.213 1.00 94.25 784 LEU A CA 1
ATOM 5760 C C . LEU A 1 784 ? -31.268 -8.168 4.823 1.00 94.25 784 LEU A C 1
ATOM 5762 O O . LEU A 1 784 ? -30.745 -7.394 4.026 1.00 94.25 784 LEU A O 1
ATOM 5766 N N . GLU A 1 785 ? -32.392 -8.819 4.501 1.00 93.94 785 GLU A N 1
ATOM 5767 C CA . GLU A 1 785 ? -32.922 -8.865 3.127 1.00 93.94 785 GLU A CA 1
ATOM 5768 C C . GLU A 1 785 ? -33.338 -7.501 2.579 1.00 93.94 785 GLU A C 1
ATOM 5770 O O . GLU A 1 785 ? -33.424 -7.334 1.362 1.00 93.94 785 GLU A O 1
ATOM 5775 N N . ASN A 1 786 ? -33.615 -6.546 3.468 1.00 95.38 786 ASN A N 1
ATOM 5776 C CA . ASN A 1 786 ? -34.024 -5.193 3.113 1.00 95.38 786 ASN A CA 1
ATOM 5777 C C . ASN A 1 786 ? -32.856 -4.198 3.055 1.00 95.38 786 ASN A C 1
ATOM 5779 O O . ASN A 1 786 ? -33.081 -3.070 2.621 1.00 95.38 786 ASN A O 1
ATOM 5783 N N . LEU A 1 787 ? -31.632 -4.600 3.424 1.00 97.62 787 LEU A N 1
ATOM 5784 C CA . LEU A 1 787 ? -30.447 -3.745 3.371 1.00 97.62 787 LEU A CA 1
ATOM 5785 C C . LEU A 1 787 ? -30.108 -3.417 1.913 1.00 97.62 787 LEU A C 1
ATOM 5787 O O . LEU A 1 787 ? -29.850 -4.323 1.130 1.00 97.62 787 LEU A O 1
ATOM 5791 N N . ASN A 1 788 ? -30.122 -2.136 1.541 1.00 97.31 788 ASN A N 1
ATOM 5792 C CA . ASN A 1 788 ? -29.898 -1.651 0.177 1.00 97.31 788 ASN A CA 1
ATOM 5793 C C . ASN A 1 788 ? -28.536 -0.984 -0.012 1.00 97.31 788 ASN A C 1
ATOM 5795 O O . ASN A 1 788 ? -27.978 -1.081 -1.105 1.00 97.31 788 ASN A O 1
ATOM 5799 N N . SER A 1 789 ? -27.997 -0.330 1.016 1.00 96.38 789 SER A N 1
ATOM 5800 C CA . SER A 1 789 ? -26.726 0.391 0.923 1.00 96.38 789 SER A CA 1
ATOM 5801 C C . SER A 1 789 ? -25.874 0.256 2.178 1.00 96.38 789 SER A C 1
ATOM 5803 O O . SER A 1 789 ? -26.395 0.246 3.293 1.00 96.38 789 SER A O 1
ATOM 5805 N N . ILE A 1 790 ? -24.563 0.196 1.963 1.00 97.25 790 ILE A N 1
ATOM 5806 C CA . ILE A 1 790 ? -23.520 0.312 2.987 1.00 97.25 790 ILE A CA 1
ATOM 5807 C C . ILE A 1 790 ? -22.619 1.467 2.551 1.00 97.25 790 ILE A C 1
ATOM 5809 O O . ILE A 1 790 ? -22.184 1.474 1.401 1.00 97.25 790 ILE A O 1
ATOM 5813 N N . GLY A 1 791 ? -22.403 2.464 3.406 1.00 92.94 791 GLY A N 1
ATOM 5814 C CA . GLY A 1 791 ? -21.647 3.669 3.051 1.00 92.94 791 GLY A CA 1
ATOM 5815 C C . GLY A 1 791 ? -20.129 3.523 3.176 1.00 92.94 791 GLY A C 1
ATOM 5816 O O . GLY A 1 791 ? -19.414 4.244 2.480 1.00 92.94 791 GLY A O 1
ATOM 5817 N N . GLY A 1 792 ? -19.653 2.580 3.994 1.00 91.69 792 GLY A N 1
ATOM 5818 C CA . GLY A 1 792 ? -18.236 2.265 4.183 1.00 91.69 792 GLY A CA 1
ATOM 5819 C C . GLY A 1 792 ? -17.862 0.836 3.774 1.00 91.69 792 GLY A C 1
ATOM 5820 O O . GLY A 1 792 ? -18.321 0.334 2.742 1.00 91.69 792 GLY A O 1
ATOM 5821 N N . ASP A 1 793 ? -17.017 0.196 4.578 1.00 92.81 793 ASP A N 1
ATOM 5822 C CA . ASP A 1 793 ? -16.481 -1.145 4.356 1.00 92.81 793 ASP A CA 1
ATOM 5823 C C . ASP A 1 793 ? -17.573 -2.222 4.387 1.00 92.81 793 ASP A C 1
ATOM 5825 O O . ASP A 1 793 ? -18.530 -2.176 5.161 1.00 92.81 793 ASP A O 1
ATOM 5829 N N . PHE A 1 794 ? -17.394 -3.259 3.575 1.00 95.44 794 PHE A N 1
ATOM 5830 C CA . PHE A 1 794 ? -18.183 -4.482 3.614 1.00 95.44 794 PHE A CA 1
ATOM 5831 C C . PHE A 1 794 ? -17.257 -5.676 3.810 1.00 95.44 794 PHE A C 1
ATOM 5833 O O . PHE A 1 794 ? -16.538 -6.066 2.887 1.00 95.44 794 PHE A O 1
ATOM 5840 N N . GLU A 1 795 ? -17.305 -6.294 4.990 1.00 94.88 795 GLU A N 1
ATOM 5841 C CA . GLU A 1 795 ? -16.463 -7.441 5.307 1.00 94.88 795 GLU A CA 1
ATOM 5842 C C . GLU A 1 795 ? -17.241 -8.660 5.810 1.00 94.88 795 GLU A C 1
ATOM 5844 O O . GLU A 1 795 ? -18.037 -8.582 6.746 1.00 94.88 795 GLU A O 1
ATOM 5849 N N . ILE A 1 796 ? -16.938 -9.825 5.231 1.00 93.38 796 ILE A N 1
ATOM 5850 C CA . ILE A 1 796 ? -17.368 -11.144 5.703 1.00 93.38 796 ILE A CA 1
ATOM 5851 C C . ILE A 1 796 ? -16.132 -12.017 5.911 1.00 93.38 796 ILE A C 1
ATOM 5853 O O . ILE A 1 796 ? -15.534 -12.522 4.954 1.00 93.38 796 ILE A O 1
ATOM 5857 N N . VAL A 1 797 ? -15.742 -12.191 7.171 1.00 91.44 797 VAL A N 1
ATOM 5858 C CA . VAL A 1 797 ? -14.468 -12.793 7.566 1.00 91.44 797 VAL A CA 1
ATOM 5859 C C . VAL A 1 797 ? -14.688 -13.984 8.490 1.00 91.44 797 VAL A C 1
ATOM 5861 O O . VAL A 1 797 ? -15.345 -13.854 9.515 1.00 91.44 797 VAL A O 1
ATOM 5864 N N . GLY A 1 798 ? -14.098 -15.141 8.185 1.00 87.12 798 GLY A N 1
ATOM 5865 C CA . GLY A 1 798 ? -13.997 -16.248 9.144 1.00 87.12 798 GLY A CA 1
ATOM 5866 C C . GLY A 1 798 ? -15.310 -16.959 9.489 1.00 87.12 798 GLY A C 1
ATOM 5867 O O . GLY A 1 798 ? -15.369 -17.678 10.484 1.00 87.12 798 GLY A O 1
ATOM 5868 N N . CYS A 1 799 ? -16.384 -16.748 8.729 1.00 86.69 799 CYS A N 1
ATOM 5869 C CA . CYS A 1 799 ? -17.698 -17.305 9.027 1.00 86.69 799 CYS A CA 1
ATOM 5870 C C . CYS A 1 799 ? -17.768 -18.771 8.571 1.00 86.69 799 CYS A C 1
ATOM 5872 O O . CYS A 1 799 ? -18.202 -19.091 7.466 1.00 86.69 799 CYS A O 1
ATOM 5874 N N . GLU A 1 800 ? -17.353 -19.700 9.431 1.00 84.88 800 GLU A N 1
ATOM 5875 C CA . GLU A 1 800 ? -17.279 -21.124 9.075 1.00 84.88 800 GLU A CA 1
ATOM 5876 C C . GLU A 1 800 ? -18.653 -21.763 8.794 1.00 84.88 800 GLU A C 1
ATOM 5878 O O . GLU A 1 800 ? -18.722 -22.794 8.133 1.00 84.88 800 GLU A O 1
ATOM 5883 N N . SER A 1 801 ? -19.763 -21.194 9.276 1.00 85.81 801 SER A N 1
ATOM 5884 C CA . SER A 1 801 ? -21.097 -21.811 9.144 1.00 85.81 801 SER A CA 1
ATOM 5885 C C . SER A 1 801 ? -21.864 -21.417 7.877 1.00 85.81 801 SER A C 1
ATOM 5887 O O . SER A 1 801 ? -22.823 -22.108 7.508 1.00 85.81 801 SER A O 1
ATOM 5889 N N . ILE A 1 802 ? -21.484 -20.327 7.204 1.00 88.00 802 ILE A N 1
ATOM 5890 C CA . ILE A 1 802 ? -22.192 -19.844 6.012 1.00 88.00 802 ILE A CA 1
ATOM 5891 C C . ILE A 1 802 ? -21.759 -20.624 4.768 1.00 88.00 802 ILE A C 1
ATOM 5893 O O . ILE A 1 802 ? -20.592 -20.953 4.580 1.00 88.00 802 ILE A O 1
ATOM 5897 N N . THR A 1 803 ? -22.725 -20.927 3.899 1.00 91.56 803 THR A N 1
ATOM 5898 C CA . THR A 1 803 ? -22.478 -21.639 2.626 1.00 91.56 803 THR A CA 1
ATOM 5899 C C . THR A 1 803 ? -22.766 -20.784 1.394 1.00 91.56 803 THR A C 1
ATOM 5901 O O . THR A 1 803 ? -22.355 -21.133 0.290 1.00 91.56 803 THR A O 1
ATOM 5904 N N . ASN A 1 804 ? -23.465 -19.667 1.587 1.00 93.12 804 ASN A N 1
ATOM 5905 C CA . ASN A 1 804 ? -23.771 -18.615 0.623 1.00 93.12 804 ASN A CA 1
ATOM 5906 C C . ASN A 1 804 ? -24.147 -17.344 1.410 1.00 93.12 804 ASN A C 1
ATOM 5908 O O . ASN A 1 804 ? -24.199 -17.372 2.642 1.00 93.12 804 ASN A O 1
ATOM 5912 N N . LEU A 1 805 ? -24.430 -16.251 0.707 1.00 94.56 805 LEU A N 1
ATOM 5913 C CA . LEU A 1 805 ? -24.734 -14.935 1.277 1.00 94.56 805 LEU A CA 1
ATOM 5914 C C . LEU A 1 805 ? -26.234 -14.603 1.246 1.00 94.56 805 LEU A C 1
ATOM 5916 O O . LEU A 1 805 ? -26.629 -13.435 1.289 1.00 94.56 805 LEU A O 1
ATOM 5920 N N . GLN A 1 806 ? -27.096 -15.623 1.157 1.00 91.50 806 GLN A N 1
ATOM 5921 C CA . GLN A 1 806 ? -28.543 -15.431 1.177 1.00 91.50 806 GLN A CA 1
ATOM 5922 C C . GLN A 1 806 ? -28.960 -14.708 2.460 1.00 91.50 806 GLN A C 1
ATOM 5924 O O . GLN A 1 806 ? -28.628 -15.128 3.572 1.00 91.50 806 GLN A O 1
ATOM 5929 N N . GLY A 1 807 ? -29.690 -13.614 2.267 1.00 91.81 807 GLY A N 1
ATOM 5930 C CA . GLY A 1 807 ? -29.905 -12.591 3.285 1.00 91.81 807 GLY A CA 1
ATOM 5931 C C . GLY A 1 807 ? -29.488 -11.210 2.791 1.00 91.81 807 GLY A C 1
ATOM 5932 O O . GLY A 1 807 ? -30.139 -10.249 3.145 1.00 91.81 807 GLY A O 1
ATOM 5933 N N . LEU A 1 808 ? -28.515 -11.102 1.879 1.00 95.75 808 LEU A N 1
ATOM 5934 C CA . LEU A 1 808 ? -28.070 -9.815 1.314 1.00 95.75 808 LEU A CA 1
ATOM 5935 C C . LEU A 1 808 ? -28.698 -9.468 -0.046 1.00 95.75 808 LEU A C 1
ATOM 5937 O O . LEU A 1 808 ? -28.258 -8.539 -0.714 1.00 95.75 808 LEU A O 1
ATOM 5941 N N . ASN A 1 809 ? -29.749 -10.187 -0.463 1.00 93.25 809 ASN A N 1
ATOM 5942 C CA . ASN A 1 809 ? -30.323 -10.075 -1.815 1.00 93.25 809 ASN A CA 1
ATOM 5943 C C . ASN A 1 809 ? -30.819 -8.657 -2.168 1.00 93.25 809 ASN A C 1
ATOM 5945 O O . ASN A 1 809 ? -31.007 -8.350 -3.345 1.00 93.25 809 ASN A O 1
ATOM 5949 N N . GLY A 1 810 ? -31.092 -7.827 -1.156 1.00 95.38 810 GLY A N 1
ATOM 5950 C CA . GLY A 1 810 ? -31.508 -6.439 -1.316 1.00 95.38 810 GLY A CA 1
ATOM 5951 C C . GLY A 1 810 ? -30.363 -5.444 -1.505 1.00 95.38 810 GLY A C 1
ATOM 5952 O O . GLY A 1 810 ? -30.663 -4.293 -1.810 1.00 95.38 810 GLY A O 1
ATOM 5953 N N . LEU A 1 811 ? -29.097 -5.845 -1.327 1.00 97.25 811 LEU A N 1
ATOM 5954 C CA . LEU A 1 811 ? -27.946 -4.940 -1.338 1.00 97.25 811 LEU A CA 1
ATOM 5955 C C . LEU A 1 811 ? -27.671 -4.458 -2.763 1.00 97.25 811 LEU A C 1
ATOM 5957 O O . LEU A 1 811 ? -27.437 -5.274 -3.644 1.00 97.25 811 LEU A O 1
ATOM 5961 N N . ILE A 1 812 ? -27.703 -3.142 -2.981 1.00 94.94 812 ILE A N 1
ATOM 5962 C CA . ILE A 1 812 ? -27.554 -2.490 -4.292 1.00 94.94 812 ILE A CA 1
ATOM 5963 C C . ILE A 1 812 ? -26.186 -1.817 -4.421 1.00 94.94 812 ILE A C 1
ATOM 5965 O O . ILE A 1 812 ? -25.577 -1.883 -5.496 1.00 94.94 812 ILE A O 1
ATOM 5969 N N . SER A 1 813 ? -25.701 -1.179 -3.349 1.00 93.25 813 SER A N 1
ATOM 5970 C CA . SER A 1 813 ? -24.438 -0.436 -3.358 1.00 93.25 813 SER A CA 1
ATOM 5971 C C . SER A 1 813 ? -23.603 -0.602 -2.091 1.00 93.25 813 SER A C 1
ATOM 5973 O O . SER A 1 813 ? -24.146 -0.694 -0.990 1.00 93.25 813 SER A O 1
ATOM 5975 N N . VAL A 1 814 ? -22.281 -0.561 -2.263 1.00 94.00 814 VAL A N 1
ATOM 5976 C CA . VAL A 1 814 ? -21.290 -0.446 -1.182 1.00 94.00 814 VA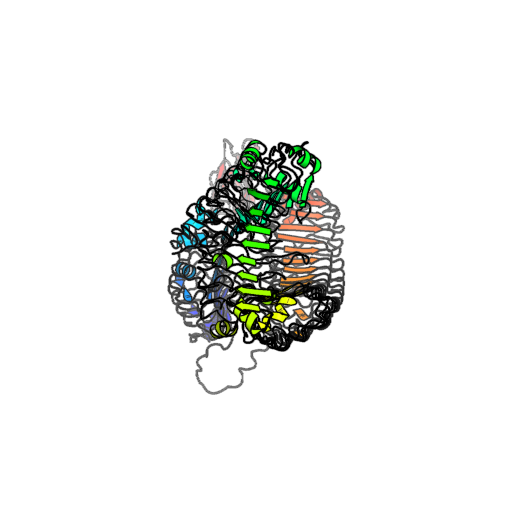L A CA 1
ATOM 5977 C C . VAL A 1 814 ? -20.381 0.749 -1.469 1.00 94.00 814 VAL A C 1
ATOM 5979 O O . VAL A 1 814 ? -19.991 0.957 -2.624 1.00 94.00 814 VAL A O 1
ATOM 5982 N N . GLY A 1 815 ? -20.062 1.511 -0.425 1.00 89.38 815 GLY A N 1
ATOM 5983 C CA . GLY A 1 815 ? -19.202 2.685 -0.459 1.00 89.38 815 GLY A CA 1
ATOM 5984 C C . GLY A 1 815 ? -19.930 4.010 -0.708 1.00 89.38 815 GLY A C 1
ATOM 5985 O O . GLY A 1 815 ? -21.131 4.059 -0.995 1.00 89.38 815 GLY A O 1
ATOM 5986 N N . THR A 1 816 ? -19.176 5.108 -0.621 1.00 84.06 816 THR A N 1
ATOM 5987 C CA . THR A 1 816 ? -19.652 6.482 -0.822 1.00 84.06 816 THR A CA 1
ATOM 5988 C C . THR A 1 816 ? -18.661 7.303 -1.647 1.00 84.06 816 THR A C 1
ATOM 5990 O O . THR A 1 816 ? -17.465 7.024 -1.701 1.00 84.06 816 THR A O 1
ATOM 5993 N N . SER A 1 817 ? -19.153 8.339 -2.328 1.00 68.94 817 SER A N 1
ATOM 5994 C CA . SER A 1 817 ? -18.312 9.208 -3.154 1.00 68.94 817 SER A CA 1
ATOM 5995 C C . SER A 1 817 ? -17.389 10.064 -2.286 1.00 68.94 817 SER A C 1
ATOM 5997 O O . SER A 1 817 ? -17.881 10.778 -1.412 1.00 68.94 817 SER A O 1
ATOM 5999 N N . GLY A 1 818 ? -16.087 10.056 -2.581 1.00 62.47 818 GLY A N 1
ATOM 6000 C CA . GLY A 1 818 ? -15.081 10.843 -1.856 1.00 62.47 818 GLY A CA 1
ATOM 6001 C C . GLY A 1 818 ? -14.493 10.149 -0.625 1.00 62.47 818 GLY A C 1
ATOM 6002 O O . GLY A 1 818 ? -13.688 10.760 0.066 1.00 62.47 818 GLY A O 1
ATOM 6003 N N . ALA A 1 819 ? -14.880 8.899 -0.351 1.00 63.56 819 ALA A N 1
ATOM 6004 C CA . ALA A 1 819 ? -14.167 8.053 0.595 1.00 63.56 819 ALA A CA 1
ATOM 6005 C C . ALA A 1 819 ? -12.985 7.364 -0.103 1.00 63.56 819 ALA A C 1
ATOM 6007 O O . ALA A 1 819 ? -13.135 6.767 -1.177 1.00 63.56 819 ALA A O 1
ATOM 6008 N N . GLU A 1 820 ? -11.818 7.465 0.521 1.00 66.00 820 GLU A N 1
ATOM 6009 C CA . GLU A 1 820 ? -10.592 6.791 0.104 1.00 66.00 820 GLU A CA 1
ATOM 6010 C C . GLU A 1 820 ? -10.483 5.437 0.823 1.00 66.00 820 GLU A C 1
ATOM 6012 O O . GLU A 1 820 ? -10.813 5.339 2.004 1.00 66.00 820 GLU A O 1
ATOM 6017 N N . ASN A 1 821 ? -10.001 4.403 0.125 1.00 72.31 821 ASN A N 1
ATOM 6018 C CA . ASN A 1 821 ? -9.666 3.085 0.684 1.00 72.31 821 ASN A CA 1
ATOM 6019 C C . ASN A 1 821 ? -10.824 2.290 1.319 1.00 72.31 821 ASN A C 1
ATOM 6021 O O . ASN A 1 821 ? -10.630 1.612 2.328 1.00 72.31 821 ASN A O 1
ATOM 6025 N N . ILE A 1 822 ? -12.010 2.306 0.709 1.00 81.12 822 ILE A N 1
ATOM 6026 C CA . ILE A 1 822 ? -13.115 1.434 1.127 1.00 81.12 822 ILE A CA 1
ATOM 6027 C C . ILE A 1 822 ? -12.756 -0.024 0.821 1.00 81.12 822 ILE A C 1
ATOM 6029 O O . ILE A 1 822 ? -12.246 -0.355 -0.246 1.00 81.12 822 ILE A O 1
ATOM 6033 N N . THR A 1 823 ? -13.066 -0.938 1.727 1.00 86.81 823 THR A N 1
ATOM 6034 C CA . THR A 1 823 ? -12.794 -2.363 1.565 1.00 86.81 823 THR A CA 1
ATOM 6035 C C . THR A 1 823 ? -14.069 -3.156 1.280 1.00 86.81 823 THR A C 1
ATOM 6037 O O . THR A 1 823 ? -15.043 -3.103 2.022 1.00 86.81 823 THR A O 1
ATOM 6040 N N . PHE A 1 824 ? -14.039 -3.986 0.236 1.00 92.88 824 PHE A N 1
ATOM 6041 C CA . PHE A 1 824 ? -14.991 -5.072 0.001 1.00 92.88 824 PHE A CA 1
ATOM 6042 C C . PHE A 1 824 ? -14.258 -6.406 0.190 1.00 92.88 824 PHE A C 1
ATOM 6044 O O . PHE A 1 824 ? -13.509 -6.842 -0.687 1.00 92.88 824 PHE A O 1
ATOM 6051 N N . ARG A 1 825 ? -14.443 -7.077 1.331 1.00 94.06 825 ARG A N 1
ATOM 6052 C CA . ARG A 1 825 ? -13.652 -8.256 1.718 1.00 94.06 825 ARG A CA 1
ATOM 6053 C C . ARG A 1 825 ? -14.518 -9.463 2.056 1.00 94.06 825 ARG A C 1
ATOM 6055 O O . ARG A 1 825 ? -15.344 -9.424 2.956 1.00 94.06 825 ARG A O 1
ATOM 6062 N N . ILE A 1 826 ? -14.273 -10.588 1.389 1.00 95.81 826 ILE A N 1
ATOM 6063 C CA . ILE A 1 826 ? -14.872 -11.889 1.720 1.00 95.81 826 ILE A CA 1
ATOM 6064 C C . ILE A 1 826 ? -13.734 -12.884 1.910 1.00 95.81 826 ILE A C 1
ATOM 6066 O O . ILE A 1 826 ? -13.154 -13.358 0.929 1.00 95.81 826 ILE A O 1
ATOM 6070 N N . THR A 1 827 ? -13.374 -13.186 3.160 1.00 94.12 827 THR A N 1
ATOM 6071 C CA . THR A 1 827 ? -12.187 -14.003 3.436 1.00 94.12 827 THR A CA 1
ATOM 6072 C C . THR A 1 827 ? -12.330 -15.032 4.549 1.00 94.12 827 THR A C 1
ATOM 6074 O O . THR A 1 827 ? -13.075 -14.833 5.502 1.00 94.12 827 THR A O 1
ATOM 6077 N N . LYS A 1 828 ? -11.589 -16.142 4.458 1.00 91.62 828 LYS A N 1
ATOM 6078 C CA . LYS A 1 828 ? -11.533 -17.200 5.488 1.00 91.62 828 LYS A CA 1
ATOM 6079 C C . LYS A 1 828 ? -12.888 -17.870 5.777 1.00 91.62 828 LYS A C 1
ATOM 6081 O O . LYS A 1 828 ? -13.135 -18.297 6.900 1.00 91.62 828 LYS A O 1
ATOM 6086 N N . ASN A 1 829 ? -13.793 -17.951 4.799 1.00 91.75 829 ASN A N 1
ATOM 6087 C CA . ASN A 1 829 ? -15.092 -18.612 4.969 1.00 91.75 829 ASN A CA 1
ATOM 6088 C C . ASN A 1 829 ? -15.034 -20.041 4.405 1.00 91.75 829 ASN A C 1
ATOM 6090 O O . ASN A 1 829 ? -15.408 -20.293 3.257 1.00 91.75 829 ASN A O 1
ATOM 6094 N N . ASP A 1 830 ? -14.564 -20.987 5.220 1.00 91.06 830 ASP A N 1
ATOM 6095 C CA . ASP A 1 830 ? -14.209 -22.352 4.797 1.00 91.06 830 ASP A CA 1
ATOM 6096 C C . ASP A 1 830 ? -15.319 -23.124 4.071 1.00 91.06 830 ASP A C 1
ATOM 6098 O O . ASP A 1 830 ? -15.031 -23.920 3.176 1.00 91.06 830 ASP A O 1
ATOM 6102 N N . ASN A 1 831 ? -16.587 -22.889 4.426 1.00 92.44 831 ASN A N 1
ATOM 6103 C CA . ASN A 1 831 ? -17.740 -23.588 3.849 1.00 92.44 831 ASN A CA 1
ATOM 6104 C C . ASN A 1 831 ? -18.510 -22.770 2.796 1.00 92.44 831 ASN A C 1
ATOM 6106 O O . ASN A 1 831 ? -19.501 -23.275 2.258 1.00 92.44 831 ASN A O 1
ATOM 6110 N N . LEU A 1 832 ? -18.072 -21.547 2.471 1.00 94.69 832 LEU A N 1
ATOM 6111 C CA . LEU A 1 832 ? -18.731 -20.676 1.496 1.00 94.69 832 LEU A CA 1
ATOM 6112 C C . LEU A 1 832 ? -18.559 -21.234 0.077 1.00 94.69 832 LEU A C 1
ATOM 6114 O O . LEU A 1 832 ? -17.446 -21.322 -0.426 1.00 94.69 832 LEU A O 1
ATOM 6118 N N . GLN A 1 833 ? -19.658 -21.612 -0.582 1.00 93.88 833 GLN A N 1
ATOM 6119 C CA . GLN A 1 833 ? -19.626 -22.306 -1.880 1.00 93.88 833 GLN A CA 1
ATOM 6120 C C . GLN A 1 833 ? -19.782 -21.370 -3.082 1.00 93.88 833 GLN A C 1
ATOM 6122 O O . GLN A 1 833 ? -19.300 -21.676 -4.178 1.00 93.88 833 GLN A O 1
ATOM 6127 N N . ASN A 1 834 ? -20.491 -20.258 -2.891 1.00 93.94 834 ASN A N 1
ATOM 6128 C CA . ASN A 1 834 ? -20.766 -19.217 -3.882 1.00 93.94 834 ASN A CA 1
ATOM 6129 C C . ASN A 1 834 ? -21.165 -17.913 -3.173 1.00 93.94 834 ASN A C 1
ATOM 6131 O O . ASN A 1 834 ? -21.367 -17.890 -1.958 1.00 93.94 834 ASN A O 1
ATOM 6135 N N . LEU A 1 835 ? -21.316 -16.841 -3.949 1.00 96.06 835 LEU A N 1
ATOM 6136 C CA . LEU A 1 835 ? -21.711 -15.515 -3.467 1.00 96.06 835 LEU A CA 1
ATOM 6137 C C . LEU A 1 835 ? -23.207 -15.236 -3.686 1.00 96.06 835 LEU A C 1
ATOM 6139 O O . LEU A 1 835 ? -23.626 -14.077 -3.715 1.00 96.06 835 LEU A O 1
ATOM 6143 N N . SER A 1 836 ? -24.024 -16.285 -3.861 1.00 93.75 836 SER A N 1
ATOM 6144 C CA . SER A 1 836 ? -25.464 -16.119 -4.053 1.00 93.75 836 SER A CA 1
ATOM 6145 C C . SER A 1 836 ? -26.057 -15.421 -2.839 1.00 93.75 836 SER A C 1
ATOM 6147 O O . SER A 1 836 ? -25.827 -15.843 -1.708 1.00 93.75 836 SER A O 1
ATOM 6149 N N . GLY A 1 837 ? -26.834 -14.374 -3.065 1.00 93.94 837 GLY A N 1
ATOM 6150 C CA . GLY A 1 837 ? -27.171 -13.367 -2.069 1.00 93.94 837 GLY A CA 1
ATOM 6151 C C . GLY A 1 837 ? -26.737 -11.965 -2.481 1.00 93.94 837 GLY A C 1
ATOM 6152 O O . GLY A 1 837 ? -27.345 -11.014 -2.024 1.00 93.94 837 GLY A O 1
ATOM 6153 N N . LEU A 1 838 ? -25.732 -11.811 -3.347 1.00 95.62 838 LEU A N 1
ATOM 6154 C CA . LEU A 1 838 ? -25.271 -10.500 -3.826 1.00 95.62 838 LEU A CA 1
ATOM 6155 C C . LEU A 1 838 ? -25.827 -10.105 -5.200 1.00 95.62 838 LEU A C 1
ATOM 6157 O O . LEU A 1 838 ? -25.363 -9.139 -5.794 1.00 95.62 838 LEU A O 1
ATOM 6161 N N . GLU A 1 839 ? -26.833 -10.808 -5.725 1.00 91.88 839 GLU A N 1
ATOM 6162 C CA . GLU A 1 839 ? -27.352 -10.559 -7.075 1.00 91.88 839 GLU A CA 1
ATOM 6163 C C . GLU A 1 839 ? -27.971 -9.163 -7.243 1.00 91.88 839 GLU A C 1
ATOM 6165 O O . GLU A 1 839 ? -28.125 -8.702 -8.374 1.00 91.88 839 GLU A O 1
ATOM 6170 N N . GLY A 1 840 ? -28.345 -8.494 -6.150 1.00 92.69 840 GLY A N 1
ATOM 6171 C CA . GLY A 1 840 ? -28.812 -7.108 -6.164 1.00 92.69 840 GLY A CA 1
ATOM 6172 C C . GLY A 1 840 ? -27.703 -6.074 -6.387 1.00 92.69 840 GLY A C 1
ATOM 6173 O O . GLY A 1 840 ? -28.014 -4.959 -6.806 1.00 92.69 840 GLY A O 1
ATOM 6174 N N . LEU A 1 841 ? -26.436 -6.433 -6.142 1.00 93.69 841 LEU A N 1
ATOM 6175 C CA . LEU A 1 841 ? -25.318 -5.495 -6.091 1.00 93.69 841 LEU A CA 1
ATOM 6176 C C . LEU A 1 841 ? -24.961 -5.029 -7.504 1.00 93.69 841 LEU A C 1
ATOM 6178 O O . LEU A 1 841 ? -24.540 -5.825 -8.346 1.00 93.69 841 LEU A O 1
ATOM 6182 N N . THR A 1 842 ? -25.123 -3.730 -7.762 1.00 89.19 842 THR A N 1
ATOM 6183 C CA . THR A 1 842 ? -24.853 -3.129 -9.078 1.00 89.19 842 THR A CA 1
ATOM 6184 C C . THR A 1 842 ? -23.717 -2.122 -9.077 1.00 89.19 842 THR A C 1
ATOM 6186 O O . THR A 1 842 ? -23.125 -1.867 -10.130 1.00 89.19 842 THR A O 1
ATOM 6189 N N . THR A 1 843 ? -23.429 -1.517 -7.924 1.00 85.31 843 THR A N 1
ATOM 6190 C CA . THR A 1 843 ? -22.549 -0.349 -7.846 1.00 85.31 843 THR A CA 1
ATOM 6191 C C . THR A 1 843 ? -21.599 -0.445 -6.661 1.00 85.31 843 THR A C 1
ATOM 6193 O O . THR A 1 843 ? -22.020 -0.674 -5.532 1.00 85.31 843 THR A O 1
ATOM 6196 N N . LEU A 1 844 ? -20.320 -0.216 -6.934 1.00 86.75 844 LEU A N 1
ATOM 6197 C CA . LEU A 1 844 ? -19.271 -0.010 -5.944 1.00 86.75 844 LEU A CA 1
ATOM 6198 C C . LEU A 1 844 ? -18.794 1.442 -6.109 1.00 86.75 844 LEU A C 1
ATOM 6200 O O . LEU A 1 844 ? -18.408 1.833 -7.214 1.00 86.75 844 LEU A O 1
ATOM 6204 N N . ILE A 1 845 ? -18.927 2.262 -5.062 1.00 77.31 845 ILE A N 1
ATOM 6205 C CA . ILE A 1 845 ? -18.684 3.714 -5.098 1.00 77.31 845 ILE A CA 1
ATOM 6206 C C . ILE A 1 845 ? -17.476 4.078 -4.228 1.00 77.31 845 ILE A C 1
ATOM 6208 O O . ILE A 1 845 ? -17.460 3.745 -3.051 1.00 77.31 845 ILE A O 1
ATOM 6212 N N . GLY A 1 846 ? -16.526 4.832 -4.782 1.00 69.38 846 GLY A N 1
ATOM 6213 C CA . GLY A 1 846 ? -15.300 5.239 -4.094 1.00 69.38 846 GLY A CA 1
ATOM 6214 C C . GLY A 1 846 ? -14.113 4.344 -4.453 1.00 69.38 846 GLY A C 1
ATOM 6215 O O . GLY A 1 846 ? -14.218 3.450 -5.298 1.00 69.38 846 GLY A O 1
ATOM 6216 N N . ASN A 1 847 ? -12.972 4.596 -3.814 1.00 69.94 847 ASN A N 1
ATOM 6217 C CA . ASN A 1 847 ? -11.744 3.821 -4.016 1.00 69.94 847 ASN A CA 1
ATOM 6218 C C . ASN A 1 847 ? -11.871 2.486 -3.286 1.00 69.94 847 ASN A C 1
ATOM 6220 O O . ASN A 1 847 ? -11.563 2.396 -2.100 1.00 69.94 847 ASN A O 1
ATOM 6224 N N . ILE A 1 848 ? -12.463 1.497 -3.969 1.00 77.38 848 ILE A N 1
ATOM 6225 C CA . ILE A 1 848 ? -12.829 0.210 -3.374 1.00 77.38 848 ILE A CA 1
ATOM 6226 C C . ILE A 1 848 ? -11.801 -0.873 -3.686 1.00 77.38 848 ILE A C 1
ATOM 6228 O O . ILE A 1 848 ? -11.641 -1.303 -4.831 1.00 77.38 848 ILE A O 1
ATOM 6232 N N . ASN A 1 849 ? -11.232 -1.415 -2.615 1.00 82.56 849 ASN A N 1
ATOM 6233 C CA . ASN A 1 849 ? -10.400 -2.603 -2.588 1.00 82.56 849 ASN A CA 1
ATOM 6234 C C . ASN A 1 849 ? -11.247 -3.873 -2.487 1.00 82.56 849 ASN A C 1
ATOM 6236 O O . ASN A 1 849 ? -11.796 -4.185 -1.431 1.00 82.56 849 ASN A O 1
ATOM 6240 N N . ILE A 1 850 ? -11.331 -4.645 -3.572 1.00 90.00 850 ILE A N 1
ATOM 6241 C CA . ILE A 1 850 ? -12.082 -5.906 -3.614 1.00 90.00 850 ILE A CA 1
ATOM 6242 C C . ILE A 1 850 ? -11.128 -7.059 -3.316 1.00 90.00 850 ILE A C 1
ATOM 6244 O O . ILE A 1 850 ? -10.213 -7.328 -4.085 1.00 90.00 850 ILE A O 1
ATOM 6248 N N . THR A 1 851 ? -11.353 -7.779 -2.218 1.00 91.75 851 THR A N 1
ATOM 6249 C CA . THR A 1 851 ? -10.569 -8.959 -1.829 1.00 91.75 851 THR A CA 1
ATOM 6250 C C . THR A 1 851 ? -11.475 -10.158 -1.561 1.00 91.75 851 THR A C 1
ATOM 6252 O O . THR A 1 851 ? -12.245 -10.163 -0.602 1.00 91.75 851 THR A O 1
ATOM 6255 N N . ILE A 1 852 ? -11.345 -11.219 -2.359 1.00 96.06 852 ILE A N 1
ATOM 6256 C CA . ILE A 1 852 ? -12.029 -12.500 -2.129 1.00 96.06 852 ILE A CA 1
ATOM 6257 C C . ILE A 1 852 ? -10.969 -13.577 -1.939 1.00 96.06 852 ILE A C 1
ATOM 6259 O O . ILE A 1 852 ? -10.354 -14.017 -2.912 1.00 96.06 852 ILE A O 1
ATOM 6263 N N . SER A 1 853 ? -10.738 -13.998 -0.695 1.00 95.50 853 SER A N 1
ATOM 6264 C CA . SER A 1 853 ? -9.567 -14.817 -0.376 1.00 95.50 853 SER A CA 1
ATOM 6265 C C . SER A 1 853 ? -9.770 -15.917 0.649 1.00 95.50 853 SER A C 1
ATOM 6267 O O . SER A 1 853 ? -10.612 -15.794 1.522 1.00 95.50 853 SER A O 1
ATOM 6269 N N . PHE A 1 854 ? -8.992 -16.997 0.599 1.00 93.00 854 PHE A N 1
ATOM 6270 C CA . PHE A 1 854 ? -9.066 -18.062 1.613 1.00 93.00 854 PHE A CA 1
ATOM 6271 C C . PHE A 1 854 ? -10.486 -18.640 1.810 1.00 93.00 854 PHE A C 1
ATOM 6273 O O . PHE A 1 854 ? -10.888 -18.925 2.934 1.00 93.00 854 PHE A O 1
ATOM 6280 N N . ASN A 1 855 ? -11.277 -18.804 0.742 1.00 95.25 855 ASN A N 1
ATOM 6281 C CA . ASN A 1 855 ? -12.582 -19.479 0.797 1.00 95.25 855 ASN A CA 1
ATOM 6282 C C . ASN A 1 855 ? -12.478 -20.825 0.052 1.00 95.25 855 ASN A C 1
ATOM 6284 O O . ASN A 1 855 ? -12.885 -20.928 -1.108 1.00 95.25 855 ASN A O 1
ATOM 6288 N N . PRO A 1 856 ? -11.899 -21.874 0.665 1.00 95.50 856 PRO A N 1
ATOM 6289 C CA . PRO A 1 856 ? -11.543 -23.109 -0.033 1.00 95.50 856 PRO A CA 1
ATOM 6290 C C . PRO A 1 856 ? -12.734 -23.837 -0.671 1.00 95.50 856 PRO A C 1
ATOM 6292 O O . PRO A 1 856 ? -12.540 -24.522 -1.671 1.00 95.50 856 PRO A O 1
ATOM 6295 N N . ALA A 1 857 ? -13.963 -23.704 -0.157 1.00 96.25 857 ALA A N 1
ATOM 6296 C CA . ALA A 1 857 ? -15.158 -24.303 -0.765 1.00 96.25 857 ALA A CA 1
ATOM 6297 C C . ALA A 1 857 ? -15.756 -23.497 -1.936 1.00 96.25 857 ALA A C 1
ATOM 6299 O O . ALA A 1 857 ? -16.670 -23.999 -2.600 1.00 96.25 857 ALA A O 1
ATOM 6300 N N . LEU A 1 858 ? -15.267 -22.281 -2.203 1.00 97.31 858 LEU A N 1
ATOM 6301 C CA . LEU A 1 858 ? -15.835 -21.374 -3.197 1.00 97.31 858 LEU A CA 1
ATOM 6302 C C . LEU A 1 858 ? -15.570 -21.909 -4.604 1.00 97.31 858 LEU A C 1
ATOM 6304 O O . LEU A 1 858 ? -14.425 -22.129 -4.980 1.00 97.31 858 LEU A O 1
ATOM 6308 N N . THR A 1 859 ? -16.629 -22.116 -5.389 1.00 94.44 859 THR A N 1
ATOM 6309 C CA . THR A 1 859 ? -16.528 -22.707 -6.741 1.00 94.44 859 THR A CA 1
ATOM 6310 C C . THR A 1 859 ? -16.799 -21.720 -7.874 1.00 94.44 859 THR A C 1
ATOM 6312 O O . THR A 1 859 ? -16.379 -21.965 -9.005 1.00 94.44 859 THR A O 1
ATOM 6315 N N . SER A 1 860 ? -17.483 -20.611 -7.579 1.00 90.56 860 SER A N 1
ATOM 6316 C CA . SER A 1 860 ? -17.793 -19.528 -8.521 1.00 90.56 860 SER A CA 1
ATOM 6317 C C . SER A 1 860 ? -18.019 -18.208 -7.779 1.00 90.56 860 SER A C 1
ATOM 6319 O O . SER A 1 860 ? -18.308 -18.205 -6.580 1.00 90.56 860 SER A O 1
ATOM 6321 N N . LEU A 1 861 ? -17.965 -17.096 -8.514 1.00 94.81 861 LEU A N 1
ATOM 6322 C CA . LEU A 1 861 ? -18.279 -15.746 -8.027 1.00 94.81 861 LEU A CA 1
ATOM 6323 C C . LEU A 1 861 ? -19.733 -15.352 -8.333 1.00 94.81 861 LEU A C 1
ATOM 6325 O O . LEU A 1 861 ? -20.098 -14.171 -8.296 1.00 94.81 861 LEU A O 1
ATOM 6329 N N . GLN A 1 862 ? -20.575 -16.342 -8.652 1.00 89.38 862 GLN A N 1
ATOM 6330 C CA . GLN A 1 862 ? -21.978 -16.131 -8.963 1.00 89.38 862 GLN A CA 1
ATOM 6331 C C . GLN A 1 862 ? -22.650 -15.410 -7.790 1.00 89.38 862 GLN A C 1
ATOM 6333 O O . GLN A 1 862 ? -22.669 -15.905 -6.667 1.00 89.38 862 GLN A O 1
ATOM 6338 N N . GLY A 1 863 ? -23.181 -14.229 -8.084 1.00 89.94 863 GLY A N 1
ATOM 6339 C CA . GLY A 1 863 ? -23.611 -13.240 -7.099 1.00 89.94 863 GLY A CA 1
ATOM 6340 C C . GLY A 1 863 ? -23.233 -11.847 -7.590 1.00 89.94 863 GLY A C 1
ATOM 6341 O O . GLY A 1 863 ? -24.095 -10.995 -7.714 1.00 89.94 863 GLY A O 1
ATOM 6342 N N . LEU A 1 864 ? -21.995 -11.671 -8.061 1.00 92.00 864 LEU A N 1
ATOM 6343 C CA . LEU A 1 864 ? -21.474 -10.376 -8.535 1.00 92.00 864 LEU A CA 1
ATOM 6344 C C . LEU A 1 864 ? -21.854 -10.017 -9.984 1.00 92.00 864 LEU A C 1
ATOM 6346 O O . LEU A 1 864 ? -21.406 -9.008 -10.519 1.00 92.00 864 LEU A O 1
ATOM 6350 N N . ASN A 1 865 ? -22.713 -10.819 -10.621 1.00 86.31 865 ASN A N 1
ATOM 6351 C CA . ASN A 1 865 ? -23.020 -10.736 -12.055 1.00 86.31 865 ASN A CA 1
ATOM 6352 C C . ASN A 1 865 ? -23.507 -9.360 -12.524 1.00 86.31 865 ASN A C 1
ATOM 6354 O O . ASN A 1 865 ? -23.372 -9.039 -13.704 1.00 86.31 865 ASN A O 1
ATOM 6358 N N . ASN A 1 866 ? -24.101 -8.578 -11.625 1.00 86.69 866 ASN A N 1
ATOM 6359 C CA . ASN A 1 866 ? -24.730 -7.305 -11.943 1.00 86.69 866 ASN A CA 1
AT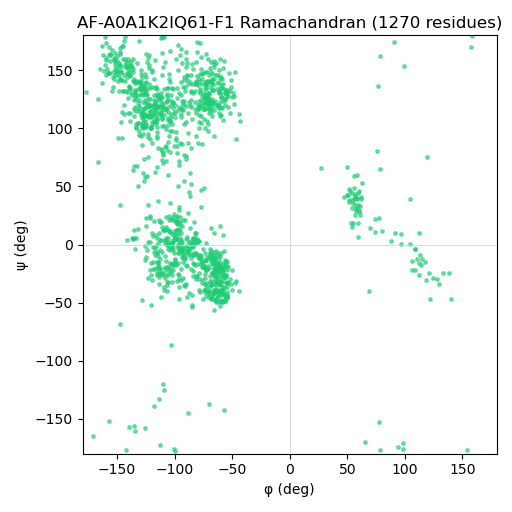OM 6360 C C . ASN A 1 866 ? -23.864 -6.088 -11.587 1.00 86.69 866 ASN A C 1
ATOM 6362 O O . ASN A 1 866 ? -24.312 -4.966 -11.814 1.00 86.69 866 ASN A O 1
ATOM 6366 N N . VAL A 1 867 ? -22.631 -6.282 -11.098 1.00 85.81 867 VAL A N 1
ATOM 6367 C CA . VAL A 1 867 ? -21.694 -5.188 -10.808 1.00 85.81 867 VAL A CA 1
ATOM 6368 C C . VAL A 1 867 ? -21.207 -4.581 -12.127 1.00 85.81 867 VAL A C 1
ATOM 6370 O O . VAL A 1 867 ? -20.321 -5.118 -12.786 1.00 85.81 867 VAL A O 1
ATOM 6373 N N . THR A 1 868 ? -21.825 -3.475 -12.546 1.00 71.06 868 THR A N 1
ATOM 6374 C CA . THR A 1 868 ? -21.538 -2.801 -13.829 1.00 71.06 868 THR A CA 1
ATOM 6375 C C . THR A 1 868 ? -20.709 -1.535 -13.678 1.00 71.06 868 THR A C 1
ATOM 6377 O O . THR A 1 868 ? -20.231 -0.991 -14.671 1.00 71.06 868 THR A O 1
ATOM 6380 N N . THR A 1 869 ? -20.604 -1.000 -12.463 1.00 61.72 869 THR A N 1
ATOM 6381 C CA . THR A 1 869 ? -19.957 0.288 -12.220 1.00 61.72 869 THR A CA 1
ATOM 6382 C C . THR A 1 869 ? -19.118 0.203 -10.957 1.00 61.72 869 THR A C 1
ATOM 6384 O O . THR A 1 869 ? -19.653 0.057 -9.859 1.00 61.72 869 THR A O 1
ATOM 6387 N N . ILE A 1 870 ? -17.806 0.306 -11.149 1.00 65.12 870 ILE A N 1
ATOM 6388 C CA . ILE A 1 870 ? -16.817 0.544 -10.104 1.00 65.12 870 ILE A CA 1
ATOM 6389 C C . ILE A 1 870 ? -16.394 2.003 -10.298 1.00 65.12 870 ILE A C 1
ATOM 6391 O O . ILE A 1 870 ? -15.723 2.322 -11.278 1.00 65.12 870 ILE A O 1
ATOM 6395 N N . ILE A 1 871 ? -16.895 2.907 -9.452 1.00 54.72 871 ILE A N 1
ATOM 6396 C CA . ILE A 1 871 ? -16.527 4.330 -9.485 1.00 54.72 871 ILE A CA 1
ATOM 6397 C C . ILE A 1 871 ? -15.322 4.512 -8.569 1.00 54.72 871 ILE A C 1
ATOM 6399 O O . ILE A 1 871 ? -15.467 4.999 -7.454 1.00 54.72 871 ILE A O 1
ATOM 6403 N N . THR A 1 872 ? -14.149 4.107 -9.036 1.00 50.78 872 THR A N 1
ATOM 6404 C CA . THR A 1 872 ? -12.874 4.446 -8.398 1.00 50.78 872 THR A CA 1
ATOM 6405 C C . THR A 1 872 ? -12.427 5.801 -8.929 1.00 50.78 872 THR A C 1
ATOM 6407 O O . THR A 1 872 ? -12.325 6.000 -10.143 1.00 50.78 872 THR A O 1
ATOM 6410 N N . THR A 1 873 ? -12.188 6.755 -8.038 1.00 48.50 873 THR A N 1
ATOM 6411 C CA . THR A 1 873 ? -11.393 7.933 -8.384 1.00 48.50 873 THR A CA 1
ATOM 6412 C C . THR A 1 873 ? -9.942 7.473 -8.470 1.00 48.50 873 THR A C 1
ATOM 6414 O O . THR A 1 873 ? -9.481 6.869 -7.512 1.00 48.50 873 THR A O 1
ATOM 6417 N N . PRO A 1 874 ? -9.212 7.683 -9.579 1.00 44.94 874 PRO A N 1
ATOM 6418 C CA . PRO A 1 874 ? -7.807 7.290 -9.638 1.00 44.94 874 PRO A CA 1
ATOM 6419 C C . PRO A 1 874 ? -7.076 7.878 -8.428 1.00 44.94 874 PRO A C 1
ATOM 6421 O O . PRO A 1 874 ? -7.016 9.100 -8.291 1.00 44.94 874 PRO A O 1
ATOM 6424 N N . SER A 1 875 ? -6.613 7.021 -7.517 1.00 41.97 875 SER A N 1
ATOM 6425 C CA . SER A 1 875 ? -5.762 7.444 -6.412 1.00 41.97 875 SER A CA 1
ATOM 6426 C C . SER A 1 875 ? -4.481 8.029 -7.009 1.00 41.97 875 SER A C 1
ATOM 6428 O O . SER A 1 875 ? -3.963 7.530 -8.011 1.00 41.97 875 SER A O 1
ATOM 6430 N N . SER A 1 876 ? -3.985 9.116 -6.417 1.00 38.03 876 SER A N 1
ATOM 6431 C CA . SER A 1 876 ? -2.812 9.889 -6.860 1.00 38.03 876 SER A CA 1
ATOM 6432 C C . SER A 1 876 ? -1.538 9.053 -7.040 1.00 38.03 876 SER A C 1
ATOM 6434 O O . SER A 1 876 ? -0.613 9.499 -7.718 1.00 38.03 876 SER A O 1
ATOM 6436 N N . PHE A 1 877 ? -1.522 7.831 -6.502 1.00 37.50 877 PHE A N 1
ATOM 6437 C CA . PHE A 1 877 ? -0.380 6.929 -6.520 1.00 37.50 877 PHE A CA 1
ATOM 6438 C C . PHE A 1 877 ? -0.599 5.607 -7.253 1.00 37.50 877 PHE A C 1
ATOM 6440 O O . PHE A 1 877 ? 0.369 4.883 -7.404 1.00 37.50 877 PHE A O 1
ATOM 6447 N N . GLY A 1 878 ? -1.803 5.254 -7.721 1.00 41.84 878 GLY A N 1
ATOM 6448 C CA . GLY A 1 878 ? -2.016 4.004 -8.472 1.00 41.84 878 GLY A CA 1
ATOM 6449 C C . GLY A 1 878 ? -1.542 2.711 -7.781 1.00 41.84 878 GLY A C 1
ATOM 6450 O O . GLY A 1 878 ? -1.428 1.701 -8.462 1.00 41.84 878 GLY A O 1
ATOM 6451 N N . LEU A 1 879 ? -1.261 2.735 -6.469 1.00 42.22 879 LEU A N 1
ATOM 6452 C CA . LEU A 1 879 ? -0.626 1.641 -5.718 1.00 42.22 879 LEU A CA 1
ATOM 6453 C C . LEU A 1 879 ? -1.527 1.017 -4.643 1.00 42.22 879 LEU A C 1
ATOM 6455 O O . LEU A 1 879 ? -1.140 0.004 -4.068 1.00 42.22 879 LEU A O 1
ATOM 6459 N N . ASP A 1 880 ? -2.713 1.568 -4.368 1.00 51.44 880 ASP A N 1
ATOM 6460 C CA . ASP A 1 880 ? -3.536 1.126 -3.229 1.00 51.44 880 ASP A CA 1
ATOM 6461 C C . ASP A 1 880 ? -4.891 0.520 -3.616 1.00 51.44 880 ASP A C 1
ATOM 6463 O O . ASP A 1 880 ? -5.546 -0.063 -2.753 1.00 51.44 880 ASP A O 1
ATOM 6467 N N . ASP A 1 881 ? -5.297 0.595 -4.892 1.00 63.06 881 ASP A N 1
ATOM 6468 C CA . ASP A 1 881 ? -6.574 0.056 -5.378 1.00 63.06 881 ASP A CA 1
ATOM 6469 C C . ASP A 1 881 ? -6.387 -1.310 -6.063 1.00 63.06 881 ASP A C 1
ATOM 6471 O O . ASP A 1 881 ? -5.798 -1.429 -7.144 1.00 63.06 881 ASP A O 1
ATOM 6475 N N . TYR A 1 882 ? -6.946 -2.362 -5.464 1.00 73.50 882 TYR A N 1
ATOM 6476 C CA . TYR A 1 882 ? -6.778 -3.745 -5.895 1.00 73.50 882 TYR A CA 1
ATOM 6477 C C . TYR A 1 882 ? -8.102 -4.493 -6.088 1.00 73.50 882 TYR A C 1
ATOM 6479 O O . TYR A 1 882 ? -8.989 -4.498 -5.235 1.00 73.50 882 TYR A O 1
ATOM 6487 N N . PHE A 1 883 ? -8.184 -5.241 -7.188 1.00 88.19 883 PHE A N 1
ATOM 6488 C CA . PHE A 1 883 ? -9.115 -6.345 -7.390 1.00 88.19 883 PHE A CA 1
ATOM 6489 C C . PHE A 1 883 ? -8.354 -7.666 -7.205 1.00 88.19 883 PHE A C 1
ATOM 6491 O O . PHE A 1 883 ? -7.680 -8.144 -8.119 1.00 88.19 883 PHE A O 1
ATOM 6498 N N . ILE A 1 884 ? -8.446 -8.262 -6.015 1.00 88.25 884 ILE A N 1
ATOM 6499 C CA . ILE A 1 884 ? -7.706 -9.469 -5.623 1.00 88.25 884 ILE A CA 1
ATOM 6500 C C . ILE A 1 884 ? -8.657 -10.641 -5.415 1.00 88.25 884 ILE A C 1
ATOM 6502 O O . ILE A 1 884 ? -9.558 -10.605 -4.574 1.00 88.25 884 ILE A O 1
ATOM 6506 N N . ILE A 1 885 ? -8.385 -11.737 -6.117 1.00 95.31 885 ILE A N 1
ATOM 6507 C CA . ILE A 1 885 ? -8.959 -13.044 -5.815 1.00 95.31 885 ILE A CA 1
ATOM 6508 C C . ILE A 1 885 ? -7.816 -14.034 -5.649 1.00 95.31 885 ILE A C 1
ATOM 6510 O O . ILE A 1 885 ? -7.138 -14.378 -6.619 1.00 95.31 885 ILE A O 1
ATOM 6514 N N . ASN A 1 886 ? -7.599 -14.501 -4.420 1.00 94.12 886 ASN A N 1
ATOM 6515 C CA . ASN A 1 886 ? -6.516 -15.432 -4.137 1.00 94.12 886 ASN A CA 1
ATOM 6516 C C . ASN A 1 886 ? -6.866 -16.538 -3.142 1.00 94.12 886 ASN A C 1
ATOM 6518 O O . ASN A 1 886 ? -7.837 -16.450 -2.408 1.00 94.12 886 ASN A O 1
ATOM 6522 N N . ASP A 1 887 ? -6.112 -17.632 -3.152 1.00 95.06 887 ASP A N 1
ATOM 6523 C CA . ASP A 1 887 ? -6.234 -18.706 -2.154 1.00 95.06 887 ASP A CA 1
ATOM 6524 C C . ASP A 1 887 ? -7.653 -19.324 -2.058 1.00 95.06 887 ASP A C 1
ATOM 6526 O O . ASP A 1 887 ? -8.115 -19.722 -0.989 1.00 95.06 887 ASP A O 1
ATOM 6530 N N . ASN A 1 888 ? -8.373 -19.416 -3.184 1.00 95.44 888 ASN A N 1
ATOM 6531 C CA . ASN A 1 888 ? -9.674 -20.093 -3.280 1.00 95.44 888 ASN A CA 1
ATOM 6532 C C . ASN A 1 888 ? -9.510 -21.411 -4.054 1.00 95.44 888 ASN A C 1
ATOM 6534 O O . ASN A 1 888 ? -9.710 -21.469 -5.268 1.00 95.44 888 ASN A O 1
ATOM 6538 N N . GLU A 1 889 ? -9.122 -22.476 -3.347 1.00 96.31 889 GLU A N 1
ATOM 6539 C CA . GLU A 1 889 ? -8.641 -23.734 -3.943 1.00 96.31 889 GLU A CA 1
ATOM 6540 C C . GLU A 1 889 ? -9.597 -24.382 -4.962 1.00 96.31 889 GLU A C 1
ATOM 6542 O O . GLU A 1 889 ? -9.135 -24.945 -5.954 1.00 96.31 889 GLU A O 1
ATOM 6547 N N . ASN A 1 890 ? -10.916 -24.304 -4.742 1.00 97.12 890 ASN A N 1
ATOM 6548 C CA . ASN A 1 890 ? -11.927 -24.922 -5.610 1.00 97.12 890 ASN A CA 1
ATOM 6549 C C . ASN A 1 890 ? -12.561 -23.961 -6.632 1.00 97.12 890 ASN A C 1
ATOM 6551 O O . ASN A 1 890 ? -13.479 -24.372 -7.351 1.00 97.12 890 ASN A O 1
ATOM 6555 N N . LEU A 1 891 ? -12.094 -22.709 -6.724 1.00 97.94 891 LEU A N 1
ATOM 6556 C CA . LEU A 1 891 ? -12.668 -21.716 -7.630 1.00 97.94 891 LEU A CA 1
ATOM 6557 C C . LEU A 1 891 ? -12.320 -22.082 -9.073 1.00 97.94 891 LEU A C 1
ATOM 6559 O O . LEU A 1 891 ? -11.192 -21.895 -9.519 1.00 97.94 891 LEU A O 1
ATOM 6563 N N . ALA A 1 892 ? -13.294 -22.631 -9.800 1.00 95.88 892 ALA A N 1
ATOM 6564 C CA . ALA A 1 892 ? -13.069 -23.186 -11.132 1.00 95.88 892 ALA A CA 1
ATOM 6565 C C . ALA A 1 892 ? -13.358 -22.198 -12.272 1.00 95.88 892 ALA A C 1
ATOM 6567 O O . ALA A 1 892 ? -12.867 -22.385 -13.390 1.00 95.88 892 ALA A O 1
ATOM 6568 N N . SER A 1 893 ? -14.157 -21.164 -11.998 1.00 95.06 893 SER A N 1
ATOM 6569 C CA . SER A 1 893 ? -14.591 -20.164 -12.974 1.00 95.06 893 SER A CA 1
ATOM 6570 C C . SER A 1 893 ? -14.764 -18.784 -12.336 1.00 95.06 893 SER A C 1
ATOM 6572 O O . SER A 1 893 ? -15.167 -18.680 -11.175 1.00 95.06 893 SER A O 1
ATOM 6574 N N . LEU A 1 894 ? -14.520 -17.731 -13.123 1.00 94.06 894 LEU A N 1
ATOM 6575 C CA . LEU A 1 894 ? -14.810 -16.333 -12.770 1.00 94.06 894 LEU A CA 1
ATOM 6576 C C . LEU A 1 894 ? -16.247 -15.898 -13.118 1.00 94.06 894 LEU A C 1
ATOM 6578 O O . LEU A 1 894 ? -16.542 -14.700 -13.135 1.00 94.06 894 LEU A O 1
ATOM 6582 N N . GLU A 1 895 ? -17.153 -16.841 -13.415 1.00 90.88 895 GLU A N 1
ATOM 6583 C CA . GLU A 1 895 ? -18.582 -16.550 -13.585 1.00 90.88 895 GLU A CA 1
ATOM 6584 C C . GLU A 1 895 ? -19.085 -15.703 -12.407 1.00 90.88 895 GLU A C 1
ATOM 6586 O O . GLU A 1 895 ? -18.956 -16.092 -11.246 1.00 90.88 895 GLU A O 1
ATOM 6591 N N . GLY A 1 896 ? -19.613 -14.520 -12.716 1.00 87.75 896 GLY A N 1
ATOM 6592 C CA . GLY A 1 896 ? -19.804 -13.442 -11.745 1.00 87.75 896 GLY A CA 1
ATOM 6593 C C . GLY A 1 896 ? -19.237 -12.116 -12.240 1.00 87.75 896 GLY A C 1
ATOM 6594 O O . GLY A 1 896 ? -19.841 -11.083 -12.003 1.00 87.75 896 GLY A O 1
ATOM 6595 N N . LEU A 1 897 ? -18.142 -12.133 -13.005 1.00 89.81 897 LEU A N 1
ATOM 6596 C CA . LEU A 1 897 ? -17.445 -10.912 -13.449 1.00 89.81 897 LEU A CA 1
ATOM 6597 C C . LEU A 1 897 ? -17.817 -10.442 -14.864 1.00 89.81 897 LEU A C 1
ATOM 6599 O O . LEU A 1 897 ? -17.183 -9.550 -15.419 1.00 89.81 897 LEU A O 1
ATOM 6603 N N . ASN A 1 898 ? -18.892 -11.001 -15.426 1.00 85.94 898 ASN A N 1
ATOM 6604 C CA . ASN A 1 898 ? -19.349 -10.779 -16.804 1.00 85.94 898 ASN A CA 1
ATOM 6605 C C . ASN A 1 898 ? -19.642 -9.312 -17.162 1.00 85.94 898 ASN A C 1
ATOM 6607 O O . ASN A 1 898 ? -19.764 -8.981 -18.338 1.00 85.94 898 ASN A O 1
ATOM 6611 N N . SER A 1 899 ? -19.804 -8.443 -16.169 1.00 83.00 899 SER A N 1
ATOM 6612 C CA . SER A 1 899 ? -20.195 -7.045 -16.355 1.00 83.00 899 SER A CA 1
ATOM 6613 C C . SER A 1 899 ? -19.014 -6.067 -16.391 1.00 83.00 899 SER A C 1
ATOM 6615 O O . SER A 1 899 ? -19.221 -4.898 -16.717 1.00 83.00 899 SER A O 1
ATOM 6617 N N . LEU A 1 900 ? -17.786 -6.524 -16.108 1.00 81.44 900 LEU A N 1
ATOM 6618 C CA . LEU A 1 900 ? -16.593 -5.672 -16.113 1.00 81.44 900 LEU A CA 1
ATOM 6619 C C . LEU A 1 900 ? -16.209 -5.258 -17.546 1.00 81.44 900 LEU A C 1
ATOM 6621 O O . LEU A 1 900 ? -16.111 -6.106 -18.431 1.00 81.44 900 LEU A O 1
ATOM 6625 N N . GLN A 1 901 ? -15.991 -3.954 -17.765 1.00 80.00 901 GLN A N 1
ATOM 6626 C CA . GLN A 1 901 ? -15.599 -3.381 -19.069 1.00 80.00 901 GLN A CA 1
ATOM 6627 C C . GLN A 1 901 ? -14.258 -2.647 -19.023 1.00 80.00 901 GLN A C 1
ATOM 6629 O O . GLN A 1 901 ? -13.368 -2.931 -19.818 1.00 80.00 901 GLN A O 1
ATOM 6634 N N . THR A 1 902 ? -14.099 -1.725 -18.078 1.00 74.50 902 THR A N 1
ATOM 6635 C CA . THR A 1 902 ? -12.837 -1.036 -17.796 1.00 74.50 902 THR A CA 1
ATOM 6636 C C . THR A 1 902 ? -12.579 -1.146 -16.306 1.00 74.50 902 THR A C 1
ATOM 6638 O O . THR A 1 902 ? -13.503 -0.956 -15.513 1.00 74.50 902 THR A O 1
ATOM 6641 N N . LEU A 1 903 ? -11.343 -1.473 -15.939 1.00 76.62 903 LEU A N 1
ATOM 6642 C CA . LEU A 1 903 ? -10.914 -1.565 -14.550 1.00 76.62 903 LEU A CA 1
ATOM 6643 C C . LEU A 1 903 ? -9.820 -0.528 -14.294 1.00 76.62 903 LEU A C 1
ATOM 6645 O O . LEU A 1 903 ? -8.798 -0.530 -14.975 1.00 76.62 903 LEU A O 1
ATOM 6649 N N . TYR A 1 904 ? -10.042 0.351 -13.322 1.00 74.00 904 TYR A N 1
ATOM 6650 C CA . TYR A 1 904 ? -9.094 1.407 -12.956 1.00 74.00 904 TYR A CA 1
ATOM 6651 C C . TYR A 1 904 ? -8.197 1.006 -11.768 1.00 74.00 904 TYR A C 1
ATOM 6653 O O . TYR A 1 904 ? -7.820 1.844 -10.959 1.00 74.00 904 TYR A O 1
ATOM 6661 N N . SER A 1 905 ? -7.922 -0.290 -11.619 1.00 73.38 905 SER A N 1
ATOM 6662 C CA . SER A 1 905 ? -7.205 -0.878 -10.484 1.00 73.38 905 SER A CA 1
ATOM 6663 C C . SER A 1 905 ? -6.345 -2.061 -10.934 1.00 73.38 905 SER A C 1
ATOM 6665 O O . SER A 1 905 ? -6.460 -2.519 -12.077 1.00 73.38 905 SER A O 1
ATOM 6667 N N . HIS A 1 906 ? -5.499 -2.576 -10.038 1.00 80.69 906 HIS A N 1
ATOM 6668 C CA . HIS A 1 906 ? -4.762 -3.817 -10.281 1.00 80.69 906 HIS A CA 1
ATOM 6669 C C . HIS A 1 906 ? -5.709 -5.027 -10.309 1.00 80.69 906 HIS A C 1
ATOM 6671 O O . HIS A 1 906 ? -6.591 -5.153 -9.460 1.00 80.69 906 HIS A O 1
ATOM 6677 N N . LEU A 1 907 ? -5.480 -5.976 -11.216 1.00 89.25 907 LEU A N 1
ATOM 6678 C CA . LEU A 1 907 ? -6.218 -7.235 -11.322 1.00 89.25 907 LEU A CA 1
ATOM 6679 C C . LEU A 1 907 ? -5.322 -8.416 -10.935 1.00 89.25 907 LEU A C 1
ATOM 6681 O O . LEU A 1 907 ? -4.435 -8.794 -11.695 1.00 89.25 907 LEU A O 1
ATOM 6685 N N . ARG A 1 908 ? -5.553 -9.037 -9.772 1.00 90.62 908 ARG A N 1
ATOM 6686 C CA . ARG A 1 908 ? -4.715 -10.134 -9.254 1.00 90.62 908 ARG A CA 1
ATOM 6687 C C . ARG A 1 908 ? -5.514 -11.419 -9.027 1.00 90.62 908 ARG A C 1
ATOM 6689 O O . ARG A 1 908 ? -6.409 -11.469 -8.187 1.00 90.62 908 ARG A O 1
ATOM 6696 N N . PHE A 1 909 ? -5.120 -12.481 -9.726 1.00 95.75 909 PHE A N 1
ATOM 6697 C CA . PHE A 1 909 ? -5.605 -13.852 -9.575 1.00 95.75 909 PHE A CA 1
ATOM 6698 C C . PHE A 1 909 ? -4.449 -14.758 -9.143 1.00 95.75 909 PHE A C 1
ATOM 6700 O O . PHE A 1 909 ? -3.570 -15.063 -9.948 1.00 95.75 909 PHE A O 1
ATOM 6707 N N . GLN A 1 910 ? -4.427 -15.179 -7.874 1.00 94.62 910 GLN A N 1
ATOM 6708 C CA . GLN A 1 910 ? -3.287 -15.910 -7.301 1.00 94.62 910 GLN A CA 1
ATOM 6709 C C . GLN A 1 910 ? -3.717 -17.163 -6.533 1.00 94.62 910 GLN A C 1
ATOM 6711 O O . GLN A 1 910 ? -4.699 -17.140 -5.809 1.00 94.62 910 GLN A O 1
ATOM 6716 N N . ASN A 1 911 ? -2.979 -18.267 -6.626 1.00 93.38 911 ASN A N 1
ATOM 6717 C CA . ASN A 1 911 ? -3.283 -19.500 -5.873 1.00 93.38 911 ASN A CA 1
ATOM 6718 C C . ASN A 1 911 ? -4.717 -20.013 -6.126 1.00 93.38 911 ASN A C 1
ATOM 6720 O O . ASN A 1 911 ? -5.460 -20.329 -5.194 1.00 93.38 911 ASN A O 1
ATOM 6724 N N . LEU A 1 912 ? -5.109 -20.097 -7.402 1.00 97.75 912 LEU A N 1
ATOM 6725 C CA . LEU A 1 912 ? -6.415 -20.598 -7.848 1.00 97.75 912 LEU A CA 1
ATOM 6726 C C . LEU A 1 912 ? -6.238 -21.893 -8.664 1.00 97.75 912 LEU A C 1
ATOM 6728 O O . LEU A 1 912 ? -6.482 -21.908 -9.872 1.00 97.75 912 LEU A O 1
ATOM 6732 N N . PRO A 1 913 ? -5.792 -23.005 -8.049 1.00 96.56 913 PRO A N 1
ATOM 6733 C CA . PRO A 1 913 ? -5.369 -24.201 -8.780 1.00 96.56 913 PRO A CA 1
ATOM 6734 C C . PRO A 1 913 ? -6.492 -24.874 -9.586 1.00 96.56 913 PRO A C 1
ATOM 6736 O O . PRO A 1 913 ? -6.202 -25.586 -10.546 1.00 96.56 913 PRO A O 1
ATOM 6739 N N . ALA A 1 914 ? -7.763 -24.659 -9.229 1.00 97.69 914 ALA A N 1
ATOM 6740 C CA . ALA A 1 914 ? -8.913 -25.167 -9.979 1.00 97.69 914 ALA A CA 1
ATOM 6741 C C . ALA A 1 914 ? -9.368 -24.254 -11.134 1.00 97.69 914 ALA A C 1
ATOM 6743 O O . ALA A 1 914 ? -10.180 -24.702 -11.949 1.00 97.69 914 ALA A O 1
ATOM 6744 N N . LEU A 1 915 ? -8.868 -23.014 -11.227 1.00 97.94 915 LEU A N 1
ATOM 6745 C CA . LEU A 1 915 ? -9.353 -22.017 -12.181 1.00 97.94 915 LEU A CA 1
ATOM 6746 C C . LEU A 1 915 ? -9.024 -22.431 -13.615 1.00 97.94 915 LEU A C 1
ATOM 6748 O O . LEU A 1 915 ? -7.868 -22.419 -14.029 1.00 97.94 915 LEU A O 1
ATOM 6752 N N . ALA A 1 916 ? -10.059 -22.775 -14.379 1.00 95.94 916 ALA A N 1
ATOM 6753 C CA . ALA A 1 916 ? -9.937 -23.216 -15.766 1.00 95.94 916 ALA A CA 1
ATOM 6754 C C . ALA A 1 916 ? -10.671 -22.300 -16.755 1.00 95.94 916 ALA A C 1
ATOM 6756 O O . ALA A 1 916 ? -10.370 -22.331 -17.949 1.00 95.94 916 ALA A O 1
ATOM 6757 N N . ASP A 1 917 ? -11.643 -21.518 -16.276 1.00 95.44 917 ASP A N 1
ATOM 6758 C CA . ASP A 1 917 ? -12.530 -20.704 -17.105 1.00 95.44 917 ASP A CA 1
ATOM 6759 C C . ASP A 1 917 ? -12.544 -19.236 -16.655 1.00 95.44 917 ASP A C 1
ATOM 6761 O O . ASP A 1 917 ? -13.079 -18.890 -15.600 1.00 95.44 917 ASP A O 1
ATOM 6765 N N . ILE A 1 918 ? -11.979 -18.365 -17.492 1.00 96.56 918 ILE A N 1
ATOM 6766 C CA . ILE A 1 918 ? -11.984 -16.909 -17.306 1.00 96.56 918 ILE A CA 1
ATOM 6767 C C . ILE A 1 918 ? -12.867 -16.195 -18.340 1.00 96.56 918 ILE A C 1
ATOM 6769 O O . ILE A 1 918 ? -12.777 -14.979 -18.488 1.00 96.56 918 ILE A O 1
ATOM 6773 N N . SER A 1 919 ? -13.739 -16.921 -19.052 1.00 94.69 919 SER A N 1
ATOM 6774 C CA . SER A 1 919 ? -14.578 -16.365 -20.128 1.00 94.69 919 SER A CA 1
ATOM 6775 C C . SER A 1 919 ? -15.485 -15.219 -19.678 1.00 94.69 919 SER A C 1
ATOM 6777 O O . SER A 1 919 ? -15.870 -14.381 -20.491 1.00 94.69 919 SER A O 1
ATOM 6779 N N . ALA A 1 920 ? -15.761 -15.132 -18.376 1.00 92.94 920 ALA A N 1
ATOM 6780 C CA . ALA A 1 920 ? -16.479 -14.019 -17.774 1.00 92.94 920 ALA A CA 1
ATOM 6781 C C . ALA A 1 920 ? -15.778 -12.659 -17.946 1.00 92.94 920 ALA A C 1
ATOM 6783 O O . ALA A 1 920 ? -16.427 -11.630 -17.820 1.00 92.94 920 ALA A O 1
ATOM 6784 N N . LEU A 1 921 ? -14.484 -12.616 -18.269 1.00 92.94 921 LEU A N 1
ATOM 6785 C CA . LEU A 1 921 ? -13.761 -11.363 -18.500 1.00 92.94 921 LEU A CA 1
ATOM 6786 C C . LEU A 1 921 ? -13.918 -10.823 -19.933 1.00 92.94 921 LEU A C 1
ATOM 6788 O O . LEU A 1 921 ? -13.328 -9.797 -20.259 1.00 92.94 921 LEU A O 1
ATOM 6792 N N . SER A 1 922 ? -14.734 -11.454 -20.791 1.00 92.94 922 SER A N 1
ATOM 6793 C CA . SER A 1 922 ? -14.769 -11.155 -22.234 1.00 92.94 922 SER A CA 1
ATOM 6794 C C . SER A 1 922 ? -15.168 -9.726 -22.585 1.00 92.94 922 SER A C 1
ATOM 6796 O O . SER A 1 922 ? -14.983 -9.311 -23.723 1.00 92.94 922 SER A O 1
ATOM 6798 N N . ASN A 1 923 ? -15.766 -8.982 -21.657 1.00 89.06 923 ASN A N 1
ATOM 6799 C CA . ASN A 1 923 ? -16.157 -7.591 -21.873 1.00 89.06 923 ASN A CA 1
ATOM 6800 C C . ASN A 1 923 ? -15.058 -6.585 -21.502 1.00 89.06 923 ASN A C 1
ATOM 6802 O O . ASN A 1 923 ? -15.225 -5.403 -21.794 1.00 89.06 923 ASN A O 1
ATOM 6806 N N . LEU A 1 924 ? -13.950 -7.036 -20.907 1.00 89.12 924 LEU A N 1
ATOM 6807 C CA . LEU A 1 924 ? -12.850 -6.189 -20.464 1.00 89.12 924 LEU A CA 1
ATOM 6808 C C . LEU A 1 924 ? -12.053 -5.660 -21.668 1.00 89.12 924 LEU A C 1
ATOM 6810 O O . LEU A 1 924 ? -11.595 -6.435 -22.507 1.00 89.12 924 LEU A O 1
ATOM 6814 N N . VAL A 1 925 ? -11.908 -4.336 -21.751 1.00 86.00 925 VAL A N 1
ATOM 6815 C CA . VAL A 1 925 ? -11.264 -3.616 -22.863 1.00 86.00 925 VAL A CA 1
ATOM 6816 C C . VAL A 1 925 ? -9.921 -3.018 -22.453 1.00 86.00 925 VAL A C 1
ATOM 6818 O O . VAL A 1 925 ? -8.974 -3.039 -23.244 1.00 86.00 925 VAL A O 1
ATOM 6821 N N . SER A 1 926 ? -9.829 -2.493 -21.229 1.00 81.56 926 SER A N 1
ATOM 6822 C CA . SER A 1 926 ? -8.617 -1.869 -20.694 1.00 81.56 926 SER A CA 1
ATOM 6823 C C . SER A 1 926 ? -8.521 -1.999 -19.174 1.00 81.56 926 SER A C 1
ATOM 6825 O O . SER A 1 926 ? -9.543 -2.000 -18.478 1.00 81.56 926 SER A O 1
ATOM 6827 N N . ILE A 1 927 ? -7.288 -2.062 -18.673 1.00 80.69 927 ILE A N 1
ATOM 6828 C CA . ILE A 1 927 ? -6.948 -2.079 -17.245 1.00 80.69 927 ILE A CA 1
ATOM 6829 C C . ILE A 1 927 ? -5.871 -1.015 -17.009 1.00 80.69 927 ILE A C 1
ATOM 6831 O O . ILE A 1 927 ? -4.936 -0.928 -17.804 1.00 80.69 927 ILE A O 1
ATOM 6835 N N . THR A 1 928 ? -6.007 -0.179 -15.977 1.00 75.25 928 THR A N 1
ATOM 6836 C CA . THR A 1 928 ? -5.013 0.879 -15.709 1.00 75.25 928 THR A CA 1
ATOM 6837 C C . THR A 1 928 ? -3.903 0.486 -14.746 1.00 75.25 928 THR A C 1
ATOM 6839 O O . THR A 1 928 ? -2.936 1.221 -14.663 1.00 75.25 928 THR A O 1
ATOM 6842 N N . GLY A 1 929 ? -4.050 -0.611 -14.003 1.00 75.38 929 GLY A N 1
ATOM 6843 C CA . GLY A 1 929 ? -2.999 -1.150 -13.141 1.00 75.38 929 GLY A CA 1
ATOM 6844 C C . GLY A 1 929 ? -2.470 -2.493 -13.640 1.00 75.38 929 GLY A C 1
ATOM 6845 O O . GLY A 1 929 ? -2.847 -2.981 -14.708 1.00 75.38 929 GLY A O 1
ATOM 6846 N N . ASP A 1 930 ? -1.621 -3.110 -12.824 1.00 83.19 930 ASP A N 1
ATOM 6847 C CA . ASP A 1 930 ? -1.035 -4.423 -13.109 1.00 83.19 930 ASP A CA 1
ATOM 6848 C C . ASP A 1 930 ? -2.069 -5.539 -13.243 1.00 83.19 930 ASP A C 1
ATOM 6850 O O . ASP A 1 930 ? -3.086 -5.580 -12.548 1.00 83.19 930 ASP A O 1
ATOM 6854 N N . VAL A 1 931 ? -1.734 -6.530 -14.057 1.00 90.81 931 VAL A N 1
ATOM 6855 C CA . VAL A 1 931 ? -2.469 -7.776 -14.227 1.00 90.81 931 VAL A CA 1
ATOM 6856 C C . VAL A 1 931 ? -1.585 -8.932 -13.791 1.00 90.81 931 VAL A C 1
ATOM 6858 O O . VAL A 1 931 ? -0.542 -9.181 -14.385 1.00 90.81 931 VAL A O 1
ATOM 6861 N N . ASN A 1 932 ? -2.011 -9.686 -12.781 1.00 92.38 932 ASN A N 1
ATOM 6862 C CA . ASN A 1 932 ? -1.268 -10.825 -12.251 1.00 92.38 932 ASN A CA 1
ATOM 6863 C C . ASN A 1 932 ? -2.105 -12.107 -12.315 1.00 92.38 932 ASN A C 1
ATOM 6865 O O . ASN A 1 932 ? -3.156 -12.202 -11.684 1.00 92.38 932 ASN A O 1
ATOM 6869 N N . PHE A 1 933 ? -1.611 -13.103 -13.048 1.00 96.62 933 PHE A N 1
ATOM 6870 C CA . PHE A 1 933 ? -2.096 -14.480 -13.033 1.00 96.62 933 PHE A CA 1
ATOM 6871 C C . PHE A 1 933 ? -0.996 -15.396 -12.508 1.00 96.62 933 PHE A C 1
ATOM 6873 O O . PHE A 1 933 ? -0.047 -15.722 -13.231 1.00 96.62 933 PHE A O 1
ATOM 6880 N N . GLN A 1 934 ? -1.141 -15.846 -11.263 1.00 95.56 934 GLN A N 1
ATOM 6881 C CA . GLN A 1 934 ? -0.145 -16.670 -10.591 1.00 95.56 934 GLN A CA 1
ATOM 6882 C C . GLN A 1 934 ? -0.744 -17.943 -9.992 1.00 95.56 934 GLN A C 1
ATOM 6884 O O . GLN A 1 934 ? -1.793 -17.913 -9.352 1.00 95.56 934 GLN A O 1
ATOM 6889 N N . ASN A 1 935 ? -0.067 -19.083 -10.146 1.00 93.75 935 ASN A N 1
ATOM 6890 C CA . ASN A 1 935 ? -0.490 -20.358 -9.546 1.00 93.75 935 ASN A CA 1
ATOM 6891 C C . ASN A 1 935 ? -1.942 -20.768 -9.918 1.00 93.75 935 ASN A C 1
ATOM 6893 O O . ASN A 1 935 ? -2.672 -21.322 -9.091 1.00 93.75 935 ASN A O 1
ATOM 6897 N N . CYS A 1 936 ? -2.390 -20.485 -11.150 1.00 97.12 936 CYS A N 1
ATOM 6898 C CA . CYS A 1 936 ? -3.693 -20.900 -11.690 1.00 97.12 936 CYS A CA 1
ATOM 6899 C C . CYS A 1 936 ? -3.546 -22.197 -12.508 1.00 97.12 936 CYS A C 1
ATOM 6901 O O . CYS A 1 936 ? -3.655 -22.215 -13.734 1.00 97.12 936 CYS A O 1
ATOM 6903 N N . ASP A 1 937 ? -3.241 -23.301 -11.823 1.00 94.19 937 ASP A N 1
ATOM 6904 C CA . ASP A 1 937 ? -2.729 -24.539 -12.431 1.00 94.19 937 ASP A CA 1
ATOM 6905 C C . ASP A 1 937 ? -3.672 -25.272 -13.399 1.00 94.19 937 ASP A C 1
ATOM 6907 O O . ASP A 1 937 ? -3.203 -26.123 -14.154 1.00 94.19 937 ASP A O 1
ATOM 6911 N N . ALA A 1 938 ? -4.974 -24.972 -13.412 1.00 97.50 938 ALA A N 1
ATOM 6912 C CA . ALA A 1 938 ? -5.923 -25.536 -14.377 1.00 97.50 938 ALA A CA 1
ATOM 6913 C C . ALA A 1 938 ? -6.116 -24.667 -15.636 1.00 97.50 938 ALA A C 1
ATOM 6915 O O . ALA A 1 938 ? -6.743 -25.119 -16.603 1.00 97.50 938 ALA A O 1
ATOM 6916 N N . LEU A 1 939 ? -5.563 -23.450 -15.658 1.00 97.50 939 LEU A N 1
ATOM 6917 C CA . LEU A 1 939 ? -5.710 -22.509 -16.761 1.00 97.50 939 LEU A CA 1
ATOM 6918 C C . LEU A 1 939 ? -4.855 -22.960 -17.949 1.00 97.50 939 LEU A C 1
ATOM 6920 O O . LEU A 1 939 ? -3.652 -23.169 -17.821 1.00 97.50 939 LEU A O 1
ATOM 6924 N N . THR A 1 940 ? -5.472 -23.115 -19.124 1.00 97.25 940 THR A N 1
ATOM 6925 C CA . THR A 1 940 ? -4.775 -23.601 -20.336 1.00 97.25 940 THR A CA 1
ATOM 6926 C C . THR A 1 940 ? -4.537 -22.524 -21.391 1.00 97.25 940 THR A C 1
ATOM 6928 O O . THR A 1 940 ? -3.647 -22.687 -22.230 1.00 97.25 940 THR A O 1
ATOM 6931 N N . THR A 1 941 ? -5.324 -21.444 -21.346 1.00 97.19 941 THR A N 1
ATOM 6932 C CA . THR A 1 941 ? -5.333 -20.289 -22.261 1.00 97.19 941 THR A CA 1
ATOM 6933 C C . THR A 1 941 ? -5.952 -19.084 -21.546 1.00 97.19 941 THR A C 1
ATOM 6935 O O . THR A 1 941 ? -6.624 -19.278 -20.537 1.00 97.19 941 THR A O 1
ATOM 6938 N N . PHE A 1 942 ? -5.869 -17.894 -22.135 1.00 97.31 942 PHE A N 1
ATOM 6939 C CA . PHE A 1 942 ? -6.559 -16.677 -21.693 1.00 97.31 942 PHE A CA 1
ATOM 6940 C C . PHE A 1 942 ? -7.864 -16.376 -22.465 1.00 97.31 942 PHE A C 1
ATOM 6942 O O . PHE A 1 942 ? -8.285 -15.222 -22.546 1.00 97.31 942 PHE A O 1
ATOM 6949 N N . ASN A 1 943 ? -8.517 -17.384 -23.062 1.00 95.62 943 ASN A N 1
ATOM 6950 C CA . ASN A 1 943 ? -9.828 -17.192 -23.699 1.00 95.62 943 ASN A CA 1
ATOM 6951 C C . ASN A 1 943 ? -10.814 -16.600 -22.678 1.00 95.62 943 ASN A C 1
ATOM 6953 O O . ASN A 1 943 ? -10.993 -17.160 -21.596 1.00 95.62 943 ASN A O 1
ATOM 6957 N N . GLY A 1 944 ? -11.441 -15.481 -23.021 1.00 94.00 944 GLY A N 1
ATOM 6958 C CA . GLY A 1 944 ? -12.068 -14.556 -22.082 1.00 94.00 944 GLY A CA 1
ATOM 6959 C C . GLY A 1 944 ? -11.404 -13.181 -22.025 1.00 94.00 944 GLY A C 1
ATOM 6960 O O . GLY A 1 944 ? -12.004 -12.278 -21.473 1.00 94.00 944 GLY A O 1
ATOM 6961 N N . LEU A 1 945 ? -10.210 -12.980 -22.588 1.00 96.00 945 LEU A N 1
ATOM 6962 C CA . LEU A 1 945 ? -9.553 -11.663 -22.672 1.00 96.00 945 LEU A CA 1
ATOM 6963 C C . LEU A 1 945 ? -9.448 -11.129 -24.108 1.00 96.00 945 LEU A C 1
ATOM 6965 O O . LEU A 1 945 ? -8.659 -10.233 -24.385 1.00 96.00 945 LEU A O 1
ATOM 6969 N N . GLU A 1 946 ? -10.256 -11.644 -25.039 1.00 94.00 946 GLU A N 1
ATOM 6970 C CA . GLU A 1 946 ? -10.146 -11.331 -26.470 1.00 94.00 946 GLU A CA 1
ATOM 6971 C C . GLU A 1 946 ? -10.380 -9.858 -26.809 1.00 94.00 946 GLU A C 1
ATOM 6973 O O . GLU A 1 946 ? -9.948 -9.417 -27.870 1.00 94.00 946 GLU A O 1
ATOM 6978 N N . ASN A 1 947 ? -11.067 -9.101 -25.955 1.00 91.69 947 ASN A N 1
ATOM 6979 C CA . ASN A 1 947 ? -11.338 -7.681 -26.175 1.00 91.69 947 ASN A CA 1
ATOM 6980 C C . ASN A 1 947 ? -10.355 -6.749 -25.449 1.00 91.69 947 ASN A C 1
ATOM 6982 O O . ASN A 1 947 ? -10.445 -5.535 -25.644 1.00 91.69 947 ASN A O 1
ATOM 6986 N N . LEU A 1 948 ? -9.418 -7.292 -24.661 1.00 93.12 948 LEU A N 1
ATOM 6987 C CA . LEU A 1 948 ? -8.439 -6.515 -23.909 1.00 93.12 948 LEU A CA 1
ATOM 6988 C C . LEU A 1 948 ? -7.370 -5.965 -24.863 1.00 93.12 948 LEU A C 1
ATOM 6990 O O . LEU A 1 948 ? -6.637 -6.732 -25.487 1.00 93.12 948 LEU A O 1
ATOM 6994 N N . ASN A 1 949 ? -7.293 -4.637 -24.970 1.00 85.75 949 ASN A N 1
ATOM 6995 C CA . ASN A 1 949 ? -6.342 -3.949 -25.850 1.00 85.75 949 ASN A CA 1
ATOM 6996 C C . ASN A 1 949 ? -5.192 -3.297 -25.076 1.00 85.75 949 ASN A C 1
ATOM 6998 O O . ASN A 1 949 ? -4.078 -3.233 -25.593 1.00 85.75 949 ASN A O 1
ATOM 7002 N N . PHE A 1 950 ? -5.453 -2.827 -23.851 1.00 80.38 950 PHE A N 1
ATOM 7003 C CA . PHE A 1 950 ? -4.506 -2.013 -23.085 1.00 80.38 950 PHE A CA 1
ATOM 7004 C C . PHE A 1 950 ? -4.397 -2.480 -21.636 1.00 80.38 950 PHE A C 1
ATOM 7006 O O . PHE A 1 950 ? -5.415 -2.655 -20.958 1.00 80.38 950 PHE A O 1
ATOM 7013 N N . ILE A 1 951 ? -3.161 -2.619 -21.166 1.00 84.81 951 ILE A N 1
ATOM 7014 C CA . ILE A 1 951 ? -2.814 -2.671 -19.748 1.00 84.81 951 ILE A CA 1
ATOM 7015 C C . ILE A 1 951 ? -1.835 -1.516 -19.519 1.00 84.81 951 ILE A C 1
ATOM 7017 O O . ILE A 1 951 ? -0.729 -1.541 -20.050 1.00 84.81 951 ILE A O 1
ATOM 7021 N N . TYR A 1 952 ? -2.243 -0.492 -18.772 1.00 76.12 952 TYR A N 1
ATOM 7022 C CA . TYR A 1 952 ? -1.375 0.643 -18.415 1.00 76.12 952 TYR A CA 1
ATOM 7023 C C . TYR A 1 952 ? -0.576 0.346 -17.137 1.00 76.12 952 TYR A C 1
ATOM 7025 O O . TYR A 1 952 ? -0.527 1.153 -16.220 1.00 76.12 952 TYR A O 1
ATOM 7033 N N . GLY A 1 953 ? -0.011 -0.856 -17.078 1.00 79.06 953 GLY A N 1
ATOM 7034 C CA . GLY A 1 953 ? 0.715 -1.424 -15.949 1.00 79.06 953 GLY A CA 1
ATOM 7035 C C . GLY A 1 953 ? 1.393 -2.729 -16.365 1.00 79.06 953 GLY A C 1
ATOM 7036 O O . GLY A 1 953 ? 1.493 -3.039 -17.562 1.00 79.06 953 GLY A O 1
ATOM 7037 N N . ASP A 1 954 ? 1.825 -3.515 -15.387 1.00 85.12 954 ASP A N 1
ATOM 7038 C CA . ASP A 1 954 ? 2.625 -4.713 -15.634 1.00 85.12 954 ASP A CA 1
ATOM 7039 C C . ASP A 1 954 ? 1.772 -5.968 -15.840 1.00 85.12 954 ASP A C 1
ATOM 7041 O O . ASP A 1 954 ? 0.769 -6.186 -15.161 1.00 85.12 954 ASP A O 1
ATOM 7045 N N . LEU A 1 955 ? 2.179 -6.844 -16.762 1.00 93.38 955 LEU A N 1
ATOM 7046 C CA . LEU A 1 955 ? 1.546 -8.143 -16.989 1.00 93.38 955 LEU A CA 1
ATOM 7047 C C . LEU A 1 955 ? 2.414 -9.280 -16.435 1.00 93.38 955 LEU A C 1
ATOM 7049 O O . LEU A 1 955 ? 3.405 -9.678 -17.047 1.00 93.38 955 LEU A O 1
ATOM 7053 N N . PHE A 1 956 ? 1.982 -9.865 -15.320 1.00 92.81 956 PHE A N 1
ATOM 7054 C CA . PHE A 1 956 ? 2.611 -11.012 -14.668 1.00 92.81 956 PHE A CA 1
ATOM 7055 C C . PHE A 1 956 ? 1.840 -12.305 -14.954 1.00 92.81 956 PHE A C 1
ATOM 7057 O O . PHE A 1 956 ? 0.676 -12.457 -14.578 1.00 92.81 956 PHE A O 1
ATOM 7064 N N . ILE A 1 957 ? 2.499 -13.281 -15.577 1.00 97.50 957 ILE A N 1
ATOM 7065 C CA . ILE A 1 957 ? 1.966 -14.624 -15.833 1.00 97.50 957 ILE A CA 1
ATOM 7066 C C . ILE A 1 957 ? 2.977 -15.635 -15.291 1.00 97.50 957 ILE A C 1
ATOM 7068 O O . ILE A 1 957 ? 3.946 -16.005 -15.963 1.00 97.50 957 ILE A O 1
ATOM 7072 N N . VAL A 1 958 ? 2.752 -16.081 -14.053 1.00 95.25 958 VAL A N 1
ATOM 7073 C CA . VAL A 1 958 ? 3.758 -16.804 -13.263 1.00 95.25 958 VAL A CA 1
ATOM 7074 C C . VAL A 1 958 ? 3.238 -18.149 -12.749 1.00 95.25 958 VAL A C 1
ATOM 7076 O O . VAL A 1 958 ? 2.189 -18.234 -12.122 1.00 95.25 958 VAL A O 1
ATOM 7079 N N . ASN A 1 959 ? 3.994 -19.227 -12.957 1.00 94.94 959 ASN A N 1
ATOM 7080 C CA . ASN A 1 959 ? 3.713 -20.563 -12.417 1.00 94.94 959 ASN A CA 1
ATOM 7081 C C . ASN A 1 959 ? 2.288 -21.085 -12.718 1.00 94.94 959 ASN A C 1
ATOM 7083 O O . ASN A 1 959 ? 1.607 -21.608 -11.839 1.00 94.94 959 ASN A O 1
ATOM 7087 N N . ASN A 1 960 ? 1.822 -20.955 -13.965 1.00 97.31 960 ASN A N 1
ATOM 7088 C CA . ASN A 1 960 ? 0.555 -21.540 -14.418 1.00 97.31 960 ASN A CA 1
ATOM 7089 C C . ASN A 1 960 ? 0.835 -22.851 -15.168 1.00 97.31 960 ASN A C 1
ATOM 7091 O O . ASN A 1 960 ? 1.071 -22.869 -16.379 1.00 97.31 960 ASN A O 1
ATOM 7095 N N . ASN A 1 961 ? 0.859 -23.976 -14.447 1.00 95.38 961 ASN A N 1
ATOM 7096 C CA . ASN A 1 961 ? 1.466 -25.210 -14.959 1.00 95.38 961 ASN A CA 1
ATOM 7097 C C . ASN A 1 961 ? 0.743 -25.869 -16.144 1.00 95.38 961 ASN A C 1
ATOM 7099 O O . ASN A 1 961 ? 1.384 -26.591 -16.908 1.00 95.38 961 ASN A O 1
ATOM 7103 N N . ALA A 1 962 ? -0.560 -25.638 -16.331 1.00 97.69 962 ALA A N 1
ATOM 7104 C CA . ALA A 1 962 ? -1.303 -26.151 -17.488 1.00 97.69 962 ALA A CA 1
ATOM 7105 C C . ALA A 1 962 ? -1.385 -25.171 -18.670 1.00 97.69 962 ALA A C 1
ATOM 7107 O O . ALA A 1 962 ? -1.939 -25.548 -19.709 1.00 97.69 962 ALA A O 1
ATOM 7108 N N . LEU A 1 963 ? -0.836 -23.956 -18.549 1.00 98.31 963 LEU A N 1
ATOM 7109 C CA . LEU A 1 963 ? -0.940 -22.908 -19.563 1.00 98.31 963 LEU A CA 1
ATOM 7110 C C . LEU A 1 963 ? -0.145 -23.299 -20.812 1.00 98.31 963 LEU A C 1
ATOM 7112 O O . LEU A 1 963 ? 1.075 -23.408 -20.768 1.00 98.31 963 LEU A O 1
ATOM 7116 N N . GLN A 1 964 ? -0.828 -23.525 -21.936 1.00 97.38 964 GLN A N 1
ATOM 7117 C CA . GLN A 1 964 ? -0.198 -24.041 -23.162 1.00 97.38 964 GLN A CA 1
ATOM 7118 C C . GLN A 1 964 ? 0.225 -22.935 -24.133 1.00 97.38 964 GLN A C 1
ATOM 7120 O O . GLN A 1 964 ? 1.165 -23.119 -24.916 1.00 97.38 964 GLN A O 1
ATOM 7125 N N . ASN A 1 965 ? -0.515 -21.826 -24.132 1.00 97.56 965 ASN A N 1
ATOM 7126 C CA . ASN A 1 965 ? -0.343 -20.652 -24.987 1.00 97.56 965 ASN A CA 1
ATOM 7127 C C . ASN A 1 965 ? -1.113 -19.458 -24.396 1.00 97.56 965 ASN A C 1
ATOM 7129 O O . ASN A 1 965 ? -1.920 -19.625 -23.482 1.00 97.56 965 ASN A O 1
ATOM 7133 N N . LEU A 1 966 ? -0.895 -18.272 -24.964 1.00 97.94 966 LEU A N 1
ATOM 7134 C CA . LEU A 1 966 ? -1.498 -17.013 -24.518 1.00 97.94 966 LEU A CA 1
ATOM 7135 C C . LEU A 1 966 ? -2.758 -16.605 -25.312 1.00 97.94 966 LEU A C 1
ATOM 7137 O O . LEU A 1 966 ? -3.135 -15.434 -25.308 1.00 97.94 966 LEU A O 1
ATOM 7141 N N . ASN A 1 967 ? -3.409 -17.543 -26.021 1.00 96.88 967 ASN A N 1
ATOM 7142 C CA . ASN A 1 967 ? -4.628 -17.241 -26.782 1.00 96.88 967 ASN A CA 1
ATOM 7143 C C . ASN A 1 967 ? -5.662 -16.571 -25.878 1.00 96.88 967 ASN A C 1
ATOM 7145 O O . ASN A 1 967 ? -5.903 -17.048 -24.775 1.00 96.88 967 ASN A O 1
ATOM 7149 N N . GLY A 1 968 ? -6.247 -15.481 -26.361 1.00 96.12 968 GLY A N 1
ATOM 7150 C CA . GLY A 1 968 ? -7.000 -14.541 -25.536 1.00 96.12 968 GLY A CA 1
ATOM 7151 C C . GLY A 1 968 ? -6.390 -13.153 -25.643 1.00 96.12 968 GLY A C 1
ATOM 7152 O O . GLY A 1 968 ? -7.086 -12.223 -26.005 1.00 96.12 968 GLY A O 1
ATOM 7153 N N . LEU A 1 969 ? -5.066 -13.032 -25.528 1.00 97.06 969 LEU A N 1
ATOM 7154 C CA . LEU A 1 969 ? -4.355 -11.744 -25.565 1.00 97.06 969 LEU A CA 1
ATOM 7155 C C . LEU A 1 969 ? -4.053 -11.223 -26.987 1.00 97.06 969 LEU A C 1
ATOM 7157 O O . LEU A 1 969 ? -3.199 -10.366 -27.170 1.00 97.06 969 LEU A O 1
ATOM 7161 N N . ASN A 1 970 ? -4.760 -11.724 -28.006 1.00 94.12 970 ASN A N 1
ATOM 7162 C CA . ASN A 1 970 ? -4.459 -11.470 -29.425 1.00 94.12 970 ASN A CA 1
ATOM 7163 C C . ASN A 1 970 ? -4.551 -9.996 -29.846 1.00 94.12 970 ASN A C 1
ATOM 7165 O O . ASN A 1 970 ? -3.970 -9.613 -30.860 1.00 94.12 970 ASN A O 1
ATOM 7169 N N . ASN A 1 971 ? -5.322 -9.198 -29.109 1.00 93.31 971 ASN A N 1
ATOM 7170 C CA . ASN A 1 971 ? -5.560 -7.786 -29.396 1.00 93.31 971 ASN A CA 1
ATOM 7171 C C . ASN A 1 971 ? -4.795 -6.849 -28.452 1.00 93.31 971 ASN A C 1
ATOM 7173 O O . ASN A 1 971 ? -4.926 -5.637 -28.592 1.00 93.31 971 ASN A O 1
ATOM 7177 N N . LEU A 1 972 ? -3.992 -7.389 -27.529 1.00 94.31 972 LEU A N 1
ATOM 7178 C CA . LEU A 1 972 ? -3.209 -6.598 -26.588 1.00 94.31 972 LEU A CA 1
ATOM 7179 C C . LEU A 1 972 ? -2.117 -5.828 -27.346 1.00 94.31 972 LEU A C 1
ATOM 7181 O O . LEU A 1 972 ? -1.320 -6.436 -28.061 1.00 94.31 972 LEU A O 1
ATOM 7185 N N . GLN A 1 973 ? -2.109 -4.502 -27.211 1.00 87.31 973 GLN A N 1
ATOM 7186 C CA . GLN A 1 973 ? -1.215 -3.587 -27.934 1.00 87.31 973 GLN A CA 1
ATOM 7187 C C . GLN A 1 973 ? -0.117 -3.004 -27.041 1.00 87.31 973 GLN A C 1
ATOM 7189 O O . GLN A 1 973 ? 1.009 -2.812 -27.504 1.00 87.31 973 GLN A O 1
ATOM 7194 N N . THR A 1 974 ? -0.432 -2.759 -25.766 1.00 81.38 974 THR A N 1
ATOM 7195 C CA . THR A 1 974 ? 0.453 -2.055 -24.826 1.00 81.38 974 THR A CA 1
ATOM 7196 C C . THR A 1 974 ? 0.414 -2.697 -23.442 1.00 81.38 974 THR A C 1
ATOM 7198 O O . THR A 1 974 ? -0.669 -3.021 -22.943 1.00 81.38 974 THR A O 1
ATOM 7201 N N . VAL A 1 975 ? 1.606 -2.848 -22.857 1.00 85.56 975 VAL A N 1
ATOM 7202 C CA . VAL A 1 975 ? 1.900 -3.204 -21.456 1.00 85.56 975 VAL A CA 1
ATOM 7203 C C . VAL A 1 975 ? 3.131 -2.405 -21.004 1.00 85.56 975 VAL A C 1
ATOM 7205 O O . VAL A 1 975 ? 3.927 -2.010 -21.860 1.00 85.56 975 VAL A O 1
ATOM 7208 N N . TYR A 1 976 ? 3.322 -2.181 -19.703 1.00 80.12 976 TYR A N 1
ATOM 7209 C CA . TYR A 1 976 ? 4.530 -1.509 -19.195 1.00 80.12 976 TYR A CA 1
ATOM 7210 C C . TYR A 1 976 ? 5.672 -2.506 -19.000 1.00 80.12 976 TYR A C 1
ATOM 7212 O O . TYR A 1 976 ? 6.714 -2.364 -19.638 1.00 80.12 976 TYR A O 1
ATOM 7220 N N . ALA A 1 977 ? 5.442 -3.585 -18.254 1.00 84.88 977 ALA A N 1
ATOM 7221 C CA . ALA A 1 977 ? 6.312 -4.757 -18.228 1.00 84.88 977 ALA A CA 1
ATOM 7222 C C . ALA A 1 977 ? 5.570 -6.054 -18.583 1.00 84.88 977 ALA A C 1
ATOM 7224 O O . ALA A 1 977 ? 4.345 -6.161 -18.494 1.00 84.88 977 ALA A O 1
ATOM 7225 N N . LEU A 1 978 ? 6.336 -7.070 -18.980 1.00 93.31 978 LEU A N 1
ATOM 7226 C CA . LEU A 1 978 ? 5.854 -8.423 -19.227 1.00 93.31 978 LEU A CA 1
ATOM 7227 C C . LEU A 1 978 ? 6.748 -9.441 -18.517 1.00 93.31 978 LEU A C 1
ATOM 7229 O O . LEU A 1 978 ? 7.898 -9.645 -18.908 1.00 93.31 978 LEU A O 1
ATOM 7233 N N . GLU A 1 979 ? 6.182 -10.147 -17.541 1.00 94.69 979 GLU A N 1
ATOM 7234 C CA . GLU A 1 979 ? 6.805 -11.298 -16.894 1.00 94.69 979 GLU A CA 1
ATOM 7235 C C . GLU A 1 979 ? 6.079 -12.598 -17.267 1.00 94.69 979 GLU A C 1
ATOM 7237 O O . GLU A 1 979 ? 4.922 -12.827 -16.915 1.00 94.69 979 GLU A O 1
ATOM 7242 N N . LEU A 1 980 ? 6.790 -13.489 -17.958 1.00 96.81 980 LEU A N 1
ATOM 7243 C CA . LEU A 1 980 ? 6.372 -14.848 -18.287 1.00 96.81 980 LEU A CA 1
ATOM 7244 C C . LEU A 1 980 ? 7.297 -15.836 -17.575 1.00 96.81 980 LEU A C 1
ATOM 7246 O O . LEU A 1 980 ? 8.330 -16.226 -18.128 1.00 96.81 980 LEU A O 1
ATOM 7250 N N . SER A 1 981 ? 6.927 -16.269 -16.368 1.00 95.31 981 SER A N 1
ATOM 7251 C CA . SER A 1 981 ? 7.807 -17.094 -15.534 1.00 95.31 981 SER A CA 1
ATOM 7252 C C . SER A 1 981 ? 7.217 -18.449 -15.130 1.00 95.31 981 SER A C 1
ATOM 7254 O O . SER A 1 981 ? 6.057 -18.554 -14.749 1.00 95.31 981 SER A O 1
ATOM 7256 N N . VAL A 1 982 ? 8.016 -19.519 -15.173 1.00 95.50 982 VAL A N 1
ATOM 7257 C CA . VAL A 1 982 ? 7.680 -20.855 -14.627 1.00 95.50 982 VAL A CA 1
ATOM 7258 C C . VAL A 1 982 ? 6.391 -21.477 -15.215 1.00 95.50 982 VAL A C 1
ATOM 7260 O O . VAL A 1 982 ? 5.725 -22.290 -14.580 1.00 95.50 982 VAL A O 1
ATOM 7263 N N . ASN A 1 983 ? 6.011 -21.165 -16.459 1.00 97.12 983 ASN A N 1
ATOM 7264 C CA . ASN A 1 983 ? 4.829 -21.767 -17.093 1.00 97.12 983 ASN A CA 1
ATOM 7265 C C . ASN A 1 983 ? 5.219 -23.068 -17.814 1.00 97.12 983 ASN A C 1
ATOM 7267 O O . ASN A 1 983 ? 5.563 -23.089 -18.998 1.00 97.12 983 ASN A O 1
ATOM 7271 N N . SER A 1 984 ? 5.203 -24.184 -17.080 1.00 96.50 984 SER A N 1
ATOM 7272 C CA . SER A 1 984 ? 5.819 -25.450 -17.512 1.00 96.50 984 SER A CA 1
ATOM 7273 C C . SER A 1 984 ? 5.228 -26.086 -18.781 1.00 96.50 984 SER A C 1
ATOM 7275 O O . SER A 1 984 ? 5.946 -26.800 -19.488 1.00 96.50 984 SER A O 1
ATOM 7277 N N . ALA A 1 985 ? 3.959 -25.811 -19.106 1.00 98.06 985 ALA A N 1
ATOM 7278 C CA . ALA A 1 985 ? 3.297 -26.278 -20.326 1.00 98.06 985 ALA A CA 1
ATOM 7279 C C . ALA A 1 985 ? 3.354 -25.285 -21.506 1.00 98.06 985 ALA A C 1
ATOM 7281 O O . ALA A 1 985 ? 2.892 -25.634 -22.598 1.00 98.06 985 ALA A O 1
ATOM 7282 N N . LEU A 1 986 ? 3.913 -24.080 -21.322 1.00 98.38 986 LEU A N 1
ATOM 7283 C CA . LEU A 1 986 ? 3.853 -23.006 -22.314 1.00 98.38 986 LEU A CA 1
ATOM 7284 C C . LEU A 1 986 ? 4.736 -23.341 -23.519 1.00 98.38 986 LEU A C 1
ATOM 7286 O O . LEU A 1 986 ? 5.944 -23.524 -23.390 1.00 98.38 986 LEU A O 1
ATOM 7290 N N . THR A 1 987 ? 4.126 -23.426 -24.703 1.00 96.75 987 THR A N 1
ATOM 7291 C CA . THR A 1 987 ? 4.825 -23.830 -25.939 1.00 96.75 987 THR A CA 1
ATOM 7292 C C . THR A 1 987 ? 5.102 -22.680 -26.900 1.00 96.75 987 THR A C 1
ATOM 7294 O O . THR A 1 987 ? 6.029 -22.776 -27.702 1.00 96.75 987 THR A O 1
ATOM 7297 N N . ASN A 1 988 ? 4.289 -21.620 -26.859 1.00 96.38 988 ASN A N 1
ATOM 7298 C CA . ASN A 1 988 ? 4.388 -20.461 -27.746 1.00 96.38 988 ASN A CA 1
ATOM 7299 C C . ASN A 1 988 ? 3.672 -19.236 -27.154 1.00 96.38 988 ASN A C 1
ATOM 7301 O O . ASN A 1 988 ? 2.758 -19.383 -26.339 1.00 96.38 988 ASN A O 1
ATOM 7305 N N . ILE A 1 989 ? 4.059 -18.051 -27.631 1.00 97.88 989 ILE A N 1
ATOM 7306 C CA . ILE A 1 989 ? 3.521 -16.741 -27.229 1.00 97.88 989 ILE A CA 1
ATOM 7307 C C . ILE A 1 989 ? 2.920 -15.967 -28.416 1.00 97.88 989 ILE A C 1
ATOM 7309 O O . ILE A 1 989 ? 2.765 -14.754 -28.352 1.00 97.88 989 ILE A O 1
ATOM 7313 N N . GLN A 1 990 ? 2.519 -16.666 -29.486 1.00 96.56 990 GLN A N 1
ATOM 7314 C CA . GLN A 1 990 ? 2.073 -16.068 -30.756 1.00 96.56 990 GLN A CA 1
ATOM 7315 C C . GLN A 1 990 ? 0.928 -15.055 -30.608 1.00 96.56 990 GLN A C 1
ATOM 7317 O O . GLN A 1 990 ? 0.793 -14.156 -31.436 1.00 96.56 990 GLN A O 1
ATOM 7322 N N . ALA A 1 991 ? 0.102 -15.206 -29.570 1.00 97.19 991 ALA A N 1
ATOM 7323 C CA . ALA A 1 991 ? -0.993 -14.289 -29.281 1.00 97.19 991 ALA A CA 1
ATOM 7324 C C . ALA A 1 991 ? -0.515 -12.857 -28.975 1.00 97.19 991 ALA A C 1
ATOM 7326 O O . ALA A 1 991 ? -1.299 -11.933 -29.104 1.00 97.19 991 ALA A O 1
ATOM 7327 N N . LEU A 1 992 ? 0.755 -12.639 -28.632 1.00 96.81 992 LEU A N 1
ATOM 7328 C CA . LEU A 1 992 ? 1.283 -11.302 -28.351 1.00 96.81 992 LEU A CA 1
ATOM 7329 C C . LEU A 1 992 ? 1.631 -10.487 -29.608 1.00 96.81 992 LEU A C 1
ATOM 7331 O O . LEU A 1 992 ? 2.118 -9.371 -29.481 1.00 96.81 992 LEU A O 1
ATOM 7335 N N . SER A 1 993 ? 1.350 -10.985 -30.820 1.00 94.56 993 SER A N 1
ATOM 7336 C CA . SER A 1 993 ? 1.798 -10.363 -32.083 1.00 94.56 993 SER A CA 1
ATOM 7337 C C . SER A 1 993 ? 1.283 -8.944 -32.346 1.00 94.56 993 SER A C 1
ATOM 7339 O O . SER A 1 993 ? 1.731 -8.301 -33.295 1.00 94.56 993 SER A O 1
ATOM 7341 N N . SER A 1 994 ? 0.302 -8.490 -31.565 1.00 92.69 994 SER A N 1
ATOM 7342 C CA . SER A 1 994 ? -0.248 -7.133 -31.629 1.00 92.69 994 SER A CA 1
ATOM 7343 C C . SER A 1 994 ? 0.467 -6.150 -30.698 1.00 92.69 994 SER A C 1
ATOM 7345 O O . SER A 1 994 ? 0.239 -4.951 -30.842 1.00 92.69 994 SER A O 1
ATOM 7347 N N . LEU A 1 995 ? 1.333 -6.623 -29.790 1.00 91.19 995 LEU A N 1
ATOM 7348 C CA . LEU A 1 995 ? 2.129 -5.762 -28.921 1.00 91.19 995 LEU A CA 1
ATOM 7349 C C . LEU A 1 995 ? 3.099 -4.934 -29.761 1.00 91.19 995 LEU A C 1
ATOM 7351 O O . LEU A 1 995 ? 3.922 -5.482 -30.496 1.00 91.19 995 LEU A O 1
ATOM 7355 N N . THR A 1 996 ? 3.018 -3.615 -29.621 1.00 82.88 996 THR A N 1
ATOM 7356 C CA . THR A 1 996 ? 3.939 -2.673 -30.272 1.00 82.88 996 THR A CA 1
ATOM 7357 C C . THR A 1 996 ? 4.980 -2.119 -29.308 1.00 82.88 996 THR A C 1
ATOM 7359 O O . THR A 1 996 ? 6.054 -1.704 -29.740 1.00 82.88 996 THR A O 1
ATOM 7362 N N . THR A 1 997 ? 4.673 -2.122 -28.007 1.00 69.81 997 THR A N 1
ATOM 7363 C CA . THR A 1 997 ? 5.462 -1.439 -26.977 1.00 69.81 997 THR A CA 1
ATOM 7364 C C . THR A 1 997 ? 5.383 -2.200 -25.646 1.00 69.81 997 THR A C 1
ATOM 7366 O O . THR A 1 997 ? 4.287 -2.573 -25.223 1.00 69.81 997 THR A O 1
ATOM 7369 N N . ILE A 1 998 ? 6.540 -2.427 -25.008 1.00 76.06 998 ILE A N 1
ATOM 7370 C CA . ILE A 1 998 ? 6.692 -2.883 -23.608 1.00 76.06 998 ILE A CA 1
ATOM 7371 C C . ILE A 1 998 ? 7.552 -1.842 -22.899 1.00 76.06 998 ILE A C 1
ATOM 7373 O O . ILE A 1 998 ? 8.769 -2.008 -22.777 1.00 76.06 998 ILE A O 1
ATOM 7377 N N . THR A 1 999 ? 6.947 -0.700 -22.601 1.00 61.38 999 THR A N 1
ATOM 7378 C CA . THR A 1 999 ? 7.645 0.453 -22.038 1.00 61.38 999 THR A CA 1
ATOM 7379 C C . THR A 1 999 ? 6.654 1.263 -21.218 1.00 61.38 999 THR A C 1
ATOM 7381 O O . THR A 1 999 ? 5.500 1.425 -21.622 1.00 61.38 999 THR A O 1
ATOM 7384 N N . GLU A 1 1000 ? 7.105 1.802 -20.094 1.00 59.00 1000 GLU A N 1
ATOM 7385 C CA . GLU A 1 1000 ? 6.439 2.942 -19.469 1.00 59.00 1000 GLU A CA 1
ATOM 7386 C C . GLU A 1 1000 ? 6.832 4.220 -20.244 1.00 59.00 1000 GLU A C 1
ATOM 7388 O O . GLU A 1 1000 ? 7.692 4.176 -21.133 1.00 59.00 1000 GLU A O 1
ATOM 7393 N N . GLU A 1 1001 ? 6.227 5.372 -19.935 1.00 49.78 1001 GLU A N 1
ATOM 7394 C CA . GLU A 1 1001 ? 6.750 6.670 -20.401 1.00 49.78 1001 GLU A CA 1
ATOM 7395 C C . GLU A 1 1001 ? 8.218 6.884 -19.970 1.00 49.78 1001 GLU A C 1
ATOM 7397 O O . GLU A 1 1001 ? 8.929 7.675 -20.593 1.00 49.78 1001 GLU A O 1
ATOM 7402 N N . ASP A 1 1002 ? 8.688 6.125 -18.969 1.00 47.31 1002 ASP A N 1
ATOM 7403 C CA . ASP A 1 1002 ? 10.078 6.030 -18.543 1.00 47.31 1002 ASP A CA 1
ATOM 7404 C C . ASP A 1 1002 ? 10.622 4.598 -18.704 1.00 47.31 1002 ASP A C 1
ATOM 7406 O O . ASP A 1 1002 ? 10.213 3.663 -18.025 1.00 47.31 1002 ASP A O 1
ATOM 7410 N N . LEU A 1 1003 ? 11.570 4.386 -19.614 1.00 46.00 1003 LEU A N 1
ATOM 7411 C CA . LEU A 1 1003 ? 12.082 3.060 -20.013 1.00 46.00 1003 LEU A CA 1
ATOM 7412 C C . LEU A 1 1003 ? 12.851 2.285 -18.914 1.00 46.00 1003 LEU A C 1
ATOM 7414 O O . LEU A 1 1003 ? 13.490 1.275 -19.210 1.00 46.00 1003 LEU A O 1
ATOM 7418 N N . MET A 1 1004 ? 12.820 2.754 -17.666 1.00 51.81 1004 MET A N 1
ATOM 7419 C CA . MET A 1 1004 ? 13.681 2.314 -16.565 1.00 51.81 1004 MET A CA 1
ATOM 7420 C C . MET A 1 1004 ? 13.112 1.197 -15.692 1.00 51.81 1004 MET A C 1
ATOM 7422 O O . MET A 1 1004 ? 13.896 0.426 -15.144 1.00 51.81 1004 MET A O 1
ATOM 7426 N N . TYR A 1 1005 ? 11.787 1.095 -15.556 1.00 48.06 1005 TYR A N 1
ATOM 7427 C CA . TYR A 1 1005 ? 11.140 0.059 -14.731 1.00 48.06 1005 TYR A CA 1
ATOM 7428 C C . TYR A 1 1005 ? 10.450 -1.024 -15.566 1.00 48.06 1005 TYR A C 1
ATOM 7430 O O . TYR A 1 1005 ? 10.145 -2.107 -15.068 1.00 48.06 1005 TYR A O 1
ATOM 7438 N N . SER A 1 1006 ? 10.264 -0.773 -16.866 1.00 65.12 1006 SER A N 1
ATOM 7439 C CA . SER A 1 1006 ? 9.761 -1.773 -17.805 1.00 65.12 1006 SER A CA 1
ATOM 7440 C C . SER A 1 1006 ? 10.764 -2.914 -17.996 1.00 65.12 1006 SER A C 1
ATOM 7442 O O . SER A 1 1006 ? 11.958 -2.684 -18.181 1.00 65.12 1006 SER A O 1
ATOM 7444 N N . GLN A 1 1007 ? 10.278 -4.154 -18.019 1.00 82.69 1007 GLN A N 1
ATOM 7445 C CA . GLN A 1 1007 ? 11.086 -5.340 -18.312 1.00 82.69 1007 GLN A CA 1
ATOM 7446 C C . GLN A 1 1007 ? 10.326 -6.317 -19.213 1.00 82.69 1007 GLN A C 1
ATOM 7448 O O . GLN A 1 1007 ? 9.113 -6.489 -19.093 1.00 82.69 1007 GLN A O 1
ATOM 7453 N N . LEU A 1 1008 ? 11.053 -7.002 -20.092 1.00 92.88 1008 LEU A N 1
ATOM 7454 C CA . LEU A 1 1008 ? 10.627 -8.241 -20.728 1.00 92.88 1008 LEU A CA 1
ATOM 7455 C C . LEU A 1 1008 ? 11.371 -9.403 -20.062 1.00 92.88 1008 LEU A C 1
ATOM 7457 O O . LEU A 1 1008 ? 12.506 -9.721 -20.423 1.00 92.88 1008 LEU A O 1
ATOM 7461 N N . ASN A 1 1009 ? 10.711 -10.052 -19.107 1.00 94.00 1009 ASN A N 1
ATOM 7462 C CA . ASN A 1 1009 ? 11.243 -11.191 -18.372 1.00 94.00 1009 ASN A CA 1
ATOM 7463 C C . ASN A 1 1009 ? 10.574 -12.491 -18.836 1.00 94.00 1009 ASN A C 1
ATOM 7465 O O . ASN A 1 1009 ? 9.381 -12.706 -18.638 1.00 94.00 1009 ASN A O 1
ATOM 7469 N N . ILE A 1 1010 ? 11.347 -13.386 -19.450 1.00 97.50 1010 ILE A N 1
ATOM 7470 C CA . ILE A 1 1010 ? 10.902 -14.715 -19.877 1.00 97.50 1010 ILE A CA 1
ATOM 7471 C C . ILE A 1 1010 ? 11.787 -15.755 -19.198 1.00 97.50 1010 ILE A C 1
ATOM 7473 O O . ILE A 1 1010 ? 12.903 -16.036 -19.642 1.00 97.50 1010 ILE A O 1
ATOM 7477 N N . THR A 1 1011 ? 11.284 -16.357 -18.123 1.00 95.38 1011 THR A N 1
ATOM 7478 C CA . THR A 1 1011 ? 12.073 -17.225 -17.240 1.00 95.38 1011 THR A CA 1
ATOM 7479 C C . THR A 1 1011 ? 11.449 -18.598 -17.022 1.00 95.38 1011 THR A C 1
ATOM 7481 O O . THR A 1 1011 ? 10.259 -18.741 -16.780 1.00 95.38 1011 THR A O 1
ATOM 7484 N N . GLY A 1 1012 ? 12.249 -19.661 -17.072 1.00 95.25 1012 GLY A N 1
ATOM 7485 C CA . GLY A 1 1012 ? 11.814 -20.983 -16.611 1.00 95.25 1012 GLY A CA 1
ATOM 7486 C C . GLY A 1 1012 ? 10.613 -21.580 -17.361 1.00 95.25 1012 GLY A C 1
ATOM 7487 O O . GLY A 1 1012 ? 9.832 -22.308 -16.752 1.00 95.25 1012 GLY A O 1
ATOM 7488 N N . ASN A 1 1013 ? 10.454 -21.316 -18.665 1.00 97.75 1013 ASN A N 1
ATOM 7489 C CA . ASN A 1 1013 ? 9.416 -21.924 -19.510 1.00 97.75 1013 ASN A CA 1
ATOM 7490 C C . ASN A 1 1013 ? 10.025 -23.068 -20.350 1.00 97.75 1013 ASN A C 1
ATOM 7492 O O . ASN A 1 1013 ? 10.441 -22.867 -21.495 1.00 97.75 1013 ASN A O 1
ATOM 7496 N N . PRO A 1 1014 ? 10.129 -24.301 -19.814 1.00 97.19 1014 PRO A N 1
ATOM 7497 C CA . PRO A 1 1014 ? 10.948 -25.364 -20.393 1.00 97.19 1014 PRO A CA 1
ATOM 7498 C C . PRO A 1 1014 ? 10.473 -25.890 -21.750 1.00 97.19 1014 PRO A C 1
ATOM 7500 O O . PRO A 1 1014 ? 11.254 -26.576 -22.408 1.00 97.19 1014 PRO A O 1
ATOM 7503 N N . LEU A 1 1015 ? 9.231 -25.622 -22.171 1.00 98.19 1015 LEU A N 1
ATOM 7504 C CA . LEU A 1 1015 ? 8.675 -26.062 -23.459 1.00 98.19 1015 LEU A CA 1
ATOM 7505 C C . LEU A 1 1015 ? 8.581 -24.950 -24.517 1.00 98.19 1015 LEU A C 1
ATOM 7507 O O . LEU A 1 1015 ? 8.235 -25.258 -25.662 1.00 98.19 1015 LEU A O 1
ATOM 7511 N N . LEU A 1 1016 ? 8.912 -23.701 -24.173 1.00 98.25 1016 LEU A N 1
ATOM 7512 C CA . LEU A 1 1016 ? 8.885 -22.569 -25.100 1.00 98.25 1016 LEU A CA 1
ATOM 7513 C C . LEU A 1 1016 ? 10.025 -22.708 -26.120 1.00 98.25 1016 LEU A C 1
ATOM 7515 O O . LEU A 1 1016 ? 11.179 -22.890 -25.736 1.00 98.25 1016 LEU A O 1
ATOM 7519 N N . GLN A 1 1017 ? 9.704 -22.670 -27.419 1.00 95.94 1017 GLN A N 1
ATOM 7520 C CA . GLN A 1 1017 ? 10.664 -22.975 -28.499 1.00 95.94 1017 GLN A CA 1
ATOM 7521 C C . GLN A 1 1017 ? 11.225 -21.740 -29.211 1.00 95.94 1017 GLN A C 1
ATOM 7523 O O . GLN A 1 1017 ? 12.381 -21.761 -29.652 1.00 95.94 1017 GLN A O 1
ATOM 7528 N N . SER A 1 1018 ? 10.420 -20.685 -29.323 1.00 97.25 1018 SER A N 1
ATOM 7529 C CA . SER A 1 1018 ? 10.770 -19.405 -29.939 1.00 97.25 1018 SER A CA 1
ATOM 7530 C C . SER A 1 1018 ? 10.033 -18.258 -29.247 1.00 97.25 1018 SER A C 1
ATOM 7532 O O . SER A 1 1018 ? 9.074 -18.487 -28.506 1.00 97.25 1018 SER A O 1
ATOM 7534 N N . LEU A 1 1019 ? 10.482 -17.030 -29.509 1.00 97.75 1019 LEU A N 1
ATOM 7535 C CA . LEU A 1 1019 ? 9.791 -15.797 -29.115 1.00 97.75 1019 LEU A CA 1
ATOM 7536 C C . LEU A 1 1019 ? 8.855 -15.260 -30.213 1.00 97.75 1019 LEU A C 1
ATOM 7538 O O . LEU A 1 1019 ? 8.545 -14.070 -30.228 1.00 97.75 1019 LEU A O 1
ATOM 7542 N N . ASP A 1 1020 ? 8.431 -16.118 -31.148 1.00 96.25 1020 ASP A N 1
ATOM 7543 C CA . ASP A 1 1020 ? 7.499 -15.725 -32.210 1.00 96.25 1020 ASP A CA 1
ATOM 7544 C C . ASP A 1 1020 ? 6.176 -15.260 -31.580 1.00 96.25 1020 ASP A C 1
ATOM 7546 O O . ASP A 1 1020 ? 5.612 -15.931 -30.707 1.00 96.25 1020 ASP A O 1
ATOM 7550 N N . GLY A 1 1021 ? 5.694 -14.099 -32.012 1.00 95.31 1021 GLY A N 1
ATOM 7551 C CA . GLY A 1 1021 ? 4.666 -13.317 -31.331 1.00 95.31 1021 GLY A CA 1
ATOM 7552 C C . GLY A 1 1021 ? 5.155 -11.980 -30.773 1.00 95.31 1021 GLY A C 1
ATOM 7553 O O . GLY A 1 1021 ? 4.316 -11.197 -30.360 1.00 95.31 1021 GLY A O 1
ATOM 7554 N N . LEU A 1 1022 ? 6.458 -11.681 -30.760 1.00 96.62 1022 LEU A N 1
ATOM 7555 C CA . LEU A 1 1022 ? 6.986 -10.372 -30.328 1.00 96.62 1022 LEU A CA 1
ATOM 7556 C C . LEU A 1 1022 ? 7.447 -9.475 -31.489 1.00 96.62 1022 LEU A C 1
ATOM 7558 O O . LEU A 1 1022 ? 8.083 -8.448 -31.271 1.00 96.62 1022 LEU A O 1
ATOM 7562 N N . GLU A 1 1023 ? 7.109 -9.822 -32.735 1.00 94.31 1023 GLU A N 1
ATOM 7563 C CA . GLU A 1 1023 ? 7.614 -9.126 -33.926 1.00 94.31 1023 GLU A CA 1
ATOM 7564 C C . GLU A 1 1023 ? 7.085 -7.695 -34.072 1.00 94.31 1023 GLU A C 1
ATOM 7566 O O . GLU A 1 1023 ? 7.602 -6.942 -34.897 1.00 94.31 1023 GLU A O 1
ATOM 7571 N N . GLY A 1 1024 ? 6.042 -7.325 -33.327 1.00 90.50 1024 GLY A N 1
ATOM 7572 C CA . GLY A 1 1024 ? 5.513 -5.963 -33.299 1.00 90.50 1024 GLY A CA 1
ATOM 7573 C C . GLY A 1 1024 ? 6.380 -4.981 -32.506 1.00 90.50 1024 GLY A C 1
ATOM 7574 O O . GLY A 1 1024 ? 6.273 -3.779 -32.743 1.00 90.50 1024 GLY A O 1
ATOM 7575 N N . LEU A 1 1025 ? 7.262 -5.472 -31.626 1.00 91.62 1025 LEU A N 1
ATOM 7576 C CA . LEU A 1 1025 ? 8.086 -4.631 -30.760 1.00 91.62 1025 LEU A CA 1
ATOM 7577 C C . LEU A 1 1025 ? 9.221 -3.955 -31.533 1.00 91.62 1025 LEU A C 1
ATOM 7579 O O . LEU A 1 1025 ? 9.994 -4.611 -32.238 1.00 91.62 1025 LEU A O 1
ATOM 7583 N N . THR A 1 1026 ? 9.352 -2.643 -31.343 1.00 87.69 1026 THR A N 1
ATOM 7584 C CA . THR A 1 1026 ? 10.494 -1.841 -31.821 1.00 87.69 1026 THR A CA 1
ATOM 7585 C C . THR A 1 1026 ? 11.404 -1.381 -30.688 1.00 87.69 1026 THR A C 1
ATOM 7587 O O . THR A 1 1026 ? 12.597 -1.181 -30.898 1.00 87.69 1026 THR A O 1
ATOM 7590 N N . SER A 1 1027 ? 10.861 -1.260 -29.481 1.00 82.81 1027 SER A N 1
ATOM 7591 C CA . SER A 1 1027 ? 11.586 -0.948 -28.253 1.00 82.81 1027 SER A CA 1
ATOM 7592 C C . SER A 1 1027 ? 11.006 -1.740 -27.084 1.00 82.81 1027 SER A C 1
ATOM 7594 O O . SER A 1 1027 ? 9.837 -2.141 -27.110 1.00 82.81 1027 SER A O 1
ATOM 7596 N N . LEU A 1 1028 ? 11.832 -1.988 -26.072 1.00 86.25 1028 LEU A N 1
ATOM 7597 C CA . LEU A 1 1028 ? 11.420 -2.576 -24.798 1.00 86.25 1028 LEU A CA 1
ATOM 7598 C C . LEU A 1 1028 ? 12.342 -2.100 -23.667 1.00 86.25 1028 LEU A C 1
ATOM 7600 O O . LEU A 1 1028 ? 13.408 -1.552 -23.940 1.00 86.25 1028 LEU A O 1
ATOM 7604 N N . GLY A 1 1029 ? 11.926 -2.293 -22.417 1.00 80.50 1029 GLY A N 1
ATOM 7605 C CA . GLY A 1 1029 ? 12.761 -2.052 -21.236 1.00 80.50 1029 GLY A CA 1
ATOM 7606 C C . GLY A 1 1029 ? 13.900 -3.065 -21.067 1.00 80.50 1029 GLY A C 1
ATOM 7607 O O . GLY A 1 1029 ? 14.562 -3.421 -22.034 1.00 80.50 1029 GLY A O 1
ATOM 7608 N N . ASP A 1 1030 ? 14.172 -3.559 -19.864 1.00 85.50 1030 ASP A N 1
ATOM 7609 C CA . ASP A 1 1030 ? 15.236 -4.557 -19.665 1.00 85.50 1030 ASP A CA 1
ATOM 7610 C C . ASP A 1 1030 ? 14.878 -5.919 -20.273 1.00 85.50 1030 ASP A C 1
ATOM 7612 O O . ASP A 1 1030 ? 13.746 -6.388 -20.164 1.00 85.50 1030 ASP A O 1
ATOM 7616 N N . LEU A 1 1031 ? 15.847 -6.592 -20.903 1.00 93.25 1031 LEU A N 1
ATOM 7617 C CA . LEU A 1 1031 ? 15.644 -7.913 -21.500 1.00 93.25 1031 LEU A CA 1
ATOM 7618 C C . LEU A 1 1031 ? 16.233 -9.014 -20.618 1.00 93.25 1031 LEU A C 1
ATOM 7620 O O . LEU A 1 1031 ? 17.453 -9.172 -20.553 1.00 93.25 1031 LEU A O 1
ATOM 7624 N N . TRP A 1 1032 ? 15.372 -9.847 -20.033 1.00 94.62 1032 TRP A N 1
ATOM 7625 C CA . TRP A 1 1032 ? 15.776 -11.000 -19.231 1.00 94.62 1032 TRP A CA 1
ATOM 7626 C C . TRP A 1 1032 ? 15.215 -12.307 -19.803 1.00 94.62 1032 TRP A C 1
ATOM 7628 O O . TRP A 1 1032 ? 14.011 -12.550 -19.788 1.00 94.62 1032 TRP A O 1
ATOM 7638 N N . ILE A 1 1033 ? 16.085 -13.194 -20.288 1.00 97.00 1033 ILE A N 1
ATOM 7639 C CA . ILE A 1 1033 ? 15.713 -14.516 -20.810 1.00 97.00 1033 ILE A CA 1
ATOM 7640 C C . ILE A 1 1033 ? 16.544 -15.582 -20.104 1.00 97.00 1033 ILE A C 1
ATOM 7642 O O . ILE A 1 1033 ? 17.723 -15.774 -20.413 1.00 97.00 1033 ILE A O 1
ATOM 7646 N N . ASP A 1 1034 ? 15.927 -16.341 -19.203 1.00 96.56 1034 ASP A N 1
ATOM 7647 C CA . ASP A 1 1034 ? 16.649 -17.336 -18.409 1.00 96.56 1034 ASP A CA 1
ATOM 7648 C C . ASP A 1 1034 ? 15.936 -18.691 -18.310 1.00 96.56 1034 ASP A C 1
ATOM 7650 O O . ASP A 1 1034 ? 14.722 -18.791 -18.168 1.00 96.56 1034 ASP A O 1
ATOM 7654 N N . SER A 1 1035 ? 16.707 -19.776 -18.374 1.00 95.38 1035 SER A N 1
ATOM 7655 C CA . SER A 1 1035 ? 16.243 -21.134 -18.068 1.00 95.38 1035 SER A CA 1
ATOM 7656 C C . SER A 1 1035 ? 15.093 -21.645 -18.957 1.00 95.38 1035 SER A C 1
ATOM 7658 O O . SER A 1 1035 ? 14.334 -22.536 -18.565 1.00 95.38 1035 SER A O 1
ATOM 7660 N N . ASN A 1 1036 ? 14.985 -21.159 -20.198 1.00 97.06 1036 ASN A N 1
ATOM 7661 C CA . ASN A 1 1036 ? 14.044 -21.673 -21.199 1.00 97.06 1036 ASN A CA 1
ATOM 7662 C C . ASN A 1 1036 ? 14.726 -22.767 -22.027 1.00 97.06 1036 ASN A C 1
ATOM 7664 O O . ASN A 1 1036 ? 15.182 -22.560 -23.149 1.00 97.06 1036 ASN A O 1
ATOM 7668 N N . VAL A 1 1037 ? 14.841 -23.964 -21.451 1.00 96.50 1037 VAL A N 1
ATOM 7669 C CA . VAL A 1 1037 ? 15.714 -25.023 -21.990 1.00 96.50 1037 VAL A CA 1
ATOM 7670 C C . VAL A 1 1037 ? 15.371 -25.492 -23.410 1.00 96.50 1037 VAL A C 1
ATOM 7672 O O . VAL A 1 1037 ? 16.253 -26.020 -24.079 1.00 96.50 1037 VAL A O 1
ATOM 7675 N N . SER A 1 1038 ? 14.135 -25.317 -23.892 1.00 97.19 1038 SER A N 1
ATOM 7676 C CA . SER A 1 1038 ? 13.741 -25.651 -25.276 1.00 97.19 1038 SER A CA 1
ATOM 7677 C C . SER A 1 1038 ? 13.854 -24.483 -26.259 1.00 97.19 1038 SER A C 1
ATOM 7679 O O . SER A 1 1038 ? 13.620 -24.690 -27.450 1.00 97.19 1038 SER A O 1
ATOM 7681 N N . LEU A 1 1039 ? 14.222 -23.285 -25.794 1.00 97.94 1039 LEU A N 1
ATOM 7682 C CA . LEU A 1 1039 ? 14.312 -22.090 -26.623 1.00 97.94 1039 LEU A CA 1
ATOM 7683 C C . LEU A 1 1039 ? 15.473 -22.237 -27.611 1.00 97.94 1039 LEU A C 1
ATOM 7685 O O . LEU A 1 1039 ? 16.620 -22.445 -27.218 1.00 97.94 1039 LEU A O 1
ATOM 7689 N N . THR A 1 1040 ? 15.162 -22.148 -28.903 1.00 95.50 1040 THR A N 1
ATOM 7690 C CA . THR A 1 1040 ? 16.142 -22.283 -29.997 1.00 95.50 1040 THR A CA 1
ATOM 7691 C C . THR A 1 1040 ? 16.343 -20.990 -30.779 1.00 95.50 1040 THR A C 1
ATOM 7693 O O . THR A 1 1040 ? 17.351 -20.851 -31.471 1.00 95.50 1040 THR A O 1
ATOM 7696 N N . SER A 1 1041 ? 15.403 -20.047 -30.673 1.00 95.12 1041 SER A N 1
ATOM 7697 C CA . SER A 1 1041 ? 15.401 -18.797 -31.428 1.00 95.12 1041 SER A CA 1
ATOM 7698 C C . SER A 1 1041 ? 14.775 -17.656 -30.628 1.00 95.12 1041 SER A C 1
ATOM 7700 O O . SER A 1 1041 ? 13.766 -17.847 -29.950 1.00 95.12 1041 SER A O 1
ATOM 7702 N N . ILE A 1 1042 ? 15.350 -16.463 -30.774 1.00 97.56 1042 ILE A N 1
ATOM 7703 C CA . ILE A 1 1042 ? 14.795 -15.185 -30.303 1.00 97.56 1042 ILE A CA 1
ATOM 7704 C C . ILE A 1 1042 ? 14.405 -14.266 -31.476 1.00 97.56 1042 ILE A C 1
ATOM 7706 O O . ILE A 1 1042 ? 14.298 -13.060 -31.299 1.00 97.56 1042 ILE A O 1
ATOM 7710 N N . GLU A 1 1043 ? 14.218 -14.810 -32.688 1.00 96.06 1043 GLU A N 1
ATOM 7711 C CA . GLU A 1 1043 ? 13.907 -14.034 -33.909 1.00 96.06 1043 GLU A CA 1
ATOM 7712 C C . GLU A 1 1043 ? 12.632 -13.184 -33.810 1.00 96.06 1043 GLU A C 1
ATOM 7714 O O . GLU A 1 1043 ? 12.520 -12.191 -34.524 1.00 96.06 1043 GLU A O 1
ATOM 7719 N N . GLY A 1 1044 ? 11.726 -13.488 -32.876 1.00 96.00 1044 GLY A N 1
ATOM 7720 C CA . GLY A 1 1044 ? 10.608 -12.607 -32.535 1.00 96.00 1044 GLY A CA 1
ATOM 7721 C C . GLY A 1 1044 ? 11.031 -11.168 -32.209 1.00 96.00 1044 GLY A C 1
ATOM 7722 O O . GLY A 1 1044 ? 10.300 -10.243 -32.524 1.00 96.00 1044 GLY A O 1
ATOM 7723 N N . LEU A 1 1045 ? 12.244 -10.952 -31.683 1.00 96.62 1045 LEU A N 1
ATOM 7724 C CA . LEU A 1 1045 ? 12.779 -9.624 -31.349 1.00 96.62 1045 LEU A CA 1
ATOM 7725 C C . LEU A 1 1045 ? 13.425 -8.889 -32.538 1.00 96.62 1045 LEU A C 1
ATOM 7727 O O . LEU A 1 1045 ? 13.986 -7.816 -32.358 1.00 96.62 1045 LEU A O 1
ATOM 7731 N N . GLN A 1 1046 ? 13.352 -9.430 -33.759 1.00 95.12 1046 GLN A N 1
ATOM 7732 C CA . GLN A 1 1046 ? 14.070 -8.916 -34.937 1.00 95.12 1046 GLN A CA 1
ATOM 7733 C C . GLN A 1 1046 ? 13.840 -7.437 -35.271 1.00 95.12 1046 GLN A C 1
ATOM 7735 O O . GLN A 1 1046 ? 14.652 -6.867 -35.994 1.00 95.12 1046 GLN A O 1
ATOM 7740 N N . ASN A 1 1047 ? 12.743 -6.825 -34.821 1.00 93.88 1047 ASN A N 1
ATOM 7741 C CA . ASN A 1 1047 ? 12.437 -5.417 -35.087 1.00 93.88 1047 ASN A CA 1
ATOM 7742 C C . ASN A 1 1047 ? 12.859 -4.478 -33.947 1.00 93.88 1047 ASN A C 1
ATOM 7744 O O . ASN A 1 1047 ? 12.762 -3.266 -34.121 1.00 93.88 1047 ASN A O 1
ATOM 7748 N N . VAL A 1 1048 ? 13.363 -5.017 -32.831 1.00 92.81 1048 VAL A N 1
ATOM 7749 C CA . VAL A 1 1048 ? 13.808 -4.236 -31.675 1.00 92.81 1048 VAL A CA 1
ATOM 7750 C C . VAL A 1 1048 ? 15.109 -3.508 -32.001 1.00 92.81 1048 VAL A C 1
ATOM 7752 O O . VAL A 1 1048 ? 16.098 -4.119 -32.416 1.00 92.81 1048 VAL A O 1
ATOM 7755 N N . THR A 1 1049 ? 15.098 -2.193 -31.805 1.00 89.94 1049 THR A N 1
ATOM 7756 C CA . THR A 1 1049 ? 16.238 -1.295 -32.005 1.00 89.94 1049 THR A CA 1
ATOM 7757 C C . THR A 1 1049 ? 16.772 -0.716 -30.702 1.00 89.94 1049 THR A C 1
ATOM 7759 O O . THR A 1 1049 ? 17.955 -0.379 -30.635 1.00 89.94 1049 THR A O 1
ATOM 7762 N N . ASP A 1 1050 ? 15.933 -0.647 -29.672 1.00 85.94 1050 ASP A N 1
ATOM 7763 C CA . ASP A 1 1050 ? 16.227 -0.007 -28.394 1.00 85.94 1050 ASP A CA 1
ATOM 7764 C C . ASP A 1 1050 ? 15.789 -0.926 -27.251 1.00 85.94 1050 ASP A C 1
ATOM 7766 O O . ASP A 1 1050 ? 14.674 -1.451 -27.252 1.00 85.94 1050 ASP A O 1
ATOM 7770 N N . ILE A 1 1051 ? 16.688 -1.136 -26.298 1.00 87.25 1051 ILE A N 1
ATOM 7771 C CA . ILE A 1 1051 ? 16.451 -1.889 -25.062 1.00 87.25 1051 ILE A CA 1
ATOM 7772 C C . ILE A 1 1051 ? 16.794 -0.966 -23.883 1.00 87.25 1051 ILE A C 1
ATOM 7774 O O . ILE A 1 1051 ? 17.542 -0.006 -24.068 1.00 87.25 1051 ILE A O 1
ATOM 7778 N N . GLY A 1 1052 ? 16.243 -1.235 -22.701 1.00 80.75 1052 GLY A N 1
ATOM 7779 C CA . GLY A 1 1052 ? 16.548 -0.566 -21.436 1.00 80.75 1052 GLY A CA 1
ATOM 7780 C C . GLY A 1 1052 ? 18.029 -0.627 -21.019 1.00 80.75 1052 GLY A C 1
ATOM 7781 O O . GLY A 1 1052 ? 18.953 -0.543 -21.828 1.00 80.75 1052 GLY A O 1
ATOM 7782 N N . VAL A 1 1053 ? 18.270 -0.775 -19.724 1.00 77.62 1053 VAL A N 1
ATOM 7783 C CA . VAL A 1 1053 ? 19.599 -0.767 -19.103 1.00 77.62 1053 VAL A CA 1
ATOM 7784 C C . VAL A 1 1053 ? 20.331 -2.103 -19.282 1.00 77.62 1053 VAL A C 1
ATOM 7786 O O . VAL A 1 1053 ? 21.561 -2.130 -19.256 1.00 77.62 1053 VAL A O 1
ATOM 7789 N N . GLY A 1 1054 ? 19.631 -3.226 -19.477 1.00 86.00 1054 GLY A N 1
ATOM 7790 C CA . GLY A 1 1054 ? 20.267 -4.550 -19.461 1.00 86.00 1054 GLY A CA 1
ATOM 7791 C C . GLY A 1 1054 ? 19.768 -5.574 -20.481 1.00 86.00 1054 GLY A C 1
ATOM 7792 O O . GLY A 1 1054 ? 18.587 -5.652 -20.809 1.00 86.00 1054 GLY A O 1
ATOM 7793 N N . ILE A 1 1055 ? 20.692 -6.432 -20.928 1.00 92.94 1055 ILE A N 1
ATOM 7794 C CA . ILE A 1 1055 ? 20.428 -7.693 -21.631 1.00 92.94 1055 ILE A CA 1
ATOM 7795 C C . ILE A 1 1055 ? 21.052 -8.838 -20.833 1.00 92.94 1055 ILE A C 1
ATOM 7797 O O . ILE A 1 1055 ? 22.276 -8.971 -20.752 1.00 92.94 1055 ILE A O 1
ATOM 7801 N N . VAL A 1 1056 ? 20.205 -9.720 -20.310 1.00 94.75 1056 VAL A N 1
ATOM 7802 C CA . VAL A 1 1056 ? 20.599 -10.938 -19.600 1.00 94.75 1056 VAL A CA 1
ATOM 7803 C C . VAL A 1 1056 ? 19.970 -12.140 -20.296 1.00 94.75 1056 VAL A C 1
ATOM 7805 O O . VAL A 1 1056 ? 18.759 -12.335 -20.258 1.00 94.75 1056 VAL A O 1
ATOM 7808 N N . ILE A 1 1057 ? 20.790 -12.969 -20.945 1.00 96.81 1057 ILE A N 1
ATOM 7809 C CA . ILE A 1 1057 ? 20.344 -14.186 -21.638 1.00 96.81 1057 ILE A CA 1
ATOM 7810 C C . ILE A 1 1057 ? 21.192 -15.364 -21.155 1.00 96.81 1057 ILE A C 1
ATOM 7812 O O . ILE A 1 1057 ? 22.332 -15.537 -21.590 1.00 96.81 1057 ILE A O 1
ATOM 7816 N N . VAL A 1 1058 ? 20.656 -16.188 -20.254 1.00 95.25 1058 VAL A N 1
ATOM 7817 C CA . VAL A 1 1058 ? 21.414 -17.249 -19.563 1.00 95.25 1058 VAL A CA 1
ATOM 7818 C C . VAL A 1 1058 ? 20.635 -18.558 -19.442 1.00 95.25 1058 VAL A C 1
ATOM 7820 O O . VAL A 1 1058 ? 19.418 -18.598 -19.523 1.00 95.25 1058 VAL A O 1
ATOM 7823 N N . ASN A 1 1059 ? 21.331 -19.679 -19.269 1.00 93.38 1059 ASN A N 1
ATOM 7824 C CA . ASN A 1 1059 ? 20.750 -21.012 -19.064 1.00 93.38 1059 ASN A CA 1
ATOM 7825 C C . ASN A 1 1059 ? 19.753 -21.490 -20.151 1.00 93.38 1059 ASN A C 1
ATOM 7827 O O . ASN A 1 1059 ? 19.027 -22.466 -19.941 1.00 93.38 1059 ASN A O 1
ATOM 7831 N N . ASN A 1 1060 ? 19.746 -20.889 -21.346 1.00 96.00 1060 ASN A N 1
ATOM 7832 C CA . ASN A 1 1060 ? 18.938 -21.346 -22.483 1.00 96.00 1060 ASN A CA 1
ATOM 7833 C C . ASN A 1 1060 ? 19.735 -22.353 -23.325 1.00 96.00 1060 ASN A C 1
ATOM 7835 O O . ASN A 1 1060 ? 20.208 -22.046 -24.414 1.00 96.00 1060 ASN A O 1
ATOM 7839 N N . ILE A 1 1061 ? 19.900 -23.575 -22.805 1.00 95.19 1061 ILE A N 1
ATOM 7840 C CA . ILE A 1 1061 ? 20.881 -24.577 -23.280 1.00 95.19 1061 ILE A CA 1
ATOM 7841 C C . ILE A 1 1061 ? 20.847 -24.937 -24.779 1.00 95.19 1061 ILE A C 1
ATOM 7843 O O . ILE A 1 1061 ? 21.818 -25.508 -25.278 1.00 95.19 1061 ILE A O 1
ATOM 7847 N N . ASN A 1 1062 ? 19.736 -24.666 -25.474 1.00 95.56 1062 ASN A N 1
ATOM 7848 C CA . ASN A 1 1062 ? 19.529 -24.956 -26.897 1.00 95.56 1062 ASN A CA 1
ATOM 7849 C C . ASN A 1 1062 ? 19.578 -23.701 -27.794 1.00 95.56 1062 ASN A C 1
ATOM 7851 O O . ASN A 1 1062 ? 19.450 -23.829 -29.014 1.00 95.56 1062 ASN A O 1
ATOM 7855 N N . LEU A 1 1063 ? 19.781 -22.507 -27.227 1.00 96.94 1063 LEU A N 1
ATOM 7856 C CA . LEU A 1 1063 ? 19.868 -21.254 -27.969 1.00 96.94 1063 LEU A CA 1
ATOM 7857 C C . LEU A 1 1063 ? 21.257 -21.126 -28.608 1.00 96.94 1063 LEU A C 1
ATOM 7859 O O . LEU A 1 1063 ? 22.264 -20.975 -27.921 1.00 96.94 1063 LEU A O 1
ATOM 7863 N N . THR A 1 1064 ? 21.321 -21.195 -29.941 1.00 94.31 1064 THR A N 1
ATOM 7864 C CA . THR A 1 1064 ? 22.601 -21.201 -30.677 1.00 94.31 1064 THR A CA 1
ATOM 78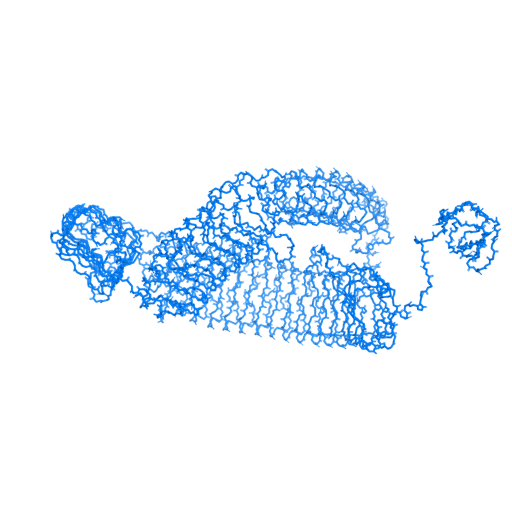65 C C . THR A 1 1064 ? 23.003 -19.851 -31.268 1.00 94.31 1064 THR A C 1
ATOM 7867 O O . THR A 1 1064 ? 24.136 -19.702 -31.738 1.00 94.31 1064 THR A O 1
ATOM 7870 N N . SER A 1 1065 ? 22.079 -18.886 -31.311 1.00 94.56 1065 SER A N 1
ATOM 7871 C CA . SER A 1 1065 ? 22.258 -17.599 -31.991 1.00 94.56 1065 SER A CA 1
ATOM 7872 C C . SER A 1 1065 ? 21.427 -16.481 -31.361 1.00 94.56 1065 SER A C 1
ATOM 7874 O O . SER A 1 1065 ? 20.322 -16.728 -30.885 1.00 94.56 1065 SER A O 1
ATOM 7876 N N . LEU A 1 1066 ? 21.925 -15.245 -31.466 1.00 96.44 1066 LEU A N 1
ATOM 7877 C CA . LEU A 1 1066 ? 21.232 -14.005 -31.095 1.00 96.44 1066 LEU A CA 1
ATOM 7878 C C . LEU A 1 1066 ? 20.586 -13.292 -32.303 1.00 96.44 1066 LEU A C 1
ATOM 7880 O O . LEU A 1 1066 ? 20.404 -12.085 -32.272 1.00 96.44 1066 LEU A O 1
ATOM 7884 N N . THR A 1 1067 ? 20.264 -13.993 -33.400 1.00 92.38 1067 THR A N 1
ATOM 7885 C CA . THR A 1 1067 ? 19.779 -13.398 -34.675 1.00 92.38 1067 THR A CA 1
ATOM 7886 C C . THR A 1 1067 ? 18.522 -12.509 -34.538 1.00 92.38 1067 THR A C 1
ATOM 7888 O O . THR A 1 1067 ? 18.256 -11.700 -35.422 1.00 92.38 1067 THR A O 1
ATOM 7891 N N . GLY A 1 1068 ? 17.796 -12.561 -33.419 1.00 94.19 1068 GLY A N 1
ATOM 7892 C CA . GLY A 1 1068 ? 16.753 -11.579 -33.094 1.00 94.19 1068 GLY A CA 1
ATOM 7893 C C . GLY A 1 1068 ? 17.261 -10.175 -32.747 1.00 94.19 1068 GLY A C 1
ATOM 7894 O O . GLY A 1 1068 ? 16.517 -9.226 -32.889 1.00 94.19 1068 GLY A O 1
ATOM 7895 N N . LEU A 1 1069 ? 18.524 -10.004 -32.356 1.00 96.00 1069 LEU A N 1
ATOM 7896 C CA . LEU A 1 1069 ? 19.080 -8.714 -31.921 1.00 96.00 1069 LEU A CA 1
ATOM 7897 C C . LEU A 1 1069 ? 19.871 -7.985 -33.016 1.00 96.00 1069 LEU A C 1
ATOM 7899 O O . LEU A 1 1069 ? 20.503 -6.977 -32.744 1.00 96.00 1069 LEU A O 1
ATOM 7903 N N . ASN A 1 1070 ? 19.837 -8.456 -34.267 1.00 92.44 1070 ASN A N 1
ATOM 7904 C CA . ASN A 1 1070 ? 20.638 -7.874 -35.356 1.00 92.44 1070 ASN A CA 1
ATOM 7905 C C . ASN A 1 1070 ? 20.355 -6.384 -35.624 1.00 92.44 1070 ASN A C 1
ATOM 7907 O O . ASN A 1 1070 ? 21.206 -5.699 -36.190 1.00 92.44 1070 ASN A O 1
ATOM 7911 N N . ASN A 1 1071 ? 19.151 -5.904 -35.304 1.00 93.06 1071 ASN A N 1
ATOM 7912 C CA . ASN A 1 1071 ? 18.753 -4.509 -35.503 1.00 93.06 1071 ASN A CA 1
ATOM 7913 C C . ASN A 1 1071 ? 18.909 -3.658 -34.236 1.00 93.06 1071 ASN A C 1
ATOM 7915 O O . ASN A 1 1071 ? 18.666 -2.453 -34.304 1.00 93.06 1071 ASN A O 1
ATOM 7919 N N . LEU A 1 1072 ? 19.350 -4.262 -33.125 1.00 93.31 1072 LEU A N 1
ATOM 7920 C CA . LEU A 1 1072 ? 19.613 -3.562 -31.878 1.00 93.31 1072 LEU A CA 1
ATOM 7921 C C . LEU A 1 1072 ? 20.682 -2.497 -32.111 1.00 93.31 1072 LEU A C 1
ATOM 7923 O O . LEU A 1 1072 ? 21.767 -2.790 -32.618 1.00 93.31 1072 LEU A O 1
ATOM 7927 N N . GLN A 1 1073 ? 20.361 -1.271 -31.724 1.00 88.94 1073 GLN A N 1
ATOM 7928 C CA . GLN A 1 1073 ? 21.255 -0.134 -31.829 1.00 88.94 1073 GLN A CA 1
ATOM 7929 C C . GLN A 1 1073 ? 21.511 0.556 -30.513 1.00 88.94 1073 GLN A C 1
ATOM 7931 O O . GLN A 1 1073 ? 22.594 1.091 -30.387 1.00 88.94 1073 GLN A O 1
ATOM 7936 N N . ARG A 1 1074 ? 20.611 0.559 -29.531 1.00 85.25 1074 ARG A N 1
ATOM 7937 C CA . ARG A 1 1074 ? 20.843 1.336 -28.308 1.00 85.25 1074 ARG A CA 1
ATOM 7938 C C . ARG A 1 1074 ? 20.419 0.586 -27.055 1.00 85.25 1074 ARG A C 1
ATOM 7940 O O . ARG A 1 1074 ? 19.431 -0.143 -27.068 1.00 85.25 1074 ARG A O 1
ATOM 7947 N N . LEU A 1 1075 ? 21.183 0.809 -25.988 1.00 84.12 1075 LEU A N 1
ATOM 7948 C CA . LEU A 1 1075 ? 20.784 0.543 -24.610 1.00 84.12 1075 LEU A CA 1
ATOM 7949 C C . LEU A 1 1075 ? 20.574 1.879 -23.903 1.00 84.12 1075 LEU A C 1
ATOM 7951 O O . LEU A 1 1075 ? 21.386 2.796 -24.061 1.00 84.12 1075 LEU A O 1
ATOM 7955 N N . HIS A 1 1076 ? 19.470 2.004 -23.179 1.00 73.38 1076 HIS A N 1
ATOM 7956 C CA . HIS A 1 1076 ? 19.173 3.194 -22.397 1.00 73.38 1076 HIS A CA 1
ATOM 7957 C C . HIS A 1 1076 ? 20.087 3.252 -21.171 1.00 73.38 1076 HIS A C 1
ATOM 7959 O O . HIS A 1 1076 ? 20.342 2.248 -20.510 1.00 73.38 1076 HIS A O 1
ATOM 7965 N N . GLN A 1 1077 ? 20.616 4.439 -20.878 1.00 61.72 1077 GLN A N 1
ATOM 7966 C CA . GLN A 1 1077 ? 21.397 4.659 -19.665 1.00 61.72 1077 GLN A CA 1
ATOM 7967 C C . GLN A 1 1077 ? 20.449 4.914 -18.500 1.00 61.72 1077 GLN A C 1
ATOM 7969 O O . GLN A 1 1077 ? 19.478 5.655 -18.639 1.00 61.72 1077 GLN A O 1
ATOM 7974 N N . SER A 1 1078 ? 20.756 4.314 -17.354 1.00 53.56 1078 SER A N 1
ATOM 7975 C CA . SER A 1 1078 ? 20.088 4.645 -16.101 1.00 53.56 1078 SER A CA 1
ATOM 7976 C C . SER A 1 1078 ? 20.465 6.080 -15.684 1.00 53.56 1078 SER A C 1
ATOM 7978 O O . SER A 1 1078 ? 21.653 6.414 -15.716 1.00 53.56 1078 SER A O 1
ATOM 7980 N N . PRO A 1 1079 ? 19.504 6.936 -15.291 1.00 43.75 1079 PRO A N 1
ATOM 7981 C CA . PRO A 1 1079 ? 19.768 8.275 -14.769 1.00 43.75 1079 PRO A CA 1
ATOM 7982 C C . PRO A 1 1079 ? 20.361 8.247 -13.357 1.00 43.75 1079 PRO A C 1
ATOM 7984 O O . PRO A 1 1079 ? 20.896 9.258 -12.908 1.00 43.75 1079 PRO A O 1
ATOM 7987 N N . TYR A 1 1080 ? 20.326 7.101 -12.667 1.00 43.47 1080 TYR A N 1
ATOM 7988 C CA . TYR A 1 1080 ? 21.009 6.937 -11.390 1.00 43.47 1080 TYR A CA 1
ATOM 7989 C C . TYR A 1 1080 ? 22.524 6.921 -11.614 1.00 43.47 1080 TYR A C 1
ATOM 7991 O O . TYR A 1 1080 ? 23.081 5.987 -12.208 1.00 43.47 1080 TYR A O 1
ATOM 7999 N N . ILE A 1 1081 ? 23.200 7.956 -11.114 1.00 39.59 1081 ILE A N 1
ATOM 8000 C CA . ILE A 1 1081 ? 24.655 8.114 -11.200 1.00 39.59 1081 ILE A CA 1
ATOM 8001 C C . ILE A 1 1081 ? 25.339 6.856 -10.637 1.00 39.59 1081 ILE A C 1
ATOM 8003 O O . ILE A 1 1081 ? 25.190 6.522 -9.468 1.00 39.59 1081 ILE A O 1
ATOM 8007 N N . GLY A 1 1082 ? 26.111 6.154 -11.477 1.00 44.66 1082 GLY A N 1
ATOM 8008 C CA . GLY A 1 1082 ? 26.853 4.944 -11.091 1.00 44.66 1082 GLY A CA 1
ATOM 8009 C C . GLY A 1 1082 ? 26.172 3.606 -11.411 1.00 44.66 1082 GLY A C 1
ATOM 8010 O O . GLY A 1 1082 ? 26.763 2.557 -11.153 1.00 44.66 1082 GLY A O 1
ATOM 8011 N N . SER A 1 1083 ? 24.977 3.609 -12.007 1.00 54.22 1083 SER A N 1
ATOM 8012 C CA . SER A 1 1083 ? 24.335 2.387 -12.511 1.00 54.22 1083 SER A CA 1
ATOM 8013 C C . SER A 1 1083 ? 25.084 1.785 -13.702 1.00 54.22 1083 SER A C 1
ATOM 8015 O O . SER A 1 1083 ? 25.566 2.509 -14.572 1.00 54.22 1083 SER A O 1
ATOM 8017 N N . THR A 1 1084 ? 25.158 0.450 -13.759 1.00 68.00 1084 THR A N 1
ATOM 8018 C CA . THR A 1 1084 ? 25.859 -0.274 -14.833 1.00 68.00 1084 THR A CA 1
ATOM 8019 C C . THR A 1 1084 ? 24.897 -0.898 -15.842 1.00 68.00 1084 THR A C 1
ATOM 8021 O O . THR A 1 1084 ? 23.874 -1.465 -15.464 1.00 68.00 1084 THR A O 1
ATOM 8024 N N . VAL A 1 1085 ? 25.252 -0.828 -17.127 1.00 80.88 1085 VAL A N 1
ATOM 8025 C CA . VAL A 1 1085 ? 24.562 -1.510 -18.231 1.00 80.88 1085 VAL A CA 1
ATOM 8026 C C . VAL A 1 1085 ? 25.004 -2.970 -18.264 1.00 80.88 1085 VAL A C 1
ATOM 8028 O O . VAL A 1 1085 ? 26.178 -3.259 -18.496 1.00 80.88 1085 VAL A O 1
ATOM 8031 N N . ASN A 1 1086 ? 24.087 -3.910 -18.042 1.00 85.38 1086 ASN A N 1
ATOM 8032 C CA . ASN A 1 1086 ? 24.427 -5.334 -17.967 1.00 85.38 1086 ASN A CA 1
ATOM 8033 C C . ASN A 1 1086 ? 24.339 -6.004 -19.344 1.00 85.38 1086 ASN A C 1
ATOM 8035 O O . ASN A 1 1086 ? 23.265 -6.078 -19.929 1.00 85.38 1086 ASN A O 1
ATOM 8039 N N . LEU A 1 1087 ? 25.449 -6.555 -19.837 1.00 92.88 1087 LEU A N 1
ATOM 8040 C CA . LEU A 1 1087 ? 25.494 -7.427 -21.014 1.00 92.88 1087 LEU A CA 1
ATOM 8041 C C . LEU A 1 1087 ? 25.951 -8.817 -20.581 1.00 92.88 1087 LEU A C 1
ATOM 8043 O O . LEU A 1 1087 ? 27.151 -9.078 -20.500 1.00 92.88 1087 LEU A O 1
ATOM 8047 N N . TYR A 1 1088 ? 25.008 -9.710 -20.283 1.00 94.50 1088 TYR A N 1
ATOM 8048 C CA . TYR A 1 1088 ? 25.312 -11.000 -19.668 1.00 94.50 1088 TYR A CA 1
ATOM 8049 C C . TYR A 1 1088 ? 24.779 -12.185 -20.484 1.00 94.50 1088 TYR A C 1
ATOM 8051 O O . TYR A 1 1088 ? 23.571 -12.365 -20.640 1.00 94.50 1088 TYR A O 1
ATOM 8059 N N . PHE A 1 1089 ? 25.686 -13.045 -20.954 1.00 96.62 1089 PHE A N 1
ATOM 8060 C CA . PHE A 1 1089 ? 25.392 -14.220 -21.775 1.00 96.62 1089 PHE A CA 1
ATOM 8061 C C . PHE A 1 1089 ? 25.960 -15.500 -21.155 1.00 96.62 1089 PHE A C 1
ATOM 8063 O O . PHE A 1 1089 ? 27.136 -15.555 -20.785 1.00 96.62 1089 PHE A O 1
ATOM 8070 N N . GLY A 1 1090 ? 25.135 -16.549 -21.072 1.00 94.69 1090 GLY A N 1
ATOM 8071 C CA . GLY A 1 1090 ? 25.591 -17.863 -20.617 1.00 94.69 1090 GLY A CA 1
ATOM 8072 C C . GLY A 1 1090 ? 24.634 -19.019 -20.885 1.00 94.69 1090 GLY A C 1
ATOM 8073 O O . GLY A 1 1090 ? 24.032 -19.574 -19.970 1.00 94.69 1090 GLY A O 1
ATOM 8074 N N . ASN A 1 1091 ? 24.503 -19.397 -22.154 1.00 92.94 1091 ASN A N 1
ATOM 8075 C CA . ASN A 1 1091 ? 23.497 -20.311 -22.702 1.00 92.94 1091 ASN A CA 1
ATOM 8076 C C . ASN A 1 1091 ? 24.042 -21.675 -23.122 1.00 92.94 1091 ASN A C 1
ATOM 8078 O O . ASN A 1 1091 ? 23.294 -22.488 -23.655 1.00 92.94 1091 ASN A O 1
ATOM 8082 N N . ASN A 1 1092 ? 25.324 -21.959 -22.905 1.00 92.31 1092 ASN A N 1
ATOM 8083 C CA . ASN A 1 1092 ? 26.001 -23.200 -23.288 1.00 92.31 1092 ASN A CA 1
ATOM 8084 C C . ASN A 1 1092 ? 26.185 -23.425 -24.804 1.00 92.31 1092 ASN A C 1
ATOM 8086 O O . ASN A 1 1092 ? 27.251 -23.898 -25.197 1.00 92.31 1092 ASN A O 1
ATOM 8090 N N . ALA A 1 1093 ? 25.213 -23.110 -25.660 1.00 92.69 1093 ALA A N 1
ATOM 8091 C CA . ALA A 1 1093 ? 25.255 -23.429 -27.091 1.00 92.69 1093 ALA A CA 1
ATOM 8092 C C . ALA A 1 1093 ? 25.466 -22.222 -28.023 1.00 92.69 1093 ALA A C 1
ATOM 8094 O O . ALA A 1 1093 ? 25.508 -22.422 -29.242 1.00 92.69 1093 ALA A O 1
ATOM 8095 N N . LEU A 1 1094 ? 25.615 -20.999 -27.497 1.00 95.31 1094 LEU A N 1
ATOM 8096 C CA . LEU A 1 1094 ? 25.753 -19.805 -28.330 1.00 95.31 1094 LEU A CA 1
ATOM 8097 C C . LEU A 1 1094 ? 27.031 -19.877 -29.173 1.00 95.31 1094 LEU A C 1
ATOM 8099 O O . LEU A 1 1094 ? 28.094 -20.218 -28.664 1.00 95.31 1094 LEU A O 1
ATOM 8103 N N . THR A 1 1095 ? 26.933 -19.567 -30.469 1.00 94.00 1095 THR A N 1
ATOM 8104 C CA . THR A 1 1095 ? 28.060 -19.713 -31.415 1.00 94.00 1095 THR A CA 1
ATOM 8105 C C . THR A 1 1095 ? 28.694 -18.396 -31.858 1.00 94.00 1095 THR A C 1
ATOM 8107 O O . THR A 1 1095 ? 29.826 -18.396 -32.343 1.00 94.00 1095 THR A O 1
ATOM 8110 N N . SER A 1 1096 ? 27.992 -17.270 -31.711 1.00 94.06 1096 SER A N 1
ATOM 8111 C CA . SER A 1 1096 ? 28.459 -15.958 -32.166 1.00 94.06 1096 SER A CA 1
ATOM 8112 C C . SER A 1 1096 ? 27.738 -14.815 -31.450 1.00 94.06 1096 SER A C 1
ATOM 8114 O O . SER A 1 1096 ? 26.541 -14.918 -31.183 1.00 94.06 1096 SER A O 1
ATOM 8116 N N . LEU A 1 1097 ? 28.461 -13.714 -31.222 1.00 95.56 1097 LEU A N 1
ATOM 8117 C CA . LEU A 1 1097 ? 27.937 -12.427 -30.749 1.00 95.56 1097 LEU A CA 1
ATOM 8118 C C . LEU A 1 1097 ? 27.747 -11.407 -31.884 1.00 95.56 1097 LEU A C 1
ATOM 8120 O O . LEU A 1 1097 ? 27.369 -10.271 -31.626 1.00 95.56 1097 LEU A O 1
ATOM 8124 N N . ALA A 1 1098 ? 27.957 -11.802 -33.147 1.00 93.62 1098 ALA A N 1
ATOM 8125 C CA . ALA A 1 1098 ? 27.849 -10.912 -34.306 1.00 93.62 1098 ALA A CA 1
ATOM 8126 C C . ALA A 1 1098 ? 26.541 -10.094 -34.386 1.00 93.62 1098 ALA A C 1
ATOM 8128 O O . ALA A 1 1098 ? 26.617 -8.956 -34.836 1.00 93.62 1098 ALA A O 1
ATOM 8129 N N . PRO A 1 1099 ? 25.368 -10.595 -33.941 1.00 95.31 1099 PRO A N 1
ATOM 8130 C CA . PRO A 1 1099 ? 24.148 -9.787 -33.899 1.00 95.31 1099 PRO A CA 1
ATOM 8131 C C . PRO A 1 1099 ? 24.232 -8.503 -33.060 1.00 95.31 1099 PRO A C 1
ATOM 8133 O O . PRO A 1 1099 ? 23.438 -7.603 -33.289 1.00 95.31 1099 PRO A O 1
ATOM 8136 N N . LEU A 1 1100 ? 25.190 -8.384 -32.135 1.00 93.81 1100 LEU A N 1
ATOM 8137 C CA . LEU A 1 1100 ? 25.382 -7.195 -31.294 1.00 93.81 1100 LEU A CA 1
ATOM 8138 C C . LEU A 1 1100 ? 26.232 -6.098 -31.959 1.00 93.81 1100 LEU A C 1
ATOM 8140 O O . LEU A 1 1100 ? 26.412 -5.029 -31.382 1.00 93.81 1100 LEU A O 1
ATOM 8144 N N . SER A 1 1101 ? 26.730 -6.320 -33.182 1.00 91.50 1101 SER A N 1
ATOM 8145 C CA . SER A 1 1101 ? 27.693 -5.420 -33.833 1.00 91.50 1101 SER A CA 1
ATOM 8146 C C . SER A 1 1101 ? 27.158 -4.021 -34.155 1.00 91.50 1101 SER A C 1
ATOM 8148 O O . SER A 1 1101 ? 27.936 -3.138 -34.505 1.00 91.50 1101 SER A O 1
ATOM 8150 N N . ASN A 1 1102 ? 25.834 -3.841 -34.127 1.00 88.25 1102 ASN A N 1
ATOM 8151 C CA . ASN A 1 1102 ? 25.168 -2.569 -34.408 1.00 88.25 1102 ASN A CA 1
ATOM 8152 C C . ASN A 1 1102 ? 24.890 -1.744 -33.144 1.00 88.25 1102 ASN A C 1
ATOM 8154 O O . ASN A 1 1102 ? 24.449 -0.603 -33.268 1.00 88.25 1102 ASN A O 1
ATOM 8158 N N . LEU A 1 1103 ? 25.154 -2.293 -31.953 1.00 88.69 1103 LEU A N 1
ATOM 8159 C CA . LEU A 1 1103 ? 24.914 -1.611 -30.688 1.00 88.69 1103 LEU A CA 1
ATOM 8160 C C . LEU A 1 1103 ? 25.833 -0.380 -30.559 1.00 88.69 1103 LEU A C 1
ATOM 8162 O O . LEU A 1 1103 ? 27.055 -0.480 -30.614 1.00 88.69 1103 LEU A O 1
ATOM 8166 N N . THR A 1 1104 ? 25.267 0.804 -30.394 1.00 80.12 1104 THR A N 1
ATOM 8167 C CA . THR A 1 1104 ? 26.002 2.016 -30.049 1.00 80.12 1104 THR A CA 1
ATOM 8168 C C . THR A 1 1104 ? 26.498 1.897 -28.621 1.00 80.12 1104 THR A C 1
ATOM 8170 O O . THR A 1 1104 ? 25.747 1.489 -27.738 1.00 80.12 1104 THR A O 1
ATOM 8173 N N . ASP A 1 1105 ? 27.755 2.269 -28.431 1.00 71.06 1105 ASP A N 1
ATOM 8174 C CA . ASP A 1 1105 ? 28.497 2.233 -27.179 1.00 71.06 1105 ASP A CA 1
ATOM 8175 C C . ASP A 1 1105 ? 27.703 2.744 -25.946 1.00 71.06 1105 ASP A C 1
ATOM 8177 O O . ASP A 1 1105 ? 27.495 3.953 -25.808 1.00 71.06 1105 ASP A O 1
ATOM 8181 N N . PRO A 1 1106 ? 27.251 1.842 -25.049 1.00 70.12 1106 PRO A N 1
ATOM 8182 C CA . PRO A 1 1106 ? 26.653 2.208 -23.770 1.00 70.12 1106 PRO A CA 1
ATOM 8183 C C . PRO A 1 1106 ? 27.720 2.653 -22.761 1.00 70.12 1106 PRO A C 1
ATOM 8185 O O . PRO A 1 1106 ? 28.826 2.122 -22.745 1.00 70.12 1106 PRO A O 1
ATOM 8188 N N . VAL A 1 1107 ? 27.384 3.584 -21.865 1.00 69.12 1107 VAL A N 1
ATOM 8189 C CA . VAL A 1 1107 ? 28.282 4.008 -20.774 1.00 69.12 1107 VAL A CA 1
ATOM 8190 C C . VAL A 1 1107 ? 28.107 3.068 -19.567 1.00 69.12 1107 VAL A C 1
ATOM 8192 O O . VAL A 1 1107 ? 27.004 2.590 -19.313 1.00 69.12 1107 VAL A O 1
ATOM 8195 N N . PHE A 1 1108 ? 29.185 2.798 -18.821 1.00 76.75 1108 PHE A N 1
ATOM 8196 C CA . PHE A 1 1108 ? 29.210 1.972 -17.598 1.00 76.75 1108 PHE A CA 1
ATOM 8197 C C . PHE A 1 1108 ? 28.807 0.488 -17.783 1.00 76.75 1108 PHE A C 1
ATOM 8199 O O . PHE A 1 1108 ? 27.956 -0.039 -17.077 1.00 76.75 1108 PHE A O 1
ATOM 8206 N N . ILE A 1 1109 ? 29.431 -0.231 -18.713 1.00 83.38 1109 ILE A N 1
ATOM 8207 C CA . ILE A 1 1109 ? 29.108 -1.616 -19.079 1.00 83.38 1109 ILE A CA 1
ATOM 8208 C C . ILE A 1 1109 ? 29.662 -2.635 -18.069 1.00 83.38 1109 ILE A C 1
ATOM 8210 O O . ILE A 1 1109 ? 30.857 -2.668 -17.771 1.00 83.38 1109 ILE A O 1
ATOM 8214 N N . SER A 1 1110 ? 28.804 -3.546 -17.626 1.00 89.00 1110 SER A N 1
ATOM 8215 C CA . SER A 1 1110 ? 29.143 -4.787 -16.932 1.00 89.00 1110 SER A CA 1
ATOM 8216 C C . SER A 1 1110 ? 28.996 -5.959 -17.908 1.00 89.00 1110 SER A C 1
ATOM 8218 O O . SER A 1 1110 ? 27.883 -6.326 -18.295 1.00 89.00 1110 SER A O 1
ATOM 8220 N N . LEU A 1 1111 ? 30.119 -6.521 -18.368 1.00 93.25 1111 LEU A N 1
ATOM 8221 C CA . LEU A 1 1111 ? 30.149 -7.554 -19.407 1.00 93.25 1111 LEU A CA 1
ATOM 8222 C C . LEU A 1 1111 ? 30.359 -8.947 -18.804 1.00 93.25 1111 LEU A C 1
ATOM 8224 O O . LEU A 1 1111 ? 31.392 -9.222 -18.198 1.00 93.25 1111 LEU A O 1
ATOM 8228 N N . GLY A 1 1112 ? 29.425 -9.865 -19.047 1.00 95.25 1112 GLY A N 1
ATOM 8229 C CA . GLY A 1 1112 ? 29.519 -11.272 -18.665 1.00 95.25 1112 GLY A CA 1
ATOM 8230 C C . GLY A 1 1112 ? 29.353 -12.208 -19.858 1.00 95.25 1112 GLY A C 1
ATOM 8231 O O . GLY A 1 1112 ? 28.321 -12.215 -20.516 1.00 95.25 1112 GLY A O 1
ATOM 8232 N N . ILE A 1 1113 ? 30.356 -13.039 -20.130 1.00 96.94 1113 ILE A N 1
ATOM 8233 C CA . ILE A 1 1113 ? 30.323 -14.085 -21.158 1.00 96.94 1113 ILE A CA 1
ATOM 8234 C C . ILE A 1 1113 ? 30.820 -15.365 -20.506 1.00 96.94 1113 ILE A C 1
ATOM 8236 O O . ILE A 1 1113 ? 32.026 -15.580 -20.333 1.00 96.94 1113 ILE A O 1
ATOM 8240 N N . VAL A 1 1114 ? 29.879 -16.202 -20.085 1.00 95.25 1114 VAL A N 1
ATOM 8241 C CA . VAL A 1 1114 ? 30.178 -17.343 -19.226 1.00 95.25 1114 VAL A CA 1
ATOM 8242 C C . VAL A 1 1114 ? 29.587 -18.633 -19.762 1.00 95.25 1114 VAL A C 1
ATOM 8244 O O . VAL A 1 1114 ? 28.451 -18.683 -20.208 1.00 95.25 1114 VAL A O 1
ATOM 8247 N N . ASN A 1 1115 ? 30.330 -19.729 -19.641 1.00 94.50 1115 ASN A N 1
ATOM 8248 C CA . ASN A 1 1115 ? 29.844 -21.073 -19.963 1.00 94.50 1115 ASN A CA 1
ATOM 8249 C C . ASN A 1 1115 ? 29.375 -21.284 -21.418 1.00 94.50 1115 ASN A C 1
ATOM 8251 O O . ASN A 1 1115 ? 28.711 -22.286 -21.676 1.00 94.50 1115 ASN A O 1
ATOM 8255 N N . GLU A 1 1116 ? 29.742 -20.442 -22.386 1.00 95.31 1116 GLU A N 1
ATOM 8256 C CA . GLU A 1 1116 ? 29.362 -20.609 -23.793 1.00 95.31 1116 GLU A CA 1
ATOM 8257 C C . GLU A 1 1116 ? 30.277 -21.622 -24.502 1.00 95.31 1116 GLU A C 1
ATOM 8259 O O . GLU A 1 1116 ? 31.346 -21.303 -25.025 1.00 95.31 1116 GLU A O 1
ATOM 8264 N N . GLN A 1 1117 ? 29.860 -22.892 -24.531 1.00 93.81 1117 GLN A N 1
ATOM 8265 C CA . GLN A 1 1117 ? 30.655 -23.998 -25.083 1.00 93.81 1117 GLN A CA 1
ATOM 8266 C C . GLN A 1 1117 ? 30.726 -23.999 -26.616 1.00 93.81 1117 GLN A C 1
ATOM 8268 O O . GLN A 1 1117 ? 31.522 -24.753 -27.175 1.00 93.81 1117 GLN A O 1
ATOM 8273 N N . GLY A 1 1118 ? 29.886 -23.216 -27.299 1.00 92.62 1118 GLY A N 1
ATOM 8274 C CA . GLY A 1 1118 ? 29.872 -23.073 -28.758 1.00 92.62 1118 GLY A CA 1
ATOM 8275 C C . GLY A 1 1118 ? 30.581 -21.823 -29.287 1.00 92.62 1118 GLY A C 1
ATOM 8276 O O . GLY A 1 1118 ? 30.803 -21.733 -30.496 1.00 92.62 1118 GLY A O 1
ATOM 8277 N N . LEU A 1 1119 ? 30.925 -20.866 -28.419 1.00 96.75 1119 LEU A N 1
ATOM 8278 C CA . LEU A 1 1119 ? 31.395 -19.545 -28.827 1.00 96.75 1119 LEU A CA 1
ATOM 8279 C C . LEU A 1 1119 ? 32.882 -19.604 -29.170 1.00 96.75 1119 LEU A C 1
ATOM 8281 O O . LEU A 1 1119 ? 33.691 -19.995 -28.335 1.00 96.75 1119 LEU A O 1
ATOM 8285 N N . THR A 1 1120 ? 33.252 -19.209 -30.391 1.00 95.25 1120 THR A N 1
ATOM 8286 C CA . THR A 1 1120 ? 34.654 -19.265 -30.849 1.00 95.25 1120 THR A CA 1
ATOM 8287 C C . THR A 1 1120 ? 35.374 -17.920 -30.818 1.00 95.25 1120 THR A C 1
ATOM 8289 O O . THR A 1 1120 ? 36.605 -17.890 -30.799 1.00 95.25 1120 THR A O 1
ATOM 8292 N N . SER A 1 1121 ? 34.629 -16.810 -30.843 1.00 95.12 1121 SER A N 1
ATOM 8293 C CA . SER A 1 1121 ? 35.173 -15.451 -30.899 1.00 95.12 1121 SER A CA 1
ATOM 8294 C C . SER A 1 1121 ? 34.263 -14.439 -30.201 1.00 95.12 1121 SER A C 1
ATOM 8296 O O . SER A 1 1121 ? 33.043 -14.593 -30.243 1.00 95.12 1121 SER A O 1
ATOM 8298 N N . LEU A 1 1122 ? 34.859 -13.386 -29.631 1.00 95.31 1122 LEU A N 1
ATOM 8299 C CA . LEU A 1 1122 ? 34.158 -12.201 -29.113 1.00 95.31 1122 LEU A CA 1
ATOM 8300 C C . LEU A 1 1122 ? 33.743 -11.193 -30.203 1.00 95.31 1122 LEU A C 1
ATOM 8302 O O . LEU A 1 1122 ? 33.201 -10.138 -29.883 1.00 95.31 1122 LEU A O 1
ATOM 8306 N N . SER A 1 1123 ? 33.992 -11.497 -31.483 1.00 90.94 1123 SER A N 1
ATOM 8307 C CA . SER A 1 1123 ? 33.607 -10.641 -32.611 1.00 90.94 1123 SER A CA 1
ATOM 8308 C C . SER A 1 1123 ? 32.126 -10.261 -32.544 1.00 90.94 1123 SER A C 1
ATOM 8310 O O . SER A 1 1123 ? 31.275 -11.148 -32.402 1.00 90.94 1123 SER A O 1
ATOM 8312 N N . GLY A 1 1124 ? 31.831 -8.973 -32.711 1.00 89.31 1124 GLY A N 1
ATOM 8313 C CA . GLY A 1 1124 ? 30.496 -8.407 -32.481 1.00 89.31 1124 GLY A CA 1
ATOM 8314 C C . GLY A 1 1124 ? 30.395 -7.530 -31.232 1.00 89.31 1124 GLY A C 1
ATOM 8315 O O . GLY A 1 1124 ? 29.344 -6.944 -31.017 1.00 89.31 1124 GLY A O 1
ATOM 8316 N N . LEU A 1 1125 ? 31.474 -7.423 -30.446 1.00 92.81 1125 LEU A N 1
ATOM 8317 C CA . LEU A 1 1125 ? 31.627 -6.459 -29.347 1.00 92.81 1125 LEU A CA 1
ATOM 8318 C C . LEU A 1 1125 ? 32.615 -5.326 -29.677 1.00 92.81 1125 LEU A C 1
ATOM 8320 O O . LEU A 1 1125 ? 32.957 -4.534 -28.803 1.00 92.81 1125 LEU A O 1
ATOM 8324 N N . ASP A 1 1126 ? 33.124 -5.266 -30.910 1.00 88.06 1126 ASP A N 1
ATOM 8325 C CA . ASP A 1 1126 ? 34.133 -4.289 -31.355 1.00 88.06 1126 ASP A CA 1
ATOM 8326 C C . ASP A 1 1126 ? 33.633 -2.833 -31.295 1.00 88.06 1126 ASP A C 1
ATOM 8328 O O . ASP A 1 1126 ? 34.418 -1.897 -31.236 1.00 88.06 1126 ASP A O 1
ATOM 8332 N N . ASN A 1 1127 ? 32.316 -2.655 -31.306 1.00 84.50 1127 ASN A N 1
ATOM 8333 C CA . ASN A 1 1127 ? 31.589 -1.390 -31.242 1.00 84.50 1127 ASN A CA 1
ATOM 8334 C C . ASN A 1 1127 ? 31.500 -0.776 -29.831 1.00 84.50 1127 ASN A C 1
ATOM 8336 O O . ASN A 1 1127 ? 31.045 0.360 -29.714 1.00 84.50 1127 ASN A O 1
ATOM 8340 N N . LEU A 1 1128 ? 31.903 -1.497 -28.779 1.00 89.44 1128 LEU A N 1
ATOM 8341 C CA . LEU A 1 1128 ? 31.880 -0.995 -27.400 1.00 89.44 1128 LEU A CA 1
ATOM 8342 C C . LEU A 1 1128 ? 33.152 -0.195 -27.093 1.00 89.44 1128 LEU A C 1
ATOM 8344 O O . LEU A 1 1128 ? 34.253 -0.628 -27.441 1.00 89.44 1128 LEU A O 1
ATOM 8348 N N . ASN A 1 1129 ? 33.032 0.934 -26.400 1.00 86.81 1129 ASN A N 1
ATOM 8349 C CA . ASN A 1 1129 ? 34.187 1.714 -25.978 1.00 86.81 1129 ASN A CA 1
ATOM 8350 C C . ASN A 1 1129 ? 34.864 1.051 -24.768 1.00 86.81 1129 ASN A C 1
ATOM 8352 O O . ASN A 1 1129 ? 34.230 0.865 -23.726 1.00 86.81 1129 ASN A O 1
ATOM 8356 N N . PRO A 1 1130 ? 36.169 0.749 -24.868 1.00 87.50 1130 PRO A N 1
ATOM 8357 C CA . PRO A 1 1130 ? 36.991 0.299 -23.753 1.00 87.50 1130 PRO A CA 1
ATOM 8358 C C . PRO A 1 1130 ? 36.824 1.055 -22.432 1.00 87.50 1130 PRO A C 1
ATOM 8360 O O . PRO A 1 1130 ? 36.853 0.435 -21.373 1.00 87.50 1130 PRO A O 1
ATOM 8363 N N . GLU A 1 1131 ? 36.688 2.384 -22.488 1.00 85.00 1131 GLU A N 1
ATOM 8364 C CA . GLU A 1 1131 ? 36.635 3.252 -21.303 1.00 85.00 1131 GLU A CA 1
ATOM 8365 C C . GLU A 1 1131 ? 35.295 3.165 -20.567 1.00 85.00 1131 GLU A C 1
ATOM 8367 O O . GLU A 1 1131 ? 35.203 3.543 -19.400 1.00 85.00 1131 GLU A O 1
ATOM 8372 N N . HIS A 1 1132 ? 34.259 2.657 -21.233 1.00 85.62 1132 HIS A N 1
ATOM 8373 C CA . HIS A 1 1132 ? 32.945 2.473 -20.636 1.00 85.62 1132 HIS A CA 1
ATOM 8374 C C . HIS A 1 1132 ? 32.767 1.098 -20.005 1.00 85.62 1132 HIS A C 1
ATOM 8376 O O . HIS A 1 1132 ? 31.816 0.917 -19.255 1.00 85.62 1132 HIS A O 1
ATOM 8382 N N . ILE A 1 1133 ? 33.659 0.137 -20.253 1.00 87.19 1133 ILE A N 1
ATOM 8383 C CA . ILE A 1 1133 ? 33.611 -1.169 -19.593 1.00 87.19 1133 ILE A CA 1
ATOM 8384 C C . ILE A 1 1133 ? 34.098 -1.007 -18.151 1.00 87.19 1133 ILE A C 1
ATOM 8386 O O . ILE A 1 1133 ? 35.225 -0.591 -17.901 1.00 87.19 1133 ILE A O 1
ATOM 8390 N N . ILE A 1 1134 ? 33.241 -1.359 -17.196 1.00 86.12 1134 ILE A N 1
ATOM 8391 C CA . ILE A 1 1134 ? 33.534 -1.329 -15.759 1.00 86.12 1134 ILE A CA 1
ATOM 8392 C C . ILE A 1 1134 ? 33.976 -2.707 -15.300 1.00 86.12 1134 ILE A C 1
ATOM 8394 O O . ILE A 1 1134 ? 35.009 -2.830 -14.639 1.00 86.12 1134 ILE A O 1
ATOM 8398 N N . THR A 1 1135 ? 33.236 -3.747 -15.697 1.00 87.88 1135 THR A N 1
ATOM 8399 C CA . THR A 1 1135 ? 33.570 -5.133 -15.362 1.00 87.88 1135 THR A CA 1
ATOM 8400 C C . THR A 1 1135 ? 33.585 -6.039 -16.589 1.00 87.88 1135 THR A C 1
ATOM 8402 O O . THR A 1 1135 ? 32.815 -5.844 -17.531 1.00 87.88 1135 THR A O 1
ATOM 8405 N N . ALA A 1 1136 ? 34.468 -7.044 -16.582 1.00 91.81 1136 ALA A N 1
ATOM 8406 C CA . ALA A 1 1136 ? 34.562 -8.040 -17.650 1.00 91.81 1136 ALA A CA 1
ATOM 8407 C C . ALA A 1 1136 ? 34.779 -9.461 -17.101 1.00 91.81 1136 ALA A C 1
ATOM 8409 O O . ALA A 1 1136 ? 35.871 -9.835 -16.672 1.00 91.81 1136 ALA A O 1
ATOM 8410 N N . LEU A 1 1137 ? 33.738 -10.286 -17.158 1.00 94.69 1137 LEU A N 1
ATOM 8411 C CA . LEU A 1 1137 ? 33.733 -11.682 -16.732 1.00 94.69 1137 LEU A CA 1
ATOM 8412 C C . LEU A 1 1137 ? 33.681 -12.608 -17.953 1.00 94.69 1137 LEU A C 1
ATOM 8414 O O . LEU A 1 1137 ? 32.610 -12.859 -18.496 1.00 94.69 1137 LEU A O 1
ATOM 8418 N N . ILE A 1 1138 ? 34.825 -13.149 -18.378 1.00 96.50 1138 ILE A N 1
ATOM 8419 C CA . ILE A 1 1138 ? 34.943 -14.014 -19.563 1.00 96.50 1138 ILE A CA 1
ATOM 8420 C C . ILE A 1 1138 ? 35.510 -15.363 -19.130 1.00 96.50 1138 ILE A C 1
ATOM 8422 O O . ILE A 1 1138 ? 36.726 -15.561 -19.100 1.00 96.50 1138 ILE A O 1
ATOM 8426 N N . GLN A 1 1139 ? 34.643 -16.314 -18.787 1.00 96.19 1139 GLN A N 1
ATOM 8427 C CA . GLN A 1 1139 ? 35.101 -17.578 -18.208 1.00 96.19 1139 GLN A CA 1
ATOM 8428 C C . GLN A 1 1139 ? 34.327 -18.819 -18.644 1.00 96.19 1139 GLN A C 1
ATOM 8430 O O . GLN A 1 1139 ? 33.136 -18.775 -18.946 1.00 96.19 1139 GLN A O 1
ATOM 8435 N N . ASN A 1 1140 ? 34.997 -19.971 -18.588 1.00 95.00 1140 ASN A N 1
ATOM 8436 C CA . ASN A 1 1140 ? 34.419 -21.287 -18.884 1.00 95.00 1140 ASN A CA 1
ATOM 8437 C C . ASN A 1 1140 ? 33.886 -21.440 -20.326 1.00 95.00 1140 ASN A C 1
ATOM 8439 O O . ASN A 1 1140 ? 33.022 -22.283 -20.581 1.00 95.00 1140 ASN A O 1
ATOM 8443 N N . ASN A 1 1141 ? 34.405 -20.672 -21.289 1.00 96.50 1141 ASN A N 1
ATOM 8444 C CA . ASN A 1 1141 ? 34.015 -20.745 -22.700 1.00 96.50 1141 ASN A CA 1
ATOM 8445 C C . ASN A 1 1141 ? 34.991 -21.655 -23.470 1.00 96.50 1141 ASN A C 1
ATOM 8447 O O . ASN A 1 1141 ? 35.999 -21.208 -24.019 1.00 96.50 1141 ASN A O 1
ATOM 8451 N N . SER A 1 1142 ? 34.728 -22.966 -23.489 1.00 95.19 1142 SER A N 1
ATOM 8452 C CA . SER A 1 1142 ? 35.724 -23.977 -23.902 1.00 95.19 1142 SER A CA 1
ATOM 8453 C C . SER A 1 1142 ? 36.170 -23.930 -25.370 1.00 95.19 1142 SER A C 1
ATOM 8455 O O . SER A 1 1142 ? 37.194 -24.530 -25.706 1.00 95.19 1142 SER A O 1
ATOM 8457 N N . GLN A 1 1143 ? 35.426 -23.243 -26.244 1.00 95.88 1143 GLN A N 1
ATOM 8458 C CA . GLN A 1 1143 ? 35.771 -23.054 -27.659 1.00 95.88 1143 GLN A CA 1
ATOM 8459 C C . GLN A 1 1143 ? 36.270 -21.641 -27.989 1.00 95.88 1143 GLN A C 1
ATOM 8461 O O . GLN A 1 1143 ? 36.703 -21.411 -29.118 1.00 95.88 1143 GLN A O 1
ATOM 8466 N N . LEU A 1 1144 ? 36.263 -20.720 -27.022 1.00 97.12 1144 LEU A N 1
ATOM 8467 C CA . LEU A 1 1144 ? 36.599 -19.319 -27.243 1.00 97.12 1144 LEU A CA 1
ATOM 8468 C C . LEU A 1 1144 ? 38.116 -19.153 -27.354 1.00 97.12 1144 LEU A C 1
ATOM 8470 O O . LEU A 1 1144 ? 38.813 -19.222 -26.345 1.00 97.12 1144 LEU A O 1
ATOM 8474 N N . SER A 1 1145 ? 38.621 -18.965 -28.577 1.00 94.56 1145 SER A N 1
ATOM 8475 C CA . SER A 1 1145 ? 40.060 -18.841 -28.875 1.00 94.56 1145 SER A CA 1
ATOM 8476 C C . SER A 1 1145 ? 40.468 -17.484 -29.457 1.00 94.56 1145 SER A C 1
ATOM 8478 O O . SER A 1 1145 ? 41.645 -17.285 -29.743 1.00 94.56 1145 SER A O 1
ATOM 8480 N N . THR A 1 1146 ? 39.505 -16.587 -29.684 1.00 93.75 1146 THR A N 1
ATOM 8481 C CA . THR A 1 1146 ? 39.711 -15.261 -30.287 1.00 93.75 1146 THR A CA 1
ATOM 8482 C C . THR A 1 1146 ? 38.997 -14.197 -29.449 1.00 93.75 1146 THR A C 1
ATOM 8484 O O . THR A 1 1146 ? 37.770 -14.091 -29.502 1.00 93.75 1146 THR A O 1
ATOM 8487 N N . CYS A 1 1147 ? 39.757 -13.419 -28.679 1.00 92.50 1147 CYS A N 1
ATOM 8488 C CA . CYS A 1 1147 ? 39.254 -12.410 -27.733 1.00 92.50 1147 CYS A CA 1
ATOM 8489 C C . CYS A 1 1147 ? 39.846 -11.021 -27.960 1.00 92.50 1147 CYS A C 1
ATOM 8491 O O . CYS A 1 1147 ? 39.478 -10.081 -27.265 1.00 92.50 1147 CYS A O 1
ATOM 8493 N N . GLU A 1 1148 ? 40.745 -10.894 -28.932 1.00 89.75 1148 GLU A N 1
ATOM 8494 C CA . GLU A 1 1148 ? 41.453 -9.678 -29.313 1.00 89.75 1148 GLU A CA 1
ATOM 8495 C C . GLU A 1 1148 ? 40.568 -8.678 -30.086 1.00 89.75 1148 GLU A C 1
ATOM 8497 O O . GLU A 1 1148 ? 40.939 -8.179 -31.146 1.00 89.75 1148 GLU A O 1
ATOM 8502 N N . VAL A 1 1149 ? 39.371 -8.405 -29.563 1.00 91.56 1149 VAL A N 1
ATOM 8503 C CA . VAL A 1 1149 ? 38.465 -7.356 -30.055 1.00 91.56 1149 VAL A CA 1
ATOM 8504 C C . VAL A 1 1149 ? 38.836 -6.002 -29.447 1.00 91.56 1149 VAL A C 1
ATOM 8506 O O . VAL A 1 1149 ? 39.370 -5.947 -28.337 1.00 91.56 1149 VAL A O 1
ATOM 8509 N N . GLU A 1 1150 ? 38.566 -4.909 -30.166 1.00 87.00 1150 GLU A N 1
ATOM 8510 C CA . GLU A 1 1150 ? 39.027 -3.555 -29.799 1.00 87.00 1150 GLU A CA 1
ATOM 8511 C C . GLU A 1 1150 ? 38.587 -3.141 -28.386 1.00 87.00 1150 GLU A C 1
ATOM 8513 O O . GLU A 1 1150 ? 39.407 -2.663 -27.598 1.00 87.00 1150 GLU A O 1
ATOM 8518 N N . SER A 1 1151 ? 37.334 -3.433 -28.038 1.00 90.44 1151 SER A N 1
ATOM 8519 C CA . SER A 1 1151 ? 36.734 -3.168 -26.729 1.00 90.44 1151 SER A CA 1
ATOM 8520 C C . SER A 1 1151 ? 37.486 -3.836 -25.570 1.00 90.44 1151 SER A C 1
ATOM 8522 O O . SER A 1 1151 ? 37.870 -3.176 -24.604 1.00 90.44 1151 SER A O 1
ATOM 8524 N N . ILE A 1 1152 ? 37.781 -5.133 -25.686 1.00 92.94 1152 ILE A N 1
ATOM 8525 C CA . ILE A 1 1152 ? 38.495 -5.904 -24.654 1.00 92.94 1152 ILE A CA 1
ATOM 8526 C C . ILE A 1 1152 ? 39.982 -5.545 -24.609 1.00 92.94 1152 ILE A C 1
ATOM 8528 O O . ILE A 1 1152 ? 40.549 -5.398 -23.524 1.00 92.94 1152 ILE A O 1
ATOM 8532 N N . CYS A 1 1153 ? 40.623 -5.371 -25.768 1.00 91.06 1153 CYS A N 1
ATOM 8533 C CA . CYS A 1 1153 ? 42.029 -4.985 -25.830 1.00 91.06 1153 CYS A CA 1
ATOM 8534 C C . CYS A 1 1153 ? 42.272 -3.609 -25.205 1.00 91.06 1153 CYS A C 1
ATOM 8536 O O . CYS A 1 1153 ? 43.220 -3.452 -24.434 1.00 91.06 1153 CYS A O 1
ATOM 8538 N N . GLY A 1 1154 ? 41.422 -2.623 -25.506 1.00 88.69 1154 GLY A N 1
ATOM 8539 C CA . GLY A 1 1154 ? 41.511 -1.303 -24.893 1.00 88.69 1154 GLY A CA 1
ATOM 8540 C C . GLY A 1 1154 ? 41.227 -1.345 -23.391 1.00 88.69 1154 GLY A C 1
ATOM 8541 O O . GLY A 1 1154 ? 41.958 -0.716 -22.626 1.00 88.69 1154 GLY A O 1
ATOM 8542 N N . TYR A 1 1155 ? 40.225 -2.125 -22.960 1.00 90.88 1155 TYR A N 1
ATOM 8543 C CA . TYR A 1 1155 ? 39.860 -2.219 -21.548 1.00 90.88 1155 TYR A CA 1
ATOM 8544 C C . TYR A 1 1155 ? 41.030 -2.776 -20.740 1.00 90.88 1155 TYR A C 1
ATOM 8546 O O . TYR A 1 1155 ? 41.469 -2.138 -19.791 1.00 90.88 1155 TYR A O 1
ATOM 8554 N N . LEU A 1 1156 ? 41.640 -3.885 -21.173 1.00 88.88 1156 LEU A N 1
ATOM 8555 C CA . LEU A 1 1156 ? 42.811 -4.457 -20.497 1.00 88.88 1156 LEU A CA 1
ATOM 8556 C C . LEU A 1 1156 ? 44.047 -3.542 -20.572 1.00 88.88 1156 LEU A C 1
ATOM 8558 O O . LEU A 1 1156 ? 44.829 -3.487 -19.622 1.00 88.88 1156 LEU A O 1
ATOM 8562 N N . ALA A 1 1157 ? 44.224 -2.791 -21.666 1.00 86.75 1157 ALA A N 1
ATOM 8563 C CA . ALA A 1 1157 ? 45.326 -1.837 -21.814 1.00 86.75 1157 ALA A CA 1
ATOM 8564 C C . ALA A 1 1157 ? 45.219 -0.629 -20.866 1.00 86.75 1157 ALA A C 1
ATOM 8566 O O . ALA A 1 1157 ? 46.248 -0.051 -20.511 1.00 86.75 1157 ALA A O 1
ATOM 8567 N N . SER A 1 1158 ? 44.008 -0.280 -20.412 1.00 81.88 1158 SER A N 1
ATOM 8568 C CA . SER A 1 1158 ? 43.791 0.753 -19.387 1.00 81.88 1158 SER A CA 1
ATOM 8569 C C . SER A 1 1158 ? 44.290 0.342 -17.991 1.00 81.88 1158 SER A C 1
ATOM 8571 O O . SER A 1 1158 ? 44.377 1.177 -17.092 1.00 81.88 1158 SER A O 1
ATOM 8573 N N . ASN A 1 1159 ? 44.696 -0.927 -17.834 1.00 72.50 1159 ASN A N 1
ATOM 8574 C CA . ASN A 1 1159 ? 45.135 -1.546 -16.586 1.00 72.50 1159 ASN A CA 1
ATOM 8575 C C . ASN A 1 1159 ? 44.078 -1.420 -15.466 1.00 72.50 1159 ASN A C 1
ATOM 8577 O O . ASN A 1 1159 ? 44.364 -0.824 -14.419 1.00 72.50 1159 ASN A O 1
ATOM 8581 N N . PRO A 1 1160 ? 42.863 -1.961 -15.692 1.00 76.25 1160 PRO A N 1
ATOM 8582 C CA . PRO A 1 1160 ? 41.765 -1.901 -14.738 1.00 76.25 1160 PRO A CA 1
ATOM 8583 C C . PRO A 1 1160 ? 42.130 -2.680 -13.472 1.00 76.25 1160 PRO A C 1
ATOM 8585 O O . PRO A 1 1160 ? 42.993 -3.565 -13.490 1.00 76.25 1160 PRO A O 1
ATOM 8588 N N . ASP A 1 1161 ? 41.491 -2.348 -12.349 1.00 77.62 1161 ASP A N 1
ATOM 8589 C CA . ASP A 1 1161 ? 41.742 -3.056 -11.093 1.00 77.62 1161 ASP A CA 1
ATOM 8590 C C . ASP A 1 1161 ? 41.403 -4.561 -11.271 1.00 77.62 1161 ASP A C 1
ATOM 8592 O O . ASP A 1 1161 ? 40.300 -4.884 -11.724 1.00 77.62 1161 ASP A O 1
ATOM 8596 N N . PRO A 1 1162 ? 42.331 -5.489 -10.941 1.00 77.06 1162 PRO A N 1
ATOM 8597 C CA . PRO A 1 1162 ? 42.147 -6.934 -11.107 1.00 77.06 1162 PRO A CA 1
ATOM 8598 C C . PRO A 1 1162 ? 40.921 -7.536 -10.411 1.00 77.06 1162 PRO A C 1
ATOM 8600 O O . PRO A 1 1162 ? 40.578 -8.680 -10.684 1.00 77.06 1162 PRO A O 1
ATOM 8603 N N . ASN A 1 1163 ? 40.266 -6.811 -9.500 1.00 78.50 1163 ASN A N 1
ATOM 8604 C CA . ASN A 1 1163 ? 39.008 -7.249 -8.893 1.00 78.50 1163 ASN A CA 1
ATOM 8605 C C . ASN A 1 1163 ? 37.790 -7.085 -9.819 1.00 78.50 1163 ASN A C 1
ATOM 8607 O O . ASN A 1 1163 ? 36.743 -7.660 -9.530 1.00 78.50 1163 ASN A O 1
ATOM 8611 N N . TYR A 1 1164 ? 37.905 -6.319 -10.908 1.00 78.81 1164 TYR A N 1
ATOM 8612 C CA . TYR A 1 1164 ? 36.789 -6.001 -11.806 1.00 78.81 1164 TYR A CA 1
ATOM 8613 C C . TYR A 1 1164 ? 36.794 -6.803 -13.111 1.00 78.81 1164 TYR A C 1
ATOM 8615 O O . TYR A 1 1164 ? 35.875 -6.672 -13.916 1.00 78.81 1164 TYR A O 1
ATOM 8623 N N . TYR A 1 1165 ? 37.765 -7.694 -13.318 1.00 87.19 1165 TYR A N 1
ATOM 8624 C CA . TYR A 1 1165 ? 37.726 -8.630 -14.436 1.00 87.19 1165 TYR A CA 1
ATOM 8625 C C . TYR A 1 1165 ? 38.195 -10.027 -14.043 1.00 87.19 1165 TYR A C 1
ATOM 8627 O O . TYR A 1 1165 ? 38.986 -10.211 -13.122 1.00 87.19 1165 TYR A O 1
ATOM 8635 N N . LEU A 1 1166 ? 37.700 -11.030 -14.764 1.00 90.75 1166 LEU A N 1
ATOM 8636 C CA . LEU A 1 1166 ? 38.108 -12.420 -14.604 1.00 90.75 1166 LEU A CA 1
ATOM 8637 C C . LEU A 1 1166 ? 38.078 -13.119 -15.964 1.00 90.75 1166 LEU A C 1
ATOM 8639 O O . LEU A 1 1166 ? 37.014 -13.300 -16.556 1.00 90.75 1166 LEU A O 1
ATOM 8643 N N . ILE A 1 1167 ? 39.260 -13.519 -16.441 1.00 94.62 1167 ILE A N 1
ATOM 8644 C CA . ILE A 1 1167 ? 39.447 -14.245 -17.702 1.00 94.62 1167 ILE A CA 1
ATOM 8645 C C . ILE A 1 1167 ? 40.120 -15.585 -17.402 1.00 94.62 1167 ILE A C 1
ATOM 8647 O O . ILE A 1 1167 ? 41.335 -15.639 -17.203 1.00 94.62 1167 ILE A O 1
ATOM 8651 N N . GLU A 1 1168 ? 39.340 -16.668 -17.364 1.00 94.69 1168 GLU A N 1
ATOM 8652 C CA . GLU A 1 1168 ? 39.856 -18.007 -17.057 1.00 94.69 1168 GLU A CA 1
ATOM 8653 C C . GLU A 1 1168 ? 39.045 -19.153 -17.682 1.00 94.69 1168 GLU A C 1
ATOM 8655 O O . GLU A 1 1168 ? 37.874 -19.013 -18.021 1.00 94.69 1168 GLU A O 1
ATOM 8660 N N . ASN A 1 1169 ? 39.654 -20.337 -17.800 1.00 93.31 1169 ASN A N 1
ATOM 8661 C CA . ASN A 1 1169 ? 38.991 -21.564 -18.268 1.00 93.31 1169 ASN A CA 1
ATOM 8662 C C . ASN A 1 1169 ? 38.375 -21.459 -19.684 1.00 93.31 1169 ASN A C 1
ATOM 8664 O O . ASN A 1 1169 ? 37.374 -22.117 -19.982 1.00 93.31 1169 ASN A O 1
ATOM 8668 N N . ASN A 1 1170 ? 38.972 -20.656 -20.570 1.00 96.12 1170 ASN A N 1
ATOM 8669 C CA . ASN A 1 1170 ? 38.592 -20.560 -21.987 1.00 96.12 1170 ASN A CA 1
ATOM 8670 C C . ASN A 1 1170 ? 39.541 -21.392 -22.878 1.00 96.12 1170 ASN A C 1
ATOM 8672 O O . ASN A 1 1170 ? 40.452 -22.063 -22.387 1.00 96.12 1170 ASN A O 1
ATOM 8676 N N . ALA A 1 1171 ? 39.355 -21.380 -24.203 1.00 95.38 1171 ALA A N 1
ATOM 8677 C CA . ALA A 1 1171 ? 40.306 -22.038 -25.101 1.00 95.38 1171 ALA A CA 1
ATOM 8678 C C . ALA A 1 1171 ? 41.640 -21.269 -25.178 1.00 95.38 1171 ALA A C 1
ATOM 8680 O O . ALA A 1 1171 ? 41.729 -20.081 -24.870 1.00 95.38 1171 ALA A O 1
ATOM 8681 N N . THR A 1 1172 ? 42.703 -21.954 -25.614 1.00 92.38 1172 THR A N 1
ATOM 8682 C CA . THR A 1 1172 ? 44.017 -21.330 -25.844 1.00 92.38 1172 THR A CA 1
ATOM 8683 C C . THR A 1 1172 ? 43.895 -20.144 -26.804 1.00 92.38 1172 THR A C 1
ATOM 8685 O O . THR A 1 1172 ? 43.337 -20.297 -27.889 1.00 92.38 1172 THR A O 1
ATOM 8688 N N . GLY A 1 1173 ? 44.451 -18.998 -26.411 1.00 86.94 1173 GLY A N 1
ATOM 8689 C CA . GLY A 1 1173 ? 44.268 -17.695 -27.063 1.00 86.94 1173 GLY A CA 1
ATOM 8690 C C . GLY A 1 1173 ? 43.405 -16.735 -26.236 1.00 86.94 1173 GLY A C 1
ATOM 8691 O O . GLY A 1 1173 ? 43.546 -15.527 -26.373 1.00 86.94 1173 GLY A O 1
ATOM 8692 N N . CYS A 1 1174 ? 42.577 -17.263 -25.329 1.00 94.00 1174 CYS A N 1
ATOM 8693 C CA . CYS A 1 1174 ? 41.710 -16.501 -24.425 1.00 94.00 1174 CYS A CA 1
ATOM 8694 C C . CYS A 1 1174 ? 41.703 -17.038 -22.987 1.00 94.00 1174 CYS A C 1
ATOM 8696 O O . CYS A 1 1174 ? 40.874 -16.631 -22.172 1.00 94.00 1174 CYS A O 1
ATOM 8698 N N . ASN A 1 1175 ? 42.543 -18.026 -22.667 1.00 90.44 1175 ASN A N 1
ATOM 8699 C CA . ASN A 1 1175 ? 42.406 -18.780 -21.422 1.00 90.44 1175 ASN A CA 1
ATOM 8700 C C . ASN A 1 1175 ? 42.883 -17.999 -20.189 1.00 90.44 1175 ASN A C 1
ATOM 8702 O O . ASN A 1 1175 ? 42.534 -18.366 -19.073 1.00 90.44 1175 ASN A O 1
ATOM 8706 N N . THR A 1 1176 ? 43.684 -16.952 -20.375 1.00 91.25 1176 THR A N 1
ATOM 8707 C CA . THR A 1 1176 ? 44.141 -16.058 -19.304 1.00 91.25 1176 THR A CA 1
ATOM 8708 C C . THR A 1 1176 ? 44.215 -14.627 -19.819 1.00 91.25 1176 THR A C 1
ATOM 8710 O O . THR A 1 1176 ? 44.369 -14.420 -21.023 1.00 91.25 1176 THR A O 1
ATOM 8713 N N . GLU A 1 1177 ? 44.198 -13.649 -18.913 1.00 88.94 1177 GLU A N 1
ATOM 8714 C CA . GLU A 1 1177 ? 44.442 -12.235 -19.238 1.00 88.94 1177 GLU A CA 1
ATOM 8715 C C . GLU A 1 1177 ? 45.728 -12.035 -20.064 1.00 88.94 1177 GLU A C 1
ATOM 8717 O O . GLU A 1 1177 ? 45.739 -11.268 -21.020 1.00 88.94 1177 GLU A O 1
ATOM 8722 N N . ILE A 1 1178 ? 46.793 -12.787 -19.755 1.00 88.44 1178 ILE A N 1
ATOM 8723 C CA . ILE A 1 1178 ? 48.098 -12.686 -20.421 1.00 88.44 1178 ILE A CA 1
ATOM 8724 C C . ILE A 1 1178 ? 47.994 -13.142 -21.875 1.00 88.44 1178 ILE A C 1
ATOM 8726 O O . ILE A 1 1178 ? 48.544 -12.493 -22.758 1.00 88.44 1178 ILE A O 1
ATOM 8730 N N . GLU A 1 1179 ? 47.277 -14.241 -22.135 1.00 92.31 1179 GLU A N 1
ATOM 8731 C CA . GLU A 1 1179 ? 47.054 -14.720 -23.504 1.00 92.31 1179 GLU A CA 1
ATOM 8732 C C . GLU A 1 1179 ? 46.309 -13.675 -24.345 1.00 92.31 1179 GLU A C 1
ATOM 8734 O O . GLU A 1 1179 ? 46.679 -13.454 -25.498 1.00 92.31 1179 GLU A O 1
ATOM 8739 N N . VAL A 1 1180 ? 45.315 -13.000 -23.753 1.00 92.00 1180 VAL A N 1
ATOM 8740 C CA . VAL A 1 1180 ? 44.554 -11.935 -24.423 1.00 92.00 1180 VAL A CA 1
ATOM 8741 C C . VAL A 1 1180 ? 45.432 -10.704 -24.663 1.00 92.00 1180 VAL A C 1
ATOM 8743 O O . VAL A 1 1180 ? 45.480 -10.209 -25.785 1.00 92.00 1180 VAL A O 1
ATOM 8746 N N . ILE A 1 1181 ? 46.187 -10.241 -23.661 1.00 87.25 1181 ILE A N 1
ATOM 8747 C CA . ILE A 1 1181 ? 47.109 -9.097 -23.788 1.00 87.25 1181 ILE A CA 1
ATOM 8748 C C . ILE A 1 1181 ? 48.176 -9.361 -24.861 1.00 87.25 1181 ILE A C 1
ATOM 8750 O O . ILE A 1 1181 ? 48.445 -8.486 -25.686 1.00 87.25 1181 ILE A O 1
ATOM 8754 N N . ASP A 1 1182 ? 48.760 -10.563 -24.898 1.00 87.00 1182 ASP A N 1
ATOM 8755 C CA . ASP A 1 1182 ? 49.746 -10.948 -25.914 1.00 87.00 1182 ASP A CA 1
ATOM 8756 C C . ASP A 1 1182 ? 49.128 -10.958 -27.326 1.00 87.00 1182 ASP A C 1
ATOM 8758 O O . ASP A 1 1182 ? 49.764 -10.504 -28.284 1.00 87.00 1182 ASP A O 1
ATOM 8762 N N . ALA A 1 1183 ? 47.880 -11.424 -27.461 1.00 87.12 1183 ALA A N 1
ATOM 8763 C CA . ALA A 1 1183 ? 47.133 -11.378 -28.718 1.00 87.12 1183 ALA A CA 1
ATOM 8764 C C . ALA A 1 1183 ? 46.817 -9.931 -29.154 1.00 87.12 1183 ALA A C 1
ATOM 8766 O O . ALA A 1 1183 ? 47.004 -9.583 -30.325 1.00 87.12 1183 ALA A O 1
ATOM 8767 N N . CYS A 1 1184 ? 46.447 -9.055 -28.215 1.00 86.62 1184 CYS A N 1
ATOM 8768 C CA . CYS A 1 1184 ? 46.260 -7.621 -28.457 1.00 86.62 1184 CYS A CA 1
ATOM 8769 C C . CYS A 1 1184 ? 47.575 -6.928 -28.871 1.00 86.62 1184 CYS A C 1
ATOM 8771 O O . CYS A 1 1184 ? 47.591 -6.087 -29.771 1.00 86.62 1184 CYS A O 1
ATOM 8773 N N . ALA A 1 1185 ? 48.714 -7.311 -28.284 1.00 71.88 1185 ALA A N 1
ATOM 8774 C CA . ALA A 1 1185 ? 50.024 -6.732 -28.589 1.00 71.88 1185 ALA A CA 1
ATOM 8775 C C . ALA A 1 1185 ? 50.510 -7.042 -30.016 1.00 71.88 1185 ALA A C 1
ATOM 8777 O O . ALA A 1 1185 ? 51.248 -6.251 -30.604 1.00 71.88 1185 ALA A O 1
ATOM 8778 N N . THR A 1 1186 ? 50.067 -8.149 -30.622 1.00 64.81 1186 THR A N 1
ATOM 8779 C CA . THR A 1 1186 ? 50.334 -8.434 -32.042 1.00 64.81 1186 THR A CA 1
ATOM 8780 C C . THR A 1 1186 ? 49.633 -7.484 -33.025 1.00 64.81 1186 THR A C 1
ATOM 8782 O O . THR A 1 1186 ? 49.982 -7.496 -34.210 1.00 64.81 1186 THR A O 1
ATOM 8785 N N . LEU A 1 1187 ? 48.701 -6.643 -32.552 1.00 54.41 1187 LEU A N 1
ATOM 8786 C CA . LEU A 1 1187 ? 47.983 -5.626 -33.333 1.00 54.41 1187 LEU A CA 1
ATOM 8787 C C . LEU A 1 1187 ? 48.526 -4.193 -33.129 1.00 54.41 1187 LEU A C 1
ATOM 8789 O O . LEU A 1 1187 ? 48.301 -3.340 -33.989 1.00 54.41 1187 LEU A O 1
ATOM 8793 N N . SER A 1 1188 ? 49.287 -3.925 -32.058 1.00 46.00 1188 SER A N 1
ATOM 8794 C CA . SER A 1 1188 ? 49.828 -2.590 -31.744 1.00 46.00 1188 SER A CA 1
ATOM 8795 C C . SER A 1 1188 ? 51.161 -2.293 -32.441 1.00 46.00 1188 SER A C 1
ATOM 8797 O O . SER A 1 1188 ? 52.122 -3.058 -32.371 1.00 46.00 1188 SER A O 1
ATOM 8799 N N . ILE A 1 1189 ? 51.254 -1.123 -33.081 1.00 42.66 1189 ILE A N 1
ATOM 8800 C CA . ILE A 1 1189 ? 52.528 -0.492 -33.447 1.00 42.66 1189 ILE A CA 1
ATOM 8801 C C . ILE A 1 1189 ? 52.784 0.576 -32.376 1.00 42.66 1189 ILE A C 1
ATOM 8803 O O . ILE A 1 1189 ? 52.054 1.560 -32.347 1.00 42.66 1189 ILE A O 1
ATOM 8807 N N . ASP A 1 1190 ? 53.776 0.376 -31.500 1.00 38.28 1190 ASP A N 1
ATOM 8808 C CA . ASP A 1 1190 ? 54.100 1.271 -30.372 1.00 38.28 1190 ASP A CA 1
ATOM 8809 C C . ASP A 1 1190 ? 54.091 2.768 -30.756 1.00 38.28 1190 ASP A C 1
ATOM 8811 O O . ASP A 1 1190 ? 54.978 3.247 -31.473 1.00 38.28 1190 ASP A O 1
ATOM 8815 N N . GLU A 1 1191 ? 53.130 3.529 -30.226 1.00 41.78 1191 GLU A N 1
ATOM 8816 C CA . GLU A 1 1191 ? 53.120 4.997 -30.226 1.00 41.78 1191 GLU A CA 1
ATOM 8817 C C . GLU A 1 1191 ? 53.405 5.485 -28.794 1.00 41.78 1191 GLU A C 1
ATOM 8819 O O . GLU A 1 1191 ? 52.529 5.945 -28.073 1.00 41.78 1191 GLU A O 1
ATOM 8824 N N . ALA A 1 1192 ? 54.655 5.326 -28.347 1.00 36.69 1192 ALA A N 1
ATOM 8825 C CA . ALA A 1 1192 ? 55.120 5.836 -27.058 1.00 36.69 1192 ALA A CA 1
ATOM 8826 C C . ALA A 1 1192 ? 55.638 7.288 -27.162 1.00 36.69 1192 ALA A C 1
ATOM 8828 O O . ALA A 1 1192 ? 56.409 7.623 -28.065 1.00 36.69 1192 ALA A O 1
ATOM 8829 N N . ASP A 1 1193 ? 55.267 8.095 -26.160 1.00 42.09 1193 ASP A N 1
ATOM 8830 C CA . ASP A 1 1193 ? 55.874 9.360 -25.707 1.00 42.09 1193 ASP A CA 1
ATOM 8831 C C . ASP A 1 1193 ? 55.646 10.648 -26.529 1.00 42.09 1193 ASP A C 1
ATOM 8833 O O . ASP A 1 1193 ? 56.546 11.151 -27.209 1.00 42.09 1193 ASP A O 1
ATOM 8837 N N . LEU A 1 1194 ? 54.484 11.297 -26.350 1.00 45.31 1194 LEU A N 1
ATOM 8838 C CA . LEU A 1 1194 ? 54.258 12.683 -26.808 1.00 45.31 1194 LEU A CA 1
ATOM 8839 C C . LEU A 1 1194 ? 54.310 13.761 -25.707 1.00 45.31 1194 LEU A C 1
ATOM 8841 O O . LEU A 1 1194 ? 54.555 14.921 -26.042 1.00 45.31 1194 LEU A O 1
ATOM 8845 N N . GLU A 1 1195 ? 54.205 13.435 -24.414 1.00 46.22 1195 GLU A N 1
ATOM 8846 C CA . GLU A 1 1195 ? 54.202 14.473 -23.358 1.00 46.22 1195 GLU A CA 1
ATOM 8847 C C . GLU A 1 1195 ? 55.574 14.786 -22.725 1.00 46.22 1195 GLU A C 1
ATOM 8849 O O . GLU A 1 1195 ? 55.732 15.810 -22.059 1.00 46.22 1195 GLU A O 1
ATOM 8854 N N . THR A 1 1196 ? 56.619 13.993 -22.991 1.00 47.56 1196 THR A N 1
ATOM 8855 C CA . THR A 1 1196 ? 57.971 14.208 -22.424 1.00 47.56 1196 THR A CA 1
ATOM 8856 C C . THR A 1 1196 ? 59.030 14.634 -23.449 1.00 47.56 1196 THR A C 1
ATOM 8858 O O . THR A 1 1196 ? 60.203 14.799 -23.096 1.00 47.56 1196 THR A O 1
ATOM 8861 N N . SER A 1 1197 ? 58.658 14.855 -24.718 1.00 59.56 1197 SER A N 1
ATOM 8862 C CA . SER A 1 1197 ? 59.651 15.098 -25.772 1.00 59.56 1197 SER A CA 1
ATOM 8863 C C . SER A 1 1197 ? 60.393 16.438 -25.589 1.00 59.56 1197 SER A C 1
ATOM 8865 O O . SER A 1 1197 ? 59.810 17.520 -25.488 1.00 59.56 1197 SER A O 1
ATOM 8867 N N . VAL A 1 1198 ? 61.727 16.366 -25.547 1.00 72.50 1198 VAL A N 1
ATOM 8868 C CA . VAL A 1 1198 ? 62.642 17.527 -25.507 1.00 72.50 1198 VAL A CA 1
ATOM 8869 C C . VAL A 1 1198 ? 62.712 18.279 -26.842 1.00 72.50 1198 VAL A C 1
ATOM 8871 O O . VAL A 1 1198 ? 63.281 19.369 -26.897 1.00 72.50 1198 VAL A O 1
ATOM 8874 N N . ILE A 1 1199 ? 62.146 17.712 -27.912 1.00 80.31 1199 ILE A N 1
ATOM 8875 C CA . ILE A 1 1199 ? 62.023 18.331 -29.234 1.00 80.31 1199 ILE A CA 1
ATOM 8876 C C . ILE A 1 1199 ? 60.609 18.076 -29.749 1.00 80.31 1199 ILE A C 1
ATOM 8878 O O . ILE A 1 1199 ? 60.268 16.922 -29.995 1.00 80.31 1199 ILE A O 1
ATOM 8882 N N . SER A 1 1200 ? 59.833 19.139 -29.952 1.00 85.06 1200 SER A N 1
ATOM 8883 C CA . SER A 1 1200 ? 58.463 19.074 -30.464 1.00 85.06 1200 SER A CA 1
ATOM 8884 C C . SER A 1 1200 ? 58.295 19.899 -31.743 1.00 85.06 1200 SER A C 1
ATOM 8886 O O . SER A 1 1200 ? 59.029 20.863 -31.979 1.00 85.06 1200 SER A O 1
ATOM 8888 N N . PHE A 1 1201 ? 57.316 19.532 -32.576 1.00 85.44 1201 PHE A N 1
ATOM 8889 C CA . PHE A 1 1201 ? 56.953 20.283 -33.780 1.00 85.44 1201 PHE A CA 1
ATOM 8890 C C . PHE A 1 1201 ? 55.503 20.782 -33.747 1.00 85.44 1201 PHE A C 1
ATOM 8892 O O . PHE A 1 1201 ? 54.596 20.016 -33.427 1.00 85.44 1201 PHE A O 1
ATOM 8899 N N . TYR A 1 1202 ? 55.270 22.042 -34.129 1.00 81.25 1202 TYR A N 1
ATOM 8900 C CA . TYR A 1 1202 ? 53.927 22.636 -34.202 1.00 81.25 1202 TYR A CA 1
ATOM 8901 C C . TYR A 1 1202 ? 53.791 23.689 -35.320 1.00 81.25 1202 TYR A C 1
ATOM 8903 O O . TYR A 1 1202 ? 54.784 24.290 -35.715 1.00 81.25 1202 TYR A O 1
ATOM 8911 N N . PRO A 1 1203 ? 52.576 23.963 -35.826 1.00 77.00 1203 PRO A N 1
ATOM 8912 C CA . PRO A 1 1203 ? 51.376 23.153 -35.631 1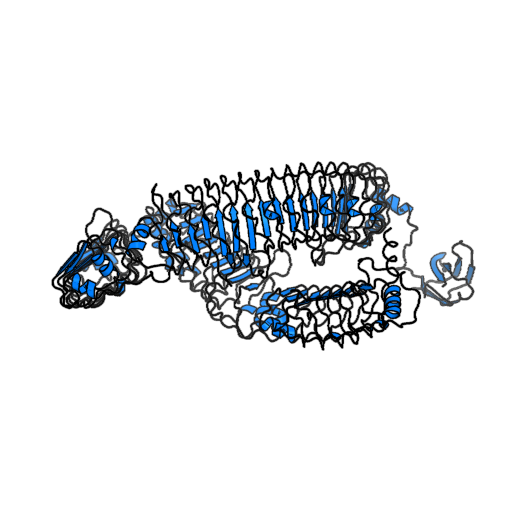.00 77.00 1203 PRO A CA 1
ATOM 8913 C C . PRO A 1 1203 ? 51.533 21.791 -36.322 1.00 77.00 1203 PRO A C 1
ATOM 8915 O O . PRO A 1 1203 ? 52.208 21.679 -37.341 1.00 77.00 1203 PRO A O 1
ATOM 8918 N N . ASN A 1 1204 ? 50.945 20.748 -35.745 1.00 74.38 1204 ASN A N 1
ATOM 8919 C CA . ASN A 1 1204 ? 50.866 19.422 -36.345 1.00 74.38 1204 ASN A CA 1
ATOM 8920 C C . ASN A 1 1204 ? 49.417 18.932 -36.187 1.00 74.38 1204 ASN A C 1
ATOM 8922 O O . ASN A 1 1204 ? 49.048 18.596 -35.064 1.00 74.38 1204 ASN A O 1
ATOM 8926 N N . PRO A 1 1205 ? 48.586 18.944 -37.246 1.00 85.50 1205 PRO A N 1
ATOM 8927 C CA . PRO A 1 1205 ? 48.945 19.113 -38.662 1.00 85.50 1205 PRO A CA 1
ATOM 8928 C C . PRO A 1 1205 ? 49.478 20.507 -39.055 1.00 85.50 1205 PRO A C 1
ATOM 8930 O O . PRO A 1 1205 ? 49.069 21.522 -38.496 1.00 85.50 1205 PRO A O 1
ATOM 8933 N N . THR A 1 1206 ? 50.379 20.563 -40.043 1.00 86.25 1206 THR A N 1
ATOM 8934 C CA . THR A 1 1206 ? 50.978 21.788 -40.610 1.00 86.25 1206 THR A CA 1
ATOM 8935 C C . THR A 1 1206 ? 50.488 22.056 -42.039 1.00 86.25 1206 THR A C 1
ATOM 8937 O O . THR A 1 1206 ? 50.145 21.133 -42.779 1.00 86.25 1206 THR A O 1
ATOM 8940 N N . GLN A 1 1207 ? 50.480 23.331 -42.441 1.00 87.50 1207 GLN A N 1
ATOM 8941 C CA . GLN A 1 1207 ? 50.220 23.773 -43.814 1.00 87.50 1207 GLN A CA 1
ATOM 8942 C C . GLN A 1 1207 ? 51.530 24.158 -44.508 1.00 87.50 1207 GLN A C 1
ATOM 8944 O O . GLN A 1 1207 ? 52.128 23.317 -45.157 1.00 87.50 1207 GLN A O 1
ATOM 8949 N N . ASP A 1 1208 ? 52.027 25.384 -44.381 1.00 88.62 1208 ASP A N 1
ATOM 8950 C CA . ASP A 1 1208 ? 53.252 25.787 -45.096 1.00 88.62 1208 ASP A CA 1
ATOM 8951 C C . ASP A 1 1208 ? 54.500 25.813 -44.214 1.00 88.62 1208 ASP A C 1
ATOM 8953 O O . ASP A 1 1208 ? 55.618 25.625 -44.709 1.00 88.62 1208 ASP A O 1
ATOM 8957 N N . ASP A 1 1209 ? 54.301 26.016 -42.918 1.00 89.75 1209 ASP A N 1
ATOM 8958 C CA . ASP A 1 1209 ? 55.329 26.347 -41.946 1.00 89.75 1209 ASP A CA 1
ATOM 8959 C C . ASP A 1 1209 ? 55.205 25.432 -40.720 1.00 89.75 1209 ASP A C 1
ATOM 8961 O O . ASP A 1 1209 ? 54.147 25.329 -40.095 1.00 89.75 1209 ASP A O 1
ATOM 8965 N N . LEU A 1 1210 ? 56.302 24.751 -40.392 1.00 90.19 1210 LEU A N 1
ATOM 8966 C CA . LEU A 1 1210 ? 56.425 23.850 -39.252 1.00 90.19 1210 LEU A CA 1
ATOM 8967 C C . LEU A 1 1210 ? 57.501 24.384 -38.309 1.00 90.19 1210 LEU A C 1
ATOM 8969 O O . LEU A 1 1210 ? 58.670 24.476 -38.687 1.00 90.19 1210 LEU A O 1
ATOM 8973 N N . TYR A 1 1211 ? 57.126 24.720 -37.085 1.00 87.19 1211 TYR A N 1
ATOM 8974 C CA . TYR A 1 1211 ? 58.040 25.190 -36.054 1.00 87.19 1211 TYR A CA 1
ATOM 8975 C C . TYR A 1 1211 ? 58.594 24.024 -35.252 1.00 87.19 1211 TYR A C 1
ATOM 8977 O O . TYR A 1 1211 ? 57.893 23.042 -35.023 1.00 87.19 1211 TYR A O 1
ATOM 8985 N N . MET A 1 1212 ? 59.852 24.141 -34.836 1.00 89.38 1212 MET A N 1
ATOM 8986 C CA . MET A 1 1212 ? 60.522 23.191 -33.951 1.00 89.38 1212 MET A CA 1
ATOM 8987 C C . MET A 1 1212 ? 60.851 23.891 -32.636 1.00 89.38 1212 MET A C 1
ATOM 8989 O O . MET A 1 1212 ? 61.630 24.845 -32.635 1.00 89.38 1212 MET A O 1
ATOM 8993 N N . ASP A 1 1213 ? 60.300 23.400 -31.530 1.00 82.69 1213 ASP A N 1
ATOM 8994 C CA . ASP A 1 1213 ? 60.677 23.822 -30.182 1.00 82.69 1213 ASP A CA 1
ATOM 8995 C C . ASP A 1 1213 ? 61.607 22.788 -29.552 1.00 82.69 1213 ASP A C 1
ATOM 8997 O O . ASP A 1 1213 ? 61.405 21.580 -29.660 1.00 82.69 1213 ASP A O 1
ATOM 9001 N N . VAL A 1 1214 ? 62.683 23.278 -28.944 1.00 81.81 1214 VAL A N 1
ATOM 9002 C CA . VAL A 1 1214 ? 63.754 22.463 -28.373 1.00 81.81 1214 VAL A CA 1
ATOM 9003 C C . VAL A 1 1214 ? 63.948 22.904 -26.932 1.00 81.81 1214 VAL A C 1
ATOM 9005 O O . VAL A 1 1214 ? 64.444 23.999 -26.662 1.00 81.81 1214 VAL A O 1
ATOM 9008 N N . LYS A 1 1215 ? 63.590 22.033 -25.990 1.00 76.81 1215 LYS A N 1
ATOM 9009 C CA . LYS A 1 1215 ? 63.716 22.288 -24.554 1.00 76.81 1215 LYS A CA 1
ATOM 9010 C C . LYS A 1 1215 ? 65.111 21.871 -24.069 1.00 76.81 1215 LYS A C 1
ATOM 9012 O O . LYS A 1 1215 ? 65.515 20.718 -24.196 1.00 76.81 1215 LYS A O 1
ATOM 9017 N N . GLY A 1 1216 ? 65.851 22.811 -23.474 1.00 71.62 1216 GLY A N 1
ATOM 9018 C CA . GLY A 1 1216 ? 67.197 22.588 -22.920 1.00 71.62 1216 GLY A CA 1
ATOM 9019 C C . GLY A 1 1216 ? 68.355 22.914 -23.880 1.00 71.62 1216 GLY A C 1
ATOM 9020 O O . GLY A 1 1216 ? 68.162 23.448 -24.966 1.00 71.62 1216 GLY A O 1
ATOM 9021 N N . ASN A 1 1217 ? 69.597 22.612 -23.478 1.00 75.81 1217 ASN A N 1
ATOM 9022 C CA . ASN A 1 1217 ? 70.816 22.953 -24.238 1.00 75.81 1217 ASN A CA 1
ATOM 9023 C C . ASN A 1 1217 ? 71.178 21.895 -25.307 1.00 75.81 1217 ASN A C 1
ATOM 9025 O O . ASN A 1 1217 ? 72.304 21.391 -25.330 1.00 75.81 1217 ASN A O 1
ATOM 9029 N N . ILE A 1 1218 ? 70.237 21.529 -26.183 1.00 82.19 1218 ILE A N 1
ATOM 9030 C CA . ILE A 1 1218 ? 70.469 20.525 -27.235 1.00 82.19 1218 ILE A CA 1
ATOM 9031 C C . ILE A 1 1218 ? 71.066 21.183 -28.488 1.00 82.19 1218 ILE A C 1
ATOM 9033 O O . ILE A 1 1218 ? 70.452 22.032 -29.130 1.00 82.19 1218 ILE A O 1
ATOM 9037 N N . GLU A 1 1219 ? 72.265 20.750 -28.894 1.00 85.88 1219 GLU A N 1
ATOM 9038 C CA . GLU A 1 1219 ? 72.882 21.202 -30.145 1.00 85.88 1219 GLU A CA 1
ATOM 9039 C C . GLU A 1 1219 ? 72.496 20.303 -31.331 1.00 85.88 1219 GLU A C 1
ATOM 9041 O O . GLU A 1 1219 ? 73.034 19.205 -31.506 1.00 85.88 1219 GLU A O 1
ATOM 9046 N N . VAL A 1 1220 ? 71.611 20.795 -32.201 1.00 86.12 1220 VAL A N 1
ATOM 9047 C CA . VAL A 1 1220 ? 71.174 20.087 -33.417 1.00 86.12 1220 VAL A CA 1
ATOM 9048 C C . VAL A 1 1220 ? 72.281 20.065 -34.483 1.00 86.12 1220 VAL A C 1
ATOM 9050 O O . VAL A 1 1220 ? 72.844 21.097 -34.861 1.00 86.12 1220 VAL A O 1
ATOM 9053 N N . LYS A 1 1221 ? 72.590 18.871 -35.000 1.00 88.19 1221 LYS A N 1
ATOM 9054 C CA . LYS A 1 1221 ? 73.528 18.640 -36.109 1.00 88.19 1221 LYS A CA 1
ATOM 9055 C C . LYS A 1 1221 ? 72.832 18.805 -37.456 1.00 88.19 1221 LYS A C 1
ATOM 9057 O O . LYS A 1 1221 ? 73.337 19.533 -38.311 1.00 88.19 1221 LYS A O 1
ATOM 9062 N N . ASN A 1 1222 ? 71.711 18.120 -37.663 1.00 87.88 1222 ASN A N 1
ATOM 9063 C CA . ASN A 1 1222 ? 70.855 18.268 -38.839 1.00 87.88 1222 ASN A CA 1
ATOM 9064 C C . ASN A 1 1222 ? 69.456 17.682 -38.584 1.00 87.88 1222 ASN A C 1
ATOM 9066 O O . ASN A 1 1222 ? 69.260 16.887 -37.670 1.00 87.88 1222 ASN A O 1
ATOM 9070 N N . ILE A 1 1223 ? 68.502 18.066 -39.424 1.00 92.12 1223 ILE A N 1
ATOM 9071 C CA . ILE A 1 1223 ? 67.119 17.594 -39.441 1.00 92.12 1223 ILE A CA 1
ATOM 9072 C C . ILE A 1 1223 ? 66.889 16.887 -40.779 1.00 92.12 1223 ILE A C 1
ATOM 9074 O O . ILE A 1 1223 ? 67.293 17.388 -41.828 1.00 92.12 1223 ILE A O 1
ATOM 9078 N N . THR A 1 1224 ? 66.263 15.719 -40.765 1.00 92.06 1224 THR A N 1
ATOM 9079 C CA . THR A 1 1224 ? 65.986 14.893 -41.949 1.00 92.06 1224 THR A CA 1
ATOM 9080 C C . THR A 1 1224 ? 64.521 14.504 -41.984 1.00 92.06 1224 THR A C 1
ATOM 9082 O O . THR A 1 1224 ? 64.012 14.005 -40.994 1.00 92.06 1224 THR A O 1
ATOM 9085 N N . ILE A 1 1225 ? 63.847 14.714 -43.109 1.00 92.75 1225 ILE A N 1
ATOM 9086 C CA . ILE A 1 1225 ? 62.415 14.447 -43.274 1.00 92.75 1225 ILE A CA 1
ATOM 9087 C C . ILE A 1 1225 ? 62.239 13.280 -44.241 1.00 92.75 1225 ILE A C 1
ATOM 9089 O O . ILE A 1 1225 ? 62.821 13.297 -45.328 1.00 92.75 1225 ILE A O 1
ATOM 9093 N N . TYR A 1 1226 ? 61.428 12.296 -43.860 1.00 88.75 1226 TYR A N 1
ATOM 9094 C CA . TYR A 1 1226 ? 61.088 11.118 -44.656 1.00 88.75 1226 TYR A CA 1
ATOM 9095 C C . TYR A 1 1226 ? 59.581 11.058 -44.900 1.00 88.75 1226 TYR A C 1
ATOM 9097 O O . TYR A 1 1226 ? 58.813 11.493 -44.048 1.00 88.75 1226 TYR A O 1
ATOM 9105 N N . ASN A 1 1227 ? 59.146 10.518 -46.038 1.00 88.31 1227 ASN A N 1
ATOM 9106 C CA . ASN A 1 1227 ? 57.732 10.181 -46.243 1.00 88.31 1227 ASN A CA 1
ATOM 9107 C C . ASN A 1 1227 ? 57.386 8.831 -45.579 1.00 88.31 1227 ASN A C 1
ATOM 9109 O O . ASN A 1 1227 ? 58.283 8.121 -45.118 1.00 88.31 1227 ASN A O 1
ATOM 9113 N N . ILE A 1 1228 ? 56.104 8.442 -45.570 1.00 84.38 1228 ILE A N 1
ATOM 9114 C CA . ILE A 1 1228 ? 55.651 7.148 -45.012 1.00 84.38 1228 ILE A CA 1
ATOM 9115 C C . ILE A 1 1228 ? 56.303 5.910 -45.647 1.00 84.38 1228 ILE A C 1
ATOM 9117 O O . ILE A 1 1228 ? 56.367 4.862 -45.017 1.00 84.38 1228 ILE A O 1
ATOM 9121 N N . MET A 1 1229 ? 56.827 6.019 -46.873 1.00 82.94 1229 MET A N 1
ATOM 9122 C CA . MET A 1 1229 ? 57.552 4.933 -47.548 1.00 82.94 1229 MET A CA 1
ATOM 9123 C C . MET A 1 1229 ? 59.032 4.854 -47.123 1.00 82.94 1229 MET A C 1
ATOM 9125 O O . MET A 1 1229 ? 59.799 4.079 -47.695 1.00 82.94 1229 MET A O 1
ATOM 9129 N N . GLY A 1 1230 ? 59.469 5.689 -46.172 1.00 80.12 1230 GLY A N 1
ATOM 9130 C CA . GLY A 1 1230 ? 60.853 5.766 -45.700 1.00 80.12 1230 GLY A CA 1
ATOM 9131 C C . GLY A 1 1230 ? 61.817 6.446 -46.678 1.00 80.12 1230 GLY A C 1
ATOM 9132 O O . GLY A 1 1230 ? 63.032 6.401 -46.478 1.00 80.12 1230 GLY A O 1
ATOM 9133 N N . GLN A 1 1231 ? 61.316 7.085 -47.740 1.00 85.56 1231 GLN A N 1
ATOM 9134 C CA . GLN A 1 1231 ? 62.152 7.814 -48.693 1.00 85.56 1231 GLN A CA 1
ATOM 9135 C C . GLN A 1 1231 ? 62.556 9.164 -48.102 1.00 85.56 1231 GLN A C 1
ATOM 9137 O O . GLN A 1 1231 ? 61.718 9.896 -47.578 1.00 85.56 1231 GLN A O 1
ATOM 9142 N N . LEU A 1 1232 ? 63.842 9.513 -48.206 1.00 90.19 1232 LEU A N 1
ATOM 9143 C CA . LEU A 1 1232 ? 64.351 10.807 -47.753 1.00 90.19 1232 LEU A CA 1
ATOM 9144 C C . LEU A 1 1232 ? 63.802 11.927 -48.648 1.00 90.19 1232 LEU A C 1
ATOM 9146 O O . LEU A 1 1232 ? 64.130 12.000 -49.831 1.00 90.19 1232 LEU A O 1
ATOM 9150 N N . VAL A 1 1233 ? 63.014 12.818 -48.056 1.00 91.31 1233 VAL A N 1
ATOM 9151 C CA . VAL A 1 1233 ? 62.394 13.970 -48.722 1.00 91.31 1233 VAL A CA 1
ATOM 9152 C C . VAL A 1 1233 ? 63.325 15.177 -48.667 1.00 91.31 1233 VAL A C 1
ATOM 9154 O O . VAL A 1 1233 ? 63.520 15.864 -49.669 1.00 91.31 1233 VAL A O 1
ATOM 9157 N N . ARG A 1 1234 ? 63.926 15.451 -47.499 1.00 88.69 1234 ARG A N 1
ATOM 9158 C CA . ARG A 1 1234 ? 64.776 16.637 -47.305 1.00 88.69 1234 ARG A CA 1
ATOM 9159 C C . ARG A 1 1234 ? 65.745 16.497 -46.133 1.00 88.69 1234 ARG A C 1
ATOM 9161 O O . ARG A 1 1234 ? 65.419 15.870 -45.133 1.00 88.69 1234 ARG A O 1
ATOM 9168 N N . THR A 1 1235 ? 66.894 17.171 -46.227 1.00 90.94 1235 THR A N 1
ATOM 9169 C CA . THR A 1 1235 ? 67.862 17.342 -45.128 1.00 90.94 1235 THR A CA 1
ATOM 9170 C C . THR A 1 1235 ? 68.175 18.823 -44.915 1.00 90.94 1235 THR A C 1
ATOM 9172 O O . THR A 1 1235 ? 68.454 19.542 -45.876 1.00 90.94 1235 THR A O 1
ATOM 9175 N N . LEU A 1 1236 ? 68.178 19.270 -43.661 1.00 88.94 1236 LEU A N 1
ATOM 9176 C CA . LEU A 1 1236 ? 68.518 20.624 -43.222 1.00 88.94 1236 LEU A CA 1
ATOM 9177 C C . LEU A 1 1236 ? 69.688 20.550 -42.241 1.00 88.94 1236 LEU A C 1
ATOM 9179 O O . LEU A 1 1236 ? 69.611 19.838 -41.251 1.00 88.94 1236 LEU A O 1
ATOM 9183 N N . ASN A 1 1237 ? 70.783 21.264 -42.496 1.00 88.44 1237 ASN A N 1
ATOM 9184 C CA . ASN A 1 1237 ? 71.937 21.262 -41.589 1.00 88.44 1237 ASN A CA 1
ATOM 9185 C C . ASN A 1 1237 ? 71.770 22.320 -40.486 1.00 88.44 1237 ASN A C 1
ATOM 9187 O O . ASN A 1 1237 ? 71.364 23.441 -40.791 1.00 88.44 1237 ASN A O 1
ATOM 9191 N N . GLY A 1 1238 ? 72.149 21.988 -39.248 1.00 77.88 1238 GLY A N 1
ATOM 9192 C CA . GLY A 1 1238 ? 71.985 22.849 -38.067 1.00 77.88 1238 GLY A CA 1
ATOM 9193 C C . GLY A 1 1238 ? 70.561 22.857 -37.493 1.00 77.88 1238 GLY A C 1
ATOM 9194 O O . GLY A 1 1238 ? 69.701 22.120 -37.971 1.00 77.88 1238 GLY A O 1
ATOM 9195 N N . SER A 1 1239 ? 70.332 23.675 -36.461 1.00 80.19 1239 SER A N 1
ATOM 9196 C CA . SER A 1 1239 ? 68.994 23.907 -35.893 1.00 80.19 1239 SER A CA 1
ATOM 9197 C C . SER A 1 1239 ? 68.201 24.894 -36.752 1.00 80.19 1239 SER A C 1
ATOM 9199 O O . SER A 1 1239 ? 68.778 25.859 -37.256 1.00 80.19 1239 SER A O 1
ATOM 9201 N N . HIS A 1 1240 ? 66.896 24.662 -36.904 1.00 81.38 1240 HIS A N 1
ATOM 9202 C CA . HIS A 1 1240 ? 65.962 25.537 -37.620 1.00 81.38 1240 HIS A CA 1
ATOM 9203 C C . HIS A 1 1240 ? 64.695 25.679 -36.779 1.00 81.38 1240 HIS A C 1
ATOM 9205 O O . HIS A 1 1240 ? 63.956 24.711 -36.657 1.00 81.38 1240 HIS A O 1
ATOM 9211 N N . GLU A 1 1241 ? 64.444 26.863 -36.217 1.00 82.06 1241 GLU A N 1
ATOM 9212 C CA . GLU A 1 1241 ? 63.214 27.140 -35.448 1.00 82.06 1241 GLU A CA 1
ATOM 9213 C C . GLU A 1 1241 ? 61.960 27.070 -36.327 1.00 82.06 1241 GLU A C 1
ATOM 9215 O O . GLU A 1 1241 ? 60.894 26.697 -35.853 1.00 82.06 1241 GLU A O 1
ATOM 9220 N N . LEU A 1 1242 ? 62.100 27.392 -37.618 1.00 88.81 1242 LEU A N 1
ATOM 9221 C CA . LEU A 1 1242 ? 61.042 27.301 -38.616 1.00 88.81 1242 LEU A CA 1
ATOM 9222 C C . LEU A 1 1242 ? 61.512 26.501 -39.833 1.00 88.81 1242 LEU A C 1
ATOM 9224 O O . LEU A 1 1242 ? 62.535 26.806 -40.454 1.00 88.81 1242 LEU A O 1
ATOM 9228 N N . ILE A 1 1243 ? 60.716 25.508 -40.211 1.00 90.38 1243 ILE A N 1
ATOM 9229 C CA . ILE A 1 1243 ? 60.919 24.627 -41.352 1.00 90.38 1243 ILE A CA 1
ATOM 9230 C C . ILE A 1 1243 ? 59.780 24.853 -42.345 1.00 90.38 1243 ILE A C 1
ATOM 9232 O O . ILE A 1 1243 ? 58.643 24.456 -42.114 1.00 90.38 1243 ILE A O 1
ATOM 9236 N N . ASN A 1 1244 ? 60.095 25.454 -43.492 1.00 88.44 1244 ASN A N 1
ATOM 9237 C CA . ASN A 1 1244 ? 59.112 25.625 -44.558 1.00 88.44 1244 ASN A CA 1
ATOM 9238 C C . ASN A 1 1244 ? 58.892 24.304 -45.317 1.00 88.44 1244 ASN A C 1
ATOM 9240 O O . ASN A 1 1244 ? 59.828 23.774 -45.938 1.00 88.44 1244 ASN A O 1
ATOM 9244 N N . VAL A 1 1245 ? 57.654 23.814 -45.280 1.00 90.00 1245 VAL A N 1
ATOM 9245 C CA . VAL A 1 1245 ? 57.175 22.556 -45.874 1.00 90.00 1245 VAL A CA 1
ATOM 9246 C C . VAL A 1 1245 ? 56.193 22.770 -47.034 1.00 90.00 1245 VAL A C 1
ATOM 9248 O O . VAL A 1 1245 ? 55.755 21.796 -47.630 1.00 90.00 1245 VAL A O 1
ATOM 9251 N N . SER A 1 1246 ? 55.930 24.016 -47.445 1.00 87.75 1246 SER A N 1
ATOM 9252 C CA . SER A 1 1246 ? 55.007 24.384 -48.547 1.00 87.75 1246 SER A CA 1
ATOM 9253 C C . SER A 1 1246 ? 55.204 23.651 -49.888 1.00 87.75 1246 SER A C 1
ATOM 9255 O O . SER A 1 1246 ? 54.306 23.604 -50.722 1.00 87.75 1246 SER A O 1
ATOM 9257 N N . LYS A 1 1247 ? 56.399 23.097 -50.136 1.00 84.38 1247 LYS A N 1
ATOM 9258 C CA . LYS A 1 1247 ? 56.742 22.353 -51.365 1.00 84.38 1247 LYS A CA 1
ATOM 9259 C C . LYS A 1 1247 ? 56.640 20.832 -51.217 1.00 84.38 1247 LYS A C 1
ATOM 9261 O O . LYS A 1 1247 ? 57.082 20.119 -52.116 1.00 84.38 1247 LYS A O 1
ATOM 9266 N N . MET A 1 1248 ? 56.169 20.351 -50.072 1.00 88.56 1248 MET A N 1
ATOM 9267 C CA . MET A 1 1248 ? 55.876 18.945 -49.817 1.00 88.56 1248 MET A CA 1
ATOM 9268 C C . MET A 1 1248 ? 54.394 18.697 -50.105 1.00 88.56 1248 MET A C 1
ATOM 9270 O O . MET A 1 1248 ? 53.561 19.546 -49.791 1.00 88.56 1248 MET A O 1
ATOM 9274 N N . ASP A 1 1249 ? 54.088 17.557 -50.719 1.00 90.19 1249 ASP A N 1
ATOM 9275 C CA . ASP A 1 1249 ? 52.707 17.145 -50.979 1.00 90.19 1249 ASP A CA 1
ATOM 9276 C C . ASP A 1 1249 ? 51.960 16.874 -49.658 1.00 90.19 1249 ASP A C 1
ATOM 9278 O O . ASP A 1 1249 ? 52.579 16.606 -48.626 1.00 90.19 1249 ASP A O 1
ATOM 9282 N N . SER A 1 1250 ? 50.627 16.931 -49.675 1.00 87.69 1250 SER A N 1
ATOM 9283 C CA . SER A 1 1250 ? 49.814 16.548 -48.516 1.00 87.69 1250 SER A CA 1
ATOM 9284 C C . SER A 1 1250 ? 50.049 15.077 -48.160 1.00 87.69 1250 SER A C 1
ATOM 9286 O O . SER A 1 1250 ? 50.044 14.204 -49.032 1.00 87.69 1250 SER A O 1
ATOM 9288 N N . GLY A 1 1251 ? 50.275 14.788 -46.881 1.00 84.38 1251 GLY A N 1
ATOM 9289 C CA . GLY A 1 1251 ? 50.573 13.443 -46.404 1.00 84.38 1251 GLY A CA 1
ATOM 9290 C C . GLY A 1 1251 ? 51.299 13.403 -45.061 1.00 84.38 1251 GLY A C 1
ATOM 9291 O O . GLY A 1 1251 ? 51.607 14.426 -44.449 1.00 84.38 1251 GLY A O 1
ATOM 9292 N N . VAL A 1 1252 ? 51.578 12.185 -44.594 1.00 87.75 1252 VAL A N 1
ATOM 9293 C CA . VAL A 1 1252 ? 52.280 11.936 -43.328 1.00 87.75 1252 VAL A CA 1
ATOM 9294 C C . VAL A 1 1252 ? 53.792 11.847 -43.568 1.00 87.75 1252 VAL A C 1
ATOM 9296 O O . VAL A 1 1252 ? 54.264 11.188 -44.500 1.00 87.75 1252 VAL A O 1
ATOM 9299 N N . TYR A 1 1253 ? 54.568 12.500 -42.707 1.00 89.81 1253 TYR A N 1
ATOM 9300 C CA . TYR A 1 1253 ? 56.026 12.535 -42.766 1.00 89.81 1253 TYR A CA 1
ATOM 9301 C C . TYR A 1 1253 ? 56.643 12.249 -41.397 1.00 89.81 1253 TYR A C 1
ATOM 9303 O O . TYR A 1 1253 ? 56.038 12.495 -40.360 1.00 89.81 1253 TYR A O 1
ATOM 9311 N N . PHE A 1 1254 ? 57.887 11.775 -41.393 1.00 90.06 1254 PHE A N 1
ATOM 9312 C CA . PHE A 1 1254 ? 58.688 11.585 -40.188 1.00 90.06 1254 PHE A CA 1
ATOM 9313 C C . PHE A 1 1254 ? 59.879 12.536 -40.203 1.00 90.06 1254 PHE A C 1
ATOM 9315 O O . PHE A 1 1254 ? 60.742 12.452 -41.084 1.00 90.06 1254 PHE A O 1
ATOM 9322 N N . VAL A 1 1255 ? 59.947 13.429 -39.220 1.00 90.56 1255 VAL A N 1
ATOM 9323 C CA . VAL A 1 1255 ? 61.065 14.352 -39.026 1.00 90.56 1255 VAL A CA 1
ATOM 9324 C C . VAL A 1 1255 ? 62.022 13.761 -38.002 1.00 90.56 1255 VAL A C 1
ATOM 9326 O O . VAL A 1 1255 ? 61.659 13.535 -36.855 1.00 90.56 1255 VAL A O 1
ATOM 9329 N N . LYS A 1 1256 ? 63.262 13.513 -38.422 1.00 90.25 1256 LYS A N 1
ATOM 9330 C CA . LYS A 1 1256 ? 64.364 13.034 -37.587 1.00 90.25 1256 LYS A CA 1
ATOM 9331 C C . LYS A 1 1256 ? 65.360 14.152 -37.315 1.00 90.25 1256 LYS A C 1
ATOM 9333 O O . LYS A 1 1256 ? 65.996 14.636 -38.253 1.00 90.25 1256 LYS A O 1
ATOM 9338 N N . VAL A 1 1257 ? 65.547 14.517 -36.055 1.00 89.19 1257 VAL A N 1
ATOM 9339 C CA . VAL A 1 1257 ? 66.525 15.503 -35.590 1.00 89.19 1257 VAL A CA 1
ATOM 9340 C C . VAL A 1 1257 ? 67.735 14.775 -35.023 1.00 89.19 1257 VAL A C 1
ATOM 9342 O O . VAL A 1 1257 ? 67.644 14.109 -33.998 1.00 89.19 1257 VAL A O 1
ATOM 9345 N N . ASN A 1 1258 ? 68.881 14.903 -35.686 1.00 87.25 1258 ASN A N 1
ATOM 9346 C CA . ASN A 1 1258 ? 70.144 14.347 -35.212 1.00 87.25 1258 ASN A CA 1
ATOM 9347 C C . ASN A 1 1258 ? 70.901 15.431 -34.441 1.00 87.25 1258 ASN A C 1
ATOM 9349 O O . ASN A 1 1258 ? 71.122 16.526 -34.970 1.00 87.25 1258 ASN A O 1
ATOM 9353 N N . THR A 1 1259 ? 71.354 15.141 -33.227 1.00 86.56 1259 THR A N 1
ATOM 9354 C CA . THR A 1 1259 ? 72.143 16.070 -32.407 1.00 86.56 1259 THR A CA 1
ATOM 9355 C C . THR A 1 1259 ? 73.644 15.905 -32.656 1.00 86.56 1259 THR A C 1
ATOM 9357 O O . THR A 1 1259 ? 74.108 14.939 -33.272 1.00 86.56 1259 THR A O 1
ATOM 9360 N N . LYS A 1 1260 ? 74.455 16.867 -32.202 1.00 85.88 1260 LYS A N 1
ATOM 9361 C CA . LYS A 1 1260 ? 75.923 16.754 -32.260 1.00 85.88 1260 LYS A CA 1
ATOM 9362 C C . LYS A 1 1260 ? 76.486 15.757 -31.246 1.00 85.88 1260 LYS A C 1
ATOM 9364 O O . LYS A 1 1260 ? 77.589 15.262 -31.466 1.00 85.88 1260 LYS A O 1
ATOM 9369 N N . THR A 1 1261 ? 75.745 15.459 -30.179 1.00 82.00 1261 THR A N 1
ATOM 9370 C CA . THR A 1 1261 ? 76.098 14.448 -29.169 1.00 82.00 1261 THR A CA 1
ATOM 9371 C C . THR A 1 1261 ? 75.819 13.020 -29.644 1.00 82.00 1261 THR A C 1
ATOM 9373 O O . THR A 1 1261 ? 76.353 12.083 -29.060 1.00 82.00 1261 THR A O 1
ATOM 9376 N N . GLY A 1 1262 ? 75.085 12.851 -30.753 1.00 77.94 1262 GLY A N 1
ATOM 9377 C CA . GLY A 1 1262 ? 74.835 11.558 -31.401 1.00 77.94 1262 GLY A CA 1
ATOM 9378 C C . GLY A 1 1262 ? 73.438 10.983 -31.163 1.00 77.94 1262 GLY A C 1
ATOM 9379 O O . GLY A 1 1262 ? 73.143 9.912 -31.683 1.00 77.94 1262 GLY A O 1
ATOM 9380 N N . GLU A 1 1263 ? 72.586 11.690 -30.424 1.00 82.62 1263 GLU A N 1
ATOM 9381 C CA . GLU A 1 1263 ? 71.185 11.327 -30.194 1.00 82.62 1263 GLU A CA 1
ATOM 9382 C C . GLU A 1 1263 ? 70.326 11.653 -31.424 1.00 82.62 1263 GLU A C 1
ATOM 9384 O O . GLU A 1 1263 ? 70.627 12.581 -32.186 1.00 82.62 1263 GLU A O 1
ATOM 9389 N N . VAL A 1 1264 ? 69.251 10.888 -31.621 1.00 80.94 1264 VAL A N 1
ATOM 9390 C CA . VAL A 1 1264 ? 68.313 11.066 -32.735 1.00 80.94 1264 VAL A CA 1
ATOM 9391 C C . VAL A 1 1264 ? 66.890 11.061 -32.198 1.00 80.94 1264 VAL A C 1
ATOM 9393 O O . VAL A 1 1264 ? 66.460 10.071 -31.619 1.00 80.94 1264 VAL A O 1
ATOM 9396 N N . TYR A 1 1265 ? 66.159 12.143 -32.445 1.00 84.19 1265 TYR A N 1
ATOM 9397 C CA . TYR A 1 1265 ? 64.751 12.295 -32.076 1.00 84.19 1265 TYR A CA 1
ATOM 9398 C C . TYR A 1 1265 ? 63.896 12.181 -33.337 1.00 84.19 1265 TYR A C 1
ATOM 9400 O O . TYR A 1 1265 ? 64.259 12.763 -34.358 1.00 84.19 1265 TYR A O 1
ATOM 9408 N N . THR A 1 1266 ? 62.801 11.419 -33.305 1.00 84.75 1266 THR A N 1
ATOM 9409 C CA . THR A 1 1266 ? 61.909 11.233 -34.464 1.00 84.75 1266 THR A CA 1
ATOM 9410 C C . THR A 1 1266 ? 60.487 11.612 -34.083 1.00 84.75 1266 THR A C 1
ATOM 9412 O O . THR A 1 1266 ? 59.989 11.099 -33.093 1.00 84.75 1266 THR A O 1
ATOM 9415 N N . GLN A 1 1267 ? 59.827 12.453 -34.882 1.00 85.81 1267 GLN A N 1
ATOM 9416 C CA . GLN A 1 1267 ? 58.420 12.804 -34.682 1.00 85.81 1267 GLN A CA 1
ATOM 9417 C C . GLN A 1 1267 ? 57.636 12.715 -35.995 1.00 85.81 1267 GLN A C 1
ATOM 9419 O O . GLN A 1 1267 ? 58.131 13.094 -37.063 1.00 85.81 1267 GLN A O 1
ATOM 9424 N N . LYS A 1 1268 ? 56.408 12.196 -35.911 1.00 87.75 1268 LYS A N 1
ATOM 9425 C CA . LYS A 1 1268 ? 55.436 12.159 -37.008 1.00 87.75 1268 LYS A CA 1
ATOM 9426 C C . LYS A 1 1268 ? 54.798 13.536 -37.172 1.00 87.75 1268 LYS A C 1
ATOM 9428 O O . LYS A 1 1268 ? 54.332 14.116 -36.197 1.00 87.75 1268 LYS A O 1
ATOM 9433 N N . ILE A 1 1269 ? 54.744 14.033 -38.402 1.00 87.44 1269 ILE A N 1
ATOM 9434 C CA . ILE A 1 1269 ? 54.039 15.264 -38.768 1.00 87.44 1269 ILE A CA 1
ATOM 9435 C C . ILE A 1 1269 ? 53.047 14.993 -39.900 1.00 87.44 1269 ILE A C 1
ATOM 9437 O O . ILE A 1 1269 ? 53.304 14.165 -40.777 1.00 87.44 1269 ILE A O 1
ATOM 9441 N N . ILE A 1 1270 ? 51.930 15.708 -39.901 1.00 89.00 1270 ILE A N 1
ATOM 9442 C CA . ILE A 1 1270 ? 50.897 15.647 -40.933 1.00 89.00 1270 ILE A CA 1
ATOM 9443 C C . ILE A 1 1270 ? 50.937 16.963 -41.709 1.00 89.00 1270 ILE A C 1
ATOM 9445 O O . ILE A 1 1270 ? 50.784 18.030 -41.122 1.00 89.00 1270 ILE A O 1
ATOM 9449 N N . LYS A 1 1271 ? 51.170 16.895 -43.022 1.00 85.62 1271 LYS A N 1
ATOM 9450 C CA . LYS A 1 1271 ? 51.036 18.027 -43.946 1.00 85.62 1271 LYS A CA 1
ATOM 9451 C C . LYS A 1 1271 ? 49.660 17.935 -44.594 1.00 85.62 1271 LYS A C 1
ATOM 9453 O O . LYS A 1 1271 ? 49.404 16.972 -45.317 1.00 85.62 1271 LYS A O 1
ATOM 9458 N N . ASN A 1 1272 ? 48.804 18.916 -44.332 1.00 78.44 1272 ASN A N 1
ATOM 9459 C CA . ASN A 1 1272 ? 47.478 18.991 -44.952 1.00 78.44 1272 ASN A CA 1
ATOM 9460 C C . ASN A 1 1272 ? 47.542 19.524 -46.378 1.00 78.44 1272 ASN A C 1
ATOM 9462 O O . ASN A 1 1272 ? 48.439 20.347 -46.670 1.00 78.44 1272 ASN A O 1
#

pLDDT: mean 84.91, std 13.49, range [26.91, 98.38]

Radius of gyration: 42.26 Å; Cα contacts (8 Å, |Δi|>4): 3817; chains: 1; bounding box: 126×59×134 Å

Sequence (1272 aa):
MIKKLQCVFLFLFIGTGITTQAQCLFSDTTLETQADVNEFVSLYSDCSTMNYNLTIGSNSAQGTADPVTDISGLSFITTIEDGLTIQYTGLTSLNGLQNLTSVGESFNIYYNDSLTSLNGLQGLTAIGTNTSIANSALGIFTNPVLTDLTALQNLTTLNEGTISVQYSDALTSLNGLENIEASSIRSIVIRYNPQLTNCSAQSLCEALNIGVSGNINITDNDAGCDNELQVVGSCGGYSGCPTENIALETQADVDGFVAAYPNCPSIEAASLFRLYISGQYVDDDFITDLSGLSQFTNLELDNLTIQYTDLTSLDGLQGVISANRINILNNPNLTSLDGLQGLTSVNKELIISYNPSLLTFSGIDNLTSINAEGTNSSALLDMEYNPLLLELDALSNLQTVNNLTIWVVANDVLSSMAGLNNIDANGIVTYGIGFCNNLAVCNVQSFCDVIPVLEENVTLFAVDNAPGCNSITEVSAACNTDLCPPGDVILTSQAEVDAFGATYPNCTSISGALAINGTDIINLSGLANIHYLSGDVIIQNTQLTSLNDLAINGINGSIEISGNTQLTSIATALSTNIASLKGNLSIVNNDALTSLSGLENIKNINTSAAVTAGLTISDNDNLTDMTALSALETLNGSELIIDNNAALTTLSGLDNVFANTISNLSIQNNSNLTNASATSICIYLNNSFPATISGNATGAATSIEILNNCNLPDCPPSGDFVFDRVMLDYFKIQYPNCTELDGNVVFSNLNDAGGDLSGLDNITSIIGDLYINSNMGYSSLAGLENLNSIGGDFEIVGCESITNLQGLNGLISVGTSGAENITFRITKNDNLQNLSGLEGLTTLIGNINITISFNPALTSLQGLNNVTTIITTPSSFGLDDYFIINDNENLASLEGLNSLQTLYSHLRFQNLPALADISALSNLVSITGDVNFQNCDALTTFNGLENLNFIYGDLFIVNNNALQNLNGLNNLQTVYALELSVNSALTNIQALSSLTTITEEDLMYSQLNITGNPLLQSLDGLEGLTSLGDLWIDSNVSLTSIEGLQNVTDIGVGIVIVNNINLTSLTGLNNLQRLHQSPYIGSTVNLYFGNNALTSLAPLSNLTDPVFISLGIVNEQGLTSLSGLDNLNPEHIITALIQNNSQLSTCEVESICGYLASNPDPNYYLIENNATGCNTEIEVIDACATLSIDEADLETSVISFYPNPTQDDLYMDVKGNIEVKNITIYNIMGQLVRTLNGSHELINVSKMDSGVYFVKVNTKTGEVYTQKIIKN

InterPro domains:
  IPR000494 Receptor L-domain [PF01030] (78-170)
  IPR000494 Receptor L-domain [PF01030] (555-650)
  IPR026444 Secretion system, C-terminal sorting domain [PF18962] (1201-1271)
  IPR026444 Secretion system, C-terminal sorting domain [TIGR04183] (1202-1272)
  IPR032675 Leucine-rich repeat domain superfamily [G3DSA:3.80.10.10] (262-478)
  IPR036941 Receptor L-domain superfamily [G3DSA:3.80.20.20] (24-101)
  IPR036941 Receptor L-domain superfamily [G3DSA:3.80.20.20] (102-244)
  IPR036941 Receptor L-domain superfamily [G3DSA:3.80.20.20] (479-551)
  IPR036941 Receptor L-domain superfamily [G3DSA:3.80.20.20] (552-715)
  IPR036941 Receptor L-domain superfamily [G3DSA:3.80.20.20] (732-881)
  IPR036941 Receptor L-domain superfamily [G3DSA:3.80.20.20] (883-1023)
  IPR051648 Cell Wall Integrity and Assembly Regulator [PTHR31018] (611-816)

Mean predicted aligned error: 19.33 Å

Foldseek 3Di:
DPPPPPPPPPPDDDDDDDPDQDEADPEEEEQAALVSLVVCLVRHVQYQEHAYEYEAHHPALVGDPGFRADQLSLCSHAYYQAEYHYERHQYQELNNQLNHAEYQAEYAYAHHQNHQEPPNQLNYAEYNNHVPDAEYEDHDEHHQNHAEQQSLLNHAAHQLYEYAHYNNQNYQEPHNCQRYALQRHQEYHAAHHANHQYDLRNSVLVNVQVDHNFFYHFDHYHQQRHHPLSVLLNNQAHPEDDPEEDADAFLSSLQSNCSNHVPYQEDPDPLAHEYHYHYDPPDPGFNADNLSQLSHQAYEEQEYAHEPHQYQELANQCNYAEYQEYHAAHHANHAEPQNQLNHAEYAAEYARENHQNHAENPNLLNHAEFEHDDPPGAHEDHDYHNQNHAEHQSLLNHAYAANYAYEAENNQNYAEHQSCQRYDLVRAQEYEYYQHARHQYYLRNSVQVNLLVVVPRHHYYADNYYQCGHGPVSSNVNVPDQDDDAEEAAAAACVSLLVLCVRRVQYAEYAYEYAYHYQHRAANLSCLNHAYYLEEYHAENYCYQENQSAQHQYHAYEYHHENNQNHADDARRQADHYQEYAYAYEAEQNQNYAEHHNQQRHAYYHYDPPDAAHHYDYNNQNHAYHLSLLNHAARQQYAHYDEQHQNYQEPHNCQNYQLVNHQEAEHYQNANHQADQRLSLLLNLVVVHHYHADNYDHCRHDSVSNNVPYDADLADPADEAEDEPVCQVCLCSRRVNDAEHRYEYAYAQNQDAPDESLSQLNHAEYLAEYHAEQNHNDQEHANQCNHAEYAAEYEHYNPQNHQEHASQLNHAEYHDAPDEEGEHYYANHQNHAEHANQLNYAEYHELYAYEYAHHQNHAEHPNLQRHQYYHYSQDNVLPRRDDDYEHHANHQEHVNLLNDAEAAHEYEYEHHCNHAYDLSLLNYQEYQEEYADYNPQNHAEQNNQQNHAYYNYEYHDEQRANHAEHPNLQNHADYQAYAAYQHANHAAHQSLLNHQENHHVHLAPHEHAHYNHQNHAEHNNQLNYQETEAYHAYQNQNHAYDLSLLNHAEYEQEDAHAQNQNHAEPNSLLNHAEYHDDPPPQDAREDADHRQRHADLQSLLNYAADARYAAHDENNQRYAEPPNCLNYALVRHQAEEAAQHANHQYYLRNNLQSVVVVVHDPVRYDFDNYYQCGHHSVSNNVVNVVVDDDPDDDPPDQWDWPDFQDEFKIFIHGHDDFWWQKKWKAAPVRHTPDIGGTDDRMDTPNPPDFHKMKIWTATPVGDIDIDIGGHD

Secondary structure (DSSP, 8-state):
--SSSSSSSS-S--S-----PPPPPSS-EEE-SHHHHHHHHHHHTT--EE-S-EEEE-SSTT--SS-----GGGTT--EESS-EEEES---SS-TT-TT--EESS-EEEE--TT----TT-TT--BS---TTSS--EEEEES-TT----GGGTT--B-SSEEEEEES-TT--B-TT-TTS-GGGEEEEEEEEETT--B---HHHHHHHHH--SS-EEEEEE-TTSSSHHHHHHHTT--SS---S-EEE-SHHHHHHHHHH-TT-S-----TT-EEEEE--TTSS------GGGTT-SSEEEEEEEEES---SS-TT-TTEEEEEEEEEE--TT----TT-TT--EEEEEEEEES-TT--B-TT-TT--EEE-SSTTPPEEEE--S-TT--B-GGGGG--EEESEEEEEES-TT--B-GGGTTS-GGGEEEEEEES-TT--B---HHHHHHGGGTTSS-EEEEES-STTTSBHHHHHHHT-SSPPPSS-EEE-SHHHHHHHHHHSTT--EESS-EEEE-TT----GGGTT--EESS-EEEES---SB-TT----EESS-EEEES-TT--B-TTTS-SS--EESS-EEEES-TT--B-TT-TT--EE---TT----EEEES-TT--B-GGGTT--B-TTEEEEEES-TT--B-TT-TTS-GGGEEEEEEE--TT--B---HHHHHHHHTT--EEEESPPTTTSSHHHHHTT----SSPPSS-EEE-HHHHHHHHHH-TT--EE-S-EEE--B--TT---GGGTT--EESS-EEE-TTB--S--TT-TT--EESS-EEEES-TT-SS-TT-TT--EE--TT-SSEEEEEE--TT----TT-TT--EEESSEEEEEES-TT----TTGGG--EEE----TTSSS-EEEEE--TT--B-TT-TT--EESSEEEEES-TT--B-GGGTT--EESS-EEEES-TT----TT-TT--EESS-EEEE--TT--B-TT-TT--EES-EEEE--TT--B-GGGTT--EE--SSTTT-EEEEE--TT--B-TT-TT-SEESEEEEE--TT--B-GGGTT--EE-SEEEEES-TT----GGGTT--EEPPPSSTT--EEEEEE-S-----GGGTT----SSEEEEEES-TT--B-TT-TTS-GGGEEEEEEE--TT--B---HHHHHHHHT---TTSEEEES--TTSSBHHHHHHHHHTT------SSS-SEEEESSSBSSEEEEEE-SS--EEEEEEEETT--EEEEEES--SEEE-TTSPSEEEEEEEEETTS-EEEEEEEE-

Solvent-accessible surface area (backbone atoms only — not comparable to full-atom values): 57729 Å² total; per-residue (Å²): 143,85,89,80,82,82,84,77,85,84,81,83,79,91,86,75,99,68,91,72,76,66,74,56,64,93,52,69,43,73,29,39,28,41,65,45,45,53,50,47,38,74,65,42,65,82,35,36,53,38,68,29,35,40,34,41,17,27,95,44,95,85,42,52,102,49,38,25,55,72,48,54,74,48,41,54,30,29,35,29,51,24,31,40,37,40,24,31,29,55,25,49,46,42,49,17,35,48,47,25,32,37,30,6,27,32,42,37,39,31,50,21,73,48,25,38,35,50,46,22,34,60,39,27,33,36,33,18,73,37,85,90,57,91,72,13,31,46,35,39,32,39,24,46,48,21,45,51,41,57,27,39,44,52,27,36,36,28,60,50,6,30,46,34,44,26,39,23,45,46,20,40,37,48,51,20,49,39,51,27,42,30,88,19,39,20,26,42,35,38,31,47,18,68,44,22,37,40,48,55,20,52,16,54,42,48,18,65,70,71,57,49,90,46,46,78,46,42,37,61,28,20,80,42,26,28,32,62,40,30,25,36,25,62,50,72,27,49,99,50,55,80,89,66,69,44,79,32,45,36,43,66,46,35,58,16,43,35,42,20,30,71,75,36,45,49,49,81,73,51,88,68,36,32,43,37,38,38,25,58,98,84,57,99,53,49,28,58,68,42,61,41,48,49,58,33,63,49,32,50,31,27,31,40,38,41,29,47,30,57,23,48,48,42,48,19,40,46,11,34,31,35,26,31,25,38,40,41,34,48,22,61,51,22,34,37,39,37,20,32,57,43,24,34,39,32,36,30,35,42,36,50,26,42,24,50,45,21,37,39,49,48,22,38,48,52,24,31,34,44,31,26,74,62,101,86,39,63,8,38,41,38,40,34,41,21,39,48,23,48,48,39,63,26,40,46,50,26,33,51,42,32,43,21,30,39,40,48,27,36,24,38,52,19,36,44,46,66,9,54,35,50,34,45,39,88,16,45,36,32,48,36,39,27,49,15,58,42,24,40,42,53,53,26,54,23,60,44,60,38,63,82,46,63,87,62,88,43,49,78,44,33,36,64,26,17,80,43,29,33,27,59,70,38,28,60,60,59,44,71,73,74,77,43,71,83,43,63,44,78,32,57,36,40,69,48,38,49,44,43,24,70,74,38,71,78,29,39,54,35,72,17,30,44,37,39,47,17,71,71,21,59,71,48,68,35,46,47,57,36,29,38,28,54,21,33,44,36,44,28,42,29,50,26,48,52,41,65,39,31,47,35,45,42,49,54,19,25,44,36,44,32,44,23,52,52,21,42,43,44,53,54,23,42,51,79,59,38,47,54,30,52,24,32,43,36,45,31,36,25,36,45,20,39,45,48,47,24,40,51,55,32,27,35,31,34,51,59,100,84,63,94,52,19,50,34,43,28,39,22,40,45,25,48,47,45,53,27,33,46,49,23,34,44,34,55,68,13,33,38,37,42,32,38,25,39,46,20,38,53,47,53,22,42,45,54,26,47,40,85,21,45,64,35,43,34,46,27,42,18,53,46,20,34,38,49,41,22,52,16,50,32,52,31,55,74,70,67,53,68,67,48,53,38,60,30,20,79,42,30,34,34,71,66,43,20,54,75,64,45,80,84,61,52,46,80,77,74,50,74,42,74,39,32,62,65,52,34,71,43,43,36,71,70,27,71,72,28,37,60,42,54,29,36,39,35,43,45,70,32,66,57,82,84,57,71,43,60,36,40,48,59,28,31,34,32,56,23,31,43,40,43,33,56,37,33,38,30,57,48,46,41,20,34,45,47,25,29,38,29,32,32,33,41,35,41,31,35,29,57,46,22,41,40,40,45,20,35,48,37,24,31,38,39,31,33,85,88,45,76,74,30,41,39,36,43,30,45,19,52,44,22,35,35,36,42,21,32,59,40,28,31,41,39,33,15,28,55,28,37,37,45,28,42,19,45,43,19,38,36,40,40,17,43,48,48,38,63,42,77,47,55,63,80,58,82,72,76,78,80,46,35,40,36,40,30,44,21,49,43,23,31,34,43,46,19,44,53,38,41,40,71,42,86,31,26,43,38,41,33,44,20,47,40,26,51,42,48,52,25,39,41,52,25,35,38,29,49,22,35,38,36,45,26,35,28,39,44,21,40,51,41,53,22,31,56,48,25,31,40,30,65,22,37,39,38,42,33,40,22,48,42,21,37,35,43,47,20,37,49,47,25,31,41,28,17,22,40,37,45,28,42,22,54,41,22,42,44,42,55,25,37,44,45,24,43,42,32,40,43,103,54,47,80,79,12,29,44,34,43,29,40,22,48,47,23,37,44,43,47,22,37,57,42,23,39,41,37,8,25,40,37,38,34,41,22,45,44,22,46,41,44,53,14,39,42,52,23,30,38,37,12,42,33,42,37,42,28,51,20,53,50,23,40,52,50,71,8,38,51,50,24,31,42,53,43,78,65,87,54,89,87,56,62,26,37,44,34,40,30,20,38,33,30,42,52,43,53,30,47,48,52,32,50,59,53,67,36,25,34,38,34,45,32,43,21,51,42,19,40,41,53,56,27,45,55,50,38,52,24,88,24,52,65,31,41,38,42,28,46,18,58,42,22,38,42,48,64,33,58,19,55,39,44,31,60,70,69,63,63,65,74,88,40,47,46,45,34,62,27,17,79,45,28,30,32,60,65,42,28,52,55,53,34,53,78,73,61,77,90,87,81,75,82,91,77,57,52,62,47,69,40,56,68,67,20,63,46,55,34,31,46,50,67,64,72,96,75,57,46,44,28,36,37,33,23,39,83,88,68,47,80,73,49,79,44,79,39,74,60,60,64,43,80,43,64,90,56,74,67,45,56,31,39,41,34,41,32,33,70,89,69,53,73,50,75,47,82,41,38,32,97

Organism: NCBI:txid369401

=== Feature glossary ===
Legend for the data blocks above and below:

— What the protein is —

Sequence gives the chain of amino acids in standard one-letter code (A=alanine, C=cysteine, …, Y=tyrosine), read N→C. It is the only feature that is directly encoded by the gene; all structural features are derived from the folded form of this sequence.

The annotation block draws on four external resources. InterPro: which protein families and domains the sequence belongs to. GO: standardized terms for what the protein does, what process it participates in, and where in the cell it acts. CATH: which structural fold it has in the CATH hierarchy. Organism: the species of origin.

— Where its atoms are —

Atomic coordinates in PDBx/mmCIF format — the same representation the Protein Data Bank distributes. Each line of the _atom_site loop places one backbone atom in Cartesian space (units: ångströms, origin: arbitrary).

Six rendered views show the 3D structure from the faces of a cube — i.e. along ±x, ±y, ±z. Rendering representation is drawn randomly per protein from cartoon (secondary-structure ribbons), sticks (backbone bonds), or molecular surface; coloring is either N→C rainbow (blue at the N-terminus through red at the C-terminus) or one color per chain.

— Local backbone conformation —

DSSP 8-state secondary structure assigns each residue one of H (α-helix), G (3₁₀-helix), I (π-helix), E (extended β-strand), B (isolated β-bridge), T (hydrogen-bonded turn), S (bend), or '-' (coil). The assignment is computed from backbone hydrogen-bond geometry via the Kabsch–Sander algorithm.

P-SEA three-state annotation labels each residue as helix, strand, or coil based purely on the geometry of the Cα trace. It serves as a fallback when the full backbone (and thus DSSP) is unavailable.

φ (phi) and ψ (psi) are the two rotatable backbone dihedrals per residue: φ is the C(i-1)–N–Cα–C torsion, ψ is the N–Cα–C–N(i+1) torsion, both in degrees on (−180°, 180°]. α-helical residues cluster near (−60°, −45°); β-strand residues near (−120°, +130°). A Ramachandran plot is simply a scatter of (φ, ψ) for every residue.

— Global shape and packing —

Radius of gyration (Rg) is the root-mean-square distance of Cα atoms from their centroid — a single number for overall size and compactness. A globular domain of N residues has Rg ≈ 2.2·N^0.38 Å; an extended or disordered chain has a much larger Rg. The Cα contact count is the number of residue pairs whose Cα atoms are within 8 Å and are more than four positions apart in sequence — a standard proxy for tertiary packing density. The bounding box is the smallest axis-aligned box enclosing all Cα atoms.

Accessible surface area quantifies burial. A residue with SASA near zero is packed into the hydrophobic core; one with SASA >100 Å² sits on the surface. Computed here via the Shrake–Rupley numerical algorithm with a 1.4 Å probe.

The contact map is a binary N×N matrix image: pixel (i, j) is dark where Cα_i and Cα_j are within 8 Å and |i−j|>4. Because the |i−j|>4 filter removes local helical contacts, off-diagonal stripes parallel to the main diagonal indicate parallel β-sheets; stripes perpendicular to it indicate antiparallel β-sheets. The Ramachandran plot scatters every residue's (φ, ψ) pair against the sterically allowed regions. The PAE heatmap renders the predicted-aligned-error matrix.

— Structural neighborhood —

A 3Di character summarizes, for each residue, the relative orientation of the Cα frame of its nearest spatial neighbor. Because it encodes fold topology rather than chemistry, 3Di alignments detect remote structural similarity that sequence alignment misses.

Structural nearest neighbors (via Foldseek easy-search vs the PDB). Reported per hit: target PDB id, E-value, and alignment TM-score. A TM-score above ~0.5 is the conventional threshold for 'same fold'.

— Confidence and disorder —

For AlphaFold models, the B-factor field carries pLDDT — the model's own estimate of local accuracy on a 0–100 scale. Regions with pLDDT<50 should be treated as essentially unmodeled; they often correspond to intrinsically disordered segments.

B-factor (Debye–Waller factor) reflects atomic displacement in the crystal lattice. It is an experimental observable (units Å²), not a prediction; low values mean the atom is pinned down, high values mean it moves or is heterogeneous across the crystal.

Predicted Aligned Error (PAE) is an AlphaFold confidence matrix: entry (i, j) is the expected error in the position of residue j, in ångströms, when the prediction is superimposed on the true structure at residue i. Low PAE within a block of residues means that block is internally rigid and well-predicted; high PAE between two blocks means their relative placement is uncertain even if each block individually is confident.